Protein AF-0000000077903501 (afdb_homodimer)

Organism: NCBI:txid853

Secondary structure (DSSP, 8-state):
-BHHHHHHHHT-TTTT-HHHHHHHH-HHHHHHHHHHHHHHTEEEEEEE-TTSPEEEEETTSS---HHHHHHHH----SSSTHHHHHHHHHHHHHHHHTT----HHHHHHHHTTPPP-SHHHHHHHHHHHHHHHHH-TTS---HHHHHHHHHHHTGGGS-GGGSPPTT-SS-SS--EE-SSSS-EEPPPGGGHHHHHHHHHHHHH------HHHHHHHHHHHHHHH--SSS-HHHHHHHHHHHHHHHTT-TTGGGS-HHHHHHHTHHHHHHHHHHHHHHHHHHSSEE-HHHHHHHHHHTGGG------S-HHHHHHHHHHHHTT-S-HHHHHHHHHHHHHTTTS-B-HHHHHHHH-SS-HHHHHHHHHHHHHTTSEEEEEETTEEEEEE----------------/-BHHHHHHHHT-TTTT-HHHHHHHH-HHHHHHHHHHHHHHTEEEEEEE-TTSPEEEEETTSS---HHHHHHHH----S-TTHHHHHHHHHHHHHHHHTT----HHHHHHHHTTPPP-SHHHHHHHHHHHHHHHHH-TTS---HHHHHHHHHHHTGGGS-GGGSPPTT-SS-SS--EE-SSSS-EEPPPGGGHHHHHHHHHHHHH------HHHHHHHHHHHHHHH--SSS-HHHHHHHHHHHHHHHTT-TTGGGS-HHHHHHHTHHHHHHHHHHHHHHHHHHSSEE-HHHHHHHHHHTGGG------S-HHHHHHHHHHHHTT-S-HHHHHHHHHHHHHTTTS-B-HHHHHHHH-SS-HHHHHHHHHHHHHTTSEEEEEETTEEEEEE----------------

Nearest PDB structures (foldseek):
  3eqx-assembly1_B  TM=6.407E-01  e=5.136E-09  Shewanella oneidensis
  3zcn-assembly2_B  TM=6.353E-01  e=1.062E-08  Shewanella oneidensis
  3eqx-assembly1_A  TM=6.352E-01  e=1.548E-07  Shewanella oneidensis
  3zec-assembly1_A  TM=6.241E-01  e=2.922E-07  Shewanella oneidensis
  3cuc-assembly1_A  TM=7.164E-01  e=1.451E-05  Bacteroides thetaiotaomicron VPI-5482

InterPro domains:
  IPR003812 Fido domain [PF02661] (188-244)
  IPR003812 Fido domain [PS51459] (141-293)
  IPR036597 Fido-like domain superfamily [G3DSA:1.10.3290.10] (69-306)
  IPR036597 Fido-like domain superfamily [SSF140931] (125-303)
  IPR040198 Fido domain-containing protein [PTHR13504] (85-303)

Structure (mmCIF, N/CA/C/O backbone):
data_AF-0000000077903501-model_v1
#
loop_
_entity.id
_entity.type
_entity.pdbx_description
1 polymer 'Adenosine monophosphate-protein transferase SoFic'
#
loop_
_atom_site.group_PDB
_atom_site.id
_atom_site.type_symbol
_atom_site.label_atom_id
_atom_site.label_alt_id
_atom_site.label_comp_id
_atom_site.label_asym_id
_atom_site.label_entity_id
_atom_site.label_seq_id
_atom_site.pdbx_PDB_ins_code
_atom_site.Cartn_x
_atom_site.Cartn_y
_atom_site.Cartn_z
_atom_site.occupancy
_atom_site.B_iso_or_equiv
_atom_site.auth_seq_id
_atom_site.auth_comp_id
_atom_site.auth_asym_id
_atom_site.auth_atom_id
_atom_site.pdbx_PDB_model_num
ATOM 1 N N . MET A 1 1 ? -34.188 -1.629 6.953 1 89.5 1 MET A N 1
ATOM 2 C CA . MET A 1 1 ? -33.75 -1.632 5.559 1 89.5 1 MET A CA 1
ATOM 3 C C . MET A 1 1 ? -33.375 -3.039 5.105 1 89.5 1 MET A C 1
ATOM 5 O O . MET A 1 1 ? -33 -3.869 5.922 1 89.5 1 MET A O 1
ATOM 9 N N . ASP A 1 2 ? -33.625 -3.293 3.898 1 92.06 2 ASP A N 1
ATOM 10 C CA . ASP A 1 2 ? -33.25 -4.621 3.41 1 92.06 2 ASP A CA 1
ATOM 11 C C . ASP A 1 2 ? -31.797 -4.66 2.963 1 92.06 2 ASP A C 1
ATOM 13 O O . ASP A 1 2 ? -31.141 -3.625 2.918 1 92.06 2 ASP A O 1
ATOM 17 N N . GLY A 1 3 ? -31.297 -5.879 2.762 1 93.38 3 GLY A N 1
ATOM 18 C CA . GLY A 1 3 ? -29.906 -6.098 2.395 1 93.38 3 GLY A CA 1
ATOM 19 C C . GLY A 1 3 ? -29.531 -5.438 1.082 1 93.38 3 GLY A C 1
ATOM 20 O O . GLY A 1 3 ? -28.406 -4.926 0.938 1 93.38 3 GLY A O 1
ATOM 21 N N . ALA A 1 4 ? -30.422 -5.434 0.168 1 93.25 4 ALA A N 1
ATOM 22 C CA . ALA A 1 4 ? -30.156 -4.82 -1.133 1 93.25 4 ALA A CA 1
ATOM 23 C C . ALA A 1 4 ? -29.953 -3.314 -0.998 1 93.25 4 ALA A C 1
ATOM 25 O O . ALA A 1 4 ? -29.062 -2.742 -1.625 1 93.25 4 ALA A O 1
ATOM 26 N N . GLN A 1 5 ? -30.828 -2.732 -0.274 1 94.62 5 GLN A N 1
ATOM 27 C CA . GLN A 1 5 ? -30.688 -1.302 -0.03 1 94.62 5 GLN A CA 1
ATOM 28 C C . GLN A 1 5 ? -29.375 -0.997 0.692 1 94.62 5 GLN A C 1
ATOM 30 O O . GLN A 1 5 ? -28.688 -0.031 0.357 1 94.62 5 GLN A O 1
ATOM 35 N N . PHE A 1 6 ? -29.047 -1.768 1.701 1 95.44 6 PHE A N 1
ATOM 36 C CA . PHE A 1 6 ? -27.781 -1.59 2.406 1 95.44 6 PHE A CA 1
ATOM 37 C C . PHE A 1 6 ? -26.609 -1.66 1.437 1 95.44 6 PHE A C 1
ATOM 39 O O . PHE A 1 6 ? -25.719 -0.803 1.464 1 95.44 6 PHE A O 1
ATOM 46 N N . ALA A 1 7 ? -26.625 -2.678 0.634 1 93.69 7 ALA A N 1
ATOM 47 C CA . ALA A 1 7 ? -25.547 -2.861 -0.33 1 93.69 7 ALA A CA 1
ATOM 48 C C . ALA A 1 7 ? -25.453 -1.672 -1.28 1 93.69 7 ALA A C 1
ATOM 50 O O . ALA A 1 7 ? -24.344 -1.198 -1.581 1 93.69 7 ALA A O 1
ATOM 51 N N . LYS A 1 8 ? -26.531 -1.228 -1.723 1 93.5 8 LYS A N 1
ATOM 52 C CA . LYS A 1 8 ? -26.594 -0.08 -2.623 1 93.5 8 LYS A CA 1
ATOM 53 C C . LYS A 1 8 ? -26.047 1.175 -1.946 1 93.5 8 LYS A C 1
ATOM 55 O O . LYS A 1 8 ? -25.312 1.949 -2.562 1 93.5 8 LYS A O 1
ATOM 60 N N . MET A 1 9 ? -26.438 1.364 -0.727 1 94.75 9 MET A N 1
ATOM 61 C CA . MET A 1 9 ? -25.984 2.523 0.031 1 94.75 9 MET A CA 1
ATOM 62 C C . MET A 1 9 ? -24.469 2.451 0.273 1 94.75 9 MET A C 1
ATOM 64 O O . MET A 1 9 ? -23.781 3.461 0.167 1 94.75 9 MET A O 1
ATOM 68 N N . LEU A 1 10 ? -23.969 1.284 0.605 1 92.44 10 LEU A N 1
ATOM 69 C CA . LEU A 1 10 ? -22.547 1.095 0.894 1 92.44 10 LEU A CA 1
ATOM 70 C C . LEU A 1 10 ? -21.703 1.315 -0.357 1 92.44 10 LEU A C 1
ATOM 72 O O . LEU A 1 10 ? -20.562 1.755 -0.267 1 92.44 10 LEU A O 1
ATOM 76 N N . SER A 1 11 ? -22.281 1.09 -1.5 1 90.62 11 SER A N 1
ATOM 77 C CA . SER A 1 11 ? -21.547 1.247 -2.752 1 90.62 11 SER A CA 1
ATOM 78 C C . SER A 1 11 ? -21.859 2.586 -3.41 1 90.62 11 SER A C 1
ATOM 80 O O . SER A 1 11 ? -21.438 2.846 -4.535 1 90.62 11 SER A O 1
ATOM 82 N N . ASP A 1 12 ? -22.625 3.461 -2.75 1 93.12 12 ASP A N 1
ATOM 83 C CA . ASP A 1 12 ? -23.031 4.746 -3.303 1 93.12 12 ASP A CA 1
ATOM 84 C C . ASP A 1 12 ? -21.859 5.723 -3.359 1 93.12 12 ASP A C 1
ATOM 86 O O . ASP A 1 12 ? -21.047 5.785 -2.43 1 93.12 12 ASP A O 1
ATOM 90 N N . LYS A 1 13 ? -21.797 6.559 -4.375 1 90.12 13 LYS A N 1
ATOM 91 C CA . LYS A 1 13 ? -20.703 7.52 -4.559 1 90.12 13 LYS A CA 1
ATOM 92 C C . LYS A 1 13 ? -20.719 8.578 -3.459 1 90.12 13 LYS A C 1
ATOM 94 O O . LYS A 1 13 ? -19.688 9.211 -3.195 1 90.12 13 LYS A O 1
ATOM 99 N N . HIS A 1 14 ? -21.891 8.75 -2.807 1 92.06 14 HIS A N 1
ATOM 100 C CA . HIS A 1 14 ? -22.016 9.766 -1.762 1 92.06 14 HIS A CA 1
ATOM 101 C C . HIS A 1 14 ? -21.969 9.133 -0.375 1 92.06 14 HIS A C 1
ATOM 103 O O . HIS A 1 14 ? -22.531 9.672 0.581 1 92.06 14 HIS A O 1
ATOM 109 N N . LEU A 1 15 ? -21.312 7.996 -0.278 1 92.88 15 LEU A N 1
ATOM 110 C CA . LEU A 1 15 ? -21.266 7.188 0.937 1 92.88 15 LEU A CA 1
ATOM 111 C C . LEU A 1 15 ? -20.922 8.055 2.146 1 92.88 15 LEU A C 1
ATOM 113 O O . LEU A 1 15 ? -21.469 7.844 3.236 1 92.88 15 LEU A O 1
ATOM 117 N N . PHE A 1 16 ? -20.109 9.094 1.936 1 92.38 16 PHE A N 1
ATOM 118 C CA . PHE A 1 16 ? -19.641 9.867 3.076 1 92.38 16 PHE A CA 1
ATOM 119 C C . PHE A 1 16 ? -20.344 11.219 3.145 1 92.38 16 PHE A C 1
ATOM 121 O O . PHE A 1 16 ? -19.938 12.094 3.914 1 92.38 16 PHE A O 1
ATOM 128 N N . GLU A 1 17 ? -21.297 11.438 2.371 1 94.56 17 GLU A N 1
ATOM 129 C CA . GLU A 1 17 ? -22.172 12.602 2.408 1 94.56 17 GLU A CA 1
ATOM 130 C C . GLU A 1 17 ? -23.594 12.211 2.828 1 94.56 17 GLU A C 1
ATOM 132 O O . GLU A 1 17 ? -24.5 12.164 1.997 1 94.56 17 GLU A O 1
ATOM 137 N N . LEU A 1 18 ? -23.781 12.078 4.094 1 96.06 18 LEU A N 1
ATOM 138 C CA . LEU A 1 18 ? -25 11.5 4.621 1 96.06 18 LEU A CA 1
ATOM 139 C C . LEU A 1 18 ? -26.203 12.398 4.32 1 96.06 18 LEU A C 1
ATOM 141 O O . LEU A 1 18 ? -27.312 11.914 4.125 1 96.06 18 LEU A O 1
ATOM 145 N N . ASP A 1 19 ? -26 13.742 4.273 1 93.88 19 ASP A N 1
ATOM 146 C CA . ASP A 1 19 ? -27.078 14.656 3.926 1 93.88 19 ASP A CA 1
ATOM 147 C C . ASP A 1 19 ? -27.594 14.383 2.514 1 93.88 19 ASP A C 1
ATOM 149 O O . ASP A 1 19 ? -28.797 14.367 2.281 1 93.88 19 ASP A O 1
ATOM 153 N N . ARG A 1 20 ? -26.719 14.109 1.638 1 93.75 20 ARG A N 1
ATOM 154 C CA . ARG A 1 20 ? -27.109 13.773 0.272 1 93.75 20 ARG A CA 1
ATOM 155 C C . ARG A 1 20 ? -27.766 12.398 0.217 1 93.75 20 ARG A C 1
ATOM 157 O O . ARG A 1 20 ? -28.703 12.188 -0.55 1 93.75 20 ARG A O 1
ATOM 164 N N . MET A 1 21 ? -27.25 11.516 1.002 1 95.88 21 MET A N 1
ATOM 165 C CA . MET A 1 21 ? -27.844 10.18 1.071 1 95.88 21 MET A CA 1
ATOM 166 C C . MET A 1 21 ? -29.266 10.242 1.583 1 95.88 21 MET A C 1
ATOM 168 O O . MET A 1 21 ? -30.125 9.453 1.167 1 95.88 21 MET A O 1
ATOM 172 N N . GLU A 1 22 ? -29.5 11.18 2.496 1 95.19 22 GLU A N 1
ATOM 173 C CA . GLU A 1 22 ? -30.859 11.328 3.031 1 95.19 22 GLU A CA 1
ATOM 174 C C . GLU A 1 22 ? -31.844 11.734 1.938 1 95.19 22 GLU A C 1
ATOM 176 O O . GLU A 1 22 ? -33 11.336 1.965 1 95.19 22 GLU A O 1
ATOM 181 N N . TYR A 1 23 ? -31.438 12.469 0.99 1 93.69 23 TYR A N 1
ATOM 182 C CA . TYR A 1 23 ? -32.281 12.883 -0.126 1 93.69 23 TYR A CA 1
ATOM 183 C C . TYR A 1 23 ? -32.594 11.695 -1.03 1 93.69 23 TYR A C 1
ATOM 185 O O . TYR A 1 23 ? -33.719 11.586 -1.541 1 93.69 23 TYR A O 1
ATOM 193 N N . LYS A 1 24 ? -31.672 10.812 -1.111 1 93.38 24 LYS A N 1
ATOM 194 C CA . LYS A 1 24 ? -31.797 9.703 -2.047 1 93.38 24 LYS A CA 1
ATOM 195 C C . LYS A 1 24 ? -32.531 8.523 -1.403 1 93.38 24 LYS A C 1
ATOM 197 O O . LYS A 1 24 ? -33.281 7.809 -2.07 1 93.38 24 LYS A O 1
ATOM 202 N N . TYR A 1 25 ? -32.438 8.086 -0.079 1 94.62 25 TYR A N 1
ATOM 203 C CA . TYR A 1 25 ? -32.906 6.855 0.528 1 94.62 25 TYR A CA 1
ATOM 204 C C . TYR A 1 25 ? -33.875 7.152 1.67 1 94.62 25 TYR A C 1
ATOM 206 O O . TYR A 1 25 ? -34.469 6.234 2.238 1 94.62 25 TYR A O 1
ATOM 214 N N . SER A 1 26 ? -33.906 8.375 2.328 1 93.81 26 SER A N 1
ATOM 215 C CA . SER A 1 26 ? -34.719 8.852 3.451 1 93.81 26 SER A CA 1
ATOM 216 C C . SER A 1 26 ? -33.875 9.016 4.707 1 93.81 26 SER A C 1
ATOM 218 O O . SER A 1 26 ? -32.812 8.375 4.844 1 93.81 26 SER A O 1
ATOM 220 N N . THR A 1 27 ? -34.312 9.711 5.578 1 94.94 27 THR A N 1
ATOM 221 C CA . THR A 1 27 ? -33.594 10.016 6.824 1 94.94 27 THR A CA 1
ATOM 222 C C . THR A 1 27 ? -33.531 8.773 7.711 1 94.94 27 THR A C 1
ATOM 224 O O . THR A 1 27 ? -32.469 8.5 8.305 1 94.94 27 THR A O 1
ATOM 227 N N . VAL A 1 28 ? -34.594 8.023 7.73 1 94.94 28 VAL A N 1
ATOM 228 C CA . VAL A 1 28 ? -34.656 6.84 8.578 1 94.94 28 VAL A CA 1
ATOM 229 C C . VAL A 1 28 ? -33.656 5.793 8.078 1 94.94 28 VAL A C 1
ATOM 231 O O . VAL A 1 28 ? -32.938 5.195 8.867 1 94.94 28 VAL A O 1
ATOM 234 N N . SER A 1 29 ? -33.594 5.605 6.809 1 95.62 29 SER A N 1
ATOM 235 C CA . SER A 1 29 ? -32.688 4.621 6.211 1 95.62 29 SER A CA 1
ATOM 236 C C . SER A 1 29 ? -31.234 4.992 6.445 1 95.62 29 SER A C 1
ATOM 238 O O . SER A 1 29 ? -30.406 4.125 6.727 1 95.62 29 SER A O 1
ATOM 240 N N . VAL A 1 30 ? -30.922 6.219 6.301 1 96.81 30 VAL A N 1
ATOM 241 C CA . VAL A 1 30 ? -29.531 6.684 6.449 1 96.81 30 VAL A CA 1
ATOM 242 C C . VAL A 1 30 ? -29.094 6.508 7.895 1 96.81 30 VAL A C 1
ATOM 244 O O . VAL A 1 30 ? -27.969 6.074 8.148 1 96.81 30 VAL A O 1
ATOM 247 N N . LYS A 1 31 ? -29.953 6.793 8.828 1 95.69 31 LYS A N 1
ATOM 248 C CA . LYS A 1 31 ? -29.625 6.605 10.234 1 95.69 31 LYS A CA 1
ATOM 249 C C . LYS A 1 31 ? -29.391 5.129 10.555 1 95.69 31 LYS A C 1
ATOM 251 O O . LYS A 1 31 ? -28.453 4.781 11.273 1 95.69 31 LYS A O 1
ATOM 256 N N . GLU A 1 32 ? -30.281 4.352 10.062 1 96.06 32 GLU A N 1
ATOM 257 C CA . GLU A 1 32 ? -30.125 2.912 10.258 1 96.06 32 GLU A CA 1
ATOM 258 C C . GLU A 1 32 ? -28.828 2.412 9.625 1 96.06 32 GLU A C 1
ATOM 260 O O . GLU A 1 32 ? -28.125 1.588 10.203 1 96.06 32 GLU A O 1
ATOM 265 N N . PHE A 1 33 ? -28.547 2.857 8.438 1 96.5 33 PHE A N 1
ATOM 266 C CA . PHE A 1 33 ? -27.328 2.508 7.715 1 96.5 33 PHE A CA 1
ATOM 267 C C . PHE A 1 33 ? -26.094 2.873 8.531 1 96.5 33 PHE A C 1
ATOM 269 O O . PHE A 1 33 ? -25.188 2.051 8.703 1 96.5 33 PHE A O 1
ATOM 276 N N . ALA A 1 34 ? -26.078 4.043 9.031 1 95.44 34 ALA A N 1
ATOM 277 C CA . ALA A 1 34 ? -24.953 4.523 9.82 1 95.44 34 ALA A CA 1
ATOM 278 C C . ALA A 1 34 ? -24.75 3.674 11.07 1 95.44 34 ALA A C 1
ATOM 280 O O . ALA A 1 34 ? -23.625 3.381 11.461 1 95.44 34 ALA A O 1
ATOM 281 N N . GLU A 1 35 ? -25.812 3.316 11.672 1 95.06 35 GLU A N 1
ATOM 282 C CA . GLU A 1 35 ? -25.75 2.479 12.867 1 95.06 35 GLU A CA 1
ATOM 283 C C . GLU A 1 35 ? -25.172 1.1 12.539 1 95.06 35 GLU A C 1
ATOM 285 O O . GLU A 1 35 ? -24.375 0.556 13.305 1 95.06 35 GLU A O 1
ATOM 290 N N . LEU A 1 36 ? -25.594 0.565 11.453 1 94.81 36 LEU A N 1
ATOM 291 C CA . LEU A 1 36 ? -25.094 -0.735 11.039 1 94.81 36 LEU A CA 1
ATOM 292 C C . LEU A 1 36 ? -23.609 -0.661 10.719 1 94.81 36 LEU A C 1
ATOM 294 O O . LEU A 1 36 ? -22.844 -1.586 11.031 1 94.81 36 LEU A O 1
ATOM 298 N N . LEU A 1 37 ? -23.156 0.42 10.047 1 93.81 37 LEU A N 1
ATOM 299 C CA . LEU A 1 37 ? -21.734 0.607 9.789 1 93.81 37 LEU A CA 1
ATOM 300 C C . LEU A 1 37 ? -20.953 0.665 11.094 1 93.81 37 LEU A C 1
ATOM 302 O O . LEU A 1 37 ? -19.922 0.017 11.234 1 93.81 37 LEU A O 1
ATOM 306 N N . ARG A 1 38 ? -21.5 1.42 12.031 1 93.56 38 ARG A N 1
ATOM 307 C CA . ARG A 1 38 ? -20.859 1.583 13.328 1 93.56 38 ARG A CA 1
ATOM 308 C C . ARG A 1 38 ? -20.719 0.243 14.039 1 93.56 38 ARG A C 1
ATOM 310 O O . ARG A 1 38 ? -19.641 -0.082 14.562 1 93.56 38 ARG A O 1
ATOM 317 N N . GLN A 1 39 ? -21.672 -0.553 14.008 1 92.94 39 GLN A N 1
ATOM 318 C CA . GLN A 1 39 ? -21.734 -1.792 14.773 1 92.94 39 GLN A CA 1
ATOM 319 C C . GLN A 1 39 ? -20.859 -2.875 14.133 1 92.94 39 GLN A C 1
ATOM 321 O O . GLN A 1 39 ? -20.25 -3.682 14.836 1 92.94 39 GLN A O 1
ATOM 326 N N . ASN A 1 40 ? -20.828 -2.795 12.812 1 91.81 40 ASN A N 1
ATOM 327 C CA . ASN A 1 40 ? -20.266 -3.971 12.156 1 91.81 40 ASN A CA 1
ATOM 328 C C . ASN A 1 40 ? -18.906 -3.668 11.523 1 91.81 40 ASN A C 1
ATOM 330 O O . ASN A 1 40 ? -18.141 -4.582 11.234 1 91.81 40 ASN A O 1
ATOM 334 N N . PHE A 1 41 ? -18.578 -2.373 11.234 1 91.19 41 PHE A N 1
ATOM 335 C CA . PHE A 1 41 ? -17.406 -2.096 10.414 1 91.19 41 PHE A CA 1
ATOM 336 C C . PHE A 1 41 ? -16.5 -1.061 11.078 1 91.19 41 PHE A C 1
ATOM 338 O O . PHE A 1 41 ? -15.336 -0.915 10.711 1 91.19 41 PHE A O 1
ATOM 345 N N . ALA A 1 42 ? -17.016 -0.281 11.977 1 93.31 42 ALA A N 1
ATOM 346 C CA . ALA A 1 42 ? -16.266 0.846 12.539 1 93.31 42 ALA A CA 1
ATOM 347 C C . ALA A 1 42 ? -15.328 0.386 13.648 1 93.31 42 ALA A C 1
ATOM 349 O O . ALA A 1 42 ? -15.672 -0.502 14.438 1 93.31 42 ALA A O 1
ATOM 350 N N . GLN A 1 43 ? -14.188 0.931 13.688 1 93.62 43 GLN A N 1
ATOM 351 C CA . GLN A 1 43 ? -13.219 0.738 14.758 1 93.62 43 GLN A CA 1
ATOM 352 C C . GLN A 1 43 ? -13.062 2.008 15.594 1 93.62 43 GLN A C 1
ATOM 354 O O . GLN A 1 43 ? -12.938 3.104 15.039 1 93.62 43 GLN A O 1
ATOM 359 N N . PRO A 1 44 ? -13.102 1.838 16.859 1 95.69 44 PRO A N 1
ATOM 360 C CA . PRO A 1 44 ? -12.891 3.02 17.703 1 95.69 44 PRO A CA 1
ATOM 361 C C . PRO A 1 44 ? -11.438 3.479 17.719 1 95.69 44 PRO A C 1
ATOM 363 O O . PRO A 1 44 ? -10.523 2.65 17.672 1 95.69 44 PRO A O 1
ATOM 366 N N . LEU A 1 45 ? -11.18 4.691 17.75 1 96.88 45 LEU A N 1
ATOM 367 C CA . LEU A 1 45 ? -9.875 5.309 17.953 1 96.88 45 LEU A CA 1
ATOM 368 C C . LEU A 1 45 ? -9.711 5.758 19.406 1 96.88 45 LEU A C 1
ATOM 370 O O . LEU A 1 45 ? -10.695 6.055 20.078 1 96.88 45 LEU A O 1
ATOM 374 N N . PRO A 1 46 ? -8.5 5.695 19.906 1 97.06 46 PRO A N 1
ATOM 375 C CA . PRO A 1 46 ? -8.281 6.215 21.25 1 97.06 46 PRO A CA 1
ATOM 376 C C . PRO A 1 46 ? -8.281 7.742 21.312 1 97.06 46 PRO A C 1
ATOM 378 O O . PRO A 1 46 ? -7.43 8.344 21.969 1 97.06 46 PRO A O 1
ATOM 381 N N . LEU A 1 47 ? -9.117 8.414 20.594 1 97.69 47 LEU A N 1
ATOM 382 C CA . LEU A 1 47 ? -9.344 9.852 20.5 1 97.69 47 LEU A CA 1
ATOM 383 C C . LEU A 1 47 ? -10.805 10.188 20.766 1 97.69 47 LEU A C 1
ATOM 385 O O . LEU A 1 47 ? -11.68 9.32 20.641 1 97.69 47 LEU A O 1
ATOM 389 N N . THR A 1 48 ? -11.07 11.383 21.125 1 95.75 48 THR A N 1
ATOM 390 C CA . THR A 1 48 ? -12.438 11.75 21.484 1 95.75 48 THR A CA 1
ATOM 391 C C . THR A 1 48 ? -12.898 12.945 20.656 1 95.75 48 THR A C 1
ATOM 393 O O . THR A 1 48 ? -12.086 13.742 20.188 1 95.75 48 THR A O 1
ATOM 396 N N . ASP A 1 49 ? -14.203 12.969 20.484 1 94.19 49 ASP A N 1
ATOM 397 C CA . ASP A 1 49 ? -14.789 14.141 19.844 1 94.19 49 ASP A CA 1
ATOM 398 C C . ASP A 1 49 ? -15.094 15.227 20.875 1 94.19 49 ASP A C 1
ATOM 400 O O . ASP A 1 49 ? -14.641 15.156 22.016 1 94.19 49 ASP A O 1
ATOM 404 N N . PHE A 1 50 ? -15.789 16.25 20.484 1 90.75 50 PHE A N 1
ATOM 405 C CA . PHE A 1 50 ? -16.016 17.422 21.328 1 90.75 50 PHE A CA 1
ATOM 406 C C . PHE A 1 50 ? -16.969 17.094 22.469 1 90.75 50 PHE A C 1
ATOM 408 O O . PHE A 1 50 ? -17.062 17.844 23.453 1 90.75 50 PHE A O 1
ATOM 415 N N . SER A 1 51 ? -17.688 16 22.359 1 89.81 51 SER A N 1
ATOM 416 C CA . SER A 1 51 ? -18.609 15.578 23.406 1 89.81 51 SER A CA 1
ATOM 417 C C . SER A 1 51 ? -17.969 14.539 24.328 1 89.81 51 SER A C 1
ATOM 419 O O . SER A 1 51 ? -18.609 14.031 25.234 1 89.81 51 SER A O 1
ATOM 421 N N . GLY A 1 52 ? -16.75 14.266 24 1 91.69 52 GLY A N 1
ATOM 422 C CA . GLY A 1 52 ? -16.047 13.297 24.828 1 91.69 52 GLY A CA 1
ATOM 423 C C . GLY A 1 52 ? -16.25 11.867 24.375 1 91.69 52 GLY A C 1
ATOM 424 O O . GLY A 1 52 ? -15.773 10.93 25.016 1 91.69 52 GLY A O 1
ATOM 425 N N . ASN A 1 53 ? -16.953 11.688 23.328 1 94.5 53 ASN A N 1
ATOM 426 C CA . ASN A 1 53 ? -17.141 10.359 22.766 1 94.5 53 ASN A CA 1
ATOM 427 C C . ASN A 1 53 ? -15.984 9.953 21.859 1 94.5 53 ASN A C 1
ATOM 429 O O . ASN A 1 53 ? -15.297 10.812 21.297 1 94.5 53 ASN A O 1
ATOM 433 N N . LYS A 1 54 ? -15.852 8.68 21.703 1 95.88 54 LYS A N 1
ATOM 434 C CA . LYS A 1 54 ? -14.766 8.164 20.875 1 95.88 54 LYS A CA 1
ATOM 435 C C . LYS A 1 54 ? -14.969 8.516 19.406 1 95.88 54 LYS A C 1
ATOM 437 O O . LYS A 1 54 ? -16.109 8.508 18.906 1 95.88 54 LYS A O 1
ATOM 442 N N . LEU A 1 55 ? -13.906 8.766 18.75 1 96.75 55 LEU A N 1
ATOM 443 C CA . LEU A 1 55 ? -13.898 8.812 17.281 1 96.75 55 LEU A CA 1
ATOM 444 C C . LEU A 1 55 ? -13.844 7.41 16.688 1 96.75 55 LEU A C 1
ATOM 446 O O . LEU A 1 55 ? -13.344 6.484 17.328 1 96.75 55 LEU A O 1
ATOM 450 N N . PHE A 1 56 ? -14.398 7.262 15.516 1 96.31 56 PHE A N 1
ATOM 451 C CA . PHE A 1 56 ? -14.375 5.98 14.82 1 96.31 56 PHE A CA 1
ATOM 452 C C . PHE A 1 56 ? -13.828 6.145 13.406 1 96.31 56 PHE A C 1
ATOM 454 O O . PHE A 1 56 ? -13.773 7.258 12.875 1 96.31 56 PHE A O 1
ATOM 461 N N . TYR A 1 57 ? -13.359 5.09 12.852 1 94.56 57 TYR A N 1
ATOM 462 C CA . TYR A 1 57 ? -13.102 5.051 11.414 1 94.56 57 TYR A CA 1
ATOM 463 C C . TYR A 1 57 ? -13.438 3.68 10.844 1 94.56 57 TYR A C 1
ATOM 465 O O . TYR A 1 57 ? -13.391 2.674 11.555 1 94.56 57 TYR A O 1
ATOM 473 N N . LEU A 1 58 ? -13.875 3.693 9.602 1 90.5 58 LEU A N 1
ATOM 474 C CA . LEU A 1 58 ? -14.219 2.463 8.898 1 90.5 58 LEU A CA 1
ATOM 475 C C . LEU A 1 58 ? -13 1.862 8.219 1 90.5 58 LEU A C 1
ATOM 477 O O . LEU A 1 58 ? -12.289 2.555 7.48 1 90.5 58 LEU A O 1
ATOM 481 N N . LEU A 1 59 ? -12.867 0.587 8.367 1 80.19 59 LEU A N 1
ATOM 482 C CA . LEU A 1 59 ? -11.727 -0.123 7.797 1 80.19 59 LEU A CA 1
ATOM 483 C C . LEU A 1 59 ? -11.922 -0.335 6.297 1 80.19 59 LEU A C 1
ATOM 485 O O . LEU A 1 59 ? -13.047 -0.548 5.836 1 80.19 59 LEU A O 1
ATOM 489 N N . ASN A 1 60 ? -10.961 -0.289 5.535 1 74.38 60 ASN A N 1
ATOM 490 C CA . ASN A 1 60 ? -10.867 -0.801 4.172 1 74.38 60 ASN A CA 1
ATOM 491 C C . ASN A 1 60 ? -11.586 0.112 3.18 1 74.38 60 ASN A C 1
ATOM 493 O O . ASN A 1 60 ? -11.789 -0.26 2.021 1 74.38 60 ASN A O 1
ATOM 497 N N . LEU A 1 61 ? -12.039 1.267 3.678 1 76.69 61 LEU A N 1
ATOM 498 C CA . LEU A 1 61 ? -12.758 2.133 2.744 1 76.69 61 LEU A CA 1
ATOM 499 C C . LEU A 1 61 ? -11.812 3.152 2.119 1 76.69 61 LEU A C 1
ATOM 501 O O . LEU A 1 61 ? -12.078 3.672 1.033 1 76.69 61 LEU A O 1
ATOM 505 N N . ALA A 1 62 ? -10.789 3.449 2.863 1 74.94 62 ALA A N 1
ATOM 506 C CA . ALA A 1 62 ? -9.773 4.344 2.316 1 74.94 62 ALA A CA 1
ATOM 507 C C . ALA A 1 62 ? -8.555 3.562 1.834 1 74.94 62 ALA A C 1
ATOM 509 O O . ALA A 1 62 ? -7.832 2.965 2.637 1 74.94 62 ALA A O 1
ATOM 510 N N . GLN A 1 63 ? -8.383 3.566 0.555 1 78.69 63 GLN A N 1
ATOM 511 C CA . GLN A 1 63 ? -7.297 2.76 0.005 1 78.69 63 GLN A CA 1
ATOM 512 C C . GLN A 1 63 ? -6.16 3.643 -0.509 1 78.69 63 GLN A C 1
ATOM 514 O O . GLN A 1 63 ? -6.406 4.699 -1.093 1 78.69 63 GLN A O 1
ATOM 519 N N . ILE A 1 64 ? -5.016 3.24 -0.186 1 80.12 64 ILE A N 1
ATOM 520 C CA . ILE A 1 64 ? -3.828 3.879 -0.746 1 80.12 64 ILE A CA 1
ATOM 521 C C . ILE A 1 64 ? -3.385 3.131 -2 1 80.12 64 ILE A C 1
ATOM 523 O O . ILE A 1 64 ? -3.211 1.911 -1.975 1 80.12 64 ILE A O 1
ATOM 527 N N . SER A 1 65 ? -3.195 3.84 -3.047 1 76.12 65 SER A N 1
ATOM 528 C CA . SER A 1 65 ? -2.799 3.225 -4.309 1 76.12 65 SER A CA 1
ATOM 529 C C . SER A 1 65 ? -1.363 2.713 -4.246 1 76.12 65 SER A C 1
ATOM 531 O O . SER A 1 65 ? -0.552 3.217 -3.467 1 76.12 65 SER A O 1
ATOM 533 N N . THR A 1 66 ? -1.015 1.798 -4.988 1 73.44 66 THR A N 1
ATOM 534 C CA . THR A 1 66 ? 0.342 1.271 -5.086 1 73.44 66 THR A CA 1
ATOM 535 C C . THR A 1 66 ? 1.315 2.361 -5.523 1 73.44 66 THR A C 1
ATOM 537 O O . THR A 1 66 ? 2.439 2.436 -5.027 1 73.44 66 THR A O 1
ATOM 540 N N . ASN A 1 67 ? 0.875 3.166 -6.453 1 73 67 ASN A N 1
ATOM 541 C CA . ASN A 1 67 ? 1.724 4.262 -6.914 1 73 67 ASN A CA 1
ATOM 542 C C . ASN A 1 67 ? 2.043 5.234 -5.781 1 73 67 ASN A C 1
ATOM 544 O O . ASN A 1 67 ? 3.178 5.695 -5.656 1 73 67 ASN A O 1
ATOM 548 N N . GLY A 1 68 ? 1.033 5.547 -5.094 1 76.31 68 GLY A N 1
ATOM 549 C CA . GLY A 1 68 ? 1.266 6.402 -3.939 1 76.31 68 GLY A CA 1
ATOM 550 C C . GLY A 1 68 ? 2.26 5.816 -2.955 1 76.31 68 GLY A C 1
ATOM 551 O O . GLY A 1 68 ? 3.164 6.512 -2.488 1 76.31 68 GLY A O 1
ATOM 552 N N . MET A 1 69 ? 2.105 4.598 -2.734 1 77.38 69 MET A N 1
ATOM 553 C CA . MET A 1 69 ? 2.998 3.904 -1.81 1 77.38 69 MET A CA 1
ATOM 554 C C . MET A 1 69 ? 4.418 3.85 -2.365 1 77.38 69 MET A C 1
ATOM 556 O O . MET A 1 69 ? 5.383 4.074 -1.634 1 77.38 69 MET A O 1
ATOM 560 N N . LYS A 1 70 ? 4.562 3.498 -3.611 1 73.12 70 LYS A N 1
ATOM 561 C CA . LYS A 1 70 ? 5.867 3.457 -4.266 1 73.12 70 LYS A CA 1
ATOM 562 C C . LYS A 1 70 ? 6.602 4.789 -4.113 1 73.12 70 LYS A C 1
ATOM 564 O O . LYS A 1 70 ? 7.789 4.812 -3.783 1 73.12 70 LYS A O 1
ATOM 569 N N . GLN A 1 71 ? 5.891 5.805 -4.27 1 74.25 71 GLN A N 1
ATOM 570 C CA . GLN A 1 71 ? 6.488 7.129 -4.176 1 74.25 71 GLN A CA 1
ATOM 571 C C . GLN A 1 71 ? 6.922 7.438 -2.746 1 74.25 71 GLN A C 1
ATOM 573 O O . GLN A 1 71 ? 8 7.992 -2.525 1 74.25 71 GLN A O 1
ATOM 578 N N . LEU A 1 72 ? 6.148 7.086 -1.886 1 75.94 72 LEU A N 1
ATOM 579 C CA . LEU A 1 72 ? 6.402 7.406 -0.485 1 75.94 72 LEU A CA 1
ATOM 580 C C . LEU A 1 72 ? 7.562 6.586 0.059 1 75.94 72 LEU A C 1
ATOM 582 O O . LEU A 1 72 ? 8.242 7.008 0.996 1 75.94 72 LEU A O 1
ATOM 586 N N . LEU A 1 73 ? 7.781 5.453 -0.565 1 69 73 LEU A N 1
ATOM 587 C CA . LEU A 1 73 ? 8.812 4.555 -0.048 1 69 73 LEU A CA 1
ATOM 588 C C . LEU A 1 73 ? 10.078 4.637 -0.895 1 69 73 LEU A C 1
ATOM 590 O O . LEU A 1 73 ? 11.078 3.994 -0.581 1 69 73 LEU A O 1
ATOM 594 N N . SER A 1 74 ? 10.016 5.387 -1.904 1 63.78 74 SER A N 1
ATOM 595 C CA . SER A 1 74 ? 11.195 5.547 -2.744 1 63.78 74 SER A CA 1
ATOM 596 C C . SER A 1 74 ? 12.305 6.293 -2.004 1 63.78 74 SER A C 1
ATOM 598 O O . SER A 1 74 ? 12.031 7.215 -1.235 1 63.78 74 SER A O 1
ATOM 600 N N . VAL A 1 75 ? 13.508 5.613 -1.984 1 50.84 75 VAL A N 1
ATOM 601 C CA . VAL A 1 75 ? 14.656 6.281 -1.383 1 50.84 75 VAL A CA 1
ATOM 602 C C . VAL A 1 75 ? 15.148 7.395 -2.303 1 50.84 75 VAL A C 1
ATOM 604 O O . VAL A 1 75 ? 15.516 7.145 -3.453 1 50.84 75 VAL A O 1
ATOM 607 N N . PRO A 1 76 ? 15 8.531 -1.686 1 46.91 76 PRO A N 1
ATOM 608 C CA . PRO A 1 76 ? 15.484 9.625 -2.529 1 46.91 76 PRO A CA 1
ATOM 609 C C . PRO A 1 76 ? 16.984 9.547 -2.799 1 46.91 76 PRO A C 1
ATOM 611 O O . PRO A 1 76 ? 17.734 9.07 -1.951 1 46.91 76 PRO A O 1
ATOM 614 N N . VAL A 1 77 ? 17.438 9.219 -3.912 1 40.41 77 VAL A N 1
ATOM 615 C CA . VAL A 1 77 ? 18.844 9.188 -4.262 1 40.41 77 VAL A CA 1
ATOM 616 C C . VAL A 1 77 ? 19.578 10.352 -3.596 1 40.41 77 VAL A C 1
ATOM 618 O O . VAL A 1 77 ? 19.031 11.445 -3.484 1 40.41 77 VAL A O 1
ATOM 621 N N . SER A 1 78 ? 20.438 9.836 -2.387 1 39.34 78 SER A N 1
ATOM 622 C CA . SER A 1 78 ? 21.203 10.711 -1.508 1 39.34 78 SER A CA 1
ATOM 623 C C . SER A 1 78 ? 21.391 12.086 -2.125 1 39.34 78 SER A C 1
ATOM 625 O O . SER A 1 78 ? 21.734 13.047 -1.427 1 39.34 78 SER A O 1
ATOM 627 N N . GLY A 1 79 ? 21.922 11.945 -3.27 1 33.22 79 GLY A N 1
ATOM 628 C CA . GLY A 1 79 ? 22.422 13.289 -3.525 1 33.22 79 GLY A CA 1
ATOM 629 C C . GLY A 1 79 ? 21.453 14.367 -3.09 1 33.22 79 GLY A C 1
ATOM 630 O O . GLY A 1 79 ? 20.391 14.078 -2.525 1 33.22 79 GLY A O 1
ATOM 631 N N . GLN A 1 80 ? 21.094 15.328 -3.836 1 36.06 80 GLN A N 1
ATOM 632 C CA . GLN A 1 80 ? 20.891 16.781 -3.814 1 36.06 80 GLN A CA 1
ATOM 633 C C . GLN A 1 80 ? 19.516 17.125 -3.252 1 36.06 80 GLN A C 1
ATOM 635 O O . GLN A 1 80 ? 18.75 16.25 -2.879 1 36.06 80 GLN A O 1
ATOM 640 N N . ASN A 1 81 ? 18.859 18.219 -3.928 1 38.75 81 ASN A N 1
ATOM 641 C CA . ASN A 1 81 ? 18 19.375 -4.133 1 38.75 81 ASN A CA 1
ATOM 642 C C . ASN A 1 81 ? 16.531 19 -4.168 1 38.75 81 ASN A C 1
ATOM 644 O O . ASN A 1 81 ? 15.656 19.859 -4.094 1 38.75 81 ASN A O 1
ATOM 648 N N . PHE A 1 82 ? 16.203 17.703 -4.293 1 46.75 82 PHE A N 1
ATOM 649 C CA . PHE A 1 82 ? 14.797 17.312 -4.406 1 46.75 82 PHE A CA 1
ATOM 650 C C . PHE A 1 82 ? 14.078 17.484 -3.072 1 46.75 82 PHE A C 1
ATOM 652 O O . PHE A 1 82 ? 12.953 17.984 -3.023 1 46.75 82 PHE A O 1
ATOM 659 N N . GLY A 1 83 ? 14.914 17.406 -2.127 1 65.94 83 GLY A N 1
ATOM 660 C CA . GLY A 1 83 ? 14.344 17.734 -0.835 1 65.94 83 GLY A CA 1
ATOM 661 C C . GLY A 1 83 ? 14.07 19.219 -0.675 1 65.94 83 GLY A C 1
ATOM 662 O O . GLY A 1 83 ? 13.031 19.609 -0.14 1 65.94 83 GLY A O 1
ATOM 663 N N . LEU A 1 84 ? 14.992 20 -1.481 1 73.12 84 LEU A N 1
ATOM 664 C CA . LEU A 1 84 ? 14.844 21.453 -1.35 1 73.12 84 LEU A CA 1
ATOM 665 C C . LEU A 1 84 ? 13.625 21.938 -2.125 1 73.12 84 LEU A C 1
ATOM 667 O O . LEU A 1 84 ? 12.852 22.766 -1.623 1 73.12 84 LEU A O 1
ATOM 671 N N . SER A 1 85 ? 13.453 21.453 -3.352 1 77.44 85 SER A N 1
ATOM 672 C CA . SER A 1 85 ? 12.297 21.828 -4.16 1 77.44 85 SER A CA 1
ATOM 673 C C . SER A 1 85 ? 10.992 21.391 -3.506 1 77.44 85 SER A C 1
ATOM 675 O O . SER A 1 85 ? 10.031 22.156 -3.434 1 77.44 85 SER A O 1
ATOM 677 N N . ALA A 1 86 ? 11.016 20.141 -3.094 1 82.88 86 ALA A N 1
ATOM 678 C CA . ALA A 1 86 ? 9.812 19.625 -2.451 1 82.88 86 ALA A CA 1
ATOM 679 C C . ALA A 1 86 ? 9.461 20.422 -1.198 1 82.88 86 ALA A C 1
ATOM 681 O O . ALA A 1 86 ? 8.297 20.719 -0.952 1 82.88 86 ALA A O 1
ATOM 682 N N . MET A 1 87 ? 10.508 20.844 -0.478 1 86.38 87 MET A N 1
ATOM 683 C CA . MET A 1 87 ? 10.25 21.562 0.77 1 86.38 87 MET A CA 1
ATOM 684 C C . MET A 1 87 ? 9.875 23.016 0.497 1 86.38 87 MET A C 1
ATOM 686 O O . MET A 1 87 ? 9.07 23.594 1.227 1 86.38 87 MET A O 1
ATOM 690 N N . THR A 1 88 ? 10.461 23.531 -0.638 1 90.06 88 THR A N 1
ATOM 691 C CA . THR A 1 88 ? 10 24.844 -1.072 1 90.06 88 THR A CA 1
ATOM 692 C C . THR A 1 88 ? 8.508 24.812 -1.381 1 90.06 88 THR A C 1
ATOM 694 O O . THR A 1 88 ? 7.75 25.656 -0.897 1 90.06 88 THR A O 1
ATOM 697 N N . GLU A 1 89 ? 8.125 23.828 -2.133 1 90.88 89 GLU A N 1
ATOM 698 C CA . GLU A 1 89 ? 6.715 23.703 -2.498 1 90.88 89 GLU A CA 1
ATOM 699 C C . GLU A 1 89 ? 5.848 23.406 -1.273 1 90.88 89 GLU A C 1
ATOM 701 O O . GLU A 1 89 ? 4.727 23.906 -1.17 1 90.88 89 GLU A O 1
ATOM 706 N N . GLU A 1 90 ? 6.316 22.594 -0.387 1 93.56 90 GLU A N 1
ATOM 707 C CA . GLU A 1 90 ? 5.59 22.266 0.837 1 93.56 90 GLU A CA 1
ATOM 708 C C . GLU A 1 90 ? 5.305 23.516 1.661 1 93.56 90 GLU A C 1
ATOM 710 O O . GLU A 1 90 ? 4.172 23.734 2.098 1 93.56 90 GLU A O 1
ATOM 715 N N . ILE A 1 91 ? 6.344 24.344 1.833 1 95.88 91 ILE A N 1
ATOM 716 C CA . ILE A 1 91 ? 6.203 25.562 2.619 1 95.88 91 ILE A CA 1
ATOM 717 C C . ILE A 1 91 ? 5.273 26.547 1.897 1 95.88 91 ILE A C 1
ATOM 719 O O . ILE A 1 91 ? 4.355 27.094 2.504 1 95.88 91 ILE A O 1
ATOM 723 N N . TYR A 1 92 ? 5.52 26.688 0.628 1 95.56 92 TYR A N 1
ATOM 724 C CA . TYR A 1 92 ? 4.691 27.594 -0.159 1 95.56 92 TYR A CA 1
ATOM 725 C C . TYR A 1 92 ? 3.221 27.203 -0.085 1 95.56 92 TYR A C 1
ATOM 727 O O . TYR A 1 92 ? 2.355 28.031 0.179 1 95.56 92 TYR A O 1
ATOM 735 N N . ALA A 1 93 ? 2.953 25.938 -0.321 1 96.25 93 ALA A N 1
ATOM 736 C CA . ALA A 1 93 ? 1.587 25.406 -0.306 1 96.25 93 ALA A CA 1
ATOM 737 C C . ALA A 1 93 ? 0.961 25.562 1.078 1 96.25 93 ALA A C 1
ATOM 739 O O . ALA A 1 93 ? -0.21 25.922 1.201 1 96.25 93 ALA A O 1
ATOM 740 N N . THR A 1 94 ? 1.707 25.219 2.102 1 96.94 94 THR A N 1
ATOM 741 C CA . THR A 1 94 ? 1.225 25.359 3.471 1 96.94 94 THR A CA 1
ATOM 742 C C . THR A 1 94 ? 0.781 26.781 3.752 1 96.94 94 THR A C 1
ATOM 744 O O . THR A 1 94 ? -0.286 27.016 4.328 1 96.94 94 THR A O 1
ATOM 747 N N . PHE A 1 95 ? 1.563 27.75 3.297 1 96.25 95 PHE A N 1
ATOM 748 C CA . PHE A 1 95 ? 1.229 29.156 3.488 1 96.25 95 PHE A CA 1
ATOM 749 C C . PHE A 1 95 ? 0.034 29.547 2.629 1 96.25 95 PHE A C 1
ATOM 751 O O . PHE A 1 95 ? -0.815 30.328 3.059 1 96.25 95 PHE A O 1
ATOM 758 N N . GLN A 1 96 ? -0.026 29 1.472 1 94.94 96 GLN A N 1
ATOM 759 C CA . GLN A 1 96 ? -1.155 29.266 0.587 1 94.94 96 GLN A CA 1
ATOM 760 C C . GLN A 1 96 ? -2.467 28.797 1.209 1 94.94 96 GLN A C 1
ATOM 762 O O . GLN A 1 96 ? -3.482 29.484 1.128 1 94.94 96 GLN A O 1
ATOM 767 N N . ILE A 1 97 ? -2.424 27.641 1.774 1 94.69 97 ILE A N 1
ATOM 768 C CA . ILE A 1 97 ? -3.607 27.078 2.42 1 94.69 97 ILE A CA 1
ATOM 769 C C . ILE A 1 97 ? -4.098 28.031 3.508 1 94.69 97 ILE A C 1
ATOM 771 O O . ILE A 1 97 ? -5.305 28.234 3.664 1 94.69 97 ILE A O 1
ATOM 775 N N . GLU A 1 98 ? -3.178 28.719 4.219 1 92.5 98 GLU A N 1
ATOM 776 C CA . GLU A 1 98 ? -3.512 29.609 5.32 1 92.5 98 GLU A CA 1
ATOM 777 C C . GLU A 1 98 ? -3.664 31.047 4.84 1 92.5 98 GLU A C 1
ATOM 779 O O . GLU A 1 98 ? -3.842 31.953 5.648 1 92.5 98 GLU A O 1
ATOM 784 N N . SER A 1 99 ? -3.525 31.312 3.541 1 90.94 99 SER A N 1
ATOM 785 C CA . SER A 1 99 ? -3.605 32.656 2.939 1 90.94 99 SER A CA 1
ATOM 786 C C . SER A 1 99 ? -2.537 33.562 3.508 1 90.94 99 SER A C 1
ATOM 788 O O . SER A 1 99 ? -2.812 34.75 3.799 1 90.94 99 SER A O 1
ATOM 790 N N . ILE A 1 100 ? -1.42 33 3.771 1 92.56 100 ILE A N 1
ATOM 791 C CA . ILE A 1 100 ? -0.253 33.75 4.176 1 92.56 100 ILE A CA 1
ATOM 792 C C . ILE A 1 100 ? 0.612 34.062 2.957 1 92.56 100 ILE A C 1
ATOM 794 O O . ILE A 1 100 ? 0.979 33.156 2.205 1 92.56 100 ILE A O 1
ATOM 798 N N . ARG A 1 101 ? 0.907 35.281 2.77 1 91.31 101 ARG A N 1
ATOM 799 C CA . ARG A 1 101 ? 1.679 35.719 1.605 1 91.31 101 ARG A CA 1
ATOM 800 C C . ARG A 1 101 ? 3.121 35.219 1.698 1 91.31 101 ARG A C 1
ATOM 802 O O . ARG A 1 101 ? 3.746 35.312 2.756 1 91.31 101 ARG A O 1
ATOM 809 N N . SER A 1 102 ? 3.586 34.688 0.654 1 93.25 102 SER A N 1
ATOM 810 C CA . SER A 1 102 ? 4.973 34.25 0.492 1 93.25 102 SER A CA 1
ATOM 811 C C . SER A 1 102 ? 5.309 34 -0.977 1 93.25 102 SER A C 1
ATOM 813 O O . SER A 1 102 ? 4.414 33.969 -1.823 1 93.25 102 SER A O 1
ATOM 815 N N . THR A 1 103 ? 6.57 33.969 -1.285 1 92.56 103 THR A N 1
ATOM 816 C CA . THR A 1 103 ? 7.016 33.625 -2.629 1 92.56 103 THR A CA 1
ATOM 817 C C . THR A 1 103 ? 8.008 32.469 -2.582 1 92.56 103 THR A C 1
ATOM 819 O O . THR A 1 103 ? 8.711 32.281 -1.587 1 92.56 103 THR A O 1
ATOM 822 N N . ARG A 1 104 ? 8.016 31.719 -3.635 1 90.25 104 ARG A N 1
ATOM 823 C CA . ARG A 1 104 ? 8.969 30.625 -3.736 1 90.25 104 ARG A CA 1
ATOM 824 C C . ARG A 1 104 ? 10.406 31.125 -3.633 1 90.25 104 ARG A C 1
ATOM 826 O O . ARG A 1 104 ? 11.266 30.469 -3.045 1 90.25 104 ARG A O 1
ATOM 833 N N . SER A 1 105 ? 10.633 32.312 -4.207 1 88 105 SER A N 1
ATOM 834 C CA . SER A 1 105 ? 11.969 32.906 -4.164 1 88 105 SER A CA 1
ATOM 835 C C . SER A 1 105 ? 12.391 33.188 -2.727 1 88 105 SER A C 1
ATOM 837 O O . SER A 1 105 ? 13.523 32.906 -2.338 1 88 105 SER A O 1
ATOM 839 N N . SER A 1 106 ? 11.508 33.781 -1.967 1 92.75 106 SER A N 1
ATOM 840 C CA . SER A 1 106 ? 11.805 34.094 -0.568 1 92.75 106 SER A CA 1
ATOM 841 C C . SER A 1 106 ? 12.031 32.812 0.222 1 92.75 106 SER A C 1
ATOM 843 O O . SER A 1 106 ? 12.898 32.75 1.096 1 92.75 106 SER A O 1
ATOM 845 N N . ILE A 1 107 ? 11.242 31.797 -0.046 1 93.81 107 ILE A N 1
ATOM 846 C CA . ILE A 1 107 ? 11.359 30.531 0.65 1 93.81 107 ILE A CA 1
ATOM 847 C C . ILE A 1 107 ? 12.719 29.891 0.352 1 93.81 107 ILE A C 1
ATOM 849 O O . ILE A 1 107 ? 13.422 29.453 1.266 1 93.81 107 ILE A O 1
ATOM 853 N N . ARG A 1 108 ? 13.102 29.906 -0.889 1 86.56 108 ARG A N 1
ATOM 854 C CA . ARG A 1 108 ? 14.406 29.359 -1.266 1 86.56 108 ARG A CA 1
ATOM 855 C C . ARG A 1 108 ? 15.539 30.141 -0.608 1 86.56 108 ARG A C 1
ATOM 857 O O . ARG A 1 108 ? 16.531 29.562 -0.157 1 86.56 108 ARG A O 1
ATOM 864 N N . TYR A 1 109 ? 15.344 31.438 -0.615 1 88.31 109 TYR A N 1
ATOM 865 C CA . TYR A 1 109 ? 16.312 32.312 0.033 1 88.31 109 TYR A CA 1
ATOM 866 C C . TYR A 1 109 ? 16.547 31.891 1.478 1 88.31 109 TYR A C 1
ATOM 868 O O . TYR A 1 109 ? 17.703 31.781 1.917 1 88.31 109 TYR A O 1
ATOM 876 N N . ILE A 1 110 ? 15.523 31.609 2.188 1 91.19 110 ILE A N 1
ATOM 877 C CA . ILE A 1 110 ? 15.609 31.234 3.592 1 91.19 110 ILE A CA 1
ATOM 878 C C . ILE A 1 110 ? 16.141 29.797 3.709 1 91.19 110 ILE A C 1
ATOM 880 O O . ILE A 1 110 ? 16.984 29.516 4.559 1 91.19 110 ILE A O 1
ATOM 884 N N . LEU A 1 111 ? 15.688 28.844 2.879 1 86.75 111 LEU A N 1
ATOM 885 C CA . LEU A 1 111 ? 16.125 27.453 2.932 1 86.75 111 LEU A CA 1
ATOM 886 C C . LEU A 1 111 ? 17.609 27.328 2.615 1 86.75 111 LEU A C 1
ATOM 888 O O . LEU A 1 111 ? 18.281 26.422 3.104 1 86.75 111 LEU A O 1
A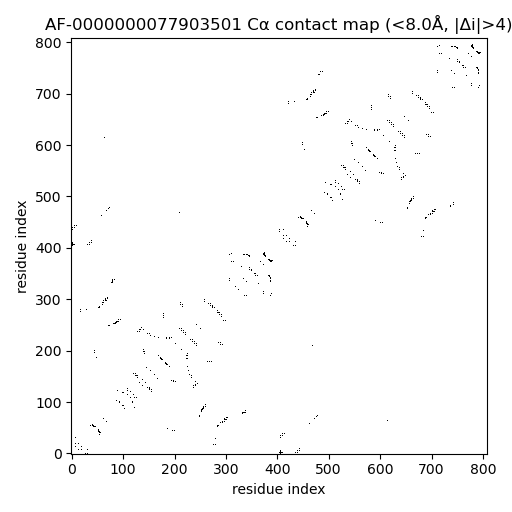TOM 892 N N . ASP A 1 112 ? 18.125 28.266 1.9 1 76.62 112 ASP A N 1
ATOM 893 C CA . ASP A 1 112 ? 19.531 28.281 1.538 1 76.62 112 ASP A CA 1
ATOM 894 C C . ASP A 1 112 ? 20.391 28.75 2.709 1 76.62 112 ASP A C 1
ATOM 896 O O . ASP A 1 112 ? 21.625 28.688 2.643 1 76.62 112 ASP A O 1
ATOM 900 N N . GLY A 1 113 ? 19.766 29.312 3.678 1 81.94 113 GLY A N 1
ATOM 901 C CA . GLY A 1 113 ? 20.516 29.609 4.887 1 81.94 113 GLY A CA 1
ATOM 902 C C . GLY A 1 113 ? 20.625 31.094 5.176 1 81.94 113 GLY A C 1
ATOM 903 O O . GLY A 1 113 ? 21.266 31.5 6.152 1 81.94 113 GLY A O 1
ATOM 904 N N . TYR A 1 114 ? 19.969 31.922 4.359 1 85.69 114 TYR A N 1
ATOM 905 C CA . TYR A 1 114 ? 20.047 33.375 4.57 1 85.69 114 TYR A CA 1
ATOM 906 C C . TYR A 1 114 ? 19.141 33.812 5.711 1 85.69 114 TYR A C 1
ATOM 908 O O . TYR A 1 114 ? 18.125 33.125 5.992 1 85.69 114 TYR A O 1
ATOM 916 N N . ALA A 1 115 ? 19.469 34.906 6.32 1 90.62 115 ALA A N 1
ATOM 917 C CA . ALA A 1 115 ? 18.688 35.438 7.426 1 90.62 115 ALA A CA 1
ATOM 918 C C . ALA A 1 115 ? 17.438 36.156 6.914 1 90.62 115 ALA A C 1
ATOM 920 O O . ALA A 1 115 ? 17.469 36.812 5.875 1 90.62 115 ALA A O 1
ATOM 921 N N . PRO A 1 116 ? 16.328 36.062 7.648 1 95.38 116 PRO A N 1
ATOM 922 C CA . PRO A 1 116 ? 15.102 36.719 7.238 1 95.38 116 PRO A CA 1
ATOM 923 C C . PRO A 1 116 ? 15.242 38.25 7.18 1 95.38 116 PRO A C 1
ATOM 925 O O . PRO A 1 116 ? 15.898 38.844 8.039 1 95.38 116 PRO A O 1
ATOM 928 N N . ARG A 1 117 ? 14.648 38.906 6.242 1 94 117 ARG A N 1
ATOM 929 C CA . ARG A 1 117 ? 14.766 40.344 6.035 1 94 117 ARG A CA 1
ATOM 930 C C . ARG A 1 117 ? 13.547 41.062 6.582 1 94 117 ARG A C 1
ATOM 932 O O . ARG A 1 117 ? 13.578 42.281 6.777 1 94 117 ARG A O 1
ATOM 939 N N . ASP A 1 118 ? 12.422 40.344 6.758 1 94.56 118 ASP A N 1
ATOM 940 C CA . ASP A 1 118 ? 11.172 40.906 7.254 1 94.56 118 ASP A CA 1
ATOM 941 C C . ASP A 1 118 ? 10.344 39.844 7.988 1 94.56 118 ASP A C 1
ATOM 943 O O . ASP A 1 118 ? 10.805 38.719 8.188 1 94.56 118 ASP A O 1
ATOM 947 N N . GLU A 1 119 ? 9.188 40.281 8.422 1 93.38 119 GLU A N 1
ATOM 948 C CA . GLU A 1 119 ? 8.328 39.406 9.211 1 93.38 119 GLU A CA 1
ATOM 949 C C . GLU A 1 119 ? 7.848 38.219 8.383 1 93.38 119 GLU A C 1
ATOM 951 O O . GLU A 1 119 ? 7.676 37.125 8.914 1 93.38 119 GLU A O 1
ATOM 956 N N . GLN A 1 120 ? 7.574 38.438 7.18 1 94.38 120 GLN A N 1
ATOM 957 C CA . GLN A 1 120 ? 7.133 37.375 6.289 1 94.38 120 GLN A CA 1
ATOM 958 C C . GLN A 1 120 ? 8.195 36.281 6.168 1 94.38 120 GLN A C 1
ATOM 960 O O . GLN A 1 120 ? 7.891 35.094 6.285 1 94.38 120 GLN A O 1
ATOM 965 N N . GLU A 1 121 ? 9.406 36.688 5.953 1 95.88 121 GLU A N 1
ATOM 966 C CA . GLU A 1 121 ? 10.5 35.719 5.828 1 95.88 121 GLU A CA 1
ATOM 967 C C . GLU A 1 121 ? 10.82 35.062 7.168 1 95.88 121 GLU A C 1
ATOM 969 O O . GLU A 1 121 ? 11.305 33.938 7.211 1 95.88 121 GLU A O 1
ATOM 974 N N . ALA A 1 122 ? 10.547 35.812 8.211 1 96.69 122 ALA A N 1
ATOM 975 C CA . ALA A 1 122 ? 10.711 35.219 9.531 1 96.69 122 ALA A CA 1
ATOM 976 C C . ALA A 1 122 ? 9.781 34 9.703 1 96.69 122 ALA A C 1
ATOM 978 O O . ALA A 1 122 ? 10.156 33 10.312 1 96.69 122 ALA A O 1
ATOM 979 N N . ARG A 1 123 ? 8.562 34.094 9.25 1 97.06 123 ARG A N 1
ATOM 980 C CA . ARG A 1 123 ? 7.617 33 9.297 1 97.06 123 ARG A CA 1
ATOM 981 C C . ARG A 1 123 ? 8.125 31.812 8.477 1 97.06 123 ARG A C 1
ATOM 983 O O . ARG A 1 123 ? 7.961 30.656 8.875 1 97.06 123 ARG A O 1
ATOM 990 N N . ILE A 1 124 ? 8.703 32.094 7.312 1 96.88 124 ILE A N 1
ATOM 991 C CA . ILE A 1 124 ? 9.305 31.047 6.488 1 96.88 124 ILE A CA 1
ATOM 992 C C . ILE A 1 124 ? 10.43 30.359 7.258 1 96.88 124 ILE A C 1
ATOM 994 O O . ILE A 1 124 ? 10.547 29.141 7.238 1 96.88 124 ILE A O 1
ATOM 998 N N . TYR A 1 125 ? 11.219 31.188 7.922 1 95.62 125 TYR A N 1
ATOM 999 C CA . TYR A 1 125 ? 12.312 30.672 8.734 1 95.62 125 TYR A CA 1
ATOM 1000 C C . TYR A 1 125 ? 11.789 29.719 9.812 1 95.62 125 TYR A C 1
ATOM 1002 O O . TYR A 1 125 ? 12.406 28.703 10.094 1 95.62 125 TYR A O 1
ATOM 1010 N N . GLY A 1 126 ? 10.734 30.094 10.422 1 97.12 126 GLY A N 1
ATOM 1011 C CA . GLY A 1 126 ? 10.102 29.203 11.383 1 97.12 126 GLY A CA 1
ATOM 1012 C C . GLY A 1 126 ? 9.75 27.844 10.805 1 97.12 126 GLY A C 1
ATOM 1013 O O . GLY A 1 126 ? 10.047 26.812 11.414 1 97.12 126 GLY A O 1
ATOM 1014 N N . MET A 1 127 ? 9.125 27.812 9.672 1 97.06 127 MET A N 1
ATOM 1015 C CA . MET A 1 127 ? 8.773 26.562 9.016 1 97.06 127 MET A CA 1
ATOM 1016 C C . MET A 1 127 ? 10.023 25.734 8.719 1 97.06 127 MET A C 1
ATOM 1018 O O . MET A 1 127 ? 10.008 24.516 8.859 1 97.06 127 MET A O 1
ATOM 1022 N N . LYS A 1 128 ? 11.109 26.406 8.242 1 93.25 128 LYS A N 1
ATOM 1023 C CA . LYS A 1 128 ? 12.375 25.734 8.023 1 93.25 128 LYS A CA 1
ATOM 1024 C C . LYS A 1 128 ? 12.859 25.047 9.297 1 93.25 128 LYS A C 1
ATOM 1026 O O . LYS A 1 128 ? 13.258 23.875 9.266 1 93.25 128 LYS A O 1
ATOM 1031 N N . ARG A 1 129 ? 12.805 25.781 10.367 1 93.25 129 ARG A N 1
ATOM 1032 C CA . ARG A 1 129 ? 13.234 25.219 11.648 1 93.25 129 ARG A CA 1
ATOM 1033 C C . ARG A 1 129 ? 12.383 24.016 12.031 1 93.25 129 ARG A C 1
ATOM 1035 O O . ARG A 1 129 ? 12.898 23.016 12.539 1 93.25 129 ARG A O 1
ATOM 1042 N N . GLY A 1 130 ? 11.086 24.141 11.836 1 96.69 130 GLY A N 1
ATOM 1043 C CA . GLY A 1 130 ? 10.203 23.016 12.086 1 96.69 130 GLY A CA 1
ATOM 1044 C C . GLY A 1 130 ? 10.555 21.781 11.273 1 96.69 130 GLY A C 1
ATOM 1045 O O . GLY A 1 130 ? 10.617 20.672 11.812 1 96.69 130 GLY A O 1
ATOM 1046 N N . LEU A 1 131 ? 10.789 22.016 9.992 1 92.5 131 LEU A N 1
ATOM 1047 C CA . LEU A 1 131 ? 11.148 20.922 9.094 1 92.5 131 LEU A CA 1
ATOM 1048 C C . LEU A 1 131 ? 12.461 20.281 9.523 1 92.5 131 LEU A C 1
ATOM 1050 O O . LEU A 1 131 ? 12.594 19.047 9.508 1 92.5 131 LEU A O 1
ATOM 1054 N N . GLU A 1 132 ? 13.438 21.078 9.875 1 87.62 132 GLU A N 1
ATOM 1055 C CA . GLU A 1 132 ? 14.727 20.578 10.352 1 87.62 132 GLU A CA 1
ATOM 1056 C C . GLU A 1 132 ? 14.562 19.766 11.633 1 87.62 132 GLU A C 1
ATOM 1058 O O . GLU A 1 132 ? 15.219 18.734 11.82 1 87.62 132 GLU A O 1
ATOM 1063 N N . PHE A 1 133 ? 13.734 20.266 12.484 1 91.06 133 PHE A N 1
ATOM 1064 C CA . PHE A 1 133 ? 13.492 19.578 13.742 1 91.06 133 PHE A CA 1
ATOM 1065 C C . PHE A 1 133 ? 12.93 18.188 13.492 1 91.06 133 PHE A C 1
ATOM 1067 O O . PHE A 1 133 ? 13.422 17.203 14.055 1 91.06 133 PHE A O 1
ATOM 1074 N N . ILE A 1 134 ? 11.922 18.047 12.609 1 92.88 134 ILE A N 1
ATOM 1075 C CA . ILE A 1 134 ? 11.242 16.766 12.453 1 92.88 134 ILE A CA 1
ATOM 1076 C C . ILE A 1 134 ? 12.078 15.836 11.57 1 92.88 134 ILE A C 1
ATOM 1078 O O . ILE A 1 134 ? 11.828 14.633 11.523 1 92.88 134 ILE A O 1
ATOM 1082 N N . ALA A 1 135 ? 13.039 16.375 10.852 1 83.25 135 ALA A N 1
ATOM 1083 C CA . ALA A 1 135 ? 13.93 15.57 10.031 1 83.25 135 ALA A CA 1
ATOM 1084 C C . ALA A 1 135 ? 14.828 14.688 10.891 1 83.25 135 ALA A C 1
ATOM 1086 O O . ALA A 1 135 ? 15.312 13.648 10.43 1 83.25 135 ALA A O 1
ATOM 1087 N N . ASN A 1 136 ? 15.07 15.234 12.117 1 80.31 136 ASN A N 1
ATOM 1088 C CA . ASN A 1 136 ? 15.867 14.461 13.062 1 80.31 136 ASN A CA 1
ATOM 1089 C C . ASN A 1 136 ? 15.023 13.414 13.781 1 80.31 136 ASN A C 1
ATOM 1091 O O . ASN A 1 136 ? 14.258 13.734 14.695 1 80.31 136 ASN A O 1
ATOM 1095 N N . ARG A 1 137 ? 15.227 12.148 13.508 1 80.25 137 ARG A N 1
ATOM 1096 C CA . ARG A 1 137 ? 14.422 11.047 14.016 1 80.25 137 ARG A CA 1
ATOM 1097 C C . ARG A 1 137 ? 14.609 10.883 15.516 1 80.25 137 ARG A C 1
ATOM 1099 O O . ARG A 1 137 ? 13.82 10.203 16.172 1 80.25 137 ARG A O 1
ATOM 1106 N N . GLN A 1 138 ? 15.625 11.5 16.031 1 79.56 138 GLN A N 1
ATOM 1107 C CA . GLN A 1 138 ? 15.852 11.445 17.469 1 79.56 138 GLN A CA 1
ATOM 1108 C C . GLN A 1 138 ? 14.82 12.289 18.219 1 79.56 138 GLN A C 1
ATOM 1110 O O . GLN A 1 138 ? 14.617 12.094 19.422 1 79.56 138 GLN A O 1
ATOM 1115 N N . ASN A 1 139 ? 14.32 13.227 17.5 1 90.62 139 ASN A N 1
ATOM 1116 C CA . ASN A 1 139 ? 13.258 14.016 18.109 1 90.62 139 ASN A CA 1
ATOM 1117 C C . ASN A 1 139 ? 11.93 13.266 18.109 1 90.62 139 ASN A C 1
ATOM 1119 O O . ASN A 1 139 ? 11.117 13.43 17.203 1 90.62 139 ASN A O 1
ATOM 1123 N N . ALA A 1 140 ? 11.688 12.516 19.203 1 93.81 140 ALA A N 1
ATOM 1124 C CA . ALA A 1 140 ? 10.508 11.656 19.328 1 93.81 140 ALA A CA 1
ATOM 1125 C C . ALA A 1 140 ? 9.242 12.492 19.5 1 93.81 140 ALA A C 1
ATOM 1127 O O . ALA A 1 140 ? 9.297 13.633 19.969 1 93.81 140 ALA A O 1
ATOM 1128 N N . ILE A 1 141 ? 8.172 11.906 19.188 1 97.75 141 ILE A N 1
ATOM 1129 C CA . ILE A 1 141 ? 6.891 12.594 19.344 1 97.75 141 ILE A CA 1
ATOM 1130 C C . ILE A 1 141 ? 6.445 12.523 20.812 1 97.75 141 ILE A C 1
ATOM 1132 O O . ILE A 1 141 ? 6.012 11.469 21.281 1 97.75 141 ILE A O 1
ATOM 1136 N N . THR A 1 142 ? 6.621 13.555 21.469 1 97.81 142 THR A N 1
ATOM 1137 C CA . THR A 1 142 ? 6.133 13.789 22.828 1 97.81 142 THR A CA 1
ATOM 1138 C C . THR A 1 142 ? 5.355 15.102 22.906 1 97.81 142 THR A C 1
ATOM 1140 O O . THR A 1 142 ? 5.391 15.906 21.969 1 97.81 142 THR A O 1
ATOM 1143 N N . GLU A 1 143 ? 4.617 15.273 23.984 1 97.25 143 GLU A N 1
ATOM 1144 C CA . GLU A 1 143 ? 3.896 16.531 24.125 1 97.25 143 GLU A CA 1
ATOM 1145 C C . GLU A 1 143 ? 4.859 17.719 24.172 1 97.25 143 GLU A C 1
ATOM 1147 O O . GLU A 1 143 ? 4.578 18.781 23.609 1 97.25 143 GLU A O 1
ATOM 1152 N N . GLU A 1 144 ? 5.98 17.5 24.844 1 97.12 144 GLU A N 1
ATOM 1153 C CA . GLU A 1 144 ? 6.992 18.547 24.938 1 97.12 144 GLU A CA 1
ATOM 1154 C C . GLU A 1 144 ? 7.574 18.891 23.578 1 97.12 144 GLU A C 1
ATOM 1156 O O . GLU A 1 144 ? 7.699 20.078 23.234 1 97.12 144 GLU A O 1
ATOM 1161 N N . ASN A 1 145 ? 7.945 17.875 22.844 1 98.19 145 ASN A N 1
ATOM 1162 C CA . ASN A 1 145 ? 8.523 18.094 21.531 1 98.19 145 ASN A CA 1
ATOM 1163 C C . ASN A 1 145 ? 7.5 18.703 20.562 1 98.19 145 ASN A C 1
ATOM 1165 O O . ASN A 1 145 ? 7.855 19.5 19.703 1 98.19 145 ASN A O 1
ATOM 1169 N N . LEU A 1 146 ? 6.227 18.281 20.719 1 98.44 146 LEU A N 1
ATOM 1170 C CA . LEU A 1 146 ? 5.172 18.859 19.891 1 98.44 146 LEU A CA 1
ATOM 1171 C C . LEU A 1 146 ? 5 20.344 20.188 1 98.44 146 LEU A C 1
ATOM 1173 O O . LEU A 1 146 ? 4.84 21.141 19.266 1 98.44 146 LEU A O 1
ATOM 1177 N N . HIS A 1 147 ? 5.004 20.688 21.453 1 97.38 147 HIS A N 1
ATOM 1178 C CA . HIS A 1 147 ? 4.961 22.094 21.844 1 97.38 147 HIS A CA 1
ATOM 1179 C C . HIS A 1 147 ? 6.156 22.859 21.297 1 97.38 147 HIS A C 1
ATOM 1181 O O . HIS A 1 147 ? 6.004 23.969 20.781 1 97.38 147 HIS A O 1
ATOM 1187 N N . TYR A 1 148 ? 7.285 22.25 21.438 1 97.5 148 TYR A N 1
ATOM 1188 C CA . TYR A 1 148 ? 8.5 22.875 20.922 1 97.5 148 TYR A CA 1
ATOM 1189 C C . TYR A 1 148 ? 8.41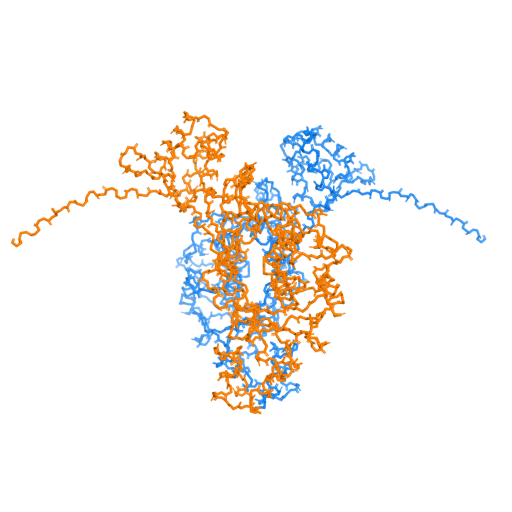4 23.078 19.422 1 97.5 148 TYR A C 1
ATOM 1191 O O . TYR A 1 148 ? 8.758 24.156 18.922 1 97.5 148 TYR A O 1
ATOM 1199 N N . LEU A 1 149 ? 7.977 22.062 18.703 1 98.25 149 LEU A N 1
ATOM 1200 C CA . LEU A 1 149 ? 7.809 22.156 17.266 1 98.25 149 LEU A CA 1
ATOM 1201 C C . LEU A 1 149 ? 6.895 23.328 16.891 1 98.25 149 LEU A C 1
ATOM 1203 O O . LEU A 1 149 ? 7.207 24.109 16 1 98.25 149 LEU A O 1
ATOM 1207 N N . TYR A 1 150 ? 5.758 23.438 17.594 1 98.44 150 TYR A N 1
ATOM 1208 C CA . TYR A 1 150 ? 4.828 24.531 17.344 1 98.44 150 TYR A CA 1
ATOM 1209 C C . TYR A 1 150 ? 5.504 25.875 17.594 1 98.44 150 TYR A C 1
ATOM 1211 O O . TYR A 1 150 ? 5.387 26.797 16.766 1 98.44 150 TYR A O 1
ATOM 1219 N N . GLN A 1 151 ? 6.195 25.969 18.688 1 97.69 151 GLN A N 1
ATOM 1220 C CA . GLN A 1 151 ? 6.809 27.234 19.062 1 97.69 151 GLN A CA 1
ATOM 1221 C C . GLN A 1 151 ? 7.84 27.688 18.031 1 97.69 151 GLN A C 1
ATOM 1223 O O . GLN A 1 151 ? 7.789 28.812 17.547 1 97.69 151 GLN A O 1
ATOM 1228 N N . ILE A 1 152 ? 8.703 26.781 17.625 1 97.19 152 ILE A N 1
ATOM 1229 C CA . ILE A 1 152 ? 9.828 27.188 16.781 1 97.19 152 ILE A CA 1
ATOM 1230 C C . ILE A 1 152 ? 9.352 27.391 15.344 1 97.19 152 ILE A C 1
ATOM 1232 O O . ILE A 1 152 ? 9.961 28.141 14.578 1 97.19 152 ILE A O 1
ATOM 1236 N N . SER A 1 153 ? 8.266 26.719 14.945 1 97.94 153 SER A N 1
ATOM 1237 C CA . SER A 1 153 ? 7.809 26.797 13.562 1 97.94 153 SER A CA 1
ATOM 1238 C C . SER A 1 153 ? 6.789 27.922 13.383 1 97.94 153 SER A C 1
ATOM 1240 O O . SER A 1 153 ? 6.668 28.484 12.297 1 97.94 153 SER A O 1
ATOM 1242 N N . THR A 1 154 ? 5.965 28.219 14.453 1 97.38 154 THR A N 1
ATOM 1243 C CA . THR A 1 154 ? 4.816 29.109 14.281 1 97.38 154 THR A CA 1
ATOM 1244 C C . THR A 1 154 ? 4.688 30.078 15.453 1 97.38 154 THR A C 1
ATOM 1246 O O . THR A 1 154 ? 4.652 31.281 15.266 1 97.38 154 THR A O 1
ATOM 1249 N N . GLY A 1 155 ? 4.703 29.578 16.703 1 96.38 155 GLY A N 1
ATOM 1250 C CA . GLY A 1 155 ? 4.387 30.344 17.891 1 96.38 155 GLY A CA 1
ATOM 1251 C C . GLY A 1 155 ? 5.27 31.562 18.062 1 96.38 155 GLY A C 1
ATOM 1252 O O . GLY A 1 155 ? 4.785 32.656 18.406 1 96.38 155 GLY A O 1
ATOM 1253 N N . ASP A 1 156 ? 6.551 31.422 17.828 1 95.62 156 ASP A N 1
ATOM 1254 C CA . ASP A 1 156 ? 7.543 32.469 18.062 1 95.62 156 ASP A CA 1
ATOM 1255 C C . ASP A 1 156 ? 7.363 33.625 17.078 1 95.62 156 ASP A C 1
ATOM 1257 O O . ASP A 1 156 ? 7.93 34.719 17.266 1 95.62 156 ASP A O 1
ATOM 1261 N N . TYR A 1 157 ? 6.609 33.406 16.078 1 95.56 157 TYR A N 1
ATOM 1262 C CA . TYR A 1 157 ? 6.523 34.406 15.008 1 95.56 157 TYR A CA 1
ATOM 1263 C C . TYR A 1 157 ? 5.129 35 14.938 1 95.56 157 TYR A C 1
ATOM 1265 O O . TYR A 1 157 ? 4.777 35.656 13.945 1 95.56 157 TYR A O 1
ATOM 1273 N N . LEU A 1 158 ? 4.305 34.781 15.938 1 94.88 158 LEU A N 1
ATOM 1274 C CA . LEU A 1 158 ? 2.959 35.312 16.016 1 94.88 158 LEU A CA 1
ATOM 1275 C C . LEU A 1 158 ? 2.963 36.656 16.766 1 94.88 158 LEU A C 1
ATOM 1277 O O . LEU A 1 158 ? 3.877 36.938 17.547 1 94.88 158 LEU A O 1
ATOM 1281 N N . PRO A 1 159 ? 1.967 37.438 16.484 1 92.31 159 PRO A N 1
ATOM 1282 C CA . PRO A 1 159 ? 1.79 38.625 17.344 1 92.31 159 PRO A CA 1
ATOM 1283 C C . PRO A 1 159 ? 1.544 38.25 18.812 1 92.31 159 PRO A C 1
ATOM 1285 O O . PRO A 1 159 ? 1.048 37.156 19.094 1 92.31 159 PRO A O 1
ATOM 1288 N N . ASP A 1 160 ? 1.855 39.125 19.609 1 90.56 160 ASP A N 1
ATOM 1289 C CA . ASP A 1 160 ? 1.818 38.875 21.047 1 90.56 160 ASP A CA 1
ATOM 1290 C C . ASP A 1 160 ? 0.442 38.375 21.484 1 90.56 160 ASP A C 1
ATOM 1292 O O . ASP A 1 160 ? 0.337 37.5 22.359 1 90.56 160 ASP A O 1
ATOM 1296 N N . GLU A 1 161 ? -0.616 38.875 20.891 1 88.81 161 GLU A N 1
ATOM 1297 C CA . GLU A 1 161 ? -1.982 38.531 21.281 1 88.81 161 GLU A CA 1
ATOM 1298 C C . GLU A 1 161 ? -2.322 37.094 20.938 1 88.81 161 GLU A C 1
ATOM 1300 O O . GLU A 1 161 ? -3.26 36.531 21.5 1 88.81 161 GLU A O 1
ATOM 1305 N N . ASP A 1 162 ? -1.571 36.5 20.062 1 91.12 162 ASP A N 1
ATOM 1306 C CA . ASP A 1 162 ? -1.847 35.156 19.609 1 91.12 162 ASP A CA 1
ATOM 1307 C C . ASP A 1 162 ? -0.814 34.156 20.156 1 91.12 162 ASP A C 1
ATOM 1309 O O . ASP A 1 162 ? -0.732 33.031 19.703 1 91.12 162 ASP A O 1
ATOM 1313 N N . ARG A 1 163 ? -0.038 34.594 21.109 1 92.75 163 ARG A N 1
ATOM 1314 C CA . ARG A 1 163 ? 0.987 33.75 21.688 1 92.75 163 ARG A CA 1
ATOM 1315 C C . ARG A 1 163 ? 0.498 33.094 22.984 1 92.75 163 ARG A C 1
ATOM 1317 O O . ARG A 1 163 ? -0.351 33.656 23.688 1 92.75 163 ARG A O 1
ATOM 1324 N N . LEU A 1 164 ? 1.04 32 23.266 1 94 164 LEU A N 1
ATOM 1325 C CA . LEU A 1 164 ? 0.749 31.312 24.516 1 94 164 LEU A CA 1
ATOM 1326 C C . LEU A 1 164 ? 1.384 32.031 25.703 1 94 164 LEU A C 1
ATOM 1328 O O . LEU A 1 164 ? 2.484 32.594 25.578 1 94 164 LEU A O 1
ATOM 1332 N N . LEU A 1 165 ? 0.706 32.062 26.766 1 90.94 165 LEU A N 1
ATOM 1333 C CA . LEU A 1 165 ? 1.303 32.531 28 1 90.94 165 LEU A CA 1
ATOM 1334 C C . LEU A 1 165 ? 2.4 31.594 28.484 1 90.94 165 LEU A C 1
ATOM 1336 O O . LEU A 1 165 ? 2.4 30.406 28.141 1 90.94 165 LEU A O 1
ATOM 1340 N N . PRO A 1 166 ? 3.299 32.094 29.25 1 88.25 166 PRO A N 1
ATOM 1341 C CA . PRO A 1 166 ? 4.359 31.25 29.781 1 88.25 166 PRO A CA 1
ATOM 1342 C C . PRO A 1 166 ? 3.811 30.016 30.516 1 88.25 166 PRO A C 1
ATOM 1344 O O . PRO A 1 166 ? 2.797 30.109 31.203 1 88.25 166 PRO A O 1
ATOM 1347 N N . ASN A 1 167 ? 4.359 28.859 30.391 1 88 167 ASN A N 1
ATOM 1348 C CA . ASN A 1 167 ? 4.066 27.594 31.047 1 88 167 ASN A CA 1
ATOM 1349 C C . ASN A 1 167 ? 2.781 26.969 30.516 1 88 167 ASN A C 1
ATOM 1351 O O . ASN A 1 167 ? 2.164 26.141 31.188 1 88 167 ASN A O 1
ATOM 1355 N N . HIS A 1 168 ? 2.236 27.547 29.438 1 92 168 HIS A N 1
ATOM 1356 C CA . HIS A 1 168 ? 1.094 26.922 28.797 1 92 168 HIS A CA 1
ATOM 1357 C C . HIS A 1 168 ? 1.527 26.125 27.562 1 92 168 HIS A C 1
ATOM 1359 O O . HIS A 1 168 ? 2.238 26.656 26.703 1 92 168 HIS A O 1
ATOM 1365 N N . PHE A 1 169 ? 1.07 24.906 27.531 1 93.31 169 PHE A N 1
ATOM 1366 C CA . PHE A 1 169 ? 1.339 24.094 26.344 1 93.31 169 PHE A CA 1
ATOM 1367 C C . PHE A 1 169 ? 0.313 24.359 25.25 1 93.31 169 PHE A C 1
ATOM 1369 O O . PHE A 1 169 ? 0.617 24.234 24.062 1 93.31 169 PHE A O 1
ATOM 1376 N N . TYR A 1 170 ? -0.867 24.75 25.719 1 96.62 170 TYR A N 1
ATOM 1377 C CA . TYR A 1 170 ? -1.98 24.922 24.797 1 96.62 170 TYR A CA 1
ATOM 1378 C C . TYR A 1 170 ? -2.713 26.234 25.078 1 96.62 170 TYR A C 1
ATOM 1380 O O . TYR A 1 170 ? -2.473 26.875 26.094 1 96.62 170 TYR A O 1
ATOM 1388 N N . ARG A 1 171 ? -3.57 26.562 24.141 1 94.94 171 ARG A N 1
ATOM 1389 C CA . ARG A 1 171 ? -4.293 27.828 24.266 1 94.94 171 ARG A CA 1
ATOM 1390 C C . ARG A 1 171 ? -5.129 27.844 25.547 1 94.94 171 ARG A C 1
ATOM 1392 O O . ARG A 1 171 ? -5.57 26.797 26.031 1 94.94 171 ARG A O 1
ATOM 1399 N N . HIS A 1 172 ? -5.352 29 26.078 1 92.94 172 HIS A N 1
ATOM 1400 C CA . HIS A 1 172 ? -6.055 29.234 27.328 1 92.94 172 HIS A CA 1
ATOM 1401 C C . HIS A 1 172 ? -7.289 30.109 27.109 1 92.94 172 HIS A C 1
ATOM 1403 O O . HIS A 1 172 ? -7.711 30.828 28.016 1 92.94 172 HIS A O 1
ATOM 1409 N N . GLY A 1 173 ? -7.727 30.172 25.859 1 91.19 173 GLY A N 1
ATOM 1410 C CA . GLY A 1 173 ? -8.938 30.859 25.438 1 91.19 173 GLY A CA 1
ATOM 1411 C C . GLY A 1 173 ? -9.633 30.172 24.281 1 91.19 173 GLY A C 1
ATOM 1412 O O . GLY A 1 173 ? -9.109 29.219 23.703 1 91.19 173 GLY A O 1
ATOM 1413 N N . GLU A 1 174 ? -10.789 30.688 23.938 1 90.56 174 GLU A N 1
ATOM 1414 C CA . GLU A 1 174 ? -11.594 30.078 22.875 1 90.56 174 GLU A CA 1
ATOM 1415 C C . GLU A 1 174 ? -11.094 30.484 21.5 1 90.56 174 GLU A C 1
ATOM 1417 O O . GLU A 1 174 ? -10.5 31.547 21.328 1 90.56 174 GLU A O 1
ATOM 1422 N N . VAL A 1 175 ? -11.242 29.547 20.562 1 89.75 175 VAL A N 1
ATOM 1423 C CA . VAL A 1 175 ? -10.938 29.844 19.172 1 89.75 175 VAL A CA 1
ATOM 1424 C C . VAL A 1 175 ? -12.062 29.344 18.281 1 89.75 175 VAL A C 1
ATOM 1426 O O . VAL A 1 175 ? -12.82 28.438 18.656 1 89.75 175 VAL A O 1
ATOM 1429 N N . PHE A 1 176 ? -12.172 29.969 17.109 1 85.5 176 PHE A N 1
ATOM 1430 C CA . PHE A 1 176 ? -13.141 29.562 16.094 1 85.5 176 PHE A CA 1
ATOM 1431 C C . PHE A 1 176 ? -12.438 29.234 14.773 1 85.5 176 PHE A C 1
ATOM 1433 O O . PHE A 1 176 ? -11.57 29.984 14.328 1 85.5 176 PHE A O 1
ATOM 1440 N N . ILE A 1 177 ? -12.656 28.062 14.352 1 80.44 177 ILE A N 1
ATOM 1441 C CA . ILE A 1 177 ? -12.062 27.594 13.109 1 80.44 177 ILE A CA 1
ATOM 1442 C C . ILE A 1 177 ? -12.852 28.141 11.922 1 80.44 177 ILE A C 1
ATOM 1444 O O . ILE A 1 177 ? -14.055 27.891 11.812 1 80.44 177 ILE A O 1
ATOM 1448 N N . VAL A 1 178 ? -12.031 28.984 11.109 1 69.69 178 VAL A N 1
ATOM 1449 C CA . VAL A 1 178 ? -12.656 29.625 9.961 1 69.69 178 VAL A CA 1
ATOM 1450 C C . VAL A 1 178 ? -12.219 28.922 8.68 1 69.69 178 VAL A C 1
ATOM 1452 O O . VAL A 1 178 ? -11.133 28.344 8.609 1 69.69 178 VAL A O 1
ATOM 1455 N N . GLY A 1 179 ? -13.07 28.625 7.723 1 62.03 179 GLY A N 1
ATOM 1456 C CA . GLY A 1 179 ? -12.742 28 6.453 1 62.03 179 GLY A CA 1
ATOM 1457 C C . GLY A 1 179 ? -13.938 27.344 5.789 1 62.03 179 GLY A C 1
ATOM 1458 O O . GLY A 1 179 ? -14.039 27.312 4.562 1 62.03 179 GLY A O 1
ATOM 1459 N N . GLY A 1 180 ? -14.656 26.812 6.645 1 64.06 180 GLY A N 1
ATOM 1460 C CA . GLY A 1 180 ? -15.875 26.234 6.098 1 64.06 180 GLY A CA 1
ATOM 1461 C C . GLY A 1 180 ? -17.016 27.219 5.996 1 64.06 180 GLY A C 1
ATOM 1462 O O . GLY A 1 180 ? -16.797 28.438 5.984 1 64.06 180 GLY A O 1
ATOM 1463 N N . GLU A 1 181 ? -18.125 26.797 5.734 1 69.19 181 GLU A N 1
ATOM 1464 C CA . GLU A 1 181 ? -19.328 27.609 5.582 1 69.19 181 GLU A CA 1
ATOM 1465 C C . GLU A 1 181 ? -19.641 28.375 6.867 1 69.19 181 GLU A C 1
ATOM 1467 O O . GLU A 1 181 ? -20.031 29.547 6.824 1 69.19 181 GLU A O 1
ATOM 1472 N N . GLU A 1 182 ? -19.375 27.672 8.039 1 73.81 182 GLU A N 1
ATOM 1473 C CA . GLU A 1 182 ? -19.609 28.297 9.336 1 73.81 182 GLU A CA 1
ATOM 1474 C C . GLU A 1 182 ? -18.422 28.078 10.273 1 73.81 182 GLU A C 1
ATOM 1476 O O . GLU A 1 182 ? -17.828 27 10.289 1 73.81 182 GLU A O 1
ATOM 1481 N N . PRO A 1 183 ? -18.156 29.156 10.961 1 78.56 183 PRO A N 1
ATOM 1482 C CA . PRO A 1 183 ? -17.094 28.984 11.953 1 78.56 183 PRO A CA 1
ATOM 1483 C C . PRO A 1 183 ? -17.422 27.938 13.016 1 78.56 183 PRO A C 1
ATOM 1485 O O . PRO A 1 183 ? -18.578 27.828 13.438 1 78.56 183 PRO A O 1
ATOM 1488 N N . ARG A 1 184 ? -16.531 27.125 13.32 1 80.81 184 ARG A N 1
ATOM 1489 C CA . ARG A 1 184 ? -16.703 26.109 14.344 1 80.81 184 ARG A CA 1
ATOM 1490 C C . ARG A 1 184 ? -15.734 26.312 15.5 1 80.81 184 ARG A C 1
ATOM 1492 O O . ARG A 1 184 ? -14.578 26.703 15.281 1 80.81 184 ARG A O 1
ATOM 1499 N N . PRO A 1 185 ? -16.281 26.078 16.625 1 84.5 185 PRO A N 1
ATOM 1500 C CA . PRO A 1 185 ? -15.367 26.219 17.75 1 84.5 185 PRO A CA 1
ATOM 1501 C C . PRO A 1 185 ? -14.344 25.094 17.812 1 84.5 185 PRO A C 1
ATOM 1503 O O . PRO A 1 185 ? -14.625 23.969 17.391 1 84.5 185 PRO A O 1
ATOM 1506 N N . GLY A 1 186 ? -13.172 25.406 18.359 1 87.81 186 GLY A N 1
ATOM 1507 C CA . GLY A 1 186 ? -12.234 24.344 18.719 1 87.81 186 GLY A CA 1
ATOM 1508 C C . GLY A 1 186 ? -12.633 23.625 19.984 1 87.81 186 GLY A C 1
ATOM 1509 O O . GLY A 1 186 ? -13.625 23.969 20.641 1 87.81 186 GLY A O 1
ATOM 1510 N N . LEU A 1 187 ? -11.93 22.578 20.281 1 92.56 187 LEU A N 1
ATOM 1511 C CA . LEU A 1 187 ? -12.156 21.844 21.516 1 92.56 187 LEU A CA 1
ATOM 1512 C C . LEU A 1 187 ? -12.07 22.781 22.719 1 92.56 187 LEU A C 1
ATOM 1514 O O . LEU A 1 187 ? -11.188 23.641 22.797 1 92.56 187 LEU A O 1
ATOM 1518 N N . PRO A 1 188 ? -12.969 22.641 23.688 1 92.25 188 PRO A N 1
ATOM 1519 C CA . PRO A 1 188 ? -12.852 23.453 24.906 1 92.25 188 PRO A CA 1
ATOM 1520 C C . PRO A 1 188 ? -11.484 23.328 25.562 1 92.25 188 PRO A C 1
ATOM 1522 O O . PRO A 1 188 ? -10.914 22.234 25.609 1 92.25 188 PRO A O 1
ATOM 1525 N N . THR A 1 189 ? -11 24.469 26.062 1 93.69 189 THR A N 1
ATOM 1526 C CA . THR A 1 189 ? -9.641 24.578 26.578 1 93.69 189 THR A CA 1
ATOM 1527 C C . THR A 1 189 ? -9.406 23.562 27.688 1 93.69 189 THR A C 1
ATOM 1529 O O . THR A 1 189 ? -8.312 23 27.812 1 93.69 189 THR A O 1
ATOM 1532 N N . GLU A 1 190 ? -10.422 23.281 28.5 1 93.38 190 GLU A N 1
ATOM 1533 C CA . GLU A 1 190 ? -10.281 22.391 29.641 1 93.38 190 GLU A CA 1
ATOM 1534 C C . GLU A 1 190 ? -10.039 20.953 29.219 1 93.38 190 GLU A C 1
ATOM 1536 O O . GLU A 1 190 ? -9.492 20.141 29.969 1 93.38 190 GLU A O 1
ATOM 1541 N N . ARG A 1 191 ? -10.383 20.656 28.016 1 95.06 191 ARG A N 1
ATOM 1542 C CA . ARG A 1 191 ? -10.273 19.281 27.531 1 95.06 191 ARG A CA 1
ATOM 1543 C C . ARG A 1 191 ? -9.008 19.078 26.703 1 95.06 191 ARG A C 1
ATOM 1545 O O . ARG A 1 191 ? -8.633 17.953 26.391 1 95.06 191 ARG A O 1
ATOM 1552 N N . LEU A 1 192 ? -8.344 20.109 26.359 1 96.12 192 LEU A N 1
ATOM 1553 C CA . LEU A 1 192 ? -7.207 20.062 25.453 1 96.12 192 LEU A CA 1
ATOM 1554 C C . LEU A 1 192 ? -6.082 19.203 26.016 1 96.12 192 LEU A C 1
ATOM 1556 O O . LEU A 1 192 ? -5.551 18.344 25.328 1 96.12 192 LEU A O 1
ATOM 1560 N N . PRO A 1 193 ? -5.738 19.406 27.344 1 96.06 193 PRO A N 1
ATOM 1561 C CA . PRO A 1 193 ? -4.625 18.594 27.844 1 96.06 19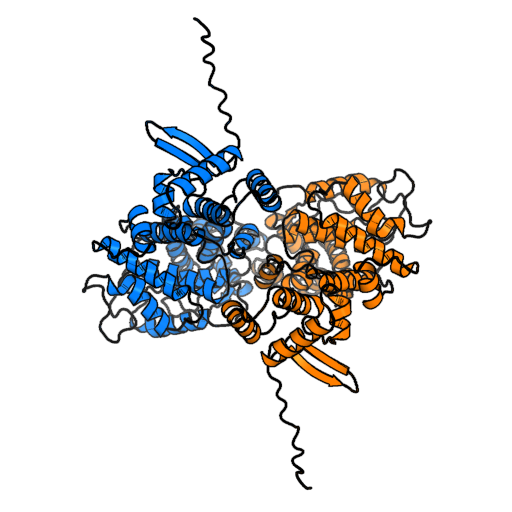3 PRO A CA 1
ATOM 1562 C C . PRO A 1 193 ? -4.891 17.094 27.719 1 96.06 193 PRO A C 1
ATOM 1564 O O . PRO A 1 193 ? -4.012 16.344 27.281 1 96.06 193 PRO A O 1
ATOM 1567 N N . GLY A 1 194 ? -6.074 16.672 28.062 1 96.94 194 GLY A N 1
ATOM 1568 C CA . GLY A 1 194 ? -6.43 15.273 27.953 1 96.94 194 GLY A CA 1
ATOM 1569 C C . GLY A 1 194 ? -6.461 14.781 26.516 1 96.94 194 GLY A C 1
ATOM 1570 O O . GLY A 1 194 ? -5.934 13.719 26.203 1 96.94 194 GLY A O 1
ATOM 1571 N N . ALA A 1 195 ? -7.043 15.531 25.594 1 97.44 195 ALA A N 1
ATOM 1572 C CA . ALA A 1 195 ? -7.168 15.172 24.188 1 97.44 195 ALA A CA 1
ATOM 1573 C C . ALA A 1 195 ? -5.801 15.078 23.516 1 97.44 195 ALA A C 1
ATOM 1575 O O . ALA A 1 195 ? -5.539 14.148 22.75 1 97.44 195 ALA A O 1
ATOM 1576 N N . MET A 1 196 ? -4.926 16.031 23.875 1 98 196 MET A N 1
ATOM 1577 C CA . MET A 1 196 ? -3.604 16.062 23.25 1 98 196 MET A CA 1
ATOM 1578 C C . MET A 1 196 ? -2.723 14.945 23.797 1 98 196 MET A C 1
ATOM 1580 O O . MET A 1 196 ? -1.902 14.391 23.062 1 98 196 MET A O 1
ATOM 1584 N N . LYS A 1 197 ? -2.877 14.625 25.062 1 97.75 197 LYS A N 1
ATOM 1585 C CA . LYS A 1 197 ? -2.182 13.461 25.609 1 97.75 197 LYS A CA 1
ATOM 1586 C C . LYS A 1 197 ? -2.568 12.188 24.875 1 97.75 197 LYS A C 1
ATOM 1588 O O . LYS A 1 197 ? -1.703 11.383 24.516 1 97.75 197 LYS A O 1
ATOM 1593 N N . CYS A 1 198 ? -3.85 12.039 24.625 1 98.06 198 CYS A N 1
ATOM 1594 C CA . CYS A 1 198 ? -4.34 10.883 23.891 1 98.06 198 CYS A CA 1
ATOM 1595 C C . CYS A 1 198 ? -3.826 10.891 22.453 1 98.06 198 CYS A C 1
ATOM 1597 O O . CYS A 1 198 ? -3.484 9.836 21.906 1 98.06 198 CYS A O 1
ATOM 1599 N N . LEU A 1 199 ? -3.768 12.039 21.875 1 98.5 199 LEU A N 1
ATOM 1600 C CA . LEU A 1 199 ? -3.299 12.164 20.5 1 98.5 199 LEU A CA 1
ATOM 1601 C C . LEU A 1 199 ? -1.842 11.734 20.375 1 98.5 199 LEU A C 1
ATOM 1603 O O . LEU A 1 199 ? -1.489 10.961 19.484 1 98.5 199 LEU A O 1
ATOM 1607 N N . VAL A 1 200 ? -1 12.219 21.297 1 98.5 200 VAL A N 1
ATOM 1608 C CA . VAL A 1 200 ? 0.412 11.852 21.297 1 98.5 200 VAL A CA 1
ATOM 1609 C C . VAL A 1 200 ? 0.557 10.359 21.594 1 98.5 200 VAL A C 1
ATOM 1611 O O . VAL A 1 200 ? 1.385 9.68 20.984 1 98.5 200 VAL A O 1
ATOM 1614 N N . GLY A 1 201 ? -0.26 9.852 22.531 1 98.25 201 GLY A N 1
ATOM 1615 C CA . GLY A 1 201 ? -0.278 8.422 22.797 1 98.25 201 GLY A CA 1
ATOM 1616 C C . GLY A 1 201 ? -0.639 7.605 21.562 1 98.25 201 GLY A C 1
ATOM 1617 O O . GLY A 1 201 ? -0.023 6.57 21.297 1 98.25 201 GLY A O 1
ATOM 1618 N N . PHE A 1 202 ? -1.625 8.07 20.906 1 98.12 202 PHE A N 1
ATOM 1619 C CA . PHE A 1 202 ? -2.062 7.418 19.672 1 98.12 202 PHE A CA 1
ATOM 1620 C C . PHE A 1 202 ? -0.935 7.383 18.641 1 98.12 202 PHE A C 1
ATOM 1622 O O . PHE A 1 202 ? -0.702 6.352 18.016 1 98.12 202 PHE A O 1
ATOM 1629 N N . ALA A 1 203 ? -0.217 8.469 18.453 1 97.94 203 ALA A N 1
ATOM 1630 C CA . ALA A 1 203 ? 0.896 8.547 17.5 1 97.94 203 ALA A CA 1
ATOM 1631 C C . ALA A 1 203 ? 1.96 7.504 17.828 1 97.94 203 ALA A C 1
ATOM 1633 O O . ALA A 1 203 ? 2.607 6.973 16.922 1 97.94 203 ALA A O 1
ATOM 1634 N N . ASN A 1 204 ? 2.096 7.203 19.094 1 96.44 204 ASN A N 1
ATOM 1635 C CA . ASN A 1 204 ? 3.201 6.352 19.516 1 96.44 204 ASN A CA 1
ATOM 1636 C C . ASN A 1 204 ? 2.752 4.902 19.703 1 96.44 204 ASN A C 1
ATOM 1638 O O . ASN A 1 204 ? 3.582 4.008 19.859 1 96.44 204 ASN A O 1
ATOM 1642 N N . ALA A 1 205 ? 1.483 4.617 19.656 1 95.19 205 ALA A N 1
ATOM 1643 C CA . ALA A 1 205 ? 0.956 3.279 19.906 1 95.19 205 ALA A CA 1
ATOM 1644 C C . ALA A 1 205 ? 1.239 2.346 18.734 1 95.19 205 ALA A C 1
ATOM 1646 O O . ALA A 1 205 ? 1.15 2.75 17.578 1 95.19 205 ALA A O 1
ATOM 1647 N N . ASN A 1 206 ? 1.632 1.145 19.078 1 88.81 206 ASN A N 1
ATOM 1648 C CA . ASN A 1 206 ? 1.688 0.074 18.078 1 88.81 206 ASN A CA 1
ATOM 1649 C C . ASN A 1 206 ? 0.357 -0.665 17.984 1 88.81 206 ASN A C 1
ATOM 1651 O O . ASN A 1 206 ? 0.172 -1.71 18.609 1 88.81 206 ASN A O 1
ATOM 1655 N N . ASP A 1 207 ? -0.566 -0.201 17.188 1 88.62 207 ASP A N 1
ATOM 1656 C CA . ASP A 1 207 ? -1.948 -0.672 17.172 1 88.62 207 ASP A CA 1
ATOM 1657 C C . ASP A 1 207 ? -2.279 -1.389 15.875 1 88.62 207 ASP A C 1
ATOM 1659 O O . ASP A 1 207 ? -3.43 -1.771 15.641 1 88.62 207 ASP A O 1
ATOM 1663 N N . GLY A 1 208 ? -1.393 -1.477 15.023 1 83.31 208 GLY A N 1
ATOM 1664 C CA . GLY A 1 208 ? -1.591 -2.225 13.789 1 83.31 208 GLY A CA 1
ATOM 1665 C C . GLY A 1 208 ? -2.293 -1.421 12.711 1 83.31 208 GLY A C 1
ATOM 1666 O O . GLY A 1 208 ? -2.533 -1.924 11.609 1 83.31 208 GLY A O 1
ATOM 1667 N N . ILE A 1 209 ? -2.619 -0.182 12.961 1 88.88 209 ILE A N 1
ATOM 1668 C CA . ILE A 1 209 ? -3.23 0.688 11.969 1 88.88 209 ILE A CA 1
ATOM 1669 C C . ILE A 1 209 ? -2.203 1.044 10.891 1 88.88 209 ILE A C 1
ATOM 1671 O O . ILE A 1 209 ? -1.035 1.297 11.203 1 88.88 209 ILE A O 1
ATOM 1675 N N . ASN A 1 210 ? -2.674 1.01 9.656 1 87.75 210 ASN A N 1
ATOM 1676 C CA . ASN A 1 210 ? -1.823 1.468 8.562 1 87.75 210 ASN A CA 1
ATOM 1677 C C . ASN A 1 210 ? -1.193 2.822 8.875 1 87.75 210 ASN A C 1
ATOM 1679 O O . ASN A 1 210 ? -1.895 3.768 9.242 1 87.75 210 ASN A O 1
ATOM 1683 N N . GLU A 1 211 ? 0.076 2.932 8.766 1 90.56 211 GLU A N 1
ATOM 1684 C CA . GLU A 1 211 ? 0.807 4.121 9.188 1 90.56 211 GLU A CA 1
ATOM 1685 C C . GLU A 1 211 ? 0.35 5.355 8.414 1 90.56 211 GLU A C 1
ATOM 1687 O O . GLU A 1 211 ? 0.336 6.465 8.953 1 90.56 211 GLU A O 1
ATOM 1692 N N . LEU A 1 212 ? 0.028 5.168 7.117 1 92 212 LEU A N 1
ATOM 1693 C CA . LEU A 1 212 ? -0.429 6.305 6.328 1 92 212 LEU A CA 1
ATOM 1694 C C . LEU A 1 212 ? -1.815 6.758 6.777 1 92 212 LEU A C 1
ATOM 1696 O O . LEU A 1 212 ? -2.104 7.953 6.809 1 92 212 LEU A O 1
ATOM 1700 N N . HIS A 1 213 ? -2.674 5.789 7.078 1 93.69 213 HIS A N 1
ATOM 1701 C CA . HIS A 1 213 ? -3.965 6.133 7.664 1 93.69 213 HIS A CA 1
ATOM 1702 C C . HIS A 1 213 ? -3.789 6.871 8.992 1 93.69 213 HIS A C 1
ATOM 1704 O O . HIS A 1 213 ? -4.453 7.883 9.234 1 93.69 213 HIS A O 1
ATOM 1710 N N . LYS A 1 214 ? -2.92 6.312 9.781 1 95.25 214 LYS A N 1
ATOM 1711 C CA . LYS A 1 214 ? -2.684 6.922 11.086 1 95.25 214 LYS A CA 1
ATOM 1712 C C . LYS A 1 214 ? -2.162 8.352 10.945 1 95.25 214 LYS A C 1
ATOM 1714 O O . LYS A 1 214 ? -2.596 9.25 11.664 1 95.25 214 LYS A O 1
ATOM 1719 N N . ALA A 1 215 ? -1.222 8.539 10.023 1 97 215 ALA A N 1
ATOM 1720 C CA . ALA A 1 215 ? -0.69 9.875 9.773 1 97 215 ALA A CA 1
ATOM 1721 C C . ALA A 1 215 ? -1.806 10.852 9.398 1 97 215 ALA A C 1
ATOM 1723 O O . ALA A 1 215 ? -1.854 11.969 9.906 1 97 215 ALA A O 1
ATOM 1724 N N . ALA A 1 216 ? -2.668 10.391 8.523 1 97.12 216 ALA A N 1
ATOM 1725 C CA . ALA A 1 216 ? -3.787 11.227 8.094 1 97.12 216 ALA A CA 1
ATOM 1726 C C . ALA A 1 216 ? -4.738 11.516 9.25 1 97.12 216 ALA A C 1
ATOM 1728 O O . ALA A 1 216 ? -5.246 12.633 9.383 1 97.12 216 ALA A O 1
ATOM 1729 N N . ILE A 1 217 ? -5 10.523 10.078 1 97.81 217 ILE A N 1
ATOM 1730 C CA . ILE A 1 217 ? -5.887 10.688 11.219 1 97.81 217 ILE A CA 1
ATOM 1731 C C . ILE A 1 217 ? -5.262 11.664 12.219 1 97.81 217 ILE A C 1
ATOM 1733 O O . ILE A 1 217 ? -5.965 12.477 12.82 1 97.81 217 ILE A O 1
ATOM 1737 N N . LEU A 1 218 ? -3.969 11.578 12.398 1 98.56 218 LEU A N 1
ATOM 1738 C CA . LEU A 1 218 ? -3.268 12.508 13.273 1 98.56 218 LEU A CA 1
ATOM 1739 C C . LEU A 1 218 ? -3.406 13.938 12.766 1 98.56 218 LEU A C 1
ATOM 1741 O O . LEU A 1 218 ? -3.654 14.859 13.547 1 98.56 218 LEU A O 1
ATOM 1745 N N . HIS A 1 219 ? -3.211 14.078 11.445 1 98.56 219 HIS A N 1
ATOM 1746 C CA . HIS A 1 219 ? -3.439 15.375 10.82 1 98.56 219 HIS A CA 1
ATOM 1747 C C . HIS A 1 219 ? -4.848 15.891 11.102 1 98.56 219 HIS A C 1
ATOM 1749 O O . HIS A 1 219 ? -5.02 17.016 11.555 1 98.56 219 HIS A O 1
ATOM 1755 N N . PHE A 1 220 ? -5.797 15.039 10.914 1 98 220 PHE A N 1
ATOM 1756 C CA . PHE A 1 220 ? -7.203 15.375 11.133 1 98 220 PHE A CA 1
ATOM 1757 C C . PHE A 1 220 ? -7.445 15.789 12.578 1 98 220 PHE A C 1
ATOM 1759 O O . PHE A 1 220 ? -7.984 16.875 12.836 1 98 220 PHE A O 1
ATOM 1766 N N . ALA A 1 221 ? -7.082 14.977 13.477 1 98.06 221 ALA A N 1
ATOM 1767 C CA . ALA A 1 221 ? -7.406 15.164 14.891 1 98.06 221 ALA A CA 1
ATOM 1768 C C . ALA A 1 221 ? -6.766 16.438 15.438 1 98.06 221 ALA A C 1
ATOM 1770 O O . ALA A 1 221 ? -7.387 17.172 16.203 1 98.06 221 ALA A O 1
ATOM 1771 N N . PHE A 1 222 ? -5.52 16.672 15.039 1 98.19 222 PHE A N 1
ATOM 1772 C CA . PHE A 1 222 ? -4.84 17.875 15.508 1 98.19 222 PHE A CA 1
ATOM 1773 C C . PHE A 1 222 ? -5.578 19.125 15.055 1 98.19 222 PHE A C 1
ATOM 1775 O O . PHE A 1 222 ? -5.859 20.016 15.867 1 98.19 222 PHE A O 1
ATOM 1782 N N . ALA A 1 223 ? -5.844 19.156 13.773 1 96.38 223 ALA A N 1
ATOM 1783 C CA . ALA A 1 223 ? -6.562 20.312 13.242 1 96.38 223 ALA A CA 1
ATOM 1784 C C . ALA A 1 223 ? -7.973 20.391 13.82 1 96.38 223 ALA A C 1
ATOM 1786 O O . ALA A 1 223 ? -8.5 21.484 14.008 1 96.38 223 ALA A O 1
ATOM 1787 N N . TYR A 1 224 ? -8.555 19.234 14.086 1 95.12 224 TYR A N 1
ATOM 1788 C CA . TYR A 1 224 ? -9.883 19.125 14.68 1 95.12 224 TYR A CA 1
ATOM 1789 C C . TYR A 1 224 ? -9.891 19.688 16.094 1 95.12 224 TYR A C 1
ATOM 1791 O O . TYR A 1 224 ? -10.766 20.469 16.453 1 95.12 224 TYR A O 1
ATOM 1799 N N . TYR A 1 225 ? -8.945 19.422 16.891 1 96.5 225 TYR A N 1
ATOM 1800 C CA . TYR A 1 225 ? -8.859 19.875 18.281 1 96.5 225 TYR A CA 1
ATOM 1801 C C . TYR A 1 225 ? -8.469 21.344 18.359 1 96.5 225 TYR A C 1
ATOM 1803 O O . TYR A 1 225 ? -8.914 22.062 19.25 1 96.5 225 TYR A O 1
ATOM 1811 N N . HIS A 1 226 ? -7.578 21.75 17.469 1 96.88 226 HIS A N 1
ATOM 1812 C CA . HIS A 1 226 ? -7.141 23.141 17.359 1 96.88 226 HIS A CA 1
ATOM 1813 C C . HIS A 1 226 ? -6.566 23.625 18.688 1 96.88 226 HIS A C 1
ATOM 1815 O O . HIS A 1 226 ? -7.082 24.594 19.266 1 96.88 226 HIS A O 1
ATOM 1821 N N . PRO A 1 227 ? -5.5 23.141 19.109 1 97.38 227 PRO A N 1
ATOM 1822 C CA . PRO A 1 227 ? -4.984 23.375 20.453 1 97.38 227 PRO A CA 1
ATOM 1823 C C . PRO A 1 227 ? -4.309 24.734 20.609 1 97.38 227 PRO A C 1
ATOM 1825 O O . PRO A 1 227 ? -3.969 25.141 21.719 1 97.38 227 PRO A O 1
ATOM 1828 N N . TYR A 1 228 ? -4.098 25.5 19.562 1 97.25 228 TYR A N 1
ATOM 1829 C CA . TYR A 1 228 ? -3.398 26.781 19.641 1 97.25 228 TYR A CA 1
ATOM 1830 C C . TYR A 1 228 ? -4.273 27.906 19.125 1 97.25 228 TYR A C 1
ATOM 1832 O O . TYR A 1 228 ? -5.34 27.672 18.547 1 97.25 228 TYR A O 1
ATOM 1840 N N . PHE A 1 229 ? -3.848 29.172 19.375 1 94.88 229 PHE A N 1
ATOM 1841 C CA . PHE A 1 229 ? -4.605 30.344 18.953 1 94.88 229 PHE A CA 1
ATOM 1842 C C . PHE A 1 229 ? -4.488 30.531 17.438 1 94.88 229 PHE A C 1
ATOM 1844 O O . PHE A 1 229 ? -5.418 31.031 16.797 1 94.88 229 PHE A O 1
ATOM 1851 N N . ASP A 1 230 ? -3.391 30.203 16.938 1 94.25 230 ASP A N 1
ATOM 1852 C CA . ASP A 1 230 ? -3.102 30.281 15.5 1 94.25 230 ASP A CA 1
ATOM 1853 C C . ASP A 1 230 ? -2.041 29.266 15.102 1 94.25 230 ASP A C 1
ATOM 1855 O O . ASP A 1 230 ? -1.302 28.766 15.945 1 94.25 230 ASP A O 1
ATOM 1859 N N . GLY A 1 231 ? -2.111 28.891 13.828 1 96.06 231 GLY A N 1
ATOM 1860 C CA . GLY A 1 231 ? -1.067 28.031 13.297 1 96.06 231 GLY A CA 1
ATOM 1861 C C . GLY A 1 231 ? -1.399 26.547 13.398 1 96.06 231 GLY A C 1
ATOM 1862 O O . GLY A 1 231 ? -0.541 25.688 13.164 1 96.06 231 GLY A O 1
ATOM 1863 N N . ASN A 1 232 ? -2.646 26.25 13.766 1 96.44 232 ASN A N 1
ATOM 1864 C CA . ASN A 1 232 ? -3.037 24.859 13.945 1 96.44 232 ASN A CA 1
ATOM 1865 C C . ASN A 1 232 ? -2.928 24.062 12.641 1 96.44 232 ASN A C 1
ATOM 1867 O O . ASN A 1 232 ? -2.455 22.922 12.633 1 96.44 232 ASN A O 1
ATOM 1871 N N . GLY A 1 233 ? -3.336 24.625 11.508 1 96.12 233 GLY A N 1
ATOM 1872 C CA . GLY A 1 233 ? -3.213 23.969 10.219 1 96.12 233 GLY A CA 1
ATOM 1873 C C . GLY A 1 233 ? -1.775 23.641 9.844 1 96.12 233 GLY A C 1
ATOM 1874 O O . GLY A 1 233 ? -1.459 22.516 9.477 1 96.12 233 GLY A O 1
ATOM 1875 N N . ARG A 1 234 ? -0.889 24.672 9.984 1 96.75 234 ARG A N 1
ATOM 1876 C CA . ARG A 1 234 ? 0.53 24.484 9.695 1 96.75 234 ARG A CA 1
ATOM 1877 C C . ARG A 1 234 ? 1.138 23.406 10.578 1 96.75 234 ARG A C 1
ATOM 1879 O O . ARG A 1 234 ? 1.882 22.547 10.094 1 96.75 234 ARG A O 1
ATOM 1886 N N . THR A 1 235 ? 0.77 23.438 11.805 1 98.12 235 THR A N 1
ATOM 1887 C CA . THR A 1 235 ? 1.316 22.469 12.742 1 98.12 235 THR A CA 1
ATOM 1888 C C . THR A 1 235 ? 0.782 21.078 12.453 1 98.12 235 THR A C 1
ATOM 1890 O O . THR A 1 235 ? 1.499 20.078 12.609 1 98.12 235 THR A O 1
ATOM 1893 N N . ALA A 1 236 ? -0.484 20.953 12.102 1 98.31 236 ALA A N 1
ATOM 1894 C CA . ALA A 1 236 ? -1.065 19.656 11.734 1 98.31 236 ALA A CA 1
ATOM 1895 C C . ALA A 1 236 ? -0.314 19.031 10.562 1 98.31 236 ALA A C 1
ATOM 1897 O O . ALA A 1 236 ? -0.056 17.828 10.555 1 98.31 236 ALA A O 1
ATOM 1898 N N . ARG A 1 237 ? 0.003 19.828 9.562 1 98 237 ARG A N 1
ATOM 1899 C CA . ARG A 1 237 ? 0.729 19.344 8.398 1 98 237 ARG A CA 1
ATOM 1900 C C . ARG A 1 237 ? 2.152 18.938 8.766 1 98 237 ARG A C 1
ATOM 1902 O O . ARG A 1 237 ? 2.664 17.938 8.273 1 98 237 ARG A O 1
ATOM 1909 N N . LEU A 1 238 ? 2.812 19.688 9.648 1 97.56 238 LEU A N 1
ATOM 1910 C CA . LEU A 1 238 ? 4.125 19.297 10.156 1 97.56 238 LEU A CA 1
ATOM 1911 C C . LEU A 1 238 ? 4.039 18.016 10.961 1 97.56 238 LEU A C 1
ATOM 1913 O O . LEU A 1 238 ? 4.93 17.156 10.883 1 97.56 238 LEU A O 1
ATOM 1917 N N . PHE A 1 239 ? 2.982 17.922 11.781 1 98.38 239 PHE A N 1
ATOM 1918 C CA . PHE A 1 239 ? 2.773 16.75 12.617 1 98.38 239 PHE A CA 1
ATOM 1919 C C . PHE A 1 239 ? 2.619 15.5 11.758 1 98.38 239 PHE A C 1
ATOM 1921 O O . PHE A 1 239 ? 3.186 14.445 12.07 1 98.38 239 PHE A O 1
ATOM 1928 N N . HIS A 1 240 ? 1.877 15.586 10.711 1 98.25 240 HIS A N 1
ATOM 1929 C CA . HIS A 1 240 ? 1.729 14.523 9.719 1 98.25 240 HIS A CA 1
ATOM 1930 C C . HIS A 1 240 ? 3.084 14.086 9.172 1 98.25 240 HIS A C 1
ATOM 1932 O O . HIS A 1 240 ? 3.395 12.891 9.164 1 98.25 240 HIS A O 1
ATOM 1938 N N . LEU A 1 241 ? 3.898 15.039 8.766 1 95.25 241 LEU A N 1
ATOM 1939 C CA . LEU A 1 241 ? 5.23 14.766 8.234 1 95.25 241 LEU A CA 1
ATOM 1940 C C . LEU A 1 241 ? 6.113 14.125 9.305 1 95.25 241 LEU A C 1
ATOM 1942 O O . LEU A 1 241 ? 6.844 13.172 9.023 1 95.25 241 LEU A O 1
ATOM 1946 N N . TRP A 1 242 ? 6.039 14.727 10.469 1 96.31 242 TRP A N 1
ATOM 1947 C CA . TRP A 1 242 ? 6.832 14.25 11.594 1 96.31 242 TRP A CA 1
ATOM 1948 C C . TRP A 1 242 ? 6.582 12.766 11.844 1 96.31 242 TRP A C 1
ATOM 1950 O O . TRP A 1 242 ? 7.527 11.984 11.984 1 96.31 242 TRP A O 1
ATOM 1960 N N . TYR A 1 243 ? 5.355 12.383 11.859 1 97.56 243 TYR A N 1
ATOM 1961 C CA . TYR A 1 243 ? 4.996 10.984 12.086 1 97.56 243 TYR A CA 1
ATOM 1962 C C . TYR A 1 243 ? 5.57 10.086 10.992 1 97.56 243 TYR A C 1
ATOM 1964 O O . TYR A 1 243 ? 6.117 9.023 11.289 1 97.56 243 TYR A O 1
ATOM 1972 N N . LEU A 1 244 ? 5.414 10.5 9.766 1 92.44 244 LEU A N 1
ATOM 1973 C CA . LEU A 1 244 ? 5.934 9.703 8.656 1 92.44 244 LEU A CA 1
ATOM 1974 C C . LEU A 1 244 ? 7.445 9.539 8.773 1 92.44 244 LEU A C 1
ATOM 1976 O O . LEU A 1 244 ? 7.977 8.453 8.516 1 92.44 244 LEU A O 1
ATOM 1980 N N . VAL A 1 245 ? 8.141 10.609 9.125 1 85.44 245 VAL A N 1
ATOM 1981 C CA . VAL A 1 245 ? 9.586 10.547 9.328 1 85.44 245 VAL A CA 1
ATOM 1982 C C . VAL A 1 245 ? 9.914 9.547 10.43 1 85.44 245 VAL A C 1
ATOM 1984 O O . VAL A 1 245 ? 10.805 8.711 10.273 1 85.44 245 VAL A O 1
ATOM 1987 N N . GLN A 1 246 ? 9.156 9.672 11.539 1 88.56 246 GLN A N 1
ATOM 1988 C CA . GLN A 1 246 ? 9.375 8.766 12.664 1 88.56 246 GLN A CA 1
ATOM 1989 C C . GLN A 1 246 ? 9.148 7.312 12.25 1 88.56 246 GLN A C 1
ATOM 1991 O O . GLN A 1 246 ? 9.805 6.406 12.766 1 88.56 246 GLN A O 1
ATOM 1996 N N . GLN A 1 247 ? 8.242 7.07 11.32 1 86.25 247 GLN A N 1
ATOM 1997 C CA . GLN A 1 247 ? 7.922 5.719 10.875 1 86.25 247 GLN A CA 1
ATOM 1998 C C . GLN A 1 247 ? 8.898 5.242 9.805 1 86.25 247 GLN A C 1
ATOM 2000 O O . GLN A 1 247 ? 8.773 4.125 9.297 1 86.25 247 GLN A O 1
ATOM 2005 N N . GLY A 1 248 ? 9.758 6.125 9.312 1 76.06 248 GLY A N 1
ATOM 2006 C CA . GLY A 1 248 ? 10.828 5.715 8.422 1 76.06 248 GLY A CA 1
ATOM 2007 C C . GLY A 1 248 ? 10.469 5.848 6.953 1 76.06 248 GLY A C 1
ATOM 2008 O O . GLY A 1 248 ? 10.992 5.113 6.113 1 76.06 248 GLY A O 1
ATOM 2009 N N . TYR A 1 249 ? 9.562 6.672 6.578 1 79.31 249 TYR A N 1
ATOM 2010 C CA . TYR A 1 249 ? 9.273 6.945 5.176 1 79.31 249 TYR A CA 1
ATOM 2011 C C . TYR A 1 249 ? 10.328 7.863 4.57 1 79.31 249 TYR A C 1
ATOM 2013 O O . TYR A 1 249 ? 10.344 9.062 4.848 1 79.31 249 TYR A O 1
ATOM 2021 N N . PRO A 1 250 ? 11.125 7.352 3.695 1 68.19 250 PRO A N 1
ATOM 2022 C CA . PRO A 1 250 ? 12.281 8.117 3.23 1 68.19 250 PRO A CA 1
ATOM 2023 C C . PRO A 1 250 ? 11.891 9.32 2.377 1 68.19 250 PRO A C 1
ATOM 2025 O O . PRO A 1 250 ? 12.617 10.32 2.338 1 68.19 250 PRO A O 1
ATOM 2028 N N . ALA A 1 251 ? 10.742 9.266 1.763 1 74.69 251 ALA A N 1
ATOM 2029 C CA . ALA A 1 251 ? 10.352 10.312 0.831 1 74.69 251 ALA A CA 1
ATOM 2030 C C . ALA A 1 251 ? 9.555 11.406 1.542 1 74.69 251 ALA A C 1
ATOM 2032 O O . ALA A 1 251 ? 9.203 12.422 0.936 1 74.69 251 ALA A O 1
ATOM 2033 N N . ALA A 1 252 ? 9.305 11.234 2.789 1 83.12 252 ALA A N 1
ATOM 2034 C CA . ALA A 1 252 ? 8.398 12.133 3.504 1 83.12 252 ALA A CA 1
ATOM 2035 C C . ALA A 1 252 ? 8.828 13.586 3.342 1 83.12 252 ALA A C 1
ATOM 2037 O O . ALA A 1 252 ? 8.008 14.453 3.033 1 83.12 252 ALA A O 1
ATOM 2038 N N . LEU A 1 253 ? 10.156 13.82 3.455 1 81.06 253 LEU A N 1
ATOM 2039 C CA . LEU A 1 253 ? 10.656 15.188 3.389 1 81.06 253 LEU A CA 1
ATOM 2040 C C . LEU A 1 253 ? 11.047 15.555 1.961 1 81.06 253 LEU A C 1
ATOM 2042 O O . LEU A 1 253 ? 11.625 16.625 1.724 1 81.06 253 LEU A O 1
ATOM 2046 N N . PHE A 1 254 ? 10.711 14.719 1.031 1 78.88 254 PHE A N 1
ATOM 2047 C CA . PHE A 1 254 ? 10.984 14.945 -0.382 1 78.88 254 PHE A CA 1
ATOM 2048 C C . PHE A 1 254 ? 9.695 15 -1.186 1 78.88 254 PHE A C 1
ATOM 2050 O O . PHE A 1 254 ? 9.719 14.938 -2.416 1 78.88 254 PHE A O 1
ATOM 2057 N N . THR A 1 255 ? 8.648 15.023 -0.5 1 83.62 255 THR A N 1
ATOM 2058 C CA . THR A 1 255 ? 7.328 15.047 -1.118 1 83.62 255 THR A CA 1
ATOM 2059 C C . THR A 1 255 ? 6.527 16.25 -0.646 1 83.62 255 THR A C 1
ATOM 2061 O O . THR A 1 255 ? 6.398 16.484 0.558 1 83.62 255 THR A O 1
ATOM 2064 N N . PRO A 1 256 ? 6.066 17.062 -1.559 1 89.25 256 PRO A N 1
ATOM 2065 C CA . PRO A 1 256 ? 5.258 18.219 -1.162 1 89.25 256 PRO A CA 1
ATOM 2066 C C . PRO A 1 256 ? 3.787 17.859 -0.951 1 89.25 256 PRO A C 1
ATOM 2068 O O . PRO A 1 256 ? 2.934 18.234 -1.757 1 89.25 256 PRO A O 1
ATOM 2071 N N . PHE A 1 257 ? 3.412 17.266 0.093 1 93.69 257 PHE A N 1
ATOM 2072 C CA . PHE A 1 257 ? 2.059 16.812 0.386 1 93.69 257 PHE A CA 1
ATOM 2073 C C . PHE A 1 257 ? 1.077 17.969 0.341 1 93.69 257 PHE A C 1
ATOM 2075 O O . PHE A 1 257 ? -0.011 17.859 -0.227 1 93.69 257 PHE A O 1
ATOM 2082 N N . SER A 1 258 ? 1.465 19.062 0.917 1 95.81 258 SER A N 1
ATOM 2083 C CA . SER A 1 258 ? 0.561 20.203 1.086 1 95.81 258 SER A CA 1
ATOM 2084 C C . SER A 1 258 ? 0.2 20.828 -0.258 1 95.81 258 SER A C 1
ATOM 2086 O O . SER A 1 258 ? -0.806 21.531 -0.371 1 95.81 258 SER A O 1
ATOM 2088 N N . ARG A 1 259 ? 1.055 20.625 -1.279 1 93.5 259 ARG A N 1
ATOM 2089 C CA . ARG A 1 259 ? 0.726 21.109 -2.615 1 93.5 259 ARG A CA 1
ATOM 2090 C C . ARG A 1 259 ? -0.623 20.562 -3.078 1 93.5 259 ARG A C 1
ATOM 2092 O O . ARG A 1 259 ? -1.422 21.297 -3.666 1 93.5 259 ARG A O 1
ATOM 2099 N N . TYR A 1 260 ? -0.863 19.359 -2.783 1 93.94 260 TYR A N 1
ATOM 2100 C CA . TYR A 1 260 ? -2.09 18.703 -3.232 1 93.94 260 TYR A CA 1
ATOM 2101 C C . TYR A 1 260 ? -3.287 19.172 -2.414 1 93.94 260 TYR A C 1
ATOM 2103 O O . TYR A 1 260 ? -4.41 19.219 -2.92 1 93.94 260 TYR A O 1
ATOM 2111 N N . ILE A 1 261 ? -3.098 19.516 -1.174 1 96.31 261 ILE A N 1
ATOM 2112 C CA . ILE A 1 261 ? -4.148 20.125 -0.365 1 96.31 261 ILE A CA 1
ATOM 2113 C C . ILE A 1 261 ? -4.461 21.516 -0.888 1 96.31 261 ILE A C 1
ATOM 2115 O O . ILE A 1 261 ? -5.629 21.891 -1.053 1 96.31 261 ILE A O 1
ATOM 2119 N N . ALA A 1 262 ? -3.408 22.25 -1.19 1 95.62 262 ALA A N 1
ATOM 2120 C CA . ALA A 1 262 ? -3.559 23.625 -1.649 1 95.62 262 ALA A CA 1
ATOM 2121 C C . ALA A 1 262 ? -4.297 23.688 -2.982 1 95.62 262 ALA A C 1
ATOM 2123 O O . ALA A 1 262 ? -5.055 24.625 -3.238 1 95.62 262 ALA A O 1
ATOM 2124 N N . GLU A 1 263 ? -4.07 22.734 -3.869 1 93.81 263 GLU A N 1
ATOM 2125 C CA . GLU A 1 263 ? -4.707 22.688 -5.18 1 93.81 263 GLU A CA 1
ATOM 2126 C C . GLU A 1 263 ? -6.227 22.609 -5.055 1 93.81 263 GLU A C 1
ATOM 2128 O O . GLU A 1 263 ? -6.945 23.094 -5.93 1 93.81 263 GLU A O 1
ATOM 2133 N N . ASN A 1 264 ? -6.648 22.031 -3.957 1 90.25 264 ASN A N 1
ATOM 2134 C CA . ASN A 1 264 ? -8.078 21.984 -3.674 1 90.25 264 ASN A CA 1
ATOM 2135 C C . ASN A 1 264 ? -8.367 22.266 -2.201 1 90.25 264 ASN A C 1
ATOM 2137 O O . ASN A 1 264 ? -8.969 21.438 -1.513 1 90.25 264 ASN A O 1
ATOM 2141 N N . LYS A 1 265 ? -8.078 23.422 -1.895 1 92.5 265 LYS A N 1
ATOM 2142 C CA . LYS A 1 265 ? -8.18 23.875 -0.512 1 92.5 265 LYS A CA 1
ATOM 2143 C C . LYS A 1 265 ? -9.617 23.797 -0.008 1 92.5 265 LYS A C 1
ATOM 2145 O O . LYS A 1 265 ? -9.852 23.438 1.151 1 92.5 265 LYS A O 1
ATOM 2150 N N . ASP A 1 266 ? -10.57 24.062 -0.876 1 92.12 266 ASP A N 1
ATOM 2151 C CA . ASP A 1 266 ? -11.984 24.047 -0.499 1 92.12 266 ASP A CA 1
ATOM 2152 C C . ASP A 1 266 ? -12.406 22.641 -0.051 1 92.12 266 ASP A C 1
ATOM 2154 O O . ASP A 1 266 ? -13.109 22.5 0.951 1 92.12 266 ASP A O 1
ATOM 2158 N N . ALA A 1 267 ? -12.016 21.656 -0.79 1 94.5 267 ALA A N 1
ATOM 2159 C CA . ALA A 1 267 ? -12.359 20.281 -0.448 1 94.5 267 ALA A CA 1
ATOM 2160 C C . ALA A 1 267 ? -11.773 19.891 0.906 1 94.5 267 ALA A C 1
ATOM 2162 O O . ALA A 1 267 ? -12.391 19.125 1.657 1 94.5 267 ALA A O 1
ATOM 2163 N N . TYR A 1 268 ? -10.625 20.406 1.183 1 95.38 268 TYR A N 1
ATOM 2164 C CA . TYR A 1 268 ? -9.945 20.156 2.447 1 95.38 268 TYR A CA 1
ATOM 2165 C C . TYR A 1 268 ? -10.781 20.656 3.623 1 95.38 268 TYR A C 1
ATOM 2167 O O . TYR A 1 268 ? -11.016 19.922 4.582 1 95.38 268 TYR A O 1
ATOM 2175 N N . TYR A 1 269 ? -11.227 21.781 3.551 1 92.44 269 TYR A N 1
ATOM 2176 C CA . TYR A 1 269 ? -12.016 22.359 4.633 1 92.44 269 TYR A CA 1
ATOM 2177 C C . TYR A 1 269 ? -13.414 21.75 4.68 1 92.44 269 TYR A C 1
ATOM 2179 O O . TYR A 1 269 ? -13.953 21.5 5.758 1 92.44 269 TYR A O 1
ATOM 2187 N N . LYS A 1 270 ? -13.953 21.469 3.539 1 92.81 270 LYS A N 1
ATOM 2188 C CA . LYS A 1 270 ? -15.297 20.906 3.443 1 92.81 270 LYS A CA 1
ATOM 2189 C C . LYS A 1 270 ? -15.359 19.516 4.094 1 92.81 270 LYS A C 1
ATOM 2191 O O . LYS A 1 270 ? -16.391 19.141 4.641 1 92.81 270 LYS A O 1
ATOM 2196 N N . VAL A 1 271 ? -14.297 18.797 4.012 1 95.38 271 VAL A N 1
ATOM 2197 C CA . VAL A 1 271 ? -14.344 17.453 4.555 1 95.38 271 VAL A CA 1
ATOM 2198 C C . VAL A 1 271 ? -14.414 17.5 6.078 1 95.38 271 VAL A C 1
ATOM 2200 O O . VAL A 1 271 ? -15.047 16.656 6.711 1 95.38 271 VAL A O 1
ATOM 2203 N N . TYR A 1 272 ? -13.781 18.5 6.723 1 93.94 272 TYR A N 1
ATOM 2204 C CA . TYR A 1 272 ? -13.961 18.672 8.156 1 93.94 272 TYR A CA 1
ATOM 2205 C C . TYR A 1 272 ? -15.422 18.938 8.5 1 93.94 272 TYR A C 1
ATOM 2207 O O . TYR A 1 272 ? -15.953 18.375 9.453 1 93.94 272 TYR A O 1
ATOM 2215 N N . GLU A 1 273 ? -16.016 19.766 7.73 1 92.5 273 GLU A N 1
ATOM 2216 C CA . GLU A 1 273 ? -17.438 20.062 7.922 1 92.5 273 GLU A CA 1
ATOM 2217 C C . GLU A 1 273 ? -18.297 18.812 7.723 1 92.5 273 GLU A C 1
ATOM 2219 O O . GLU A 1 273 ? -19.266 18.594 8.453 1 92.5 273 GLU A O 1
ATOM 2224 N N . ARG A 1 274 ? -17.938 18.109 6.75 1 94.5 274 ARG A N 1
ATOM 2225 C CA . ARG A 1 274 ? -18.656 16.875 6.449 1 94.5 274 ARG A CA 1
ATOM 2226 C C . ARG A 1 274 ? -18.625 15.914 7.633 1 94.5 274 ARG A C 1
ATOM 2228 O O . ARG A 1 274 ? -19.625 15.281 7.957 1 94.5 274 ARG A O 1
ATOM 2235 N N . VAL A 1 275 ? -17.484 15.766 8.242 1 95.12 275 VAL A N 1
ATOM 2236 C CA . VAL A 1 275 ? -17.344 14.898 9.406 1 95.12 275 VAL A CA 1
ATOM 2237 C C . VAL A 1 275 ? -18.297 15.352 10.508 1 95.12 275 VAL A C 1
ATOM 2239 O O . VAL A 1 275 ? -19 14.531 11.117 1 95.12 275 VAL A O 1
ATOM 2242 N N . GLU A 1 276 ? -18.391 16.609 10.711 1 91.94 276 GLU A N 1
ATOM 2243 C CA . GLU A 1 276 ? -19.25 17.156 11.742 1 91.94 276 GLU A CA 1
ATOM 2244 C C . GLU A 1 276 ? -20.719 16.969 11.391 1 91.94 276 GLU A C 1
ATOM 2246 O O . GLU A 1 276 ? -21.531 16.594 12.242 1 91.94 276 GLU A O 1
ATOM 2251 N N . ARG A 1 277 ? -21.062 17.297 10.203 1 92.5 277 ARG A N 1
ATOM 2252 C CA . ARG A 1 277 ? -22.438 17.141 9.75 1 92.5 277 ARG A CA 1
ATOM 2253 C C . ARG A 1 277 ? -22.875 15.68 9.828 1 92.5 277 ARG A C 1
ATOM 2255 O O . ARG A 1 277 ? -24 15.383 10.242 1 92.5 277 ARG A O 1
ATOM 2262 N N . ASN A 1 278 ? -22 14.797 9.367 1 96.31 278 ASN A N 1
ATOM 2263 C CA . ASN A 1 278 ? -22.297 13.367 9.445 1 96.31 278 ASN A CA 1
ATOM 2264 C C . ASN A 1 278 ? -22.531 12.922 10.891 1 96.31 278 ASN A C 1
ATOM 2266 O O . ASN A 1 278 ? -23.375 12.062 11.148 1 96.31 278 ASN A O 1
ATOM 2270 N N . ALA A 1 279 ? -21.766 13.508 11.773 1 95.12 279 ALA A N 1
ATOM 2271 C CA . ALA A 1 279 ? -21.906 13.148 13.18 1 95.12 279 ALA A CA 1
ATOM 2272 C C . ALA A 1 279 ? -23.281 13.531 13.711 1 95.12 279 ALA A C 1
ATOM 2274 O O . ALA A 1 279 ? -23.875 12.805 14.523 1 95.12 279 ALA A O 1
ATOM 2275 N N . LEU A 1 280 ? -23.828 14.633 13.289 1 92.81 280 LEU A N 1
ATOM 2276 C CA . LEU A 1 280 ? -25.156 15.078 13.703 1 92.81 280 LEU A CA 1
ATOM 2277 C C . LEU A 1 280 ? -26.234 14.102 13.227 1 92.81 280 LEU A C 1
ATOM 2279 O O . LEU A 1 280 ? -27.219 13.867 13.93 1 92.81 280 LEU A O 1
ATOM 2283 N N . ILE A 1 281 ? -25.969 13.539 12.109 1 94.88 281 ILE A N 1
ATOM 2284 C CA . ILE A 1 281 ? -26.938 12.633 11.508 1 94.88 281 ILE A CA 1
ATOM 2285 C C . ILE A 1 281 ? -26.781 11.234 12.102 1 94.88 281 ILE A C 1
ATOM 2287 O O . ILE A 1 281 ? -27.766 10.609 12.5 1 94.88 281 ILE A O 1
ATOM 2291 N N . SER A 1 282 ? -25.594 10.734 12.211 1 95.06 282 SER A N 1
ATOM 2292 C CA . SER A 1 282 ? -25.328 9.352 12.578 1 95.06 282 SER A CA 1
ATOM 2293 C C . SER A 1 282 ? -25.297 9.18 14.094 1 95.06 282 SER A C 1
ATOM 2295 O O . SER A 1 282 ? -25.469 8.07 14.602 1 95.06 282 SER A O 1
ATOM 2297 N N . GLY A 1 283 ? -24.906 10.227 14.836 1 93.5 283 GLY A N 1
ATOM 2298 C CA . GLY A 1 283 ? -24.828 10.156 16.281 1 93.5 283 GLY A CA 1
ATOM 2299 C C . GLY A 1 283 ? -23.438 9.805 16.781 1 93.5 283 GLY A C 1
ATOM 2300 O O . GLY A 1 283 ? -23.234 9.633 17.984 1 93.5 283 GLY A O 1
ATOM 2301 N N . TYR A 1 284 ? -22.5 9.625 15.852 1 94.62 284 TYR A N 1
ATOM 2302 C CA . TYR A 1 284 ? -21.109 9.398 16.234 1 94.62 284 TYR A CA 1
ATOM 2303 C C . TYR A 1 284 ? -20.172 10.086 15.258 1 94.62 284 TYR A C 1
ATOM 2305 O O . TYR A 1 284 ? -20.547 10.406 14.133 1 94.62 284 TYR A O 1
ATOM 2313 N N . THR A 1 285 ? -18.969 10.359 15.664 1 96.06 285 THR A N 1
ATOM 2314 C CA . THR A 1 285 ? -18 11.055 14.82 1 96.06 285 THR A CA 1
ATOM 2315 C C . THR A 1 285 ? -17.094 10.055 14.086 1 96.06 285 THR A C 1
ATOM 2317 O O . THR A 1 285 ? -16.328 9.328 14.719 1 96.06 285 THR A O 1
ATOM 2320 N N . ASP A 1 286 ? -17.219 10.023 12.836 1 96.75 286 ASP A N 1
ATOM 2321 C CA . ASP A 1 286 ? -16.469 9.156 11.93 1 96.75 286 ASP A CA 1
ATOM 2322 C C . ASP A 1 286 ? -15.398 9.938 11.172 1 96.75 286 ASP A C 1
ATOM 2324 O O . ASP A 1 286 ? -15.711 10.875 10.43 1 96.75 286 ASP A O 1
ATOM 2328 N N . ALA A 1 287 ? -14.164 9.5 11.312 1 96.69 287 ALA A N 1
ATOM 2329 C CA . ALA A 1 287 ? -13.055 10.211 10.68 1 96.69 287 ALA A CA 1
ATOM 2330 C C . ALA A 1 287 ? -12.844 9.734 9.25 1 96.69 287 ALA A C 1
ATOM 2332 O O . ALA A 1 287 ? -12.016 10.281 8.523 1 96.69 287 ALA A O 1
ATOM 2333 N N . THR A 1 288 ? -13.594 8.742 8.773 1 96.44 288 THR A N 1
ATOM 2334 C CA . THR A 1 288 ? -13.352 8.07 7.5 1 96.44 288 THR A CA 1
ATOM 2335 C C . THR A 1 288 ? -13.477 9.047 6.336 1 96.44 288 THR A C 1
ATOM 2337 O O . THR A 1 288 ? -12.719 8.961 5.367 1 96.44 288 THR A O 1
ATOM 2340 N N . PRO A 1 289 ? -14.445 9.992 6.375 1 96.62 289 PRO A N 1
ATOM 2341 C CA . PRO A 1 289 ? -14.492 10.93 5.254 1 96.62 289 PRO A CA 1
ATOM 2342 C C . PRO A 1 289 ? -13.18 11.68 5.051 1 96.62 289 PRO A C 1
ATOM 2344 O O . PRO A 1 289 ? -12.742 11.875 3.914 1 96.62 289 PRO A O 1
ATOM 2347 N N . PHE A 1 290 ? -12.547 12.117 6.105 1 97 290 PHE A N 1
ATOM 2348 C CA . PHE A 1 290 ? -11.266 12.797 5.98 1 97 290 PHE A CA 1
ATOM 2349 C C . PHE A 1 290 ? -10.188 11.844 5.473 1 97 290 PHE A C 1
ATOM 2351 O O . PHE A 1 290 ? -9.391 12.203 4.605 1 97 290 PHE A O 1
ATOM 2358 N N . LEU A 1 291 ? -10.195 10.664 6.074 1 95.69 291 LEU A N 1
ATOM 2359 C CA . LEU A 1 291 ? -9.242 9.656 5.629 1 95.69 291 LEU A CA 1
ATOM 2360 C C . LEU A 1 291 ? -9.383 9.398 4.133 1 95.69 291 LEU A C 1
ATOM 2362 O O . LEU A 1 291 ? -8.383 9.32 3.414 1 95.69 291 LEU A O 1
ATOM 2366 N N . PHE A 1 292 ? -10.594 9.227 3.74 1 94.38 292 PHE A N 1
ATOM 2367 C CA . PHE A 1 292 ? -10.891 8.977 2.336 1 94.38 292 PHE A CA 1
ATOM 2368 C C . PHE A 1 292 ? -10.414 10.133 1.467 1 94.38 292 PHE A C 1
ATOM 2370 O O . PHE A 1 292 ? -9.781 9.914 0.429 1 94.38 292 PHE A O 1
ATOM 2377 N N . TYR A 1 293 ? -10.688 11.344 1.817 1 95.62 293 TYR A N 1
ATOM 2378 C CA . TYR A 1 293 ? -10.211 12.531 1.122 1 95.62 293 TYR A CA 1
ATOM 2379 C C . TYR A 1 293 ? -8.688 12.531 1.029 1 95.62 293 TYR A C 1
ATOM 2381 O O . TYR A 1 293 ? -8.125 12.711 -0.055 1 95.62 293 TYR A O 1
ATOM 2389 N N . PHE A 1 294 ? -8.023 12.359 2.148 1 96.56 294 PHE A N 1
ATOM 2390 C CA . PHE A 1 294 ? -6.57 12.484 2.215 1 96.56 294 PHE A CA 1
ATOM 2391 C C . PHE A 1 294 ? -5.895 11.422 1.359 1 96.56 294 PHE A C 1
ATOM 2393 O O . PHE A 1 294 ? -4.922 11.711 0.654 1 96.56 294 PHE A O 1
ATOM 2400 N N . CYS A 1 295 ? -6.418 10.234 1.4 1 92.31 295 CYS A N 1
ATOM 2401 C CA . CYS A 1 295 ? -5.871 9.164 0.576 1 92.31 295 CYS A CA 1
ATOM 2402 C C . CYS A 1 295 ? -6.027 9.484 -0.906 1 92.31 295 CYS A C 1
ATOM 2404 O O . CYS A 1 295 ? -5.07 9.375 -1.674 1 92.31 295 CYS A O 1
ATOM 2406 N N . ASN A 1 296 ? -7.164 9.953 -1.307 1 91.38 296 ASN A N 1
ATOM 2407 C CA . ASN A 1 296 ? -7.457 10.141 -2.723 1 91.38 296 ASN A CA 1
ATOM 2408 C C . ASN A 1 296 ? -6.867 11.445 -3.248 1 91.38 296 ASN A C 1
ATOM 2410 O O . ASN A 1 296 ? -6.379 11.5 -4.379 1 91.38 296 ASN A O 1
ATOM 2414 N N . ALA A 1 297 ? -6.91 12.469 -2.43 1 94.5 297 ALA A N 1
ATOM 2415 C CA . ALA A 1 297 ? -6.543 13.805 -2.904 1 94.5 297 ALA A CA 1
ATOM 2416 C C . ALA A 1 297 ? -5.066 14.086 -2.641 1 94.5 297 ALA A C 1
ATOM 2418 O O . ALA A 1 297 ? -4.496 15.023 -3.213 1 94.5 297 ALA A O 1
ATOM 2419 N N . VAL A 1 298 ? -4.422 13.32 -1.801 1 95.06 298 VAL A N 1
ATOM 2420 C CA . VAL A 1 298 ? -3.035 13.609 -1.448 1 95.06 298 VAL A CA 1
ATOM 2421 C C . VAL A 1 298 ? -2.156 12.398 -1.762 1 95.06 298 VAL A C 1
ATOM 2423 O O . VAL A 1 298 ? -1.432 12.398 -2.76 1 95.06 298 VAL A O 1
ATOM 2426 N N . TYR A 1 299 ? -2.336 11.297 -1.063 1 91.81 299 TYR A N 1
ATOM 2427 C CA . TYR A 1 299 ? -1.438 10.156 -1.21 1 91.81 299 TYR A CA 1
ATOM 2428 C C . TYR A 1 299 ? -1.485 9.602 -2.629 1 91.81 299 TYR A C 1
ATOM 2430 O O . TYR A 1 299 ? -0.445 9.344 -3.236 1 91.81 299 TYR A O 1
ATOM 2438 N N . ASN A 1 300 ? -2.672 9.406 -3.109 1 88.31 300 ASN A N 1
ATOM 2439 C CA . ASN A 1 300 ? -2.828 8.727 -4.391 1 88.31 300 ASN A CA 1
ATOM 2440 C C . ASN A 1 300 ? -2.518 9.656 -5.562 1 88.31 300 ASN A C 1
ATOM 2442 O O . ASN A 1 300 ? -2.484 9.219 -6.715 1 88.31 300 ASN A O 1
ATOM 2446 N N . ARG A 1 301 ? -2.285 10.891 -5.242 1 88.25 301 ARG A N 1
ATOM 2447 C CA . ARG A 1 301 ? -1.92 11.844 -6.285 1 88.25 301 ARG A CA 1
ATOM 2448 C C . ARG A 1 301 ? -0.406 11.984 -6.391 1 88.25 301 ARG A C 1
ATOM 2450 O O . ARG A 1 301 ? 0.1 12.633 -7.312 1 88.25 301 ARG A O 1
ATOM 2457 N N . LEU A 1 302 ? 0.186 11.383 -5.406 1 81.25 302 LEU A N 1
ATOM 2458 C CA . LEU A 1 302 ? 1.6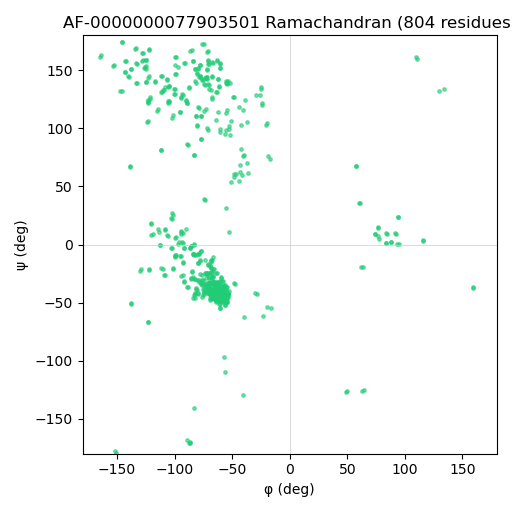42 11.477 -5.43 1 81.25 302 LEU A CA 1
ATOM 2459 C C . LEU A 1 302 ? 2.205 10.852 -6.703 1 81.25 302 LEU A C 1
ATOM 2461 O O . LEU A 1 302 ? 1.8 9.758 -7.094 1 81.25 302 LEU A O 1
ATOM 2465 N N . GLN A 1 303 ? 2.533 11.602 -7.676 1 61.97 303 GLN A N 1
ATOM 2466 C CA . GLN A 1 303 ? 3.145 11.117 -8.906 1 61.97 303 GLN A CA 1
ATOM 2467 C C . GLN A 1 303 ? 4.668 11.117 -8.805 1 61.97 303 GLN A C 1
ATOM 2469 O O . GLN A 1 303 ? 5.246 11.961 -8.109 1 61.97 303 GLN A O 1
ATOM 2474 N N . VAL A 1 304 ? 5.273 9.945 -9.039 1 48 304 VAL A N 1
ATOM 2475 C CA . VAL A 1 304 ? 6.715 10.031 -9.227 1 48 304 VAL A CA 1
ATOM 2476 C C . VAL A 1 304 ? 7.055 11.258 -10.07 1 48 304 VAL A C 1
ATOM 2478 O O . VAL A 1 304 ? 6.555 11.406 -11.188 1 48 304 VAL A O 1
ATOM 2481 N N . ASP A 1 305 ? 7 12.367 -9.492 1 41.34 305 ASP A N 1
ATOM 2482 C CA . ASP A 1 305 ? 7.535 13.336 -10.445 1 41.34 305 ASP A CA 1
ATOM 2483 C C . ASP A 1 305 ? 8.391 12.641 -11.5 1 41.34 305 ASP A C 1
ATOM 2485 O O . ASP A 1 305 ? 9.156 11.734 -11.195 1 41.34 305 ASP A O 1
ATOM 2489 N N . ALA A 1 306 ? 7.785 12.477 -12.727 1 36.28 306 ALA A N 1
ATOM 2490 C CA . ALA A 1 306 ? 8.469 11.93 -13.898 1 36.28 306 ALA A CA 1
ATOM 2491 C C . ALA A 1 306 ? 9.984 12.008 -13.734 1 36.28 306 ALA A C 1
ATOM 2493 O O . ALA A 1 306 ? 10.547 13.094 -13.57 1 36.28 306 ALA A O 1
ATOM 2494 N N . VAL A 1 307 ? 10.445 11.141 -12.961 1 39.09 307 VAL A N 1
ATOM 2495 C CA . VAL A 1 307 ? 11.859 10.977 -13.281 1 39.09 307 VAL A CA 1
ATOM 2496 C C . VAL A 1 307 ? 12.117 11.398 -14.727 1 39.09 307 VAL A C 1
ATOM 2498 O O . VAL A 1 307 ? 11.273 11.18 -15.602 1 39.09 307 VAL A O 1
ATOM 2501 N N . PRO A 1 308 ? 12.93 12.336 -14.945 1 38.59 308 PRO A N 1
ATOM 2502 C CA . PRO A 1 308 ? 13.195 12.609 -16.359 1 38.59 308 PRO A CA 1
ATOM 2503 C C . PRO A 1 308 ? 12.977 11.383 -17.25 1 38.59 308 PRO A C 1
ATOM 2505 O O . PRO A 1 308 ? 13.156 10.25 -16.781 1 38.59 308 PRO A O 1
ATOM 2508 N N . PRO A 1 309 ? 12.227 11.445 -18.328 1 36.84 309 PRO A N 1
ATOM 2509 C CA . PRO A 1 309 ? 11.93 10.359 -19.266 1 36.84 309 PRO A CA 1
ATOM 2510 C C . PRO A 1 309 ? 13 9.281 -19.266 1 36.84 309 PRO A C 1
ATOM 2512 O O . PRO A 1 309 ? 14.188 9.578 -19.078 1 36.84 309 PRO A O 1
ATOM 2515 N N . LYS A 1 310 ? 12.531 7.969 -19.219 1 39.75 310 LYS A N 1
ATOM 2516 C CA . LYS A 1 310 ? 13.32 6.742 -19.344 1 39.75 310 LYS A CA 1
ATOM 2517 C C . LYS A 1 310 ? 14.539 6.961 -20.234 1 39.75 310 LYS A C 1
ATOM 2519 O O . LYS A 1 310 ? 15.625 6.453 -19.938 1 39.75 310 LYS A O 1
ATOM 2524 N N . THR A 1 311 ? 14.289 7.668 -21.266 1 43.69 311 THR A N 1
ATOM 2525 C CA . THR A 1 311 ? 15.312 7.93 -22.266 1 43.69 311 THR A CA 1
ATOM 2526 C C . THR A 1 311 ? 16.453 8.758 -21.672 1 43.69 311 THR A C 1
ATOM 2528 O O . THR A 1 311 ? 17.625 8.508 -21.969 1 43.69 311 THR A O 1
ATOM 2531 N N . ASP A 1 312 ? 16.062 9.617 -20.828 1 49.41 312 ASP A N 1
ATOM 2532 C CA . ASP A 1 312 ? 17.078 10.508 -20.281 1 49.41 312 ASP A CA 1
ATOM 2533 C C . ASP A 1 312 ? 17.859 9.82 -19.172 1 49.41 312 ASP A C 1
ATOM 2535 O O . ASP A 1 312 ? 19.078 9.992 -19.062 1 49.41 312 ASP A O 1
ATOM 2539 N N . LEU A 1 313 ? 17.141 8.961 -18.531 1 49.25 313 LEU A N 1
ATOM 2540 C CA . LEU A 1 313 ? 17.828 8.188 -17.5 1 49.25 313 LEU A CA 1
ATOM 2541 C C . LEU A 1 313 ? 18.734 7.129 -18.125 1 49.25 313 LEU A C 1
ATOM 2543 O O . LEU A 1 313 ? 19.828 6.879 -17.641 1 49.25 313 LEU A O 1
ATOM 2547 N N . GLU A 1 314 ? 18.172 6.551 -19.141 1 53.56 314 GLU A N 1
ATOM 2548 C CA . GLU A 1 314 ? 19.016 5.602 -19.875 1 53.56 314 GLU A CA 1
ATOM 2549 C C . GLU A 1 314 ? 20.266 6.281 -20.438 1 53.56 314 GLU A C 1
ATOM 2551 O O . GLU A 1 314 ? 21.359 5.723 -20.375 1 53.56 314 GLU A O 1
ATOM 2556 N N . VAL A 1 315 ? 20.047 7.387 -21.031 1 58.62 315 VAL A N 1
ATOM 2557 C CA . VAL A 1 315 ? 21.156 8.141 -21.594 1 58.62 315 VAL A CA 1
ATOM 2558 C C . VAL A 1 315 ? 22.125 8.523 -20.469 1 58.62 315 VAL A C 1
ATOM 2560 O O . VAL A 1 315 ? 23.344 8.391 -20.625 1 58.62 315 VAL A O 1
ATOM 2563 N N . TYR A 1 316 ? 21.516 8.891 -19.391 1 62.72 316 TYR A N 1
ATOM 2564 C CA . TYR A 1 316 ? 22.344 9.289 -18.25 1 62.72 316 TYR A CA 1
ATOM 2565 C C . TYR A 1 316 ? 23.062 8.086 -17.656 1 62.72 316 TYR A C 1
ATOM 2567 O O . TYR A 1 316 ? 24.266 8.141 -17.406 1 62.72 316 TYR A O 1
ATOM 2575 N N . GLN A 1 317 ? 22.375 7.023 -17.547 1 60.12 317 GLN A N 1
ATOM 2576 C CA . GLN A 1 317 ? 22.984 5.824 -16.969 1 60.12 317 GLN A CA 1
ATOM 2577 C C . GLN A 1 317 ? 24.062 5.254 -17.891 1 60.12 317 GLN A C 1
ATOM 2579 O O . GLN A 1 317 ? 25.109 4.824 -17.422 1 60.12 317 GLN A O 1
ATOM 2584 N N . THR A 1 318 ? 23.75 5.262 -19.125 1 62.97 318 THR A N 1
ATOM 2585 C CA . THR A 1 318 ? 24.75 4.84 -20.109 1 62.97 318 THR A CA 1
ATOM 2586 C C . THR A 1 318 ? 25.969 5.746 -20.078 1 62.97 318 THR A C 1
ATOM 2588 O O . THR A 1 318 ? 27.109 5.266 -20.109 1 62.97 318 THR A O 1
ATOM 2591 N N . ALA A 1 319 ? 25.781 7.059 -19.984 1 66.25 319 ALA A N 1
ATOM 2592 C CA . ALA A 1 319 ? 26.875 8.023 -19.938 1 66.25 319 ALA A CA 1
ATOM 2593 C C . ALA A 1 319 ? 27.672 7.871 -18.641 1 66.25 319 ALA A C 1
ATOM 2595 O O . ALA A 1 319 ? 28.906 8 -18.641 1 66.25 319 ALA A O 1
ATOM 2596 N N . LEU A 1 320 ? 26.938 7.523 -17.641 1 62.56 320 LEU A N 1
ATOM 2597 C CA . LEU A 1 320 ? 27.594 7.277 -16.344 1 62.56 320 LEU A CA 1
ATOM 2598 C C . LEU A 1 320 ? 28.422 6.008 -16.391 1 62.56 320 LEU A C 1
ATOM 2600 O O . LEU A 1 320 ? 29.578 5.996 -15.945 1 62.56 320 LEU A O 1
ATOM 2604 N N . ALA A 1 321 ? 27.875 5.066 -17 1 59.72 321 ALA A N 1
ATOM 2605 C CA . ALA A 1 321 ? 28.578 3.787 -17.156 1 59.72 321 ALA A CA 1
ATOM 2606 C C . ALA A 1 321 ? 29.797 3.926 -18.047 1 59.72 321 ALA A C 1
ATOM 2608 O O . ALA A 1 321 ? 30.812 3.26 -17.828 1 59.72 321 ALA A O 1
ATOM 2609 N N . GLU A 1 322 ? 29.672 4.809 -18.969 1 63.12 322 GLU A N 1
ATOM 2610 C CA . GLU A 1 322 ? 30.766 5.012 -19.922 1 63.12 322 GLU A CA 1
ATOM 2611 C C . GLU A 1 322 ? 31.797 5.984 -19.375 1 63.12 322 GLU A C 1
ATOM 2613 O O . GLU A 1 322 ? 32.781 6.301 -20.062 1 63.12 322 GLU A O 1
ATOM 2618 N N . GLY A 1 323 ? 31.516 6.492 -18.156 1 64 323 GLY A N 1
ATOM 2619 C CA . GLY A 1 323 ? 32.469 7.391 -17.516 1 64 323 GLY A CA 1
ATOM 2620 C C . GLY A 1 323 ? 32.438 8.789 -18.109 1 64 323 GLY A C 1
ATOM 2621 O O . GLY A 1 323 ? 33.406 9.547 -17.953 1 64 323 GLY A O 1
ATOM 2622 N N . LYS A 1 324 ? 31.516 9.109 -18.797 1 71.62 324 LYS A N 1
ATOM 2623 C CA . LYS A 1 324 ? 31.438 10.406 -19.469 1 71.62 324 LYS A CA 1
ATOM 2624 C C . LYS A 1 324 ? 30.906 11.477 -18.516 1 71.62 324 LYS A C 1
ATOM 2626 O O . LYS A 1 324 ? 30.875 12.664 -18.859 1 71.62 324 LYS A O 1
ATOM 2631 N N . ILE A 1 325 ? 30.469 11.094 -17.438 1 75.06 325 ILE A N 1
ATOM 2632 C CA . ILE A 1 325 ? 29.906 12.023 -16.469 1 75.06 325 ILE A CA 1
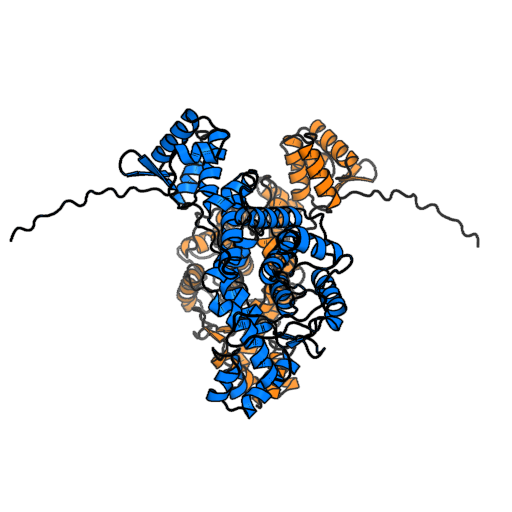ATOM 2633 C C . ILE A 1 325 ? 30.781 12.047 -15.211 1 75.06 325 ILE A C 1
ATOM 2635 O O . ILE A 1 325 ? 30.984 11.016 -14.57 1 75.06 325 ILE A O 1
ATOM 2639 N N . THR A 1 326 ? 31.328 13.188 -15.039 1 74.25 326 THR A N 1
ATOM 2640 C CA . THR A 1 326 ? 32.156 13.344 -13.844 1 74.25 326 THR A CA 1
ATOM 2641 C C . THR A 1 326 ? 31.297 13.367 -12.586 1 74.25 326 THR A C 1
ATOM 2643 O O . THR A 1 326 ? 30.078 13.523 -12.672 1 74.25 326 THR A O 1
ATOM 2646 N N . GLU A 1 327 ? 31.984 13.219 -11.5 1 68.94 327 GLU A N 1
ATOM 2647 C CA . GLU A 1 327 ? 31.281 13.273 -10.227 1 68.94 327 GLU A CA 1
ATOM 2648 C C . GLU A 1 327 ? 30.562 14.609 -10.039 1 68.94 327 GLU A C 1
ATOM 2650 O O . GLU A 1 327 ? 29.438 14.656 -9.555 1 68.94 327 GLU A O 1
ATOM 2655 N N . LYS A 1 328 ? 31.297 15.625 -10.367 1 74.31 328 LYS A N 1
ATOM 2656 C CA . LYS A 1 328 ? 30.719 16.969 -10.25 1 74.31 328 LYS A CA 1
ATOM 2657 C C . LYS A 1 328 ? 29.5 17.125 -11.164 1 74.31 328 LYS A C 1
ATOM 2659 O O . LYS A 1 328 ? 28.5 17.719 -10.781 1 74.31 328 LYS A O 1
ATOM 2664 N N . GLU A 1 329 ? 29.594 16.594 -12.398 1 78 329 GLU A N 1
ATOM 2665 C CA . GLU A 1 329 ? 28.484 16.641 -13.344 1 78 329 GLU A CA 1
ATOM 2666 C C . GLU A 1 329 ? 27.297 15.812 -12.852 1 78 329 GLU A C 1
ATOM 2668 O O . GLU A 1 329 ? 26.141 16.203 -13.023 1 78 329 GLU A O 1
ATOM 2673 N N . ARG A 1 330 ? 27.656 14.781 -12.328 1 72.75 330 ARG A N 1
ATOM 2674 C CA . ARG A 1 330 ? 26.609 13.953 -11.727 1 72.75 330 ARG A CA 1
ATOM 2675 C C . ARG A 1 330 ? 25.859 14.719 -10.641 1 72.75 330 ARG A C 1
ATOM 2677 O O . ARG A 1 330 ? 24.625 14.719 -10.617 1 72.75 330 ARG A O 1
ATOM 2684 N N . LEU A 1 331 ? 26.594 15.375 -9.852 1 68.19 331 LEU A N 1
ATOM 2685 C CA . LEU A 1 331 ? 26 16.172 -8.781 1 68.19 331 LEU A CA 1
ATOM 2686 C C . LEU A 1 331 ? 25.141 17.297 -9.344 1 68.19 331 LEU A C 1
ATOM 2688 O O . LEU A 1 331 ? 24.047 17.578 -8.844 1 68.19 331 LEU A O 1
ATOM 2692 N N . LEU A 1 332 ? 25.734 17.969 -10.344 1 76.81 332 LEU A N 1
ATOM 2693 C CA . LEU A 1 332 ? 25 19.047 -10.992 1 76.81 332 LEU A CA 1
ATOM 2694 C C . LEU A 1 332 ? 23.703 18.547 -11.609 1 76.81 332 LEU A C 1
ATOM 2696 O O . LEU A 1 332 ? 22.656 19.188 -11.492 1 76.81 332 LEU A O 1
ATOM 2700 N N . TRP A 1 333 ? 23.812 17.438 -12.25 1 74.56 333 TRP A N 1
ATOM 2701 C CA . TRP A 1 333 ? 22.641 16.844 -12.891 1 74.56 333 TRP A CA 1
ATOM 2702 C C . TRP A 1 333 ? 21.578 16.484 -11.852 1 74.56 333 TRP A C 1
ATOM 2704 O O . TRP A 1 333 ? 20.406 16.812 -12.023 1 74.56 333 TRP A O 1
ATOM 2714 N N . GLU A 1 334 ? 22.094 15.953 -10.914 1 63.03 334 GLU A N 1
ATOM 2715 C CA . GLU A 1 334 ? 21.188 15.602 -9.828 1 63.03 334 GLU A CA 1
ATOM 2716 C C . GLU A 1 334 ? 20.531 16.844 -9.234 1 63.03 334 GLU A C 1
ATOM 2718 O O . GLU A 1 334 ? 19.344 16.828 -8.914 1 63.03 334 GLU A O 1
ATOM 2723 N N . TYR A 1 335 ? 21.375 17.875 -9.148 1 64.06 335 TYR A N 1
ATOM 2724 C CA . TYR A 1 335 ? 20.859 19.156 -8.672 1 64.06 335 TYR A CA 1
ATOM 2725 C C . TYR A 1 335 ? 19.797 19.703 -9.609 1 64.06 335 TYR A C 1
ATOM 2727 O O . TYR A 1 335 ? 18.734 20.156 -9.172 1 64.06 335 TYR A O 1
ATOM 2735 N N . VAL A 1 336 ? 20.047 19.719 -10.859 1 72.56 336 VAL A N 1
ATOM 2736 C CA . VAL A 1 336 ? 19.125 20.234 -11.859 1 72.56 336 VAL A CA 1
ATOM 2737 C C . VAL A 1 336 ? 17.797 19.484 -11.781 1 72.56 336 VAL A C 1
ATOM 2739 O O . VAL A 1 336 ? 16.734 20.094 -11.805 1 72.56 336 VAL A O 1
ATOM 2742 N N . LEU A 1 337 ? 17.922 18.203 -11.703 1 63.69 337 LEU A N 1
ATOM 2743 C CA . LEU A 1 337 ? 16.719 17.391 -11.656 1 63.69 337 LEU A CA 1
ATOM 2744 C C . LEU A 1 337 ? 15.891 17.703 -10.422 1 63.69 337 LEU A C 1
ATOM 2746 O O . LEU A 1 337 ? 14.664 17.766 -10.484 1 63.69 337 LEU A O 1
ATOM 2750 N N . SER A 1 338 ? 16.688 17.953 -9.477 1 56.94 338 SER A N 1
ATOM 2751 C CA . SER A 1 338 ? 16.031 18.156 -8.18 1 56.94 338 SER A CA 1
ATOM 2752 C C . SER A 1 338 ? 15.523 19.594 -8.039 1 56.94 338 SER A C 1
ATOM 2754 O O . SER A 1 338 ? 14.422 19.812 -7.539 1 56.94 338 SER A O 1
ATOM 2756 N N . ALA A 1 339 ? 16.422 20.516 -8.477 1 58.69 339 ALA A N 1
ATOM 2757 C CA . ALA A 1 339 ? 16.156 21.938 -8.242 1 58.69 339 ALA A CA 1
ATOM 2758 C C . ALA A 1 339 ? 15.188 22.5 -9.273 1 58.69 339 ALA A C 1
ATOM 2760 O O . ALA A 1 339 ? 14.336 23.328 -8.945 1 58.69 339 ALA A O 1
ATOM 2761 N N . TYR A 1 340 ? 15.406 22.047 -10.422 1 62.91 340 TYR A N 1
ATOM 2762 C CA . TYR A 1 340 ? 14.641 22.688 -11.484 1 62.91 340 TYR A CA 1
ATOM 2763 C C . TYR A 1 340 ? 13.578 21.75 -12.039 1 62.91 340 TYR A C 1
ATOM 2765 O O . TYR A 1 340 ? 12.523 22.188 -12.492 1 62.91 340 TYR A O 1
ATOM 2773 N N . GLY A 1 341 ? 13.891 20.375 -11.883 1 52.69 341 GLY A N 1
ATOM 2774 C CA . GLY A 1 341 ? 12.953 19.453 -12.492 1 52.69 341 GLY A CA 1
ATOM 2775 C C . GLY A 1 341 ? 12.617 19.797 -13.93 1 52.69 341 GLY A C 1
ATOM 2776 O O . GLY A 1 341 ? 13.508 19.906 -14.773 1 52.69 341 GLY A O 1
ATOM 2777 N N . ALA A 1 342 ? 11.203 19.906 -14.195 1 53.41 342 ALA A N 1
ATOM 2778 C CA . ALA A 1 342 ? 10.758 20.25 -15.539 1 53.41 342 ALA A CA 1
ATOM 2779 C C . ALA A 1 342 ? 10.789 21.766 -15.758 1 53.41 342 ALA A C 1
ATOM 2781 O O . ALA A 1 342 ? 10.508 22.25 -16.859 1 53.41 342 ALA A O 1
ATOM 2782 N N . GLU A 1 343 ? 11.188 22.469 -14.781 1 60.97 343 GLU A N 1
ATOM 2783 C CA . GLU A 1 343 ? 11.219 23.922 -14.914 1 60.97 343 GLU A CA 1
ATOM 2784 C C . GLU A 1 343 ? 12.484 24.391 -15.625 1 60.97 343 GLU A C 1
ATOM 2786 O O . GLU A 1 343 ? 13.523 23.75 -15.531 1 60.97 343 GLU A O 1
ATOM 2791 N N . GLU A 1 344 ? 12.289 25.516 -16.281 1 73.25 344 GLU A N 1
ATOM 2792 C CA . GLU A 1 344 ? 13.414 26.094 -17 1 73.25 344 GLU A CA 1
ATOM 2793 C C . GLU A 1 344 ? 14.383 26.781 -16.031 1 73.25 344 GLU A C 1
ATOM 2795 O O . GLU A 1 344 ? 13.977 27.281 -14.984 1 73.25 344 GLU A O 1
ATOM 2800 N N . PHE A 1 345 ? 15.609 26.656 -16.281 1 80.31 345 PHE A N 1
ATOM 2801 C CA . PHE A 1 345 ? 16.641 27.344 -15.516 1 80.31 345 PHE A CA 1
ATOM 2802 C C . PHE A 1 345 ? 17.719 27.906 -16.438 1 80.31 345 PHE A C 1
ATOM 2804 O O . PHE A 1 345 ? 17.859 27.469 -17.578 1 80.31 345 PHE A O 1
ATOM 2811 N N . THR A 1 346 ? 18.344 29.016 -16 1 83.12 346 THR A N 1
ATOM 2812 C CA . THR A 1 346 ? 19.484 29.578 -16.734 1 83.12 346 THR A CA 1
ATOM 2813 C C . THR A 1 346 ? 20.797 29.141 -16.094 1 83.12 346 THR A C 1
ATOM 2815 O O . THR A 1 346 ? 20.828 28.672 -14.961 1 83.12 346 THR A O 1
ATOM 2818 N N . THR A 1 347 ? 21.859 29.266 -16.891 1 86.5 347 THR A N 1
ATOM 2819 C CA . THR A 1 347 ? 23.188 28.938 -16.391 1 86.5 347 THR A CA 1
ATOM 2820 C C . THR A 1 347 ? 23.547 29.766 -15.164 1 86.5 347 THR A C 1
ATOM 2822 O O . THR A 1 347 ? 24.109 29.25 -14.195 1 86.5 347 THR A O 1
ATOM 2825 N N . LYS A 1 348 ? 23.141 30.984 -15.203 1 82.69 348 LYS A N 1
ATOM 2826 C CA . LYS A 1 348 ? 23.406 31.859 -14.078 1 82.69 348 LYS A CA 1
ATOM 2827 C C . LYS A 1 348 ? 22.625 31.438 -12.844 1 82.69 348 LYS A C 1
ATOM 2829 O O . LYS A 1 348 ? 23.141 31.469 -11.727 1 82.69 348 LYS A O 1
ATOM 2834 N N . GLN A 1 349 ? 21.406 31.125 -13.125 1 80.12 349 GLN A N 1
ATOM 2835 C CA . GLN A 1 349 ? 20.562 30.672 -12.023 1 80.12 349 GLN A CA 1
ATOM 2836 C C . GLN A 1 349 ? 21.141 29.406 -11.391 1 80.12 349 GLN A C 1
ATOM 2838 O O . GLN A 1 349 ? 21.172 29.281 -10.164 1 80.12 349 GLN A O 1
ATOM 2843 N N . LEU A 1 350 ? 21.562 28.516 -12.25 1 82.62 350 LEU A N 1
ATOM 2844 C CA . LEU A 1 350 ? 22.125 27.266 -11.75 1 82.62 350 LEU A CA 1
ATOM 2845 C C . LEU A 1 350 ? 23.406 27.531 -10.969 1 82.62 350 LEU A C 1
ATOM 2847 O O . LEU A 1 350 ? 23.656 26.891 -9.945 1 82.62 350 LEU A O 1
ATOM 2851 N N . GLU A 1 351 ? 24.234 28.422 -11.43 1 80.81 351 GLU A N 1
ATOM 2852 C CA . GLU A 1 351 ? 25.438 28.812 -10.719 1 80.81 351 GLU A CA 1
ATOM 2853 C C . GLU A 1 351 ? 25.125 29.328 -9.32 1 80.81 351 GLU A C 1
ATOM 2855 O O . GLU A 1 351 ? 25.75 28.906 -8.344 1 80.81 351 GLU A O 1
ATOM 2860 N N . LYS A 1 352 ? 24.141 30.094 -9.328 1 76.19 352 LYS A N 1
ATOM 2861 C CA . LYS A 1 352 ? 23.75 30.703 -8.062 1 76.19 352 LYS A CA 1
ATOM 2862 C C . LYS A 1 352 ? 23.141 29.672 -7.113 1 76.19 352 LYS A C 1
ATOM 2864 O O . LYS A 1 352 ? 23.406 29.703 -5.906 1 76.19 352 LYS A O 1
ATOM 2869 N N . ASP A 1 353 ? 22.422 28.812 -7.828 1 71.12 353 ASP A N 1
ATOM 2870 C CA . ASP A 1 353 ? 21.672 27.875 -7.016 1 71.12 353 ASP A CA 1
ATOM 2871 C C . ASP A 1 353 ? 22.562 26.734 -6.52 1 71.12 353 ASP A C 1
ATOM 2873 O O . ASP A 1 353 ? 22.438 26.312 -5.367 1 71.12 353 ASP A O 1
ATOM 2877 N N . PHE A 1 354 ? 23.438 26.188 -7.355 1 71.44 354 PHE A N 1
ATOM 2878 C CA . PHE A 1 354 ? 24.297 25.062 -7.035 1 71.44 354 PHE A CA 1
ATOM 2879 C C . PHE A 1 354 ? 25.453 25.5 -6.152 1 71.44 354 PHE A C 1
ATOM 2881 O O . PHE A 1 354 ? 25.906 24.734 -5.285 1 71.44 354 PHE A O 1
ATOM 2888 N N . ARG A 1 355 ? 26.016 26.625 -6.246 1 64.75 355 ARG A N 1
ATOM 2889 C CA . ARG A 1 355 ? 26.984 27.391 -5.48 1 64.75 355 ARG A CA 1
ATOM 2890 C C . ARG A 1 355 ? 28.344 26.672 -5.449 1 64.75 355 ARG A C 1
ATOM 2892 O O . ARG A 1 355 ? 29.344 27.25 -5.051 1 64.75 355 ARG A O 1
ATOM 2899 N N . ASN A 1 356 ? 28.344 25.406 -5.73 1 67.38 356 ASN A N 1
ATOM 2900 C CA . ASN A 1 356 ? 29.609 24.672 -5.602 1 67.38 356 ASN A CA 1
ATOM 2901 C C . ASN A 1 356 ? 30.25 24.422 -6.965 1 67.38 356 ASN A C 1
ATOM 2903 O O . ASN A 1 356 ? 30.922 23.406 -7.152 1 67.38 356 ASN A O 1
ATOM 2907 N N . ALA A 1 357 ? 29.938 25.172 -7.891 1 78.06 357 ALA A N 1
ATOM 2908 C CA . ALA A 1 357 ? 30.562 25.062 -9.211 1 78.06 357 ALA A CA 1
ATOM 2909 C C . ALA A 1 357 ? 30.703 26.438 -9.867 1 78.06 357 ALA A C 1
ATOM 2911 O O . ALA A 1 357 ? 29.812 27.281 -9.758 1 78.06 357 ALA A O 1
ATOM 2912 N N . ALA A 1 358 ? 31.922 26.641 -10.359 1 79.25 358 ALA A N 1
ATOM 2913 C CA . ALA A 1 358 ? 32.156 27.891 -11.094 1 79.25 358 ALA A CA 1
ATOM 2914 C C . ALA A 1 358 ? 31.297 27.969 -12.352 1 79.25 358 ALA A C 1
ATOM 2916 O O . ALA A 1 358 ? 30.812 26.938 -12.844 1 79.25 358 ALA A O 1
ATOM 2917 N N . TYR A 1 359 ? 31.125 29.219 -12.797 1 85.69 359 TYR A N 1
ATOM 2918 C CA . TYR A 1 359 ? 30.281 29.469 -13.953 1 85.69 359 TYR A CA 1
ATOM 2919 C C . TYR A 1 359 ? 30.734 28.641 -15.148 1 85.69 359 TYR A C 1
ATOM 2921 O O . TYR A 1 359 ? 29.906 28.078 -15.875 1 85.69 359 TYR A O 1
ATOM 2929 N N . ALA A 1 360 ? 32 28.516 -15.297 1 83.56 360 ALA A N 1
ATOM 2930 C CA . ALA A 1 360 ? 32.562 27.766 -16.438 1 83.56 360 ALA A CA 1
ATOM 2931 C C . ALA A 1 360 ? 32.188 26.297 -16.359 1 83.56 360 ALA A C 1
ATOM 2933 O O . ALA A 1 360 ? 31.844 25.672 -17.375 1 83.56 360 ALA A O 1
ATOM 2934 N N . THR A 1 361 ? 32.156 25.797 -15.195 1 83.75 361 THR A N 1
ATOM 2935 C CA . THR A 1 361 ? 31.797 24.406 -14.969 1 83.75 361 THR A CA 1
ATOM 2936 C C . THR A 1 361 ? 30.328 24.156 -15.258 1 83.75 361 THR A C 1
ATOM 2938 O O . THR A 1 361 ? 29.969 23.156 -15.875 1 83.75 361 THR A O 1
ATOM 2941 N N . ILE A 1 362 ? 29.562 25.062 -14.828 1 88.06 362 ILE A N 1
ATOM 2942 C CA . ILE A 1 362 ? 28.109 24.969 -15.008 1 88.06 362 ILE A CA 1
ATOM 2943 C C . ILE A 1 362 ? 27.781 25.062 -16.5 1 88.06 362 ILE A C 1
ATOM 2945 O O . ILE A 1 362 ? 26.953 24.297 -17 1 88.06 362 ILE A O 1
ATOM 2949 N N . ARG A 1 363 ? 28.469 26.031 -17.125 1 85.75 363 ARG A N 1
ATOM 2950 C CA . ARG A 1 363 ? 28.25 26.203 -18.562 1 85.75 363 ARG A CA 1
ATOM 2951 C C . ARG A 1 363 ? 28.609 24.953 -19.328 1 85.75 363 ARG A C 1
ATOM 2953 O O . ARG A 1 363 ? 27.875 24.516 -20.219 1 85.75 363 ARG A O 1
ATOM 2960 N N . THR A 1 364 ? 29.688 24.344 -18.984 1 87.06 364 THR A N 1
ATOM 2961 C CA . THR A 1 364 ? 30.141 23.125 -19.625 1 87.06 364 THR A CA 1
ATOM 2962 C C . THR A 1 364 ? 29.141 21.984 -19.375 1 87.06 364 THR A C 1
ATOM 2964 O O . THR A 1 364 ? 28.859 21.203 -20.281 1 87.06 364 THR A O 1
ATOM 2967 N N . PHE A 1 365 ? 28.656 21.953 -18.188 1 90.19 365 PHE A N 1
ATOM 2968 C CA . PHE A 1 365 ? 27.672 20.938 -17.797 1 90.19 365 PHE A CA 1
ATOM 2969 C C . PHE A 1 365 ? 26.406 21.062 -18.625 1 90.19 365 PHE A C 1
ATOM 2971 O O . PHE A 1 365 ? 25.953 20.094 -19.234 1 90.19 365 PHE A O 1
ATOM 2978 N N . VAL A 1 366 ? 25.922 22.312 -18.703 1 88.12 366 VAL A N 1
ATOM 2979 C CA . VAL A 1 366 ? 24.625 22.484 -19.359 1 88.12 366 VAL A CA 1
ATOM 2980 C C . VAL A 1 366 ? 24.781 22.219 -20.859 1 88.12 366 VAL A C 1
ATOM 2982 O O . VAL A 1 366 ? 23.891 21.641 -21.484 1 88.12 366 VAL A O 1
ATOM 2985 N N . MET A 1 367 ? 25.938 22.562 -21.391 1 85.69 367 MET A N 1
ATOM 2986 C CA . MET A 1 367 ? 26.172 22.312 -22.797 1 85.69 367 MET A CA 1
ATOM 2987 C C . MET A 1 367 ? 26.312 20.828 -23.078 1 85.69 367 MET A C 1
ATOM 2989 O O . MET A 1 367 ? 25.734 20.312 -24.031 1 85.69 367 MET A O 1
ATOM 2993 N N . LYS A 1 368 ? 27.031 20.172 -22.219 1 86.5 368 LYS A N 1
ATOM 2994 C CA . LYS A 1 368 ? 27.25 18.75 -22.375 1 86.5 368 LYS A CA 1
ATOM 2995 C C . LYS A 1 368 ? 25.938 17.969 -22.25 1 86.5 368 LYS A C 1
ATOM 2997 O O . LYS A 1 368 ? 25.656 17.078 -23.062 1 86.5 368 LYS A O 1
ATOM 3002 N N . PHE A 1 369 ? 25.234 18.297 -21.312 1 85.94 369 PHE A N 1
ATOM 3003 C CA . PHE A 1 369 ? 23.984 17.578 -21.047 1 85.94 369 PHE A CA 1
ATOM 3004 C C . PHE A 1 369 ? 22.922 17.922 -22.078 1 85.94 369 PHE A C 1
ATOM 3006 O O . PHE A 1 369 ? 22.031 17.125 -22.359 1 85.94 369 PHE A O 1
ATOM 3013 N N . HIS A 1 370 ? 23.109 19.109 -22.641 1 84.69 370 HIS A N 1
ATOM 3014 C CA . HIS A 1 370 ? 22.281 19.484 -23.781 1 84.69 370 HIS A CA 1
ATOM 3015 C C . HIS A 1 370 ? 22.641 18.641 -25 1 84.69 370 HIS A C 1
ATOM 3017 O O . HIS A 1 370 ? 21.75 18.156 -25.703 1 84.69 370 HIS A O 1
ATOM 3023 N N . GLU A 1 371 ? 23.875 18.453 -25.172 1 82.31 371 GLU A N 1
ATOM 3024 C CA . GLU A 1 371 ? 24.344 17.641 -26.297 1 82.31 371 GLU A CA 1
ATOM 3025 C C . GLU A 1 371 ? 23.906 16.188 -26.141 1 82.31 371 GLU A C 1
ATOM 3027 O O . GLU A 1 371 ? 23.625 15.516 -27.125 1 82.31 371 GLU A O 1
ATOM 3032 N N . MET A 1 372 ? 23.844 15.836 -24.859 1 80.31 372 MET A N 1
ATOM 3033 C CA . MET A 1 372 ? 23.484 14.453 -24.578 1 80.31 372 MET A CA 1
ATOM 3034 C C . MET A 1 372 ? 21.969 14.273 -24.656 1 80.31 372 MET A C 1
ATOM 3036 O O . MET A 1 372 ? 21.453 13.164 -24.5 1 80.31 372 MET A O 1
ATOM 3040 N N . GLY A 1 373 ? 21.219 15.422 -24.781 1 76 373 GLY A N 1
ATOM 3041 C CA . GLY A 1 373 ? 19.766 15.375 -24.875 1 76 373 GLY A CA 1
ATOM 3042 C C . GLY A 1 373 ? 19.078 15.312 -23.516 1 76 373 GLY A C 1
ATOM 3043 O O . GLY A 1 373 ? 17.875 15.07 -23.438 1 76 373 GLY A O 1
ATOM 3044 N N . LEU A 1 374 ? 19.844 15.492 -22.516 1 78.06 374 LEU A N 1
ATOM 3045 C CA . LEU A 1 374 ? 19.281 15.422 -21.172 1 78.06 374 LEU A CA 1
ATOM 3046 C C . LEU A 1 374 ? 18.688 16.766 -20.766 1 78.06 374 LEU A C 1
ATOM 3048 O O . LEU A 1 374 ? 17.812 16.812 -19.891 1 78.06 374 LEU A O 1
ATOM 3052 N N . LEU A 1 375 ? 19.203 17.781 -21.453 1 81.25 375 LEU A N 1
ATOM 3053 C CA . LEU A 1 375 ? 18.688 19.141 -21.281 1 81.25 375 LEU A CA 1
ATOM 3054 C C . LEU A 1 375 ? 18.266 19.719 -22.641 1 81.25 375 LEU A C 1
ATOM 3056 O O . LEU A 1 375 ? 18.906 19.438 -23.656 1 81.25 375 LEU A O 1
ATOM 3060 N N . THR A 1 376 ? 17.219 20.391 -22.656 1 81 376 THR A N 1
ATOM 3061 C CA . THR A 1 376 ? 16.828 21.172 -23.828 1 81 376 THR A CA 1
ATOM 3062 C C . THR A 1 376 ? 17.031 22.672 -23.562 1 81 376 THR A C 1
ATOM 3064 O O . THR A 1 376 ? 16.797 23.156 -22.453 1 81 376 THR A O 1
ATOM 3067 N N . ALA A 1 377 ? 17.484 23.359 -24.625 1 81.62 377 ALA A N 1
ATOM 3068 C CA . ALA A 1 377 ? 17.766 24.781 -24.5 1 81.62 377 ALA A CA 1
ATOM 3069 C C . ALA A 1 377 ? 16.781 25.609 -25.312 1 81.62 377 ALA A C 1
ATOM 3071 O O . ALA A 1 377 ? 16.375 25.219 -26.406 1 81.62 377 ALA A O 1
ATOM 3072 N N . ARG A 1 378 ? 16.219 26.609 -24.703 1 79.38 378 ARG A N 1
ATOM 3073 C CA . ARG A 1 378 ? 15.398 27.609 -25.375 1 79.38 378 ARG A CA 1
ATOM 3074 C C . ARG A 1 378 ? 15.969 29 -25.172 1 79.38 378 ARG A C 1
ATOM 3076 O O . ARG A 1 378 ? 16.203 29.438 -24.047 1 79.38 378 ARG A O 1
ATOM 3083 N N . LYS A 1 379 ? 16.156 29.672 -26.344 1 77.19 379 LYS A N 1
ATOM 3084 C CA . LYS A 1 379 ? 16.688 31.031 -26.281 1 77.19 379 LYS A CA 1
ATOM 3085 C C . LYS A 1 379 ? 15.555 32.062 -26.156 1 77.19 379 LYS A C 1
ATOM 3087 O O . LYS A 1 379 ? 14.555 31.984 -26.891 1 77.19 379 LYS A O 1
ATOM 3092 N N . ALA A 1 380 ? 15.547 32.812 -25.203 1 74.44 380 ALA A N 1
ATOM 3093 C CA . ALA A 1 380 ? 14.633 33.938 -25.047 1 74.44 380 ALA A CA 1
ATOM 3094 C C . ALA A 1 380 ? 15.398 35.219 -24.828 1 74.44 380 ALA A C 1
ATOM 3096 O O . ALA A 1 380 ? 15.898 35.469 -23.719 1 74.44 380 ALA A O 1
ATOM 3097 N N . GLY A 1 381 ? 15.453 36.062 -25.875 1 71.38 381 GLY A N 1
ATOM 3098 C CA . GLY A 1 381 ? 16.25 37.281 -25.812 1 71.38 381 GLY A CA 1
ATOM 3099 C C . GLY A 1 381 ? 17.734 37 -25.672 1 71.38 381 GLY A C 1
ATOM 3100 O O . GLY A 1 381 ? 18.312 36.281 -26.469 1 71.38 381 GLY A O 1
ATOM 3101 N N . ASN A 1 382 ? 18.281 37.625 -24.609 1 77.5 382 ASN A N 1
ATOM 3102 C CA . ASN A 1 382 ? 19.703 37.469 -24.344 1 77.5 382 ASN A CA 1
ATOM 3103 C C . ASN A 1 382 ? 19.984 36.344 -23.359 1 77.5 382 ASN A C 1
ATOM 3105 O O . ASN A 1 382 ? 21.109 36.219 -22.875 1 77.5 382 ASN A O 1
ATOM 3109 N N . ARG A 1 383 ? 18.953 35.562 -23.047 1 79.81 383 ARG A N 1
ATOM 3110 C CA . ARG A 1 383 ? 19.141 34.469 -22.078 1 79.81 383 ARG A CA 1
ATOM 3111 C C . ARG A 1 383 ? 18.781 33.125 -22.688 1 79.81 383 ARG A C 1
ATOM 3113 O O . ARG A 1 383 ? 17.953 33.031 -23.594 1 79.81 383 ARG A O 1
ATOM 3120 N N . VAL A 1 384 ? 19.531 32.094 -22.266 1 85.94 384 VAL A N 1
ATOM 3121 C CA . VAL A 1 384 ? 19.234 30.703 -22.656 1 85.94 384 VAL A CA 1
ATOM 3122 C C . VAL A 1 384 ? 18.625 29.953 -21.469 1 85.94 384 VAL A C 1
ATOM 3124 O O . VAL A 1 384 ? 19.203 29.938 -20.375 1 85.94 384 VAL A O 1
ATOM 3127 N N . PHE A 1 385 ? 17.453 29.422 -21.688 1 85.12 385 PHE A N 1
ATOM 3128 C CA . PHE A 1 385 ? 16.781 28.625 -20.672 1 85.12 385 PHE A CA 1
ATOM 3129 C C . PHE A 1 385 ? 16.938 27.141 -20.953 1 85.12 385 PHE A C 1
ATOM 3131 O O . PHE A 1 385 ? 16.875 26.719 -22.109 1 85.12 385 PHE A O 1
ATOM 3138 N N . TYR A 1 386 ? 17.281 26.422 -19.906 1 85.62 386 TYR A N 1
ATOM 3139 C CA . TYR A 1 386 ? 17.406 24.984 -20.016 1 85.62 386 TYR A CA 1
ATOM 3140 C C . TYR A 1 386 ? 16.297 24.266 -19.25 1 85.62 386 TYR A C 1
ATOM 3142 O O . TYR A 1 386 ? 15.797 24.781 -18.25 1 85.62 386 TYR A O 1
ATOM 3150 N N . CYS A 1 387 ? 15.828 23.172 -19.719 1 79.62 387 CYS A N 1
ATOM 3151 C CA . CYS A 1 387 ? 14.875 22.328 -19 1 79.62 387 CYS A CA 1
ATOM 3152 C C . CYS A 1 387 ? 15.203 20.844 -19.203 1 79.62 387 CYS A C 1
ATOM 3154 O O . CYS A 1 387 ? 15.75 20.469 -20.234 1 79.62 387 CYS A O 1
ATOM 3156 N N . VAL A 1 388 ? 14.961 20.109 -18.156 1 69.94 388 VAL A N 1
ATOM 3157 C CA . VAL A 1 388 ? 15.195 18.672 -18.25 1 69.94 388 VAL A CA 1
ATOM 3158 C C . VAL A 1 388 ? 14.266 18.062 -19.297 1 69.94 388 VAL A C 1
ATOM 3160 O O . VAL A 1 388 ? 13.07 18.359 -19.328 1 69.94 388 VAL A O 1
ATOM 3163 N N . GLY A 1 389 ? 14.672 17.203 -20.297 1 63.25 389 GLY A N 1
ATOM 3164 C CA . GLY A 1 389 ? 13.844 16.5 -21.266 1 63.25 389 GLY A CA 1
ATOM 3165 C C . GLY A 1 389 ? 14.383 16.594 -22.688 1 63.25 389 GLY A C 1
ATOM 3166 O O . GLY A 1 389 ? 15.148 17.516 -23 1 63.25 389 GLY A O 1
ATOM 3167 N N . GLY A 1 390 ? 14.5 15.406 -23.609 1 48.88 390 GLY A N 1
ATOM 3168 C CA . GLY A 1 390 ? 15.133 15.18 -24.906 1 48.88 390 GLY A CA 1
ATOM 3169 C C . GLY A 1 390 ? 14.648 16.141 -25.984 1 48.88 390 GLY A C 1
ATOM 3170 O O . GLY A 1 390 ? 15.117 17.281 -26.047 1 48.88 390 GLY A O 1
ATOM 3171 N N . THR A 1 391 ? 13.781 15.5 -27.062 1 40.25 391 THR A N 1
ATOM 3172 C CA . THR A 1 391 ? 13.867 15.797 -28.5 1 40.25 391 THR A CA 1
ATOM 3173 C C . THR A 1 391 ? 13.312 17.188 -28.797 1 40.25 391 THR A C 1
ATOM 3175 O O . THR A 1 391 ? 12.188 17.5 -28.391 1 40.25 391 THR A O 1
ATOM 3178 N N . SER A 1 392 ? 14.141 18.078 -28.953 1 35.88 392 SER A N 1
ATOM 3179 C CA . SER A 1 392 ? 13.852 19.312 -29.672 1 35.88 392 SER A CA 1
ATOM 3180 C C . SER A 1 392 ? 13.07 19.047 -30.953 1 35.88 392 SER A C 1
ATOM 3182 O O . SER A 1 392 ? 13.594 18.453 -31.891 1 35.88 392 SER A O 1
ATOM 3184 N N . ASP A 1 393 ? 11.828 18.5 -31.062 1 34.25 393 ASP A N 1
ATOM 3185 C CA . ASP A 1 393 ? 11.273 18.672 -32.406 1 34.25 393 ASP A CA 1
ATOM 3186 C C . ASP A 1 393 ? 11.352 20.125 -32.844 1 34.25 393 ASP A C 1
ATOM 3188 O O . ASP A 1 393 ? 10.516 20.938 -32.469 1 34.25 393 ASP A O 1
ATOM 3192 N N . GLY A 1 394 ? 12.414 20.828 -32.844 1 30.72 394 GLY A N 1
ATOM 3193 C CA . GLY A 1 394 ? 12.422 22.078 -33.594 1 30.72 394 GLY A CA 1
ATOM 3194 C C . GLY A 1 394 ? 12.047 21.891 -35.031 1 30.72 394 GLY A C 1
ATOM 3195 O O . GLY A 1 394 ? 12.883 22.062 -35.938 1 30.72 394 GLY A O 1
ATOM 3196 N N . ARG A 1 395 ? 11.164 20.938 -35.656 1 28.41 395 ARG A N 1
ATOM 3197 C CA . ARG A 1 395 ? 10.844 21.359 -37 1 28.41 395 ARG A CA 1
ATOM 3198 C C . ARG A 1 395 ? 10.25 22.766 -37.031 1 28.41 395 ARG A C 1
ATOM 3200 O O . ARG A 1 395 ? 9.375 23.094 -36.219 1 28.41 395 ARG A O 1
ATOM 3207 N N . PRO A 1 396 ? 10.977 23.656 -37.594 1 27.55 396 PRO A N 1
ATOM 3208 C CA . PRO A 1 396 ? 10.445 24.969 -37.969 1 27.55 396 PRO A CA 1
ATOM 3209 C C . PRO A 1 396 ? 9.047 24.891 -38.562 1 27.55 396 PRO A C 1
ATOM 3211 O O . PRO A 1 396 ? 8.703 23.891 -39.219 1 27.55 396 PRO A O 1
ATOM 3214 N N . ASN A 1 397 ? 7.996 25.406 -38.031 1 27.11 397 ASN A N 1
ATOM 3215 C CA . ASN A 1 397 ? 6.75 25.766 -38.688 1 27.11 397 ASN A CA 1
ATOM 3216 C C . ASN A 1 397 ? 7.004 26.328 -40.094 1 27.11 397 ASN A C 1
ATOM 3218 O O . ASN A 1 397 ? 7.551 27.422 -40.219 1 27.11 397 ASN A O 1
ATOM 3222 N N . GLU A 1 398 ? 7.453 25.484 -41.094 1 24.86 398 GLU A N 1
ATOM 3223 C CA . GLU A 1 398 ? 7.266 26 -42.438 1 24.86 398 GLU A CA 1
ATOM 3224 C C . GLU A 1 398 ? 5.816 26.422 -42.688 1 24.86 398 GLU A C 1
ATOM 3226 O O . GLU A 1 398 ? 4.891 25.656 -42.406 1 24.86 398 GLU A O 1
ATOM 3231 N N . SER A 1 399 ? 5.484 27.781 -42.656 1 23.77 399 SER A N 1
ATOM 3232 C CA . SER A 1 399 ? 4.359 28.562 -43.188 1 23.77 399 SER A CA 1
ATOM 3233 C C . SER A 1 399 ? 4.016 28.141 -44.594 1 23.77 399 SER A C 1
ATOM 3235 O O . SER A 1 399 ? 4.816 28.344 -45.531 1 23.77 399 SER A O 1
ATOM 3237 N N . LYS A 1 400 ? 3.5 27 -44.969 1 23.92 400 LYS A N 1
ATOM 3238 C CA . LYS A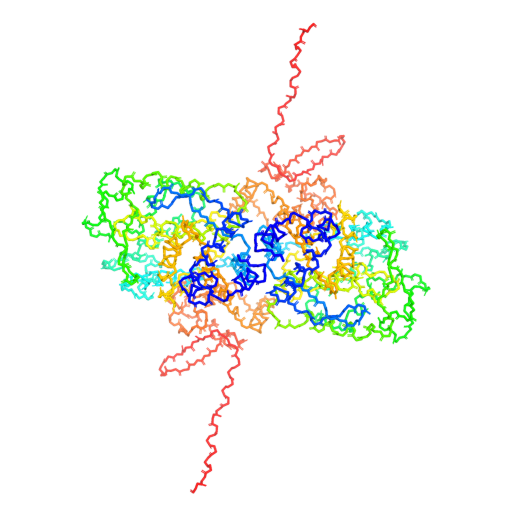 1 400 ? 2.814 26.906 -46.281 1 23.92 400 LYS A CA 1
ATOM 3239 C C . LYS A 1 400 ? 1.761 28 -46.406 1 23.92 400 LYS A C 1
ATOM 3241 O O . LYS A 1 400 ? 0.828 28.078 -45.625 1 23.92 400 LYS A O 1
ATOM 3246 N N . ARG A 1 401 ? 2.158 29.219 -47.062 1 19.77 401 ARG A N 1
ATOM 3247 C CA . ARG A 1 401 ? 1.392 30.25 -47.75 1 19.77 401 ARG A CA 1
ATOM 3248 C C . ARG A 1 401 ? 0.422 29.625 -48.75 1 19.77 401 ARG A C 1
ATOM 3250 O O . ARG A 1 401 ? 0.835 29.156 -49.812 1 19.77 401 ARG A O 1
ATOM 3257 N N . ARG A 1 402 ? -0.467 28.766 -48.344 1 19.73 402 ARG A N 1
ATOM 3258 C CA . ARG A 1 402 ? -1.552 28.719 -49.312 1 19.73 402 ARG A CA 1
ATOM 3259 C C . ARG A 1 402 ? -2.156 30.109 -49.531 1 19.73 402 ARG A C 1
ATOM 3261 O O . ARG A 1 402 ? -2.527 30.781 -48.562 1 19.73 402 ARG A O 1
ATOM 3268 N N . THR A 1 403 ? -1.628 30.766 -50.594 1 22.02 403 THR A N 1
ATOM 3269 C CA . THR A 1 403 ? -2.125 31.906 -51.375 1 22.02 403 THR A CA 1
ATOM 3270 C C . THR A 1 403 ? -3.619 31.75 -51.656 1 22.02 403 THR A C 1
ATOM 3272 O O . THR A 1 403 ? -4.066 30.703 -52.156 1 22.02 403 THR A O 1
ATOM 3275 N N . LEU A 1 404 ? -4.453 32.5 -50.906 1 19.02 404 LEU A N 1
ATOM 3276 C CA . LEU A 1 404 ? -5.531 33.094 -51.688 1 19.02 404 LEU A CA 1
ATOM 3277 C C . LEU A 1 404 ? -4.988 34.156 -52.625 1 19.02 404 LEU A C 1
ATOM 3279 O O . LEU A 1 404 ? -4.082 34.906 -52.281 1 19.02 404 LEU A O 1
ATOM 3283 N N . MET B 1 1 ? -33.125 -10.82 2.6 1 89.56 1 MET B N 1
ATOM 3284 C CA . MET B 1 1 ? -32.375 -10.609 3.838 1 89.56 1 MET B CA 1
ATOM 3285 C C . MET B 1 1 ? -32.406 -9.133 4.238 1 89.56 1 MET B C 1
ATOM 3287 O O . MET B 1 1 ? -32.562 -8.258 3.387 1 89.56 1 MET B O 1
ATOM 3291 N N . ASP B 1 2 ? -32.375 -8.898 5.477 1 92.12 2 ASP B N 1
ATOM 3292 C CA . ASP B 1 2 ? -32.375 -7.512 5.914 1 92.12 2 ASP B CA 1
ATOM 3293 C C . ASP B 1 2 ? -30.953 -6.953 5.953 1 92.12 2 ASP B C 1
ATOM 3295 O O . ASP B 1 2 ? -29.984 -7.691 5.762 1 92.12 2 ASP B O 1
ATOM 3299 N N . GLY B 1 3 ? -30.859 -5.629 6.074 1 93.5 3 GLY B N 1
ATOM 3300 C CA . GLY B 1 3 ? -29.594 -4.934 6.062 1 93.5 3 GLY B CA 1
ATOM 3301 C C . GLY B 1 3 ? -28.672 -5.355 7.195 1 93.5 3 GLY B C 1
ATOM 3302 O O . GLY B 1 3 ? -27.453 -5.449 7.012 1 93.5 3 GLY B O 1
ATOM 3303 N N . ALA B 1 4 ? -29.234 -5.621 8.305 1 93.31 4 ALA B N 1
ATOM 3304 C CA . ALA B 1 4 ? -28.438 -6.047 9.453 1 93.31 4 ALA B CA 1
ATOM 3305 C C . ALA B 1 4 ? -27.781 -7.398 9.203 1 93.31 4 ALA B C 1
ATOM 3307 O O . ALA B 1 4 ? -26.609 -7.598 9.531 1 93.31 4 ALA B O 1
ATOM 3308 N N . GLN B 1 5 ? -28.547 -8.281 8.711 1 94.62 5 GLN B N 1
ATOM 3309 C CA . GLN B 1 5 ? -28 -9.586 8.367 1 94.62 5 GLN B CA 1
ATOM 3310 C C . GLN B 1 5 ? -26.906 -9.461 7.309 1 94.62 5 GLN B C 1
ATOM 3312 O O . GLN B 1 5 ? -25.859 -10.109 7.398 1 94.62 5 GLN B O 1
ATOM 3317 N N . PHE B 1 6 ? -27.156 -8.664 6.281 1 95.31 6 PHE B N 1
ATOM 3318 C CA . PHE B 1 6 ? -26.141 -8.438 5.258 1 95.31 6 PHE B CA 1
ATOM 3319 C C . PHE B 1 6 ? -24.859 -7.918 5.879 1 95.31 6 PHE B C 1
ATOM 3321 O O . PHE B 1 6 ? -23.766 -8.422 5.574 1 95.31 6 PHE B O 1
ATOM 3328 N N . ALA B 1 7 ? -25 -6.934 6.699 1 93.69 7 ALA B N 1
ATOM 3329 C CA . ALA B 1 7 ? -23.844 -6.344 7.348 1 93.69 7 ALA B CA 1
ATOM 3330 C C . ALA B 1 7 ? -23.094 -7.379 8.18 1 93.69 7 ALA B C 1
ATOM 3332 O O . ALA B 1 7 ? -21.859 -7.434 8.148 1 93.69 7 ALA B O 1
ATOM 3333 N N . LYS B 1 8 ? -23.797 -8.148 8.883 1 93.5 8 LYS B N 1
ATOM 3334 C CA . LYS B 1 8 ? -23.203 -9.195 9.703 1 93.5 8 LYS B CA 1
ATOM 3335 C C . LYS B 1 8 ? -22.469 -10.219 8.852 1 93.5 8 LYS B C 1
ATOM 3337 O O . LYS B 1 8 ? -21.375 -10.664 9.211 1 93.5 8 LYS B O 1
ATOM 3342 N N . MET B 1 9 ? -23.094 -10.609 7.773 1 94.75 9 MET B N 1
ATOM 3343 C CA . MET B 1 9 ? -22.469 -11.57 6.863 1 94.75 9 MET B CA 1
ATOM 3344 C C . MET B 1 9 ? -21.203 -11 6.23 1 94.75 9 MET B C 1
ATOM 3346 O O . MET B 1 9 ? -20.203 -11.695 6.098 1 94.75 9 MET B O 1
ATOM 3350 N N . LEU B 1 10 ? -21.234 -9.742 5.836 1 92.31 10 LEU B N 1
ATOM 3351 C CA . LEU B 1 10 ? -20.109 -9.086 5.188 1 92.31 10 LEU B CA 1
ATOM 3352 C C . LEU B 1 10 ? -18.938 -8.945 6.156 1 92.31 10 LEU B C 1
ATOM 3354 O O . LEU B 1 10 ? -17.781 -8.969 5.742 1 92.31 10 LEU B O 1
ATOM 3358 N N . SER B 1 11 ? -19.234 -8.867 7.414 1 90.56 11 SER B N 1
ATOM 3359 C CA . SER B 1 11 ? -18.172 -8.703 8.414 1 90.56 11 SER B CA 1
ATOM 3360 C C . SER B 1 11 ? -17.812 -10.039 9.07 1 90.56 11 SER B C 1
ATOM 3362 O O . SER B 1 11 ? -17.031 -10.078 10.023 1 90.56 11 SER B O 1
ATOM 3364 N N . ASP B 1 12 ? -18.375 -11.148 8.594 1 93.06 12 ASP B N 1
ATOM 3365 C CA . ASP B 1 12 ? -18.156 -12.469 9.18 1 93.06 12 ASP B CA 1
ATOM 3366 C C . ASP B 1 12 ? -16.75 -12.984 8.867 1 93.06 12 ASP B C 1
ATOM 3368 O O . ASP B 1 12 ? -16.25 -12.805 7.754 1 93.06 12 ASP B O 1
ATOM 3372 N N . LYS B 1 13 ? -16.141 -13.695 9.789 1 89.94 13 LYS B N 1
ATOM 3373 C CA . LYS B 1 13 ? -14.781 -14.211 9.625 1 89.94 13 LYS B CA 1
ATOM 3374 C C . LYS B 1 13 ? -14.719 -15.258 8.516 1 89.94 13 LYS B C 1
ATOM 3376 O O . LYS B 1 13 ? -13.648 -15.516 7.957 1 89.94 13 LYS B O 1
ATOM 3381 N N . HIS B 1 14 ? -15.883 -15.859 8.195 1 91.94 14 HIS B N 1
ATOM 3382 C CA . HIS B 1 14 ? -15.938 -16.906 7.172 1 91.94 14 HIS B CA 1
ATOM 3383 C C . HIS B 1 14 ? -16.469 -16.359 5.852 1 91.94 14 HIS B C 1
ATOM 3385 O O . HIS B 1 14 ? -17.047 -17.094 5.059 1 91.94 14 HIS B O 1
ATOM 3391 N N . LEU B 1 15 ? -16.297 -15.086 5.645 1 92.69 15 LEU B N 1
ATOM 3392 C CA . LEU B 1 15 ? -16.844 -14.367 4.5 1 92.69 15 LEU B CA 1
ATOM 3393 C C . LEU B 1 15 ? -16.578 -15.117 3.201 1 92.69 15 LEU B C 1
ATOM 3395 O O . LEU B 1 15 ? -17.422 -15.156 2.307 1 92.69 15 LEU B O 1
ATOM 3399 N N . PHE B 1 16 ? -15.43 -15.805 3.135 1 92.12 16 PHE B N 1
ATOM 3400 C CA . PHE B 1 16 ? -15.039 -16.422 1.873 1 92.12 16 PHE B CA 1
ATOM 3401 C C . PHE B 1 16 ? -15.234 -17.938 1.931 1 92.12 16 PHE B C 1
ATOM 3403 O O . PHE B 1 16 ? -14.773 -18.656 1.041 1 92.12 16 PHE B O 1
ATOM 3410 N N . GLU B 1 17 ? -15.812 -18.438 2.924 1 94.38 17 GLU B N 1
ATOM 3411 C CA . GLU B 1 17 ? -16.203 -19.828 3.066 1 94.38 17 GLU B CA 1
ATOM 3412 C C . GLU B 1 17 ? -17.734 -19.969 3.061 1 94.38 17 GLU B C 1
ATOM 3414 O O . GLU B 1 17 ? -18.344 -20.188 4.105 1 94.38 17 GLU B O 1
ATOM 3419 N N . LEU B 1 18 ? -18.281 -19.969 1.899 1 96 18 LEU B N 1
ATOM 3420 C CA . LEU B 1 18 ? -19.719 -19.875 1.75 1 96 18 LEU B CA 1
ATOM 3421 C C . LEU B 1 18 ? -20.406 -21.125 2.318 1 96 18 LEU B C 1
ATOM 3423 O O . LEU B 1 18 ? -21.516 -21.031 2.834 1 96 18 LEU B O 1
ATOM 3427 N N . ASP B 1 19 ? -19.766 -22.297 2.236 1 93.88 19 ASP B N 1
ATOM 3428 C CA . ASP B 1 19 ? -20.328 -23.516 2.816 1 93.88 19 ASP B CA 1
ATOM 3429 C C . ASP B 1 19 ? -20.5 -23.375 4.328 1 93.88 19 ASP B C 1
ATOM 3431 O O . ASP B 1 19 ? -21.531 -23.75 4.879 1 93.88 19 ASP B O 1
ATOM 3435 N N . ARG B 1 20 ? -19.578 -22.781 4.953 1 93.69 20 ARG B N 1
ATOM 3436 C CA . ARG B 1 20 ? -19.672 -22.531 6.387 1 93.69 20 ARG B CA 1
ATOM 3437 C C . ARG B 1 20 ? -20.734 -21.469 6.688 1 93.69 20 ARG B C 1
ATOM 3439 O O . ARG B 1 20 ? -21.438 -21.562 7.684 1 93.69 20 ARG B O 1
ATOM 3446 N N . MET B 1 21 ? -20.781 -20.5 5.832 1 95.81 21 MET B N 1
ATOM 3447 C CA . MET B 1 21 ? -21.781 -19.453 5.992 1 95.81 21 MET B CA 1
ATOM 3448 C C . MET B 1 21 ? -23.188 -20.031 5.883 1 95.81 21 MET B C 1
ATOM 3450 O O . MET B 1 21 ? -24.109 -19.562 6.551 1 95.81 21 MET B O 1
ATOM 3454 N N . GLU B 1 22 ? -23.328 -21.031 5.023 1 95.06 22 GLU B N 1
ATOM 3455 C CA . GLU B 1 22 ? -24.641 -21.672 4.867 1 95.06 22 GLU B CA 1
ATOM 3456 C C . GLU B 1 22 ? -25.078 -22.344 6.164 1 95.06 22 GLU B C 1
ATOM 3458 O O . GLU B 1 22 ? -26.281 -22.375 6.469 1 95.06 22 GLU B O 1
ATOM 3463 N N . TYR B 1 23 ? -24.203 -22.844 6.926 1 93.62 23 TYR B N 1
ATOM 3464 C CA . TYR B 1 23 ? -24.516 -23.469 8.203 1 93.62 23 TYR B CA 1
ATOM 3465 C C . TYR B 1 23 ? -24.984 -22.422 9.219 1 93.62 23 TYR B C 1
ATOM 3467 O O . TYR B 1 23 ? -25.891 -22.672 10.016 1 93.62 23 TYR B O 1
ATOM 3475 N N . LYS B 1 24 ? -24.438 -21.266 9.094 1 93.31 24 LYS B N 1
ATOM 3476 C CA . LYS B 1 24 ? -24.688 -20.219 10.086 1 93.31 24 LYS B CA 1
ATOM 3477 C C . LYS B 1 24 ? -25.922 -19.391 9.719 1 93.31 24 LYS B C 1
ATOM 3479 O O . LYS B 1 24 ? -26.656 -18.953 10.602 1 93.31 24 LYS B O 1
ATOM 3484 N N . TYR B 1 25 ? -26.344 -19.016 8.445 1 94.56 25 TYR B N 1
ATOM 3485 C CA . TYR B 1 25 ? -27.375 -18.062 8.055 1 94.56 25 TYR B CA 1
ATOM 3486 C C . TYR B 1 25 ? -28.438 -18.719 7.199 1 94.56 25 TYR B C 1
ATOM 3488 O O . TYR B 1 25 ? -29.453 -18.109 6.871 1 94.56 25 TYR B O 1
ATOM 3496 N N . SER B 1 26 ? -28.219 -19.906 6.488 1 93.81 26 SER B N 1
ATOM 3497 C CA . SER B 1 26 ? -29.078 -20.672 5.598 1 93.81 26 SER B CA 1
ATOM 3498 C C . SER B 1 26 ? -28.594 -20.594 4.156 1 93.81 26 SER B C 1
ATOM 3500 O O . SER B 1 26 ? -27.891 -19.656 3.779 1 93.81 26 SER B O 1
ATOM 3502 N N . THR B 1 27 ? -28.969 -21.453 3.406 1 94.81 27 THR B N 1
ATOM 3503 C CA . THR B 1 27 ? -28.578 -21.562 2.008 1 94.81 27 THR B CA 1
ATOM 3504 C C . THR B 1 27 ? -29.156 -20.406 1.192 1 94.81 27 THR B C 1
ATOM 3506 O O . THR B 1 27 ? -28.469 -19.828 0.355 1 94.81 27 THR B O 1
ATOM 3509 N N . VAL B 1 28 ? -30.391 -20.062 1.509 1 94.94 28 VAL B N 1
ATOM 3510 C CA . VAL B 1 28 ? -31.078 -19.016 0.768 1 94.94 28 VAL B CA 1
ATOM 3511 C C . VAL B 1 28 ? -30.406 -17.672 1.034 1 94.94 28 VAL B C 1
ATOM 3513 O O . VAL B 1 28 ? -30.172 -16.891 0.107 1 94.94 28 VAL B O 1
ATOM 3516 N N . SER B 1 29 ? -30.062 -17.406 2.246 1 95.62 29 SER B N 1
ATOM 3517 C CA . SER B 1 29 ? -29.438 -16.156 2.629 1 95.62 29 SER B CA 1
ATOM 3518 C C . SER B 1 29 ? -28.062 -16.016 1.993 1 95.62 29 SER B C 1
ATOM 3520 O O . SER B 1 29 ? -27.688 -14.922 1.544 1 95.62 29 SER B O 1
ATOM 3522 N N . VAL B 1 30 ? -27.328 -17.047 1.978 1 96.81 30 VAL B N 1
ATOM 3523 C CA . VAL B 1 30 ? -25.969 -17.016 1.441 1 96.81 30 VAL B CA 1
ATOM 3524 C C . VAL B 1 30 ? -26.016 -16.766 -0.064 1 96.81 30 VAL B C 1
ATOM 3526 O O . VAL B 1 30 ? -25.219 -15.984 -0.592 1 96.81 30 VAL B O 1
ATOM 3529 N N . LYS B 1 31 ? -26.938 -17.359 -0.738 1 95.56 31 LYS B N 1
ATOM 3530 C CA . LYS B 1 31 ? -27.094 -17.141 -2.174 1 95.56 31 LYS B CA 1
ATOM 3531 C C . LYS B 1 31 ? -27.469 -15.695 -2.467 1 95.56 31 LYS B C 1
ATOM 3533 O O . LYS B 1 31 ? -26.938 -15.078 -3.391 1 95.56 31 LYS B O 1
ATOM 3538 N N . GLU B 1 32 ? -28.406 -15.242 -1.708 1 96 32 GLU B N 1
ATOM 3539 C CA . GLU B 1 32 ? -28.797 -13.844 -1.863 1 96 32 GLU B CA 1
ATOM 3540 C C . GLU B 1 32 ? -27.641 -12.906 -1.579 1 96 32 GLU B C 1
ATOM 3542 O O . GLU B 1 32 ? -27.438 -11.914 -2.293 1 96 32 GLU B O 1
ATOM 3547 N N . PHE B 1 33 ? -26.906 -13.172 -0.537 1 96.5 33 PHE B N 1
ATOM 3548 C CA . PHE B 1 33 ? -25.75 -12.391 -0.154 1 96.5 33 PHE B CA 1
ATOM 3549 C C . PHE B 1 33 ? -24.719 -12.352 -1.287 1 96.5 33 PHE B C 1
ATOM 3551 O O . PHE B 1 33 ? -24.25 -11.273 -1.658 1 96.5 33 PHE B O 1
ATOM 3558 N N . ALA B 1 34 ? -24.453 -13.461 -1.829 1 95.31 34 ALA B N 1
ATOM 3559 C CA . ALA B 1 34 ? -23.484 -13.562 -2.918 1 95.31 34 ALA B CA 1
ATOM 3560 C C . ALA B 1 34 ? -23.938 -12.766 -4.133 1 95.31 34 ALA B C 1
ATOM 3562 O O . ALA B 1 34 ? -23.125 -12.117 -4.801 1 95.31 34 ALA B O 1
ATOM 3563 N N . GLU B 1 35 ? -25.172 -12.828 -4.402 1 94.94 35 GLU B N 1
ATOM 3564 C CA . GLU B 1 35 ? -25.719 -12.078 -5.531 1 94.94 35 GLU B CA 1
ATOM 3565 C C . GLU B 1 35 ? -25.609 -10.57 -5.305 1 94.94 35 GLU B C 1
ATOM 3567 O O . GLU B 1 35 ? -25.281 -9.828 -6.23 1 94.94 35 GLU B O 1
ATOM 3572 N N . LEU B 1 36 ? -25.875 -10.156 -4.121 1 94.69 36 LEU B N 1
ATOM 3573 C CA . LEU B 1 36 ? -25.75 -8.742 -3.789 1 94.69 36 LEU B CA 1
ATOM 3574 C C . LEU B 1 36 ? -24.297 -8.281 -3.887 1 94.69 36 LEU B C 1
ATOM 3576 O O . LEU B 1 36 ? -24.031 -7.172 -4.34 1 94.69 36 LEU B O 1
ATOM 3580 N N . LEU B 1 37 ? -23.344 -9.117 -3.418 1 93.62 37 LEU B N 1
ATOM 3581 C CA . LEU B 1 37 ? -21.938 -8.789 -3.562 1 93.62 37 LEU B CA 1
ATOM 3582 C C . LEU B 1 37 ? -21.562 -8.633 -5.031 1 93.62 37 LEU B C 1
ATOM 3584 O O . LEU B 1 37 ? -20.891 -7.672 -5.41 1 93.62 37 LEU B O 1
ATOM 3588 N N . ARG B 1 38 ? -22.047 -9.57 -5.82 1 93.25 38 ARG B N 1
ATOM 3589 C CA . ARG B 1 38 ? -21.75 -9.562 -7.25 1 93.25 38 ARG B CA 1
ATOM 3590 C C . ARG B 1 38 ? -22.281 -8.297 -7.91 1 93.25 38 ARG B C 1
ATOM 3592 O O . ARG B 1 38 ? -21.578 -7.652 -8.688 1 93.25 38 ARG B O 1
ATOM 3599 N N . GLN B 1 39 ? -23.406 -7.887 -7.582 1 92.75 39 GLN B N 1
ATOM 3600 C CA . GLN B 1 39 ? -24.094 -6.781 -8.242 1 92.75 39 GLN B CA 1
ATOM 3601 C C . GLN B 1 39 ? -23.516 -5.438 -7.812 1 92.75 39 GLN B C 1
ATOM 3603 O O . GLN B 1 39 ? -23.438 -4.504 -8.617 1 92.75 39 GLN B O 1
ATOM 3608 N N . ASN B 1 40 ? -23.078 -5.426 -6.555 1 91.62 40 ASN B N 1
ATOM 3609 C CA . ASN B 1 40 ? -22.812 -4.098 -6.02 1 91.62 40 ASN B CA 1
ATOM 3610 C C . ASN B 1 40 ? -21.312 -3.887 -5.785 1 91.62 40 ASN B C 1
ATOM 3612 O O . ASN B 1 40 ? -20.859 -2.748 -5.676 1 91.62 40 ASN B O 1
ATOM 3616 N N . PHE B 1 41 ? -20.5 -4.969 -5.668 1 91.06 41 PHE B N 1
ATOM 3617 C CA . PHE B 1 41 ? -19.125 -4.789 -5.203 1 91.06 41 PHE B CA 1
ATOM 3618 C C . PHE B 1 41 ? -18.141 -5.48 -6.137 1 91.06 41 PHE B C 1
ATOM 3620 O O . PHE B 1 41 ? -16.953 -5.184 -6.117 1 91.06 41 PHE B O 1
ATOM 3627 N N . ALA B 1 42 ? -18.578 -6.445 -6.883 1 92.94 42 ALA B N 1
ATOM 3628 C CA . ALA B 1 42 ? -17.672 -7.27 -7.676 1 92.94 42 ALA B CA 1
ATOM 3629 C C . ALA B 1 42 ? -17.297 -6.57 -8.977 1 92.94 42 ALA B C 1
ATOM 3631 O O . ALA B 1 42 ? -18.125 -5.906 -9.602 1 92.94 42 ALA B O 1
ATOM 3632 N N . GLN B 1 43 ? -16.062 -6.676 -9.336 1 93.25 43 GLN B N 1
ATOM 3633 C CA . GLN B 1 43 ? -15.562 -6.215 -10.625 1 93.25 43 GLN B CA 1
ATOM 3634 C C . GLN B 1 43 ? -15.203 -7.391 -11.531 1 93.25 43 GLN B C 1
ATOM 3636 O O . GLN B 1 43 ? -14.57 -8.352 -11.086 1 93.25 43 GLN B O 1
ATOM 3641 N N . PRO B 1 44 ? -15.664 -7.297 -12.734 1 95.5 44 PRO B N 1
ATOM 3642 C CA . PRO B 1 44 ? -15.297 -8.375 -13.656 1 95.5 44 PRO B CA 1
ATOM 3643 C C . PRO B 1 44 ? -13.836 -8.297 -14.094 1 95.5 44 PRO B C 1
ATOM 3645 O O . PRO B 1 44 ? -13.281 -7.203 -14.25 1 95.5 44 PRO B O 1
ATOM 3648 N N . LEU B 1 45 ? -13.195 -9.359 -14.25 1 96.81 45 LEU B N 1
ATOM 3649 C CA . LEU B 1 45 ? -11.859 -9.492 -14.836 1 96.81 45 LEU B CA 1
ATOM 3650 C C . LEU B 1 45 ? -11.953 -9.922 -16.297 1 96.81 45 LEU B C 1
ATOM 3652 O O . LEU B 1 45 ? -12.914 -10.578 -16.688 1 96.81 45 LEU B O 1
ATOM 3656 N 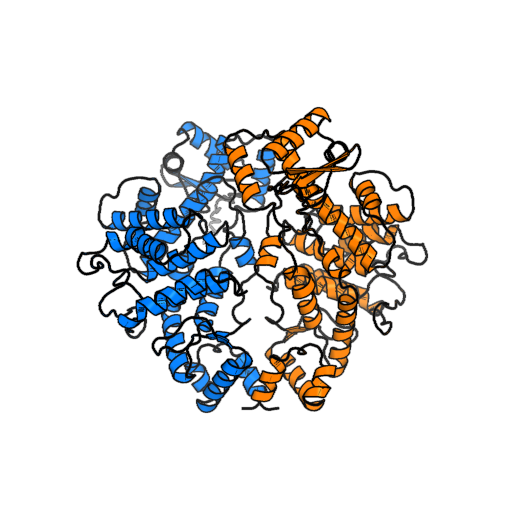N . PRO B 1 46 ? -11.031 -9.469 -17.109 1 96.94 46 PRO B N 1
ATOM 3657 C CA . PRO B 1 46 ? -11.016 -9.938 -18.484 1 96.94 46 PRO B CA 1
ATOM 3658 C C . PRO B 1 46 ? -10.508 -11.367 -18.625 1 96.94 46 PRO B C 1
ATOM 3660 O O . PRO B 1 46 ? -9.719 -11.664 -19.516 1 96.94 46 PRO B O 1
ATOM 3663 N N . LEU B 1 47 ? -10.828 -12.258 -17.734 1 97.62 47 LEU B N 1
ATOM 3664 C CA . LEU B 1 47 ? -10.516 -13.68 -17.672 1 97.62 47 LEU B CA 1
ATOM 3665 C C . LEU B 1 47 ? -11.781 -14.508 -17.547 1 97.62 47 LEU B C 1
ATOM 3667 O O . LEU B 1 47 ? -12.828 -13.992 -17.141 1 97.62 47 LEU B O 1
ATOM 3671 N N . THR B 1 48 ? -11.688 -15.734 -17.891 1 95.69 48 THR B N 1
ATOM 3672 C CA . THR B 1 48 ? -12.883 -16.562 -17.875 1 95.69 48 THR B CA 1
ATOM 3673 C C . THR B 1 48 ? -12.664 -17.812 -17.016 1 95.69 48 THR B C 1
ATOM 3675 O O . THR B 1 48 ? -11.531 -18.25 -16.828 1 95.69 48 THR B O 1
ATOM 3678 N N . ASP B 1 49 ? -13.789 -18.281 -16.516 1 94.25 49 ASP B N 1
ATOM 3679 C CA . ASP B 1 49 ? -13.734 -19.547 -15.797 1 94.25 49 ASP B CA 1
ATOM 3680 C C . ASP B 1 49 ? -13.906 -20.719 -16.75 1 94.25 49 ASP B C 1
ATOM 3682 O O . ASP B 1 49 ? -13.836 -20.547 -17.969 1 94.25 49 ASP B O 1
ATOM 3686 N N . PHE B 1 50 ? -14.07 -21.906 -16.25 1 90.88 50 PHE B N 1
ATOM 3687 C CA . PHE B 1 50 ? -14.094 -23.125 -17.047 1 90.88 50 PHE B CA 1
ATOM 3688 C C . PHE B 1 50 ? -15.375 -23.203 -17.875 1 90.88 50 PHE B C 1
ATOM 3690 O O . PHE B 1 50 ? -15.461 -23.969 -18.828 1 90.88 50 PHE B O 1
ATOM 3697 N N . SER B 1 51 ? -16.375 -22.422 -17.5 1 89.75 51 SER B N 1
ATOM 3698 C CA . SER B 1 51 ? -17.625 -22.391 -18.25 1 89.75 51 SER B CA 1
ATOM 3699 C C . SER B 1 51 ? -17.656 -21.234 -19.25 1 89.75 51 SER B C 1
ATOM 3701 O O . SER B 1 51 ? -18.656 -21.031 -19.922 1 89.75 51 SER B O 1
ATOM 3703 N N . GLY B 1 52 ? -16.578 -20.547 -19.266 1 91.62 52 GLY B N 1
ATOM 3704 C CA . GLY B 1 52 ? -16.5 -19.438 -20.203 1 91.62 52 GLY B CA 1
ATOM 3705 C C . GLY B 1 52 ? -17.047 -18.141 -19.625 1 91.62 52 GLY B C 1
ATOM 3706 O O . GLY B 1 52 ? -17.109 -17.125 -20.328 1 91.62 52 GLY B O 1
ATOM 3707 N N . ASN B 1 53 ? -17.453 -18.172 -18.422 1 94.44 53 ASN B N 1
ATOM 3708 C CA . ASN B 1 53 ? -17.938 -16.953 -17.766 1 94.44 53 ASN B CA 1
ATOM 3709 C C . ASN B 1 53 ? -16.797 -16.141 -17.188 1 94.44 53 ASN B C 1
ATOM 3711 O O . ASN B 1 53 ? -15.727 -16.672 -16.875 1 94.44 53 ASN B O 1
ATOM 3715 N N . LYS B 1 54 ? -17.078 -14.883 -17 1 95.75 54 LYS B N 1
ATOM 3716 C CA . LYS B 1 54 ? -16.062 -13.984 -16.469 1 95.75 54 LYS B CA 1
ATOM 3717 C C . LYS B 1 54 ? -15.719 -14.32 -15.023 1 95.75 54 LYS B C 1
ATOM 3719 O O . LYS B 1 54 ? -16.609 -14.68 -14.242 1 95.75 54 LYS B O 1
ATOM 3724 N N . LEU B 1 55 ? -14.5 -14.156 -14.695 1 96.62 55 LEU B N 1
ATOM 3725 C CA . LEU B 1 55 ? -14.086 -14.133 -13.305 1 96.62 55 LEU B CA 1
ATOM 3726 C C . LEU B 1 55 ? -14.359 -12.773 -12.672 1 96.62 55 LEU B C 1
ATOM 3728 O O . LEU B 1 55 ? -14.406 -11.758 -13.375 1 96.62 55 LEU B O 1
ATOM 3732 N N . PHE B 1 56 ? -14.57 -12.766 -11.375 1 96.19 56 PHE B N 1
ATOM 3733 C CA . PHE B 1 56 ? -14.812 -11.531 -10.641 1 96.19 56 PHE B CA 1
ATOM 3734 C C . PHE B 1 56 ? -13.883 -11.422 -9.438 1 96.19 56 PHE B C 1
ATOM 3736 O O . PHE B 1 56 ? -13.297 -12.422 -9.008 1 96.19 56 PHE B O 1
ATOM 3743 N N . TYR B 1 57 ? -13.68 -10.25 -8.984 1 94.31 57 TYR B N 1
ATOM 3744 C CA . TYR B 1 57 ? -13.07 -10.055 -7.672 1 94.31 57 TYR B CA 1
ATOM 3745 C C . TYR B 1 57 ? -13.695 -8.859 -6.957 1 94.31 57 TYR B C 1
ATOM 3747 O O . TYR B 1 57 ? -14.211 -7.941 -7.598 1 94.31 57 TYR B O 1
ATOM 3755 N N . LEU B 1 58 ? -13.734 -8.953 -5.648 1 90.12 58 LEU B N 1
ATOM 3756 C CA . LEU B 1 58 ? -14.273 -7.887 -4.816 1 90.12 58 LEU B CA 1
ATOM 3757 C C . LEU B 1 58 ? -13.195 -6.867 -4.465 1 90.12 58 LEU B C 1
ATOM 3759 O O . LEU B 1 58 ? -12.117 -7.238 -3.99 1 90.12 58 LEU B O 1
ATOM 3763 N N . LEU B 1 59 ? -13.562 -5.645 -4.594 1 78.81 59 LEU B N 1
ATOM 3764 C CA . LEU B 1 59 ? -12.633 -4.555 -4.328 1 78.81 59 LEU B CA 1
ATOM 3765 C C . LEU B 1 59 ? -12.453 -4.344 -2.826 1 78.81 59 LEU B C 1
ATOM 3767 O O . LEU B 1 59 ? -13.406 -4.496 -2.059 1 78.81 59 LEU B O 1
ATOM 3771 N N . ASN B 1 60 ? -11.367 -4.027 -2.35 1 73.69 60 ASN B N 1
ATOM 3772 C CA . ASN B 1 60 ? -11.086 -3.451 -1.039 1 73.69 60 ASN B CA 1
ATOM 3773 C C . ASN B 1 60 ? -11.133 -4.508 0.06 1 73.69 60 ASN B C 1
ATOM 3775 O O . ASN B 1 60 ? -11.109 -4.176 1.247 1 73.69 60 ASN B O 1
ATOM 3779 N N . LEU B 1 61 ? -11.312 -5.777 -0.344 1 76.12 61 LEU B N 1
ATOM 3780 C CA . LEU B 1 61 ? -11.398 -6.789 0.704 1 76.12 61 LEU B CA 1
ATOM 3781 C C . LEU B 1 61 ? -10.031 -7.395 0.995 1 76.12 61 LEU B C 1
ATOM 3783 O O . LEU B 1 61 ? -9.805 -7.949 2.074 1 76.12 61 LEU B O 1
ATOM 3787 N N . ALA B 1 62 ? -9.219 -7.336 -0.004 1 73.44 62 ALA B N 1
ATOM 3788 C CA . ALA B 1 62 ? -7.852 -7.812 0.197 1 73.44 62 ALA B CA 1
ATOM 3789 C C . ALA B 1 62 ? -6.887 -6.645 0.384 1 73.44 62 ALA B C 1
ATOM 3791 O O . ALA B 1 62 ? -6.605 -5.906 -0.562 1 73.44 62 ALA B O 1
ATOM 3792 N N . GLN B 1 63 ? -6.434 -6.496 1.572 1 78.19 63 GLN B N 1
ATOM 3793 C CA . GLN B 1 63 ? -5.586 -5.344 1.862 1 78.19 63 GLN B CA 1
ATOM 3794 C C . GLN B 1 63 ? -4.125 -5.762 2.01 1 78.19 63 GLN B C 1
ATOM 3796 O O . GLN B 1 63 ? -3.83 -6.816 2.574 1 78.19 63 GLN B O 1
ATOM 3801 N N . ILE B 1 64 ? -3.314 -5.008 1.418 1 79.06 64 ILE B N 1
ATOM 3802 C CA . ILE B 1 64 ? -1.877 -5.18 1.606 1 79.06 64 ILE B CA 1
ATOM 3803 C C . ILE B 1 64 ? -1.392 -4.27 2.732 1 79.06 64 ILE B C 1
ATOM 3805 O O . ILE B 1 64 ? -1.662 -3.066 2.727 1 79.06 64 ILE B O 1
ATOM 3809 N N . SER B 1 65 ? -0.689 -4.82 3.645 1 75.69 65 SER B N 1
ATOM 3810 C CA . SER B 1 65 ? -0.2 -4.055 4.785 1 75.69 65 SER B CA 1
ATOM 3811 C C . SER B 1 65 ? 0.895 -3.078 4.367 1 75.69 65 SER B C 1
ATOM 3813 O O . SER B 1 65 ? 1.586 -3.303 3.371 1 75.69 65 SER B O 1
ATOM 3815 N N . THR B 1 66 ? 1.09 -2.07 5.043 1 73.19 66 THR B N 1
ATOM 3816 C CA . THR B 1 66 ? 2.152 -1.101 4.801 1 73.19 66 THR B CA 1
ATOM 3817 C C . THR B 1 66 ? 3.523 -1.766 4.902 1 73.19 66 THR B C 1
ATOM 3819 O O . THR B 1 66 ? 4.422 -1.468 4.109 1 73.19 66 THR B O 1
ATOM 3822 N N . ASN B 1 67 ? 3.648 -2.631 5.867 1 72.38 67 ASN B N 1
ATOM 3823 C CA . ASN B 1 67 ? 4.914 -3.34 6.02 1 72.38 67 ASN B CA 1
ATOM 3824 C C . ASN B 1 67 ? 5.23 -4.191 4.793 1 72.38 67 ASN B C 1
ATOM 3826 O O . ASN B 1 67 ? 6.375 -4.234 4.34 1 72.38 67 ASN B O 1
ATOM 3830 N N . GLY B 1 68 ? 4.246 -4.875 4.387 1 76 68 GLY B N 1
ATOM 3831 C CA . GLY B 1 68 ? 4.434 -5.645 3.166 1 76 68 GLY B CA 1
ATOM 3832 C C . GLY B 1 68 ? 4.855 -4.793 1.983 1 76 68 GLY B C 1
ATOM 3833 O O . GLY B 1 68 ? 5.781 -5.148 1.253 1 76 68 GLY B O 1
ATOM 3834 N N . MET B 1 69 ? 4.238 -3.711 1.875 1 77 69 MET B N 1
ATOM 3835 C CA . MET B 1 69 ? 4.551 -2.795 0.781 1 77 69 MET B CA 1
ATOM 3836 C C . MET B 1 69 ? 5.957 -2.227 0.932 1 77 69 MET B C 1
ATOM 3838 O O . MET B 1 69 ? 6.703 -2.133 -0.046 1 77 69 MET B O 1
ATOM 3842 N N . LYS B 1 70 ? 6.301 -1.79 2.115 1 72.69 70 LYS B N 1
ATOM 3843 C CA . LYS B 1 70 ? 7.637 -1.271 2.393 1 72.69 70 LYS B CA 1
ATOM 3844 C C . LYS B 1 70 ? 8.711 -2.271 1.979 1 72.69 70 LYS B C 1
ATOM 3846 O O . LYS B 1 70 ? 9.703 -1.902 1.341 1 72.69 70 LYS B O 1
ATOM 3851 N N . GLN B 1 71 ? 8.461 -3.469 2.283 1 73.81 71 GLN B N 1
ATOM 3852 C CA . GLN B 1 71 ? 9.438 -4.512 1.962 1 73.81 71 GLN B CA 1
ATOM 3853 C C . GLN B 1 71 ? 9.539 -4.715 0.453 1 73.81 71 GLN B C 1
ATOM 3855 O O . GLN B 1 71 ? 10.641 -4.879 -0.079 1 73.81 71 GLN B O 1
ATOM 3860 N N . LEU B 1 72 ? 8.492 -4.688 -0.154 1 75.69 72 LEU B N 1
ATOM 3861 C CA . LEU B 1 72 ? 8.445 -4.965 -1.586 1 75.69 72 LEU B CA 1
ATOM 3862 C C . LEU B 1 72 ? 9.062 -3.816 -2.379 1 75.69 72 LEU B C 1
ATOM 3864 O O . LEU B 1 72 ? 9.57 -4.02 -3.484 1 75.69 72 LEU B O 1
ATOM 3868 N N . LEU B 1 73 ? 9.023 -2.66 -1.782 1 68.94 73 LEU B N 1
ATOM 3869 C CA . LEU B 1 73 ? 9.5 -1.488 -2.51 1 68.94 73 LEU B CA 1
ATOM 3870 C C . LEU B 1 73 ? 10.891 -1.083 -2.041 1 68.94 73 LEU B C 1
ATOM 3872 O O . LEU B 1 73 ? 11.484 -0.142 -2.576 1 68.94 73 LEU B O 1
ATOM 3876 N N . SER B 1 74 ? 11.367 -1.768 -1.086 1 63.56 74 SER B N 1
ATOM 3877 C CA . SER B 1 74 ? 12.719 -1.474 -0.606 1 63.56 74 SER B CA 1
ATOM 3878 C C . SER B 1 74 ? 13.766 -1.829 -1.653 1 63.56 74 SER B C 1
ATOM 3880 O O . SER B 1 74 ? 13.625 -2.824 -2.367 1 63.56 74 SER B O 1
ATOM 3882 N N . VAL B 1 75 ? 14.633 -0.794 -1.959 1 50.5 75 VAL B N 1
ATOM 3883 C CA . VAL B 1 75 ? 15.734 -1.06 -2.875 1 50.5 75 VAL B CA 1
ATOM 3884 C C . VAL B 1 75 ? 16.812 -1.884 -2.166 1 50.5 75 VAL B C 1
ATOM 3886 O O . VAL B 1 75 ? 17.344 -1.459 -1.145 1 50.5 75 VAL B O 1
ATOM 3889 N N . PRO B 1 76 ? 16.906 -3.08 -2.738 1 46.97 76 PRO B N 1
ATOM 3890 C CA . PRO B 1 76 ? 17.938 -3.896 -2.086 1 46.97 76 PRO B CA 1
ATOM 3891 C C . PRO B 1 76 ? 19.328 -3.293 -2.207 1 46.97 76 PRO B C 1
ATOM 3893 O O . PRO B 1 76 ? 19.625 -2.611 -3.191 1 46.97 76 PRO B O 1
ATOM 3896 N N . VAL B 1 77 ? 20 -2.867 -1.218 1 41.25 77 VAL B N 1
ATOM 3897 C CA . VAL B 1 77 ? 21.359 -2.328 -1.229 1 41.25 77 VAL B CA 1
ATOM 3898 C C . VAL B 1 77 ? 22.219 -3.129 -2.197 1 41.25 77 VAL B C 1
ATOM 3900 O O . VAL B 1 77 ? 21.984 -4.316 -2.422 1 41.25 77 VAL B O 1
ATOM 3903 N N . SER B 1 78 ? 22.969 -2.473 -3.338 1 38.78 78 SER B N 1
ATOM 3904 C CA . SER B 1 78 ? 23.781 -2.938 -4.465 1 38.78 78 SER B CA 1
ATOM 3905 C C . SER B 1 78 ? 24.297 -4.352 -4.227 1 38.78 78 SER B C 1
ATOM 3907 O O . SER B 1 78 ? 24.953 -4.934 -5.098 1 38.78 78 SER B O 1
ATOM 3909 N N . GLY B 1 79 ? 24.922 -4.672 -3.201 1 35.56 79 GLY B N 1
ATOM 3910 C CA . GLY B 1 79 ? 25.859 -5.75 -3.467 1 35.56 79 GLY B CA 1
ATOM 3911 C C . GLY B 1 79 ? 25.219 -6.945 -4.148 1 35.56 79 GLY B C 1
ATOM 3912 O O . GLY B 1 79 ? 24 -7.102 -4.113 1 35.56 79 GLY B O 1
ATOM 3913 N N . GLN B 1 80 ? 25.984 -7.48 -5.117 1 37.25 80 GLN B N 1
ATOM 3914 C CA . GLN B 1 80 ? 25.844 -8.664 -5.961 1 37.25 80 GLN B CA 1
ATOM 3915 C C . GLN B 1 80 ? 24.922 -9.695 -5.305 1 37.25 80 GLN B C 1
ATOM 3917 O O . GLN B 1 80 ? 24.281 -10.484 -5.996 1 37.25 80 GLN B O 1
ATOM 3922 N N . ASN B 1 81 ? 25.484 -10.047 -4.156 1 36.84 81 ASN B N 1
ATOM 3923 C CA . ASN B 1 81 ? 25.031 -11.305 -3.562 1 36.84 81 ASN B CA 1
ATOM 3924 C C . ASN B 1 81 ? 23.578 -11.219 -3.119 1 36.84 81 ASN B C 1
ATOM 3926 O O . ASN B 1 81 ? 23.172 -11.906 -2.176 1 36.84 81 ASN B O 1
ATOM 3930 N N . PHE B 1 82 ? 23 -10.023 -3.115 1 46.81 82 PHE B N 1
ATOM 3931 C CA . PHE B 1 82 ? 21.75 -9.664 -2.455 1 46.81 82 PHE B CA 1
ATOM 3932 C C . PHE B 1 82 ? 20.719 -10.773 -2.602 1 46.81 82 PHE B C 1
ATOM 3934 O O . PHE B 1 82 ? 20.094 -11.18 -1.62 1 46.81 82 PHE B O 1
ATOM 3941 N N . GLY B 1 83 ? 20.234 -11.156 -3.902 1 58.28 83 GLY B N 1
ATOM 3942 C CA . GLY B 1 83 ? 19.031 -11.977 -3.812 1 58.28 83 GLY B CA 1
ATOM 3943 C C . GLY B 1 83 ? 19.328 -13.461 -3.742 1 58.28 83 GLY B C 1
ATOM 3944 O O . GLY B 1 83 ? 18.438 -14.289 -3.988 1 58.28 83 GLY B O 1
ATOM 3945 N N . LEU B 1 84 ? 20.672 -13.836 -3.48 1 70.25 84 LEU B N 1
ATOM 3946 C CA . LEU B 1 84 ? 21.031 -15.25 -3.562 1 70.25 84 LEU B CA 1
ATOM 3947 C C . LEU B 1 84 ? 20.297 -16.062 -2.498 1 70.25 84 LEU B C 1
ATOM 3949 O O . LEU B 1 84 ? 19.75 -17.125 -2.791 1 70.25 84 LEU B O 1
ATOM 3953 N N . SER B 1 85 ? 20.359 -15.578 -1.303 1 76.94 85 SER B N 1
ATOM 3954 C CA . SER B 1 85 ? 19.656 -16.281 -0.234 1 76.94 85 SER B CA 1
ATOM 3955 C C . SER B 1 85 ? 18.156 -16.344 -0.512 1 76.94 85 SER B C 1
ATOM 3957 O O . SER B 1 85 ? 17.547 -17.391 -0.381 1 76.94 85 SER B O 1
ATOM 3959 N N . ALA B 1 86 ? 17.672 -15.172 -0.891 1 82.75 86 ALA B N 1
ATOM 3960 C CA . ALA B 1 86 ? 16.234 -15.125 -1.173 1 82.75 86 ALA B CA 1
ATOM 3961 C C . ALA B 1 86 ? 15.875 -16.047 -2.326 1 82.75 86 ALA B C 1
ATOM 3963 O O . ALA B 1 86 ? 14.859 -16.75 -2.273 1 82.75 86 ALA B O 1
ATOM 3964 N N . MET B 1 87 ? 16.766 -16.125 -3.312 1 86.5 87 MET B N 1
ATOM 3965 C CA . MET B 1 87 ? 16.453 -16.938 -4.48 1 86.5 87 MET B CA 1
ATOM 3966 C C . MET B 1 87 ? 16.688 -18.422 -4.184 1 86.5 87 MET B C 1
ATOM 3968 O O . MET B 1 87 ? 15.977 -19.281 -4.699 1 86.5 87 MET B O 1
ATOM 3972 N N . THR B 1 88 ? 17.719 -18.641 -3.293 1 89.94 88 THR B N 1
ATOM 3973 C CA . THR B 1 88 ? 17.859 -20.016 -2.814 1 89.94 88 THR B CA 1
ATOM 3974 C C . THR B 1 88 ? 16.594 -20.484 -2.119 1 89.94 88 THR B C 1
ATOM 3976 O O . THR B 1 88 ? 16.062 -21.562 -2.426 1 89.94 88 THR B O 1
ATOM 3979 N N . GLU B 1 89 ? 16.094 -19.641 -1.254 1 90.19 89 GLU B N 1
ATOM 3980 C CA . GLU B 1 89 ? 14.883 -20 -0.522 1 90.19 89 GLU B CA 1
ATOM 3981 C C . GLU B 1 89 ? 13.68 -20.094 -1.457 1 90.19 89 GLU B C 1
ATOM 3983 O O . GLU B 1 89 ? 12.812 -20.953 -1.282 1 90.19 89 GLU B O 1
ATOM 3988 N N . GLU B 1 90 ? 13.578 -19.188 -2.395 1 93.38 90 GLU B N 1
ATOM 3989 C CA . GLU B 1 90 ? 12.492 -19.203 -3.365 1 93.38 90 GLU B CA 1
ATOM 3990 C C . GLU B 1 90 ? 12.453 -20.516 -4.145 1 93.38 90 GLU B C 1
ATOM 3992 O O . GLU B 1 90 ? 11.391 -21.125 -4.27 1 93.38 90 GLU B O 1
ATOM 3997 N N . ILE B 1 91 ? 13.625 -20.938 -4.617 1 95.88 91 ILE B N 1
ATOM 3998 C CA . ILE B 1 91 ? 13.711 -22.156 -5.398 1 95.88 91 ILE B CA 1
ATOM 3999 C C . ILE B 1 91 ? 13.406 -23.359 -4.504 1 95.88 91 ILE B C 1
ATOM 4001 O O . ILE B 1 91 ? 12.617 -24.234 -4.871 1 95.88 91 ILE B O 1
ATOM 4005 N N . TYR B 1 92 ? 14.023 -23.359 -3.365 1 95.56 92 TYR B N 1
ATOM 4006 C CA . TYR B 1 92 ? 13.805 -24.453 -2.432 1 95.56 92 TYR B CA 1
ATOM 4007 C C . TYR B 1 92 ? 12.328 -24.594 -2.092 1 95.56 92 TYR B C 1
ATOM 4009 O O . TYR B 1 92 ? 11.766 -25.688 -2.158 1 95.56 92 TYR B O 1
ATOM 4017 N N . ALA B 1 93 ? 11.711 -23.5 -1.737 1 96.25 93 ALA B N 1
ATOM 4018 C CA . ALA B 1 93 ? 10.297 -23.484 -1.36 1 96.25 93 ALA B CA 1
ATOM 4019 C C . ALA B 1 93 ? 9.414 -23.906 -2.531 1 96.25 93 ALA B C 1
ATOM 4021 O O . ALA B 1 93 ? 8.453 -24.656 -2.355 1 96.25 93 ALA B O 1
ATOM 4022 N N . THR B 1 94 ? 9.688 -23.375 -3.693 1 97 94 THR B N 1
ATOM 4023 C CA . THR B 1 94 ? 8.93 -23.734 -4.891 1 97 94 THR B CA 1
ATOM 4024 C C . THR B 1 94 ? 8.953 -25.234 -5.109 1 97 94 THR B C 1
ATOM 4026 O O . THR B 1 94 ? 7.918 -25.844 -5.383 1 97 94 THR B O 1
ATOM 4029 N N . PHE B 1 95 ? 10.117 -25.844 -4.934 1 96.25 95 PHE B N 1
ATOM 4030 C CA . PHE B 1 95 ? 10.25 -27.281 -5.102 1 96.25 95 PHE B CA 1
ATOM 4031 C C . PHE B 1 95 ? 9.547 -28.031 -3.977 1 96.25 95 PHE B C 1
ATOM 4033 O O . PHE B 1 95 ? 8.945 -29.078 -4.203 1 96.25 95 PHE B O 1
ATOM 4040 N N . GLN B 1 96 ? 9.609 -27.484 -2.822 1 94.94 96 GLN B N 1
ATOM 4041 C CA . GLN B 1 96 ? 8.922 -28.078 -1.685 1 94.94 96 GLN B CA 1
ATOM 4042 C C . GLN B 1 96 ? 7.414 -28.125 -1.909 1 94.94 96 GLN B C 1
ATOM 4044 O O . GLN B 1 96 ? 6.766 -29.125 -1.598 1 94.94 96 GLN B O 1
ATOM 4049 N N . ILE B 1 97 ? 6.902 -27.047 -2.412 1 94.62 97 ILE B N 1
ATOM 4050 C CA . ILE B 1 97 ? 5.473 -26.969 -2.688 1 94.62 97 ILE B CA 1
ATOM 4051 C C . ILE B 1 97 ? 5.066 -28.078 -3.652 1 94.62 97 ILE B C 1
ATOM 4053 O O . ILE B 1 97 ? 4.012 -28.703 -3.492 1 94.62 97 ILE B O 1
ATOM 4057 N N . GLU B 1 98 ? 5.945 -28.422 -4.613 1 92.31 98 GLU B N 1
ATOM 4058 C CA . GLU B 1 98 ? 5.656 -29.422 -5.633 1 92.31 98 GLU B CA 1
ATOM 4059 C C . GLU B 1 98 ? 6.141 -30.812 -5.199 1 92.31 98 GLU B C 1
ATOM 4061 O O . GLU B 1 98 ? 6.082 -31.766 -5.977 1 92.31 98 GLU B O 1
ATOM 4066 N N . SER B 1 99 ? 6.719 -30.953 -4.004 1 90.94 99 SER B N 1
ATOM 4067 C CA . SER B 1 99 ? 7.266 -32.188 -3.471 1 90.94 99 SER B CA 1
ATOM 4068 C C . SER B 1 99 ? 8.398 -32.719 -4.348 1 90.94 99 SER B C 1
ATOM 4070 O O . SER B 1 99 ? 8.469 -33.938 -4.621 1 90.94 99 SER B O 1
ATOM 4072 N N . ILE B 1 100 ? 9.125 -31.812 -4.867 1 92.5 100 ILE B N 1
ATOM 4073 C CA . ILE B 1 100 ? 10.336 -32.156 -5.605 1 92.5 100 ILE B CA 1
ATOM 4074 C C . ILE B 1 100 ? 11.539 -32.094 -4.676 1 92.5 100 ILE B C 1
ATOM 4076 O O . ILE B 1 100 ? 11.758 -31.062 -4.004 1 92.5 100 ILE B O 1
ATOM 4080 N N . ARG B 1 101 ? 12.273 -33.094 -4.625 1 91.25 101 ARG B N 1
ATOM 4081 C CA . ARG B 1 101 ? 13.422 -33.156 -3.73 1 91.25 101 ARG B CA 1
ATOM 4082 C C . ARG B 1 101 ? 14.531 -32.219 -4.18 1 91.25 101 ARG B C 1
ATOM 4084 O O . ARG B 1 101 ? 14.844 -32.125 -5.371 1 91.25 101 ARG B O 1
ATOM 4091 N N . SER B 1 102 ? 15.047 -31.5 -3.275 1 93.25 102 SER B N 1
ATOM 4092 C CA . SER B 1 102 ? 16.188 -30.609 -3.469 1 93.25 102 SER B CA 1
ATOM 4093 C C . SER B 1 102 ? 16.797 -30.203 -2.135 1 93.25 102 SER B C 1
ATOM 4095 O O . SER B 1 102 ? 16.203 -30.422 -1.078 1 93.25 102 SER B O 1
ATOM 4097 N N . THR B 1 103 ? 17.984 -29.703 -2.168 1 92.81 103 THR B N 1
ATOM 4098 C CA . THR B 1 103 ? 18.625 -29.156 -0.978 1 92.81 103 THR B CA 1
ATOM 4099 C C . THR B 1 103 ? 19.109 -27.734 -1.231 1 92.81 103 THR B C 1
ATOM 4101 O O . THR B 1 103 ? 19.422 -27.359 -2.369 1 92.81 103 THR B O 1
ATOM 4104 N N . ARG B 1 104 ? 19.156 -27 -0.182 1 90.25 104 ARG B N 1
ATOM 4105 C CA . ARG B 1 104 ? 19.656 -25.641 -0.285 1 90.25 104 ARG B CA 1
ATOM 4106 C C . ARG B 1 104 ? 21.094 -25.625 -0.796 1 90.25 104 ARG B C 1
ATOM 4108 O O . ARG B 1 104 ? 21.484 -24.734 -1.559 1 90.25 104 ARG B O 1
ATOM 4115 N N . SER B 1 105 ? 21.859 -26.594 -0.354 1 88.44 105 SER B N 1
ATOM 4116 C CA . SER B 1 105 ? 23.25 -26.703 -0.784 1 88.44 105 SER B CA 1
ATOM 4117 C C . SER B 1 105 ? 23.359 -26.891 -2.293 1 88.44 105 SER B C 1
ATOM 4119 O O . SER B 1 105 ? 24.172 -26.25 -2.957 1 88.44 105 SER B O 1
ATOM 4121 N N . SER B 1 106 ? 22.562 -27.797 -2.822 1 93 106 SER B N 1
ATOM 4122 C CA . SER B 1 106 ? 22.562 -28.031 -4.262 1 93 106 SER B CA 1
ATOM 4123 C C . SER B 1 106 ? 22.109 -26.781 -5.02 1 93 106 SER B C 1
ATOM 4125 O O . SER B 1 106 ? 22.625 -26.484 -6.09 1 93 106 SER B O 1
ATOM 4127 N N . ILE B 1 107 ? 21.125 -26.109 -4.492 1 94.06 107 ILE B N 1
ATOM 4128 C CA . ILE B 1 107 ? 20.594 -24.922 -5.129 1 94.06 107 ILE B CA 1
ATOM 4129 C C . ILE B 1 107 ? 21.688 -23.844 -5.176 1 94.06 107 ILE B C 1
ATOM 4131 O O . ILE B 1 107 ? 21.922 -23.234 -6.219 1 94.06 107 ILE B O 1
ATOM 4135 N N . ARG B 1 108 ? 22.359 -23.656 -4.09 1 86.5 108 ARG B N 1
ATOM 4136 C CA . ARG B 1 108 ? 23.453 -22.672 -4.051 1 86.5 108 ARG B CA 1
ATOM 4137 C C . ARG B 1 108 ? 24.562 -23.047 -5.023 1 86.5 108 ARG B C 1
ATOM 4139 O O . ARG B 1 108 ? 25.125 -22.172 -5.695 1 86.5 108 ARG B O 1
ATOM 4146 N N . TYR B 1 109 ? 24.844 -24.328 -5.031 1 88.75 109 TYR B N 1
ATOM 4147 C CA . TYR B 1 109 ? 25.844 -24.844 -5.957 1 88.75 109 TYR B CA 1
ATOM 4148 C C . TYR B 1 109 ? 25.516 -24.438 -7.391 1 88.75 109 TYR B C 1
ATOM 4150 O O . TYR B 1 109 ? 26.391 -23.953 -8.117 1 88.75 109 TYR B O 1
ATOM 4158 N N . ILE B 1 110 ? 24.312 -24.547 -7.785 1 91.75 110 ILE B N 1
ATOM 4159 C CA . ILE B 1 110 ? 23.875 -24.234 -9.141 1 91.75 110 ILE B CA 1
ATOM 4160 C C . ILE B 1 110 ? 23.828 -22.719 -9.32 1 91.75 110 ILE B C 1
ATOM 4162 O O . ILE B 1 110 ? 24.266 -22.188 -10.352 1 91.75 110 ILE B O 1
ATOM 4166 N N . LEU B 1 111 ? 23.312 -21.953 -8.352 1 86.69 111 LEU B N 1
ATOM 4167 C CA . LEU B 1 111 ? 23.203 -20.5 -8.445 1 86.69 111 LEU B CA 1
ATOM 4168 C C . LEU B 1 111 ? 24.578 -19.844 -8.539 1 86.69 111 LEU B C 1
ATOM 4170 O O . LEU B 1 111 ? 24.734 -18.781 -9.141 1 86.69 111 LEU B O 1
ATOM 4174 N N . ASP B 1 112 ? 25.547 -20.531 -8.039 1 76.94 112 ASP B N 1
ATOM 4175 C CA . ASP B 1 112 ? 26.922 -20.031 -8.07 1 76.94 112 ASP B CA 1
ATOM 4176 C C . ASP B 1 112 ? 27.547 -20.219 -9.453 1 76.94 112 ASP B C 1
ATOM 4178 O O . ASP B 1 112 ? 28.656 -19.75 -9.711 1 76.94 112 ASP B O 1
ATOM 4182 N N . GLY B 1 113 ? 26.906 -21 -10.25 1 82.38 113 GLY B N 1
ATOM 4183 C CA . GLY B 1 113 ? 27.359 -21.062 -11.633 1 82.38 113 GLY B CA 1
ATOM 4184 C C . GLY B 1 113 ? 27.891 -22.438 -12.008 1 82.38 113 GLY B C 1
ATOM 4185 O O . GLY B 1 113 ? 28.344 -22.641 -13.141 1 82.38 113 GLY B O 1
ATOM 4186 N N . TYR B 1 114 ? 27.812 -23.391 -11.078 1 86.06 114 TYR B N 1
ATOM 4187 C CA . TYR B 1 114 ? 28.328 -24.734 -11.367 1 86.06 114 TYR B CA 1
ATOM 4188 C C . TYR B 1 114 ? 27.344 -25.5 -12.242 1 86.06 114 TYR B C 1
ATOM 4190 O O . TYR B 1 114 ? 26.141 -25.25 -12.211 1 86.06 114 TYR B O 1
ATOM 4198 N N . ALA B 1 115 ? 27.891 -26.453 -12.984 1 91 115 ALA B N 1
ATOM 4199 C CA . ALA B 1 115 ? 27.062 -27.281 -13.859 1 91 115 ALA B CA 1
ATOM 4200 C C . ALA B 1 115 ? 26.328 -28.359 -13.07 1 91 115 ALA B C 1
ATOM 4202 O O . ALA B 1 115 ? 26.875 -28.922 -12.117 1 91 115 ALA B O 1
ATOM 4203 N N . PRO B 1 116 ? 25.094 -28.688 -13.477 1 95.5 116 PRO B N 1
ATOM 4204 C CA . PRO B 1 116 ? 24.328 -29.719 -12.781 1 95.5 116 PRO B CA 1
ATOM 4205 C C . PRO B 1 116 ? 25 -31.094 -12.836 1 95.5 116 PRO B C 1
ATOM 4207 O O . PRO B 1 116 ? 25.562 -31.469 -13.867 1 95.5 116 PRO B O 1
ATOM 4210 N N . ARG B 1 117 ? 24.938 -31.859 -11.812 1 94.25 117 ARG B N 1
ATOM 4211 C CA . ARG B 1 117 ? 25.609 -33.156 -11.711 1 94.25 117 ARG B CA 1
ATOM 4212 C C . ARG B 1 117 ? 24.609 -34.281 -11.945 1 94.25 117 ARG B C 1
ATOM 4214 O O . ARG B 1 117 ? 25.016 -35.438 -12.211 1 94.25 117 ARG B O 1
ATOM 4221 N N . ASP B 1 118 ? 23.312 -34.031 -11.781 1 94.5 118 ASP B N 1
ATOM 4222 C CA . ASP B 1 118 ? 22.25 -35 -11.945 1 94.5 118 ASP B CA 1
ATOM 4223 C C . ASP B 1 118 ? 20.938 -34.344 -12.383 1 94.5 118 ASP B C 1
ATOM 4225 O O . ASP B 1 118 ? 20.906 -33.156 -12.641 1 94.5 118 ASP B O 1
ATOM 4229 N N . GLU B 1 119 ? 19.938 -35.188 -12.531 1 93.31 119 GLU B N 1
ATOM 4230 C CA . GLU B 1 119 ? 18.656 -34.688 -13.016 1 93.31 119 GLU B CA 1
ATOM 4231 C C . GLU B 1 119 ? 18.031 -33.719 -12.031 1 93.31 119 GLU B C 1
ATOM 4233 O O . GLU B 1 119 ? 17.359 -32.75 -12.445 1 93.31 119 GLU B O 1
ATOM 4238 N N . GLN B 1 120 ? 18.188 -33.969 -10.82 1 94.31 120 GLN B N 1
ATOM 4239 C CA . GLN B 1 120 ? 17.656 -33.062 -9.789 1 94.31 120 GLN B CA 1
ATOM 4240 C C . GLN B 1 120 ? 18.266 -31.672 -9.906 1 94.31 120 GLN B C 1
ATOM 4242 O O . GLN B 1 120 ? 17.547 -30.672 -9.883 1 94.31 120 GLN B O 1
ATOM 4247 N N . GLU B 1 121 ? 19.547 -31.609 -10.031 1 95.94 121 GLU B N 1
ATOM 4248 C CA . GLU B 1 121 ? 20.234 -30.328 -10.156 1 95.94 121 GLU B CA 1
ATOM 4249 C C . GLU B 1 121 ? 19.938 -29.672 -11.5 1 95.94 121 GLU B C 1
ATOM 4251 O O . GLU B 1 121 ? 19.969 -28.438 -11.617 1 95.94 121 GLU B O 1
ATOM 4256 N N . ALA B 1 122 ? 19.672 -30.516 -12.477 1 96.69 122 ALA B N 1
ATOM 4257 C CA . ALA B 1 122 ? 19.25 -29.953 -13.758 1 96.69 122 ALA B CA 1
ATOM 4258 C C . ALA B 1 122 ? 17.953 -29.156 -13.609 1 96.69 122 ALA B C 1
ATOM 4260 O O . ALA B 1 122 ? 17.781 -28.109 -14.25 1 96.69 122 ALA B O 1
ATOM 4261 N N . ARG B 1 123 ? 17 -29.656 -12.867 1 97.06 123 ARG B N 1
ATOM 4262 C CA . ARG B 1 123 ? 15.758 -28.938 -12.609 1 97.06 123 ARG B CA 1
ATOM 4263 C C . ARG B 1 123 ? 16.016 -27.625 -11.891 1 97.06 123 ARG B C 1
ATOM 4265 O O . ARG B 1 123 ? 15.367 -26.609 -12.172 1 97.06 123 ARG B O 1
ATOM 4272 N N . ILE B 1 124 ? 16.953 -27.625 -10.93 1 97.06 124 ILE B N 1
ATOM 4273 C CA . ILE B 1 124 ? 17.344 -26.391 -10.242 1 97.06 124 ILE B CA 1
ATOM 4274 C C . ILE B 1 124 ? 17.922 -25.406 -11.25 1 97.06 124 ILE B C 1
ATOM 4276 O O . ILE B 1 124 ? 17.594 -24.219 -11.203 1 97.06 124 ILE B O 1
ATOM 4280 N N . TYR B 1 125 ? 18.719 -25.922 -12.148 1 95.94 125 TYR B N 1
ATOM 4281 C CA . TYR B 1 125 ? 19.312 -25.094 -13.195 1 95.94 125 TYR B CA 1
ATOM 4282 C C . TYR B 1 125 ? 18.234 -24.453 -14.047 1 95.94 125 TYR B C 1
ATOM 4284 O O . TYR B 1 125 ? 18.359 -23.281 -14.43 1 95.94 125 TYR B O 1
ATOM 4292 N N . GLY B 1 126 ? 17.25 -25.203 -14.367 1 97.38 126 GLY B N 1
ATOM 4293 C CA . GLY B 1 126 ? 16.109 -24.641 -15.078 1 97.38 126 GLY B CA 1
ATOM 4294 C C . GLY B 1 126 ? 15.477 -23.453 -14.359 1 97.38 126 GLY B C 1
ATOM 4295 O O . GLY B 1 126 ? 15.219 -22.422 -14.977 1 97.38 126 GLY B O 1
ATOM 4296 N N . MET B 1 127 ? 15.211 -23.594 -13.102 1 97.31 127 MET B N 1
ATOM 4297 C CA . MET B 1 127 ? 14.641 -22.516 -12.312 1 97.31 127 MET B CA 1
ATOM 4298 C C . MET B 1 127 ? 15.555 -21.297 -12.328 1 97.31 127 MET B C 1
ATOM 4300 O O . MET B 1 127 ? 15.078 -20.156 -12.398 1 97.31 127 MET B O 1
ATOM 4304 N N . LYS B 1 128 ? 16.891 -21.516 -12.18 1 93.44 128 LYS B N 1
ATOM 4305 C CA . LYS B 1 128 ? 17.844 -20.422 -12.273 1 93.44 128 LYS B CA 1
ATOM 4306 C C . LYS B 1 128 ? 17.703 -19.672 -13.594 1 93.44 128 LYS B C 1
ATOM 4308 O O . LYS B 1 128 ? 17.672 -18.438 -13.609 1 93.44 128 LYS B O 1
ATOM 4313 N N . ARG B 1 129 ? 17.625 -20.438 -14.641 1 93.75 129 ARG B N 1
ATOM 4314 C CA . ARG B 1 129 ? 17.469 -19.828 -15.961 1 93.75 129 ARG B CA 1
ATOM 4315 C C . ARG B 1 129 ? 16.188 -19.016 -16.047 1 93.75 129 ARG B C 1
ATOM 4317 O O . ARG B 1 129 ? 16.172 -17.922 -16.625 1 93.75 129 ARG B O 1
ATOM 4324 N N . GLY B 1 130 ? 15.125 -19.578 -15.523 1 96.81 130 GLY B N 1
ATOM 4325 C CA . GLY B 1 130 ? 13.867 -18.828 -15.477 1 96.81 130 GLY B CA 1
ATOM 4326 C C . GLY B 1 130 ? 13.977 -17.516 -14.727 1 96.81 130 GLY B C 1
ATOM 4327 O O . GLY B 1 130 ? 13.508 -16.484 -15.203 1 96.81 130 GLY B O 1
ATOM 4328 N N . LEU B 1 131 ? 14.602 -17.594 -13.562 1 92.25 131 LEU B N 1
ATOM 4329 C CA . LEU B 1 131 ? 14.781 -16.406 -12.734 1 92.25 131 LEU B CA 1
ATOM 4330 C C . LEU B 1 131 ? 15.633 -15.367 -13.461 1 92.25 131 LEU B C 1
ATOM 4332 O O . LEU B 1 131 ? 15.328 -14.172 -13.43 1 92.25 131 LEU B O 1
ATOM 4336 N N . GLU B 1 132 ? 16.703 -15.789 -14.109 1 87.62 132 GLU B N 1
ATOM 4337 C CA . GLU B 1 132 ? 17.562 -14.891 -14.883 1 87.62 132 GLU B CA 1
ATOM 4338 C C . GLU B 1 132 ? 16.781 -14.25 -16.031 1 87.62 132 GLU B C 1
ATOM 4340 O O . GLU B 1 132 ? 16.969 -13.07 -16.328 1 87.62 132 GLU B O 1
ATOM 4345 N N . PHE B 1 133 ? 16 -15.055 -16.656 1 91.81 133 PHE B N 1
ATOM 4346 C CA . PHE B 1 133 ? 15.203 -14.555 -17.766 1 91.81 133 PHE B CA 1
ATOM 4347 C C . PHE B 1 133 ? 14.281 -13.438 -17.312 1 91.81 133 PHE B C 1
ATOM 4349 O O . PHE B 1 133 ? 14.234 -12.375 -17.938 1 91.81 133 PHE B O 1
ATOM 4356 N N . ILE B 1 134 ? 13.555 -13.602 -16.188 1 92.94 134 ILE B N 1
ATOM 4357 C CA . ILE B 1 134 ? 12.539 -12.641 -15.789 1 92.94 134 ILE B CA 1
ATOM 4358 C C . ILE B 1 134 ? 13.203 -11.438 -15.117 1 92.94 134 ILE B C 1
ATOM 4360 O O . ILE B 1 134 ? 12.578 -10.391 -14.945 1 92.94 134 ILE B O 1
ATOM 4364 N N . ALA B 1 135 ? 14.461 -11.57 -14.719 1 82.94 135 ALA B N 1
ATOM 4365 C CA . ALA B 1 135 ? 15.203 -10.461 -14.117 1 82.94 135 ALA B CA 1
ATOM 4366 C C . ALA B 1 135 ? 15.469 -9.359 -15.141 1 82.94 135 ALA B C 1
ATOM 4368 O O . ALA B 1 135 ? 15.672 -8.203 -14.781 1 82.94 135 ALA B O 1
ATOM 4369 N N . ASN B 1 136 ? 15.539 -9.852 -16.406 1 81.19 136 ASN B N 1
ATOM 4370 C CA . ASN B 1 136 ? 15.734 -8.898 -17.5 1 81.19 136 ASN B CA 1
ATOM 4371 C C . ASN B 1 136 ? 14.422 -8.242 -17.906 1 81.19 136 ASN B C 1
ATOM 4373 O O . ASN B 1 136 ? 13.609 -8.859 -18.594 1 81.19 136 ASN B O 1
ATOM 4377 N N . ARG B 1 137 ? 14.242 -6.98 -17.641 1 80.5 137 ARG B N 1
ATOM 4378 C CA . ARG B 1 137 ? 12.992 -6.254 -17.859 1 80.5 137 ARG B CA 1
ATOM 4379 C C . ARG B 1 137 ? 12.703 -6.102 -19.344 1 80.5 137 ARG B C 1
ATOM 4381 O O . ARG B 1 137 ? 11.578 -5.766 -19.734 1 80.5 137 ARG B O 1
ATOM 4388 N N . GLN B 1 138 ? 13.688 -6.355 -20.141 1 79.81 138 GLN B N 1
ATOM 4389 C CA . GLN B 1 138 ? 13.484 -6.293 -21.578 1 79.81 138 GLN B CA 1
ATOM 4390 C C . GLN B 1 138 ? 12.656 -7.473 -22.078 1 79.81 138 GLN B C 1
ATOM 4392 O O . GLN B 1 138 ? 12.078 -7.422 -23.172 1 79.81 138 GLN B O 1
ATOM 4397 N N . ASN B 1 139 ? 12.727 -8.492 -21.297 1 91 139 ASN B N 1
ATOM 4398 C CA . ASN B 1 139 ? 11.883 -9.633 -21.641 1 91 139 ASN B CA 1
ATOM 4399 C C . ASN B 1 139 ? 10.43 -9.398 -21.25 1 91 139 ASN B C 1
ATOM 4401 O O . ASN B 1 139 ? 9.992 -9.789 -20.172 1 91 139 ASN B O 1
ATOM 4405 N N . ALA B 1 140 ? 9.656 -8.836 -22.219 1 94.12 140 ALA B N 1
ATOM 4406 C CA . ALA B 1 140 ? 8.266 -8.445 -21.969 1 94.12 140 ALA B CA 1
ATOM 4407 C C . ALA B 1 140 ? 7.371 -9.672 -21.828 1 94.12 140 ALA B C 1
ATOM 4409 O O . ALA B 1 140 ? 7.684 -10.742 -22.344 1 94.12 140 ALA B O 1
ATOM 4410 N N . ILE B 1 141 ? 6.285 -9.477 -21.219 1 97.81 141 ILE B N 1
ATOM 4411 C CA . ILE B 1 141 ? 5.328 -10.57 -21.062 1 97.81 141 ILE B CA 1
ATOM 4412 C C . ILE B 1 141 ? 4.512 -10.727 -22.344 1 97.81 141 ILE B C 1
ATOM 4414 O O . ILE B 1 141 ? 3.631 -9.914 -22.625 1 97.81 141 ILE B O 1
ATOM 4418 N N . THR B 1 142 ? 4.855 -11.672 -23.062 1 97.81 142 THR B N 1
ATOM 4419 C CA . THR B 1 142 ? 4.137 -12.117 -24.25 1 97.81 142 THR B CA 1
ATOM 4420 C C . THR B 1 142 ? 3.869 -13.625 -24.188 1 97.81 142 THR B C 1
ATOM 4422 O O . THR B 1 142 ? 4.434 -14.32 -23.344 1 97.81 142 THR B O 1
ATOM 4425 N N . GLU B 1 143 ? 2.973 -14.109 -25.031 1 97.25 143 GLU B N 1
ATOM 4426 C CA . GLU B 1 143 ? 2.725 -15.547 -25.047 1 97.25 143 GLU B CA 1
ATOM 4427 C C . GLU B 1 143 ? 3.986 -16.328 -25.406 1 97.25 143 GLU B C 1
ATOM 4429 O O . GLU B 1 143 ? 4.258 -17.391 -24.844 1 97.25 143 GLU B O 1
ATOM 4434 N N . GLU B 1 144 ? 4.738 -15.75 -26.344 1 97.06 144 GLU B N 1
ATOM 4435 C CA . GLU B 1 144 ? 5.984 -16.391 -26.766 1 97.06 144 GLU B CA 1
ATOM 4436 C C . GLU B 1 144 ? 6.992 -16.438 -25.625 1 97.06 144 GLU B C 1
ATOM 4438 O O . GLU B 1 144 ? 7.605 -17.484 -25.391 1 97.06 144 GLU B O 1
ATOM 4443 N N . ASN B 1 145 ? 7.168 -15.32 -24.969 1 98.19 145 ASN B N 1
ATOM 4444 C CA . ASN B 1 145 ? 8.117 -15.266 -23.875 1 98.19 145 ASN B CA 1
ATOM 4445 C C . ASN B 1 145 ? 7.668 -16.141 -22.703 1 98.19 145 ASN B C 1
ATOM 4447 O O . ASN B 1 145 ? 8.5 -16.719 -22 1 98.19 145 ASN B O 1
ATOM 4451 N N . LEU B 1 146 ? 6.34 -16.188 -22.484 1 98.44 146 LEU B N 1
ATOM 4452 C CA . LEU B 1 146 ? 5.82 -17.047 -21.438 1 98.44 146 LEU B CA 1
ATOM 4453 C C . LEU B 1 146 ? 6.102 -18.516 -21.75 1 98.44 146 LEU B C 1
ATOM 4455 O O . LEU B 1 146 ? 6.48 -19.281 -20.859 1 98.44 146 LEU B O 1
ATOM 4459 N N . HIS B 1 147 ? 5.883 -18.891 -22.969 1 97.38 147 HIS B N 1
ATOM 4460 C CA . HIS B 1 147 ? 6.227 -20.234 -23.422 1 97.38 147 HIS B CA 1
ATOM 4461 C C . HIS B 1 147 ? 7.715 -20.516 -23.25 1 97.38 147 HIS B C 1
ATOM 4463 O O . HIS B 1 147 ? 8.102 -21.578 -22.766 1 97.38 147 HIS B O 1
ATOM 4469 N N . TYR B 1 148 ? 8.477 -19.562 -23.656 1 97.5 148 TYR B N 1
ATOM 4470 C CA . TYR B 1 148 ? 9.922 -19.703 -23.516 1 97.5 148 TYR B CA 1
ATOM 4471 C C . TYR B 1 148 ? 10.32 -19.859 -22.062 1 97.5 148 TYR B C 1
ATOM 4473 O O . TYR B 1 148 ? 11.133 -20.719 -21.719 1 97.5 148 TYR B O 1
ATOM 4481 N N . LEU B 1 149 ? 9.766 -19.031 -21.219 1 98.38 149 LEU B N 1
ATOM 4482 C CA . LEU B 1 149 ? 10.031 -19.109 -19.781 1 98.38 149 LEU B CA 1
ATOM 4483 C C . LEU B 1 149 ? 9.711 -20.5 -19.234 1 98.38 149 LEU B C 1
ATOM 4485 O O . LEU B 1 149 ? 10.508 -21.078 -18.5 1 98.38 149 LEU B O 1
ATOM 4489 N N . TYR B 1 150 ? 8.539 -21.031 -19.609 1 98.44 150 TYR B N 1
ATOM 4490 C CA . TYR B 1 150 ? 8.156 -22.375 -19.172 1 98.44 150 TYR B CA 1
ATOM 4491 C C . TYR B 1 150 ? 9.164 -23.406 -19.656 1 98.44 150 TYR B C 1
ATOM 4493 O O . TYR B 1 150 ? 9.602 -24.266 -18.875 1 98.44 150 TYR B O 1
ATOM 4501 N N . GLN B 1 151 ? 9.523 -23.297 -20.906 1 97.69 151 GLN B N 1
ATOM 4502 C CA . GLN B 1 151 ? 10.414 -24.281 -21.5 1 97.69 151 GLN B CA 1
ATOM 4503 C C . GLN B 1 151 ? 11.773 -24.297 -20.797 1 97.69 151 GLN B C 1
ATOM 4505 O O . GLN B 1 151 ? 12.25 -25.359 -20.359 1 97.69 151 GLN B O 1
ATOM 4510 N N . ILE B 1 152 ? 12.359 -23.141 -20.594 1 97.25 152 ILE B N 1
ATOM 4511 C CA . ILE B 1 152 ? 13.727 -23.078 -20.094 1 97.25 152 ILE B CA 1
ATOM 4512 C C . ILE B 1 152 ? 13.75 -23.375 -18.594 1 97.25 152 ILE B C 1
ATOM 4514 O O . ILE B 1 152 ? 14.766 -23.828 -18.062 1 97.25 152 ILE B O 1
ATOM 4518 N N . SER B 1 153 ? 12.656 -23.109 -17.891 1 98.12 153 SER B N 1
ATOM 4519 C CA . SER B 1 153 ? 12.648 -23.266 -16.438 1 98.12 153 SER B CA 1
ATOM 4520 C C . SER B 1 153 ? 12.164 -24.672 -16.062 1 98.12 153 SER B C 1
ATOM 4522 O O . SER B 1 153 ? 12.547 -25.188 -15.008 1 98.12 153 SER B O 1
ATOM 4524 N N . THR B 1 154 ? 11.227 -25.297 -16.875 1 97.38 154 THR B N 1
ATOM 4525 C CA . THR B 1 154 ? 10.555 -26.516 -16.438 1 97.38 154 THR B CA 1
ATOM 4526 C C . THR B 1 154 ? 10.461 -27.516 -17.594 1 97.38 154 THR B C 1
ATOM 4528 O O . THR B 1 154 ? 10.898 -28.656 -17.453 1 97.38 154 THR B O 1
ATOM 4531 N N . GLY B 1 155 ? 9.969 -27.094 -18.766 1 96.44 155 GLY B N 1
ATOM 4532 C CA . GLY B 1 155 ? 9.633 -27.984 -19.859 1 96.44 155 GLY B CA 1
ATOM 4533 C C . GLY B 1 155 ? 10.805 -28.828 -20.328 1 96.44 155 GLY B C 1
ATOM 4534 O O . GLY B 1 155 ? 10.648 -30.031 -20.578 1 96.44 155 GLY B O 1
ATOM 4535 N N . ASP B 1 156 ? 11.961 -28.234 -20.453 1 95.69 156 ASP B N 1
ATOM 4536 C CA . ASP B 1 156 ? 13.148 -28.891 -20.984 1 95.69 156 ASP B CA 1
ATOM 4537 C C . ASP B 1 156 ? 13.656 -29.984 -20.047 1 95.69 156 ASP B C 1
ATOM 4539 O O . ASP B 1 156 ? 14.484 -30.797 -20.438 1 95.69 156 ASP B O 1
ATOM 4543 N N . TYR B 1 157 ? 13.18 -30 -18.875 1 95.5 157 TYR B N 1
ATOM 4544 C CA . TYR B 1 157 ? 13.727 -30.891 -17.875 1 95.5 157 TYR B CA 1
ATOM 4545 C C . TYR B 1 157 ? 12.703 -31.953 -17.469 1 95.5 157 TYR B C 1
ATOM 4547 O O . TYR B 1 157 ? 12.875 -32.625 -16.453 1 95.5 157 TYR B O 1
ATOM 4555 N N . LEU B 1 158 ? 11.609 -32.062 -18.188 1 94.81 158 LEU B N 1
ATOM 4556 C CA . LEU B 1 158 ? 10.57 -33.062 -17.938 1 94.81 158 LEU B CA 1
ATOM 4557 C C . LEU B 1 158 ? 10.844 -34.312 -18.734 1 94.81 158 LEU B C 1
ATOM 4559 O O . LEU B 1 158 ? 11.547 -34.312 -19.75 1 94.81 158 LEU B O 1
ATOM 4563 N N . PRO B 1 159 ? 10.297 -35.406 -18.234 1 92.25 159 PRO B N 1
ATOM 4564 C CA . PRO B 1 159 ? 10.32 -36.594 -19.078 1 92.25 159 PRO B CA 1
ATOM 4565 C C . PRO B 1 159 ? 9.578 -36.406 -20.391 1 92.25 159 PRO B C 1
ATOM 4567 O O . PRO B 1 159 ? 8.68 -35.594 -20.484 1 92.25 159 PRO B O 1
ATOM 4570 N N . ASP B 1 160 ? 9.938 -37.156 -21.297 1 90.5 160 ASP B N 1
ATOM 4571 C CA . ASP B 1 160 ? 9.43 -37 -22.672 1 90.5 160 ASP B CA 1
ATOM 4572 C C . ASP B 1 160 ? 7.906 -37.031 -22.688 1 90.5 160 ASP B C 1
ATOM 4574 O O . ASP B 1 160 ? 7.273 -36.312 -23.453 1 90.5 160 ASP B O 1
ATOM 4578 N N . GLU B 1 161 ? 7.297 -37.844 -21.859 1 88.62 161 GLU B N 1
ATOM 4579 C CA . GLU B 1 161 ? 5.852 -38.031 -21.859 1 88.62 161 GLU B CA 1
ATOM 4580 C C . GLU B 1 161 ? 5.137 -36.781 -21.359 1 88.62 161 GLU B C 1
ATOM 4582 O O . GLU B 1 161 ? 3.943 -36.594 -21.609 1 88.62 161 GLU B O 1
ATOM 4587 N N . ASP B 1 162 ? 5.84 -35.938 -20.688 1 90.94 162 ASP B N 1
ATOM 4588 C CA . ASP B 1 162 ? 5.242 -34.719 -20.109 1 90.94 162 ASP B CA 1
ATOM 4589 C C . ASP B 1 162 ? 5.684 -33.469 -20.844 1 90.94 162 ASP B C 1
ATOM 4591 O O . ASP B 1 162 ? 5.484 -32.344 -20.375 1 90.94 162 ASP B O 1
ATOM 4595 N N . ARG B 1 163 ? 6.27 -33.656 -22 1 92.69 163 ARG B N 1
ATOM 4596 C CA . ARG B 1 163 ? 6.738 -32.5 -22.781 1 92.69 163 ARG B CA 1
ATOM 4597 C C . ARG B 1 163 ? 5.73 -32.156 -23.875 1 92.69 163 ARG B C 1
ATOM 4599 O O . ARG B 1 163 ? 4.977 -33 -24.344 1 92.69 163 ARG B O 1
ATOM 4606 N N . LEU B 1 164 ? 5.766 -30.953 -24.234 1 93.81 164 LEU B N 1
ATOM 4607 C CA . LEU B 1 164 ? 4.926 -30.469 -25.312 1 93.81 164 LEU B CA 1
ATOM 4608 C C . LEU B 1 164 ? 5.43 -30.969 -26.656 1 93.81 164 LEU B C 1
ATOM 4610 O O . LEU B 1 164 ? 6.637 -31.109 -26.875 1 93.81 164 LEU B O 1
ATOM 4614 N N . LEU B 1 165 ? 4.543 -31.266 -27.516 1 90.69 165 LEU B N 1
ATOM 4615 C CA . LEU B 1 165 ? 4.91 -31.562 -28.891 1 90.69 165 LEU B CA 1
ATOM 4616 C C . LEU B 1 165 ? 5.441 -30.312 -29.594 1 90.69 165 LEU B C 1
ATOM 4618 O O . LEU B 1 165 ? 5.121 -29.188 -29.203 1 90.69 165 LEU B O 1
ATOM 4622 N N . PRO B 1 166 ? 6.207 -30.531 -30.609 1 88.06 166 PRO B N 1
ATOM 4623 C CA . PRO B 1 166 ? 6.719 -29.375 -31.359 1 88.06 166 PRO B CA 1
ATOM 4624 C C . PRO B 1 166 ? 5.609 -28.453 -31.844 1 88.06 166 PRO B C 1
ATOM 4626 O O . PRO B 1 166 ? 4.539 -28.922 -32.25 1 88.06 166 PRO B O 1
ATOM 4629 N N . ASN B 1 167 ? 5.738 -27.172 -31.812 1 87.62 167 ASN B N 1
ATOM 4630 C CA . ASN B 1 167 ? 4.859 -26.125 -32.312 1 87.62 167 ASN B CA 1
ATOM 4631 C C . ASN B 1 167 ? 3.627 -25.953 -31.422 1 87.62 167 ASN B C 1
ATOM 4633 O O . ASN B 1 167 ? 2.602 -25.438 -31.875 1 87.62 167 ASN B O 1
ATOM 4637 N N . HIS B 1 168 ? 3.635 -26.625 -30.266 1 91.69 168 HIS B N 1
ATOM 4638 C CA . HIS B 1 168 ? 2.559 -26.406 -29.312 1 91.69 168 HIS B CA 1
ATOM 4639 C C . HIS B 1 168 ? 3.008 -25.469 -28.188 1 91.69 168 HIS B C 1
ATOM 4641 O O . HIS B 1 168 ? 4.051 -25.688 -27.578 1 91.69 168 HIS B O 1
ATOM 4647 N N . PHE B 1 169 ? 2.191 -24.469 -27.969 1 93.12 169 PHE B N 1
ATOM 4648 C CA . PHE B 1 169 ? 2.467 -23.562 -26.875 1 93.12 169 PHE B CA 1
ATOM 4649 C C . PHE B 1 169 ? 1.935 -24.141 -25.562 1 93.12 169 PHE B C 1
ATOM 4651 O O . PHE B 1 169 ? 2.484 -23.875 -24.484 1 93.12 169 PHE B O 1
ATOM 4658 N N . TYR B 1 170 ? 0.882 -24.922 -25.719 1 96.56 170 TYR B N 1
ATOM 4659 C CA . TYR B 1 170 ? 0.19 -25.438 -24.547 1 96.56 170 TYR B CA 1
ATOM 4660 C C . TYR B 1 170 ? -0.091 -26.938 -24.688 1 96.56 170 TYR B C 1
ATOM 4662 O O . TYR B 1 170 ? 0.074 -27.5 -25.766 1 96.56 170 TYR B O 1
ATOM 4670 N N . ARG B 1 171 ? -0.512 -27.5 -23.578 1 94.88 171 ARG B N 1
ATOM 4671 C CA . ARG B 1 171 ? -0.764 -28.938 -23.562 1 94.88 171 ARG B CA 1
ATOM 4672 C C . ARG B 1 171 ? -1.85 -29.297 -24.578 1 94.88 171 ARG B C 1
ATOM 4674 O O . ARG B 1 171 ? -2.734 -28.5 -24.859 1 94.88 171 ARG B O 1
ATOM 4681 N N . HIS B 1 172 ? -1.795 -30.484 -25.078 1 92.75 172 HIS B N 1
ATOM 4682 C CA . HIS B 1 172 ? -2.684 -31.016 -26.109 1 92.75 172 HIS B CA 1
ATOM 4683 C C . HIS B 1 172 ? -3.441 -32.25 -25.609 1 92.75 172 HIS B C 1
ATOM 4685 O O . HIS B 1 172 ? -3.824 -33.094 -26.406 1 92.75 172 HIS B O 1
ATOM 4691 N N . GLY B 1 173 ? -3.469 -32.406 -24.281 1 91.31 173 GLY B N 1
ATOM 4692 C CA . GLY B 1 173 ? -4.211 -33.438 -23.594 1 91.31 173 GLY B CA 1
ATOM 4693 C C . GLY B 1 173 ? -4.758 -32.969 -22.25 1 91.31 173 GLY B C 1
ATOM 4694 O O . GLY B 1 173 ? -4.457 -31.875 -21.781 1 91.31 173 GLY B O 1
ATOM 4695 N N . GLU B 1 174 ? -5.535 -33.844 -21.641 1 90.69 174 GLU B N 1
ATOM 4696 C CA . GLU B 1 174 ? -6.184 -33.5 -20.375 1 90.69 174 GLU B CA 1
ATOM 4697 C C . GLU B 1 174 ? -5.215 -33.656 -19.203 1 90.69 174 GLU B C 1
ATOM 4699 O O . GLU B 1 174 ? -4.27 -34.438 -19.266 1 90.69 174 GLU B O 1
ATOM 4704 N N . VAL B 1 175 ? -5.426 -32.781 -18.219 1 89.88 175 VAL B N 1
ATOM 4705 C CA . VAL B 1 175 ? -4.668 -32.906 -16.984 1 89.88 175 VAL B CA 1
ATOM 4706 C C . VAL B 1 175 ? -5.613 -32.781 -15.789 1 89.88 175 VAL B C 1
ATOM 4708 O O . VAL B 1 175 ? -6.707 -32.219 -15.906 1 89.88 175 VAL B O 1
ATOM 4711 N N . PHE B 1 176 ? -5.172 -33.344 -14.672 1 85.81 176 PHE B N 1
ATOM 4712 C CA . PHE B 1 176 ? -5.91 -33.281 -13.414 1 85.81 176 PHE B CA 1
ATOM 4713 C C . PHE B 1 176 ? -5.039 -32.656 -12.32 1 85.81 176 PHE B C 1
ATOM 4715 O O . PHE B 1 176 ? -3.883 -33.062 -12.148 1 85.81 176 PHE B O 1
ATOM 4722 N N . ILE B 1 177 ? -5.531 -31.609 -11.781 1 80.56 177 ILE B N 1
ATOM 4723 C CA . ILE B 1 177 ? -4.824 -30.906 -10.719 1 80.56 177 ILE B CA 1
ATOM 4724 C C . ILE B 1 177 ? -5.035 -31.641 -9.391 1 80.56 177 ILE B C 1
ATOM 4726 O O . ILE B 1 177 ? -6.172 -31.812 -8.945 1 80.56 177 ILE B O 1
ATOM 4730 N N . VAL B 1 178 ? -3.787 -32.094 -8.883 1 69.62 178 VAL B N 1
ATOM 4731 C CA . VAL B 1 178 ? -3.812 -32.875 -7.637 1 69.62 178 VAL B CA 1
ATOM 4732 C C . VAL B 1 178 ? -3.33 -31.984 -6.484 1 69.62 178 VAL B C 1
ATOM 4734 O O . VAL B 1 178 ? -2.52 -31.078 -6.684 1 69.62 178 VAL B O 1
ATOM 4737 N N . GLY B 1 179 ? -3.939 -31.969 -5.34 1 61.94 179 GLY B N 1
ATOM 4738 C CA . GLY B 1 179 ? -3.521 -31.203 -4.172 1 61.94 179 GLY B CA 1
ATOM 4739 C C . GLY B 1 179 ? -4.645 -30.969 -3.174 1 61.94 179 GLY B C 1
ATOM 4740 O O . GLY B 1 179 ? -4.402 -30.922 -1.966 1 61.94 179 GLY B O 1
ATOM 4741 N N . GLY B 1 180 ? -5.699 -30.797 -3.76 1 63.94 180 GLY B N 1
ATOM 4742 C CA . GLY B 1 180 ? -6.844 -30.656 -2.875 1 63.94 180 GLY B CA 1
ATOM 4743 C C . GLY B 1 180 ? -7.508 -31.969 -2.531 1 63.94 180 GLY B C 1
ATOM 4744 O O . GLY B 1 180 ? -6.891 -33.031 -2.641 1 63.94 180 GLY B O 1
ATOM 4745 N N . GLU B 1 181 ? -8.586 -31.953 -1.977 1 69.44 181 GLU B N 1
ATOM 4746 C CA . GLU B 1 181 ? -9.352 -33.125 -1.555 1 69.44 181 GLU B CA 1
ATOM 4747 C C . GLU B 1 181 ? -9.711 -34 -2.746 1 69.44 181 GLU B C 1
ATOM 4749 O O . GLU B 1 181 ? -9.625 -35.219 -2.666 1 69.44 181 GLU B O 1
ATOM 4754 N N . GLU B 1 182 ? -10.031 -33.312 -3.9 1 74 182 GLU B N 1
ATOM 4755 C CA . GLU B 1 182 ? -10.375 -34.031 -5.125 1 74 182 GLU B CA 1
ATOM 4756 C C . GLU B 1 182 ? -9.633 -33.469 -6.328 1 74 182 GLU B C 1
ATOM 4758 O O . GLU B 1 182 ? -9.469 -32.25 -6.441 1 74 182 GLU B O 1
ATOM 4763 N N . PRO B 1 183 ? -9.195 -34.406 -7.125 1 78.81 183 PRO B N 1
ATOM 4764 C CA . PRO B 1 183 ? -8.555 -33.906 -8.352 1 78.81 183 PRO B CA 1
ATOM 4765 C C . PRO B 1 183 ? -9.516 -33.094 -9.227 1 78.81 183 PRO B C 1
ATOM 4767 O O . PRO B 1 183 ? -10.695 -33.438 -9.328 1 78.81 183 PRO B O 1
ATOM 4770 N N . ARG B 1 184 ? -9.078 -32.031 -9.711 1 81 184 ARG B N 1
ATOM 4771 C CA . ARG B 1 184 ? -9.859 -31.188 -10.594 1 81 184 ARG B CA 1
ATOM 4772 C C . ARG B 1 184 ? -9.219 -31.094 -11.977 1 81 184 ARG B C 1
ATOM 4774 O O . ARG B 1 184 ? -7.996 -31.047 -12.094 1 81 184 ARG B O 1
ATOM 4781 N N . PRO B 1 185 ? -10.102 -31.125 -12.898 1 84.94 185 PRO B N 1
ATOM 4782 C CA . PRO B 1 185 ? -9.523 -30.984 -14.234 1 84.94 185 PRO B CA 1
ATOM 4783 C C . PRO B 1 185 ? -9.016 -29.578 -14.523 1 84.94 185 PRO B C 1
ATOM 4785 O O . PRO B 1 185 ? -9.547 -28.594 -13.977 1 84.94 185 PRO B O 1
ATOM 4788 N N . GLY B 1 186 ? -8 -29.484 -15.359 1 88.06 186 GLY B N 1
ATOM 4789 C CA . GLY B 1 186 ? -7.617 -28.188 -15.914 1 88.06 186 GLY B CA 1
ATOM 4790 C C . GLY B 1 186 ? -8.57 -27.688 -16.984 1 88.06 186 GLY B C 1
ATOM 4791 O O . GLY B 1 186 ? -9.508 -28.391 -17.359 1 88.06 186 GLY B O 1
ATOM 4792 N N . LEU B 1 187 ? -8.375 -26.5 -17.406 1 92.75 187 LEU B N 1
ATOM 4793 C CA . LEU B 1 187 ? -9.164 -25.953 -18.5 1 92.75 187 LEU B CA 1
ATOM 4794 C C . LEU B 1 187 ? -9.086 -26.844 -19.734 1 92.75 187 LEU B C 1
ATOM 4796 O O . LEU B 1 187 ? -8.008 -27.344 -20.078 1 92.75 187 LEU B O 1
ATOM 4800 N N . PRO B 1 188 ? -10.188 -27.047 -20.422 1 92.44 188 PRO B N 1
ATOM 4801 C CA . PRO B 1 188 ? -10.125 -27.828 -21.656 1 92.44 188 PRO B CA 1
ATOM 4802 C C . PRO B 1 188 ? -9.117 -27.281 -22.656 1 92.44 188 PRO B C 1
ATOM 4804 O O . PRO B 1 188 ? -9 -26.047 -22.797 1 92.44 188 PRO B O 1
ATOM 4807 N N . THR B 1 189 ? -8.422 -28.203 -23.312 1 93.69 189 THR B N 1
ATOM 4808 C CA . THR B 1 189 ? -7.301 -27.859 -24.188 1 93.69 189 THR B CA 1
ATOM 4809 C C . THR B 1 189 ? -7.742 -26.875 -25.266 1 93.69 189 THR B C 1
ATOM 4811 O O . THR B 1 189 ? -6.984 -25.984 -25.641 1 93.69 189 THR B O 1
ATOM 4814 N N . GLU B 1 190 ? -8.969 -27 -25.75 1 93.38 190 GLU B N 1
ATOM 4815 C CA . GLU B 1 190 ? -9.461 -26.188 -26.844 1 93.38 190 GLU B CA 1
ATOM 4816 C C . GLU B 1 190 ? -9.625 -24.734 -26.422 1 93.38 190 GLU B C 1
ATOM 4818 O O . GLU B 1 190 ? -9.617 -23.828 -27.266 1 93.38 190 GLU B O 1
ATOM 4823 N N . ARG B 1 191 ? -9.719 -24.516 -25.156 1 95.06 191 ARG B N 1
ATOM 4824 C CA . ARG B 1 191 ? -9.977 -23.172 -24.656 1 95.06 191 ARG B CA 1
ATOM 4825 C C . ARG B 1 191 ? -8.688 -22.5 -24.188 1 95.06 191 ARG B C 1
ATOM 4827 O O . ARG B 1 191 ? -8.664 -21.297 -23.922 1 95.06 191 ARG B O 1
ATOM 4834 N N . LEU B 1 192 ? -7.648 -23.203 -24.109 1 96.12 192 LEU B N 1
ATOM 4835 C CA . LEU B 1 192 ? -6.395 -22.734 -23.531 1 96.12 192 LEU B CA 1
ATOM 4836 C C . LEU B 1 192 ? -5.836 -21.562 -24.328 1 96.12 192 LEU B C 1
ATOM 4838 O O . LEU B 1 192 ? -5.473 -20.531 -23.766 1 96.12 192 LEU B O 1
ATOM 4842 N N . PRO B 1 193 ? -5.801 -21.688 -25.703 1 96 193 PRO B N 1
ATOM 4843 C CA . PRO B 1 193 ? -5.215 -20.578 -26.438 1 96 193 PRO B CA 1
ATOM 4844 C C . PRO B 1 193 ? -5.938 -19.25 -26.172 1 96 193 PRO B C 1
ATOM 4846 O O . PRO B 1 193 ? -5.293 -18.234 -25.938 1 96 193 PRO B O 1
ATOM 4849 N N . GLY B 1 194 ? -7.238 -19.281 -26.172 1 96.88 194 GLY B N 1
ATOM 4850 C CA . GLY B 1 194 ? -8.016 -18.094 -25.891 1 96.88 194 GLY B CA 1
ATOM 4851 C C . GLY B 1 194 ? -7.828 -17.578 -24.484 1 96.88 194 GLY B C 1
ATOM 4852 O O . GLY B 1 194 ? -7.637 -16.375 -24.266 1 96.88 194 GLY B O 1
ATOM 4853 N N . ALA B 1 195 ? -7.844 -18.438 -23.484 1 97.44 195 ALA B N 1
ATOM 4854 C CA . ALA B 1 195 ? -7.703 -18.078 -22.078 1 97.44 195 ALA B CA 1
ATOM 4855 C C . ALA B 1 195 ? -6.324 -17.484 -21.797 1 97.44 195 ALA B C 1
ATOM 4857 O O . ALA B 1 195 ? -6.207 -16.484 -21.078 1 97.44 195 ALA B O 1
ATOM 4858 N N . MET B 1 196 ? -5.305 -18.094 -22.406 1 97.94 196 MET B N 1
ATOM 4859 C CA . MET B 1 196 ? -3.939 -17.625 -22.172 1 97.94 196 MET B CA 1
ATOM 4860 C C . MET B 1 196 ? -3.684 -16.297 -22.875 1 97.94 196 MET B C 1
ATOM 4862 O O . MET B 1 196 ? -2.943 -15.461 -22.359 1 97.94 196 MET B O 1
ATOM 4866 N N . LYS B 1 197 ? -4.273 -16.109 -24.031 1 97.75 197 LYS B N 1
ATOM 4867 C CA . LYS B 1 197 ? -4.195 -14.812 -24.688 1 97.75 197 LYS B CA 1
ATOM 4868 C C . LYS B 1 197 ? -4.785 -13.719 -23.797 1 97.75 197 LYS B C 1
ATOM 4870 O O . LYS B 1 197 ? -4.191 -12.641 -23.656 1 97.75 197 LYS B O 1
ATOM 4875 N N . CYS B 1 198 ? -5.914 -14.016 -23.219 1 98.06 198 CYS B N 1
ATOM 4876 C CA . CYS B 1 198 ? -6.559 -13.062 -22.328 1 98.06 198 CYS B CA 1
ATOM 4877 C C . CYS B 1 198 ? -5.707 -12.828 -21.078 1 98.06 198 CYS B C 1
ATOM 4879 O O . CYS B 1 198 ? -5.613 -11.695 -20.594 1 98.06 198 CYS B O 1
ATOM 4881 N N . LEU B 1 199 ? -5.113 -13.859 -20.594 1 98.44 199 LEU B N 1
ATOM 4882 C CA . LEU B 1 199 ? -4.277 -13.75 -19.406 1 98.44 199 LEU B CA 1
ATOM 4883 C C . LEU B 1 199 ? -3.084 -12.836 -19.656 1 98.44 199 LEU B C 1
ATOM 4885 O O . LEU B 1 199 ? -2.791 -11.953 -18.844 1 98.44 199 LEU B O 1
ATOM 4889 N N . VAL B 1 200 ? -2.408 -13.039 -20.781 1 98.56 200 VAL B N 1
ATOM 4890 C CA . VAL B 1 200 ? -1.266 -12.203 -21.141 1 98.56 200 VAL B CA 1
ATOM 4891 C C . VAL B 1 200 ? -1.729 -10.773 -21.406 1 98.56 200 VAL B C 1
ATOM 4893 O O . VAL B 1 200 ? -1.056 -9.82 -21 1 98.56 200 VAL B O 1
ATOM 4896 N N . GLY B 1 201 ? -2.881 -10.633 -22.062 1 98.25 201 GLY B N 1
ATOM 4897 C CA . GLY B 1 201 ? -3.459 -9.312 -22.234 1 98.25 201 GLY B CA 1
ATOM 4898 C C . GLY B 1 201 ? -3.736 -8.609 -20.922 1 98.25 201 GLY B C 1
ATOM 4899 O O . GLY B 1 201 ? -3.467 -7.414 -20.781 1 98.25 201 GLY B O 1
ATOM 4900 N N . PHE B 1 202 ? -4.289 -9.359 -20.031 1 98.06 202 PHE B N 1
ATOM 4901 C CA . PHE B 1 202 ? -4.578 -8.836 -18.703 1 98.06 202 PHE B CA 1
ATOM 4902 C C . PHE B 1 202 ? -3.301 -8.367 -18.016 1 98.06 202 PHE B C 1
ATOM 4904 O O . PHE B 1 202 ? -3.273 -7.289 -17.422 1 98.06 202 PHE B O 1
ATOM 4911 N N . ALA B 1 203 ? -2.229 -9.125 -18.078 1 98 203 ALA B N 1
ATOM 4912 C CA . ALA B 1 203 ? -0.947 -8.773 -17.469 1 98 203 ALA B CA 1
ATOM 4913 C C . ALA B 1 203 ? -0.436 -7.441 -18.016 1 98 203 ALA B C 1
ATOM 4915 O O . ALA B 1 203 ? 0.211 -6.68 -17.281 1 98 203 ALA B O 1
ATOM 4916 N N . ASN B 1 204 ? -0.766 -7.168 -19.25 1 96.56 204 ASN B N 1
ATOM 4917 C CA . ASN B 1 204 ? -0.181 -6.004 -19.906 1 96.56 204 ASN B CA 1
ATOM 4918 C C . ASN B 1 204 ? -1.135 -4.812 -19.891 1 96.56 204 ASN B C 1
ATOM 4920 O O . ASN B 1 204 ? -0.745 -3.693 -20.234 1 96.56 204 ASN B O 1
ATOM 4924 N N . ALA B 1 205 ? -2.363 -4.984 -19.484 1 95.12 205 ALA B N 1
ATOM 4925 C CA . ALA B 1 205 ? -3.371 -3.926 -19.531 1 95.12 205 ALA B CA 1
ATOM 4926 C C . ALA B 1 205 ? -3.123 -2.896 -18.422 1 95.12 205 ALA B C 1
ATOM 4928 O O . ALA B 1 205 ? -2.75 -3.254 -17.297 1 95.12 205 ALA B O 1
ATOM 4929 N N . ASN B 1 206 ? -3.275 -1.661 -18.797 1 88.94 206 ASN B N 1
ATOM 4930 C CA . ASN B 1 206 ? -3.328 -0.591 -17.812 1 88.94 206 ASN B CA 1
ATOM 4931 C C . ASN B 1 206 ? -4.754 -0.355 -17.312 1 88.94 206 ASN B C 1
ATOM 4933 O O . ASN B 1 206 ? -5.453 0.527 -17.812 1 88.94 206 ASN B O 1
ATOM 4937 N N . ASP B 1 207 ? -5.199 -1.074 -16.328 1 88.56 207 ASP B N 1
ATOM 4938 C CA . ASP B 1 207 ? 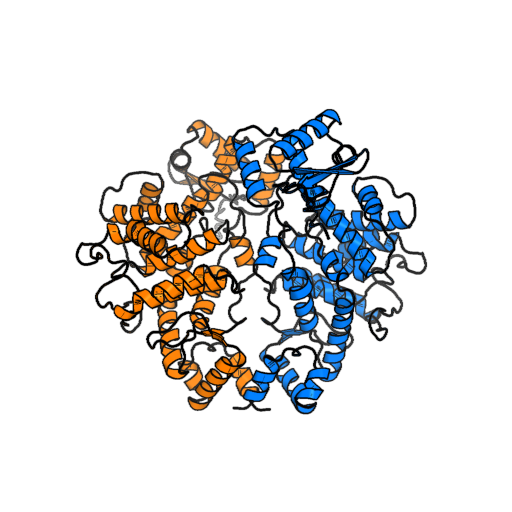-6.602 -1.112 -15.922 1 88.56 207 ASP B CA 1
ATOM 4939 C C . ASP B 1 207 ? -6.797 -0.49 -14.547 1 88.56 207 ASP B C 1
ATOM 4941 O O . ASP B 1 207 ? -7.902 -0.514 -14 1 88.56 207 ASP B O 1
ATOM 4945 N N . GLY B 1 208 ? -5.805 -0.057 -13.969 1 83.06 208 GLY B N 1
ATOM 4946 C CA . GLY B 1 208 ? -5.91 0.634 -12.695 1 83.06 208 GLY B CA 1
ATOM 4947 C C . GLY B 1 208 ? -5.973 -0.309 -11.508 1 83.06 208 GLY B C 1
ATOM 4948 O O . GLY B 1 208 ? -6.066 0.134 -10.359 1 83.06 208 GLY B O 1
ATOM 4949 N N . ILE B 1 209 ? -5.898 -1.6 -11.727 1 88.56 209 ILE B N 1
ATOM 4950 C CA . ILE B 1 209 ? -5.879 -2.576 -10.648 1 88.56 209 ILE B CA 1
ATOM 4951 C C . ILE B 1 209 ? -4.543 -2.502 -9.906 1 88.56 209 ILE B C 1
ATOM 4953 O O . ILE B 1 209 ? -3.49 -2.344 -10.531 1 88.56 209 ILE B O 1
ATOM 4957 N N . ASN B 1 210 ? -4.645 -2.576 -8.594 1 87.69 210 ASN B N 1
ATOM 4958 C CA . ASN B 1 210 ? -3.426 -2.658 -7.797 1 87.69 210 ASN B CA 1
ATOM 4959 C C . ASN B 1 210 ? -2.475 -3.727 -8.328 1 87.69 210 ASN B C 1
ATOM 4961 O O . ASN B 1 210 ? -2.877 -4.871 -8.539 1 87.69 210 ASN B O 1
ATOM 4965 N N . GLU B 1 211 ? -1.271 -3.383 -8.578 1 90.5 211 GLU B N 1
ATOM 4966 C CA . GLU B 1 211 ? -0.315 -4.266 -9.242 1 90.5 211 GLU B CA 1
ATOM 4967 C C . GLU B 1 211 ? -0.092 -5.543 -8.43 1 90.5 211 GLU B C 1
ATOM 4969 O O . GLU B 1 211 ? 0.134 -6.613 -9 1 90.5 211 GLU B O 1
ATOM 4974 N N . LEU B 1 212 ? -0.107 -5.406 -7.09 1 91.81 212 LEU B N 1
ATOM 4975 C CA . LEU B 1 212 ? 0.089 -6.594 -6.266 1 91.81 212 LEU B CA 1
ATOM 4976 C C . LEU B 1 212 ? -1.121 -7.516 -6.344 1 91.81 212 LEU B C 1
ATOM 4978 O O . LEU B 1 212 ? -0.972 -8.742 -6.363 1 91.81 212 LEU B O 1
ATOM 4982 N N . HIS B 1 213 ? -2.307 -6.934 -6.348 1 93.5 213 HIS B N 1
ATOM 4983 C CA . HIS B 1 213 ? -3.504 -7.734 -6.582 1 93.5 213 HIS B CA 1
ATOM 4984 C C . HIS B 1 213 ? -3.445 -8.43 -7.938 1 93.5 213 HIS B C 1
ATOM 4986 O O . HIS B 1 213 ? -3.758 -9.617 -8.047 1 93.5 213 HIS B O 1
ATOM 4992 N N . LYS B 1 214 ? -3.07 -7.633 -8.906 1 95.06 214 LYS B N 1
ATOM 4993 C CA . LYS B 1 214 ? -3.002 -8.188 -10.258 1 95.06 214 LYS B CA 1
ATOM 4994 C C . LYS B 1 214 ? -2.002 -9.336 -10.328 1 95.06 214 LYS B C 1
ATOM 4996 O O . LYS B 1 214 ? -2.275 -10.359 -10.945 1 95.06 214 LYS B O 1
ATOM 5001 N N . ALA B 1 215 ? -0.84 -9.141 -9.711 1 96.88 215 ALA B N 1
ATOM 5002 C CA . ALA B 1 215 ? 0.166 -10.195 -9.68 1 96.88 215 ALA B CA 1
ATOM 5003 C C . ALA B 1 215 ? -0.399 -11.477 -9.07 1 96.88 215 ALA B C 1
ATOM 5005 O O . ALA B 1 215 ? -0.191 -12.57 -9.602 1 96.88 215 ALA B O 1
ATOM 5006 N N . ALA B 1 216 ? -1.096 -11.312 -7.973 1 96.94 216 ALA B N 1
ATOM 5007 C CA . ALA B 1 216 ? -1.694 -12.461 -7.301 1 96.94 216 ALA B CA 1
ATOM 5008 C C . ALA B 1 216 ? -2.762 -13.109 -8.18 1 96.94 216 ALA B C 1
ATOM 5010 O O . ALA B 1 216 ? -2.867 -14.336 -8.227 1 96.94 216 ALA B O 1
ATOM 5011 N N . ILE B 1 217 ? -3.557 -12.312 -8.844 1 97.69 217 ILE B N 1
ATOM 5012 C CA . ILE B 1 217 ? -4.605 -12.828 -9.719 1 97.69 217 ILE B CA 1
ATOM 5013 C C . ILE B 1 217 ? -3.977 -13.578 -10.891 1 97.69 217 ILE B C 1
ATOM 5015 O O . ILE B 1 217 ? -4.484 -14.609 -11.32 1 97.69 217 ILE B O 1
ATOM 5019 N N . LEU B 1 218 ? -2.891 -13.039 -11.414 1 98.56 218 LEU B N 1
ATOM 5020 C CA . LEU B 1 218 ? -2.176 -13.711 -12.492 1 98.56 218 LEU B CA 1
ATOM 5021 C C . LEU B 1 218 ? -1.669 -15.078 -12.031 1 98.56 218 LEU B C 1
ATOM 5023 O O . LEU B 1 218 ? -1.786 -16.062 -12.766 1 98.56 218 LEU B O 1
ATOM 5027 N N . HIS B 1 219 ? -1.098 -15.094 -10.828 1 98.5 219 HIS B N 1
ATOM 5028 C CA . HIS B 1 219 ? -0.685 -16.359 -10.227 1 98.5 219 HIS B CA 1
ATOM 5029 C C . HIS B 1 219 ? -1.851 -17.344 -10.148 1 98.5 219 HIS B C 1
ATOM 5031 O O . HIS B 1 219 ? -1.736 -18.484 -10.594 1 98.5 219 HIS B O 1
ATOM 5037 N N . PHE B 1 220 ? -2.953 -16.859 -9.672 1 97.94 220 PHE B N 1
ATOM 5038 C CA . PHE B 1 220 ? -4.156 -17.672 -9.516 1 97.94 220 PHE B CA 1
ATOM 5039 C C . PHE B 1 220 ? -4.621 -18.219 -10.867 1 97.94 220 PHE B C 1
ATOM 5041 O O . PHE B 1 220 ? -4.801 -19.422 -11.023 1 97.94 220 PHE B O 1
ATOM 5048 N N . ALA B 1 221 ? -4.816 -17.359 -11.781 1 98.06 221 ALA B N 1
ATOM 5049 C CA . ALA B 1 221 ? -5.426 -17.719 -13.062 1 98.06 221 ALA B CA 1
ATOM 5050 C C . ALA B 1 221 ? -4.555 -18.719 -13.82 1 98.06 221 ALA B C 1
ATOM 5052 O O . ALA B 1 221 ? -5.066 -19.656 -14.43 1 98.06 221 ALA B O 1
ATOM 5053 N N . PHE B 1 222 ? -3.242 -18.484 -13.789 1 98.19 222 PHE B N 1
ATOM 5054 C CA . PHE B 1 222 ? -2.34 -19.406 -14.484 1 98.19 222 PHE B CA 1
ATOM 5055 C C . PHE B 1 222 ? -2.451 -20.812 -13.914 1 98.19 222 PHE B C 1
ATOM 5057 O O . PHE B 1 222 ? -2.617 -21.781 -14.664 1 98.19 222 PHE B O 1
ATOM 5064 N N . ALA B 1 223 ? -2.336 -20.859 -12.617 1 96.38 223 ALA B N 1
ATOM 5065 C CA . ALA B 1 223 ? -2.434 -22.172 -11.961 1 96.38 223 ALA B CA 1
ATOM 5066 C C . ALA B 1 223 ? -3.826 -22.766 -12.141 1 96.38 223 ALA B C 1
ATOM 5068 O O . ALA B 1 223 ? -3.975 -23.984 -12.242 1 96.38 223 ALA B O 1
ATOM 5069 N N . TYR B 1 224 ? -4.828 -21.891 -12.188 1 95.12 224 TYR B N 1
ATOM 5070 C CA . TYR B 1 224 ? -6.219 -22.281 -12.398 1 95.12 224 TYR B CA 1
ATOM 5071 C C . TYR B 1 224 ? -6.41 -22.875 -13.781 1 95.12 224 TYR B C 1
ATOM 5073 O O . TYR B 1 224 ? -7.016 -23.938 -13.938 1 95.12 224 TYR B O 1
ATOM 5081 N N . TYR B 1 225 ? -5.875 -22.328 -14.805 1 96.5 225 TYR B N 1
ATOM 5082 C CA . TYR B 1 225 ? -6.012 -22.781 -16.188 1 96.5 225 TYR B CA 1
ATOM 5083 C C . TYR B 1 225 ? -5.172 -24.031 -16.422 1 96.5 225 TYR B C 1
ATOM 5085 O O . TYR B 1 225 ? -5.562 -24.906 -17.203 1 96.5 225 TYR B O 1
ATOM 5093 N N . HIS B 1 226 ? -3.992 -24.062 -15.836 1 96.94 226 HIS B N 1
ATOM 5094 C CA . HIS B 1 226 ? -3.09 -25.203 -15.922 1 96.94 226 HIS B CA 1
ATOM 5095 C C . HIS B 1 226 ? -2.758 -25.531 -17.375 1 96.94 226 HIS B C 1
ATOM 5097 O O . HIS B 1 226 ? -3.043 -26.625 -17.844 1 96.94 226 HIS B O 1
ATOM 5103 N N . PRO B 1 227 ? -2.076 -24.719 -18.047 1 97.38 227 PRO B N 1
ATOM 5104 C CA . PRO B 1 227 ? -1.895 -24.828 -19.484 1 97.38 227 PRO B CA 1
ATOM 5105 C C . PRO B 1 227 ? -0.859 -25.875 -19.891 1 97.38 227 PRO B C 1
ATOM 5107 O O . PRO B 1 227 ? -0.715 -26.188 -21.078 1 97.38 227 PRO B O 1
ATOM 5110 N N . TYR B 1 228 ? -0.122 -26.469 -18.969 1 97.25 228 TYR B N 1
ATOM 5111 C CA . TYR B 1 228 ? 0.926 -27.438 -19.297 1 97.25 228 TYR B CA 1
ATOM 5112 C C . TYR B 1 228 ? 0.674 -28.766 -18.609 1 97.25 228 TYR B C 1
ATOM 5114 O O . TYR B 1 228 ? -0.212 -28.891 -17.766 1 97.25 228 TYR B O 1
ATOM 5122 N N . PHE B 1 229 ? 1.418 -29.812 -19.047 1 94.88 229 PHE B N 1
ATOM 5123 C CA . PHE B 1 229 ? 1.255 -31.141 -18.484 1 94.88 229 PHE B CA 1
ATOM 5124 C C . PHE B 1 229 ? 1.833 -31.219 -17.078 1 94.88 229 PHE B C 1
ATOM 5126 O O . PHE B 1 229 ? 1.341 -31.969 -16.234 1 94.88 229 PHE B O 1
ATOM 5133 N N . ASP B 1 230 ? 2.842 -30.5 -16.875 1 94.25 230 ASP B N 1
ATOM 5134 C CA . ASP B 1 230 ? 3.514 -30.406 -15.578 1 94.25 230 ASP B CA 1
ATOM 5135 C C . ASP B 1 230 ? 4.219 -29.062 -15.422 1 94.25 230 ASP B C 1
ATOM 5137 O O . ASP B 1 230 ? 4.473 -28.375 -16.406 1 94.25 230 ASP B O 1
ATOM 5141 N N . GLY B 1 231 ? 4.375 -28.688 -14.156 1 96.12 231 GLY B N 1
ATOM 5142 C CA . GLY B 1 231 ? 5.156 -27.5 -13.883 1 96.12 231 GLY B CA 1
ATOM 5143 C C . GLY B 1 231 ? 4.32 -26.234 -13.82 1 96.12 231 GLY B C 1
ATOM 5144 O O . GLY B 1 231 ? 4.859 -25.125 -13.789 1 96.12 231 GLY B O 1
ATOM 5145 N N . ASN B 1 232 ? 3 -26.406 -13.82 1 96.44 232 ASN B N 1
ATOM 5146 C CA . ASN B 1 232 ? 2.115 -25.234 -13.82 1 96.44 232 ASN B CA 1
ATOM 5147 C C . ASN B 1 232 ? 2.293 -24.406 -12.555 1 96.44 232 ASN B C 1
ATOM 5149 O O . ASN B 1 232 ? 2.322 -23.172 -12.617 1 96.44 232 ASN B O 1
ATOM 5153 N N . GLY B 1 233 ? 2.432 -25.016 -11.391 1 96.19 233 GLY B N 1
ATOM 5154 C CA . GLY B 1 233 ? 2.656 -24.297 -10.148 1 96.19 233 GLY B CA 1
ATOM 5155 C C . GLY B 1 233 ? 3.939 -23.484 -10.156 1 96.19 233 GLY B C 1
ATOM 5156 O O . GLY B 1 233 ? 3.93 -22.297 -9.828 1 96.19 233 GLY B O 1
ATOM 5157 N N . ARG B 1 234 ? 5.047 -24.125 -10.57 1 96.81 234 ARG B N 1
ATOM 5158 C CA . ARG B 1 234 ? 6.336 -23.453 -10.664 1 96.81 234 ARG B CA 1
ATOM 5159 C C . ARG B 1 234 ? 6.27 -22.266 -11.625 1 96.81 234 ARG B C 1
ATOM 5161 O O . ARG B 1 234 ? 6.77 -21.188 -11.32 1 96.81 234 ARG B O 1
ATOM 5168 N N . THR B 1 235 ? 5.625 -22.5 -12.703 1 98.12 235 THR B N 1
ATOM 5169 C CA . THR B 1 235 ? 5.527 -21.438 -13.711 1 98.12 235 THR B CA 1
ATOM 5170 C C . THR B 1 235 ? 4.637 -20.297 -13.219 1 98.12 235 THR B C 1
ATOM 5172 O O . THR B 1 235 ? 4.898 -19.125 -13.508 1 98.12 235 THR B O 1
ATOM 5175 N N . ALA B 1 236 ? 3.555 -20.609 -12.523 1 98.31 236 ALA B N 1
ATOM 5176 C CA . ALA B 1 236 ? 2.684 -19.594 -11.953 1 98.31 236 ALA B CA 1
ATOM 5177 C C . ALA B 1 236 ? 3.455 -18.688 -10.992 1 98.31 236 ALA B C 1
ATOM 5179 O O . ALA B 1 236 ? 3.27 -17.469 -11 1 98.31 236 ALA B O 1
ATOM 5180 N N . ARG B 1 237 ? 4.281 -19.281 -10.164 1 98.06 237 ARG B N 1
ATOM 5181 C CA . ARG B 1 237 ? 5.082 -18.516 -9.203 1 98.06 237 ARG B CA 1
ATOM 5182 C C . ARG B 1 237 ? 6.121 -17.656 -9.922 1 98.06 237 ARG B C 1
ATOM 5184 O O . ARG B 1 237 ? 6.367 -16.516 -9.531 1 98.06 237 ARG B O 1
ATOM 5191 N N . LEU B 1 238 ? 6.73 -18.172 -10.992 1 97.75 238 LEU B N 1
ATOM 5192 C CA . LEU B 1 238 ? 7.641 -17.375 -11.812 1 97.75 238 LEU B CA 1
ATOM 5193 C C . LEU B 1 238 ? 6.902 -16.234 -12.5 1 97.75 238 LEU B C 1
ATOM 5195 O O . LEU B 1 238 ? 7.434 -15.125 -12.617 1 97.75 238 LEU B O 1
ATOM 5199 N N . PHE B 1 239 ? 5.703 -16.562 -12.992 1 98.38 239 PHE B N 1
ATOM 5200 C CA . PHE B 1 239 ? 4.883 -15.562 -13.672 1 98.38 239 PHE B CA 1
ATOM 5201 C C . PHE B 1 239 ? 4.543 -14.406 -12.742 1 98.38 239 PHE B C 1
ATOM 5203 O O . PHE B 1 239 ? 4.602 -13.242 -13.148 1 98.38 239 PHE B O 1
ATOM 5210 N N . HIS B 1 240 ? 4.188 -14.703 -11.547 1 98.25 240 HIS B N 1
ATOM 5211 C CA . HIS B 1 240 ? 3.957 -13.719 -10.5 1 98.25 240 HIS B CA 1
ATOM 5212 C C . HIS B 1 240 ? 5.168 -12.812 -10.32 1 98.25 240 HIS B C 1
ATOM 5214 O O . HIS B 1 240 ? 5.039 -11.586 -10.336 1 98.25 240 HIS B O 1
ATOM 5220 N N . LEU B 1 241 ? 6.336 -13.406 -10.195 1 95.31 241 LEU B N 1
ATOM 5221 C CA . LEU B 1 241 ? 7.582 -12.656 -10.031 1 95.31 241 LEU B CA 1
ATOM 5222 C C . LEU B 1 241 ? 7.871 -11.805 -11.258 1 95.31 241 LEU B C 1
ATOM 5224 O O . LEU B 1 241 ? 8.266 -10.641 -11.133 1 95.31 241 LEU B O 1
ATOM 5228 N N . TRP B 1 242 ? 7.695 -12.445 -12.391 1 96.56 242 TRP B N 1
ATOM 5229 C CA . TRP B 1 242 ? 7.945 -11.773 -13.656 1 96.56 242 TRP B CA 1
ATOM 5230 C C . TRP B 1 242 ? 7.137 -10.484 -13.758 1 96.56 242 TRP B C 1
ATOM 5232 O O . TRP B 1 242 ? 7.676 -9.43 -14.109 1 96.56 242 TRP B O 1
ATOM 5242 N N . TYR B 1 243 ? 5.898 -10.547 -13.43 1 97.56 243 TYR B N 1
ATOM 5243 C CA . TYR B 1 243 ? 5.027 -9.375 -13.477 1 97.56 243 TYR B CA 1
ATOM 5244 C C . TYR B 1 243 ? 5.527 -8.289 -12.539 1 97.56 243 TYR B C 1
ATOM 5246 O O . TYR B 1 243 ? 5.57 -7.109 -12.914 1 97.56 243 TYR B O 1
ATOM 5254 N N . LEU B 1 244 ? 5.863 -8.664 -11.328 1 92.5 244 LEU B N 1
ATOM 5255 C CA . LEU B 1 244 ? 6.352 -7.68 -10.367 1 92.5 244 LEU B CA 1
ATOM 5256 C C . LEU B 1 244 ? 7.621 -7.008 -10.867 1 92.5 244 LEU B C 1
ATOM 5258 O O . LEU B 1 244 ? 7.793 -5.797 -10.711 1 92.5 244 LEU B O 1
ATOM 5262 N N . VAL B 1 245 ? 8.523 -7.785 -11.453 1 85.62 245 VAL B N 1
ATOM 5263 C CA . VAL B 1 245 ? 9.742 -7.238 -12.031 1 85.62 245 VAL B CA 1
ATOM 5264 C C . VAL B 1 245 ? 9.398 -6.238 -13.133 1 85.62 245 VAL B C 1
ATOM 5266 O O . VAL B 1 245 ? 9.945 -5.133 -13.172 1 85.62 245 VAL B O 1
ATOM 5269 N N . GLN B 1 246 ? 8.461 -6.672 -13.992 1 88.75 246 GLN B N 1
ATOM 5270 C CA . GLN B 1 246 ? 8.047 -5.805 -15.086 1 88.75 246 GLN B CA 1
ATOM 5271 C C . GLN B 1 246 ? 7.445 -4.504 -14.562 1 88.75 246 GLN B C 1
ATOM 5273 O O . GLN B 1 246 ? 7.59 -3.451 -15.188 1 88.75 246 GLN B O 1
ATOM 5278 N N . GLN B 1 247 ? 6.805 -4.547 -13.414 1 86.31 247 GLN B N 1
ATOM 5279 C CA . GLN B 1 247 ? 6.164 -3.373 -12.828 1 86.31 247 GLN B CA 1
ATOM 5280 C C . GLN B 1 247 ? 7.164 -2.541 -12.039 1 86.31 247 GLN B C 1
ATOM 5282 O O . GLN B 1 247 ? 6.809 -1.51 -11.461 1 86.31 247 GLN B O 1
ATOM 5287 N N . GLY B 1 248 ? 8.383 -3.039 -11.844 1 76.38 248 GLY B N 1
ATOM 5288 C CA . GLY B 1 248 ? 9.438 -2.24 -11.258 1 76.38 248 GLY B CA 1
ATOM 5289 C C . GLY B 1 248 ? 9.562 -2.426 -9.75 1 76.38 248 GLY B C 1
ATOM 5290 O O . GLY B 1 248 ? 10.016 -1.522 -9.047 1 76.38 248 GLY B O 1
ATOM 5291 N N . TYR B 1 249 ? 9.125 -3.506 -9.211 1 79.38 249 TYR B N 1
ATOM 5292 C CA . TYR B 1 249 ? 9.336 -3.803 -7.797 1 79.38 249 TYR B CA 1
ATOM 5293 C C . TYR B 1 249 ? 10.758 -4.277 -7.547 1 79.38 249 TYR B C 1
ATOM 5295 O O . TYR B 1 249 ? 11.117 -5.406 -7.883 1 79.38 249 TYR B O 1
ATOM 5303 N N . PRO B 1 250 ? 11.539 -3.48 -6.883 1 67.62 250 PRO B N 1
ATOM 5304 C CA . PRO B 1 250 ? 12.977 -3.781 -6.785 1 67.62 250 PRO B CA 1
ATOM 5305 C C . PRO B 1 250 ? 13.258 -5.004 -5.918 1 67.62 250 PRO B C 1
ATOM 5307 O O . PRO B 1 250 ? 14.266 -5.691 -6.125 1 67.62 250 PRO B O 1
ATOM 5310 N N . ALA B 1 251 ? 12.367 -5.309 -5.02 1 74 251 ALA B N 1
ATOM 5311 C CA . ALA B 1 251 ? 12.625 -6.387 -4.07 1 74 251 ALA B CA 1
ATOM 5312 C C . ALA B 1 251 ? 12.086 -7.715 -4.594 1 74 251 ALA B C 1
ATOM 5314 O O . ALA B 1 251 ? 12.273 -8.758 -3.965 1 74 251 ALA B O 1
ATOM 5315 N N . ALA B 1 252 ? 11.469 -7.699 -5.707 1 82.56 252 ALA B N 1
ATOM 5316 C CA . ALA B 1 252 ? 10.766 -8.883 -6.199 1 82.56 252 ALA B CA 1
ATOM 5317 C C . ALA B 1 252 ? 11.695 -10.094 -6.23 1 82.56 252 ALA B C 1
ATOM 5319 O O . ALA B 1 252 ? 11.328 -11.18 -5.777 1 82.56 252 ALA B O 1
ATOM 5320 N N . LEU B 1 253 ? 12.953 -9.844 -6.688 1 80.44 253 LEU B N 1
ATOM 5321 C CA . LEU B 1 253 ? 13.891 -10.953 -6.82 1 80.44 253 LEU B CA 1
ATOM 5322 C C . LEU B 1 253 ? 14.758 -11.086 -5.574 1 80.44 253 LEU B C 1
ATOM 5324 O O . LEU B 1 253 ? 15.711 -11.859 -5.559 1 80.44 253 LEU B O 1
ATOM 5328 N N . PHE B 1 254 ? 14.398 -10.398 -4.559 1 78.44 254 PHE B N 1
ATOM 5329 C CA . PHE B 1 254 ? 15.109 -10.438 -3.289 1 78.44 254 PHE B CA 1
ATOM 5330 C C . PHE B 1 254 ? 14.188 -10.898 -2.164 1 78.44 254 PHE B C 1
ATOM 5332 O O . PHE B 1 254 ? 14.531 -10.773 -0.985 1 78.44 254 PHE B O 1
ATOM 5339 N N . THR B 1 255 ? 13.078 -11.305 -2.537 1 83.44 255 THR B N 1
ATOM 5340 C CA . THR B 1 255 ? 12.07 -11.758 -1.583 1 83.44 255 THR B CA 1
ATOM 5341 C C . THR B 1 255 ? 11.641 -13.188 -1.889 1 83.44 255 THR B C 1
ATOM 5343 O O . THR B 1 255 ? 11.281 -13.5 -3.025 1 83.44 255 THR B O 1
ATOM 5346 N N . PRO B 1 256 ? 11.75 -14.055 -0.928 1 88.69 256 PRO B N 1
ATOM 5347 C CA . PRO B 1 256 ? 11.312 -15.438 -1.154 1 88.69 256 PRO B CA 1
ATOM 5348 C C . PRO B 1 256 ? 9.812 -15.625 -0.951 1 88.69 256 PRO B C 1
ATOM 5350 O O . PRO B 1 256 ? 9.391 -16.234 0.037 1 88.69 256 PRO B O 1
ATOM 5353 N N . PHE B 1 257 ? 8.992 -15.242 -1.831 1 93.56 257 PHE B N 1
ATOM 5354 C CA . PHE B 1 257 ? 7.543 -15.305 -1.732 1 93.56 257 PHE B CA 1
ATOM 5355 C C . PHE B 1 257 ? 7.078 -16.734 -1.489 1 93.56 257 PHE B C 1
ATOM 5357 O O . PHE B 1 257 ? 6.215 -16.984 -0.645 1 93.56 257 PHE B O 1
ATOM 5364 N N . SER B 1 258 ? 7.648 -17.641 -2.191 1 95.81 258 SER B N 1
ATOM 5365 C CA . SER B 1 258 ? 7.188 -19.031 -2.17 1 95.81 258 SER B CA 1
ATOM 5366 C C . SER B 1 258 ? 7.441 -19.672 -0.811 1 95.81 258 SER B C 1
ATOM 5368 O O . SER B 1 258 ? 6.812 -20.672 -0.466 1 95.81 258 SER B O 1
ATOM 5370 N N . ARG B 1 259 ? 8.414 -19.141 -0.053 1 93.12 259 ARG B N 1
ATOM 5371 C CA . ARG B 1 259 ? 8.648 -19.641 1.297 1 93.12 259 ARG B CA 1
ATOM 5372 C C . ARG B 1 259 ? 7.375 -19.578 2.131 1 93.12 259 ARG B C 1
ATOM 5374 O O . ARG B 1 259 ? 7.066 -20.516 2.873 1 93.12 259 ARG B O 1
ATOM 5381 N N . TYR B 1 260 ? 6.656 -18.547 1.967 1 93.75 260 TYR B N 1
ATOM 5382 C CA . TYR B 1 260 ? 5.453 -18.344 2.762 1 93.75 260 TYR B CA 1
ATOM 5383 C C . TYR B 1 260 ? 4.316 -19.234 2.273 1 93.75 260 TYR B C 1
ATOM 5385 O O . TYR B 1 260 ? 3.461 -19.641 3.061 1 93.75 260 TYR B O 1
ATOM 5393 N N . ILE B 1 261 ? 4.281 -19.531 1.022 1 96.31 261 ILE B N 1
ATOM 5394 C CA . ILE B 1 261 ? 3.328 -20.5 0.499 1 96.31 261 ILE B CA 1
ATOM 5395 C C . ILE B 1 261 ? 3.674 -21.906 1.018 1 96.31 261 ILE B C 1
ATOM 5397 O O . ILE B 1 261 ? 2.797 -22.641 1.475 1 96.31 261 ILE B O 1
ATOM 5401 N N . ALA B 1 262 ? 4.961 -22.203 0.984 1 95.62 262 ALA B N 1
ATOM 5402 C CA . ALA B 1 262 ? 5.426 -23.531 1.396 1 95.62 262 ALA B CA 1
ATOM 5403 C C . ALA B 1 262 ? 5.141 -23.781 2.875 1 95.62 262 ALA B C 1
ATOM 5405 O O . ALA B 1 262 ? 4.859 -24.906 3.279 1 95.62 262 ALA B O 1
ATOM 5406 N N . GLU B 1 263 ? 5.25 -22.766 3.701 1 93.75 263 GLU B N 1
ATOM 5407 C CA . GLU B 1 263 ? 5.016 -22.875 5.137 1 93.75 263 GLU B CA 1
ATOM 5408 C C . GLU B 1 263 ? 3.594 -23.344 5.43 1 93.75 263 GLU B C 1
ATOM 5410 O O . GLU B 1 263 ? 3.348 -24 6.445 1 93.75 263 GLU B O 1
ATOM 5415 N N . ASN B 1 264 ? 2.709 -23 4.516 1 90.25 264 ASN B N 1
ATOM 5416 C CA . ASN B 1 264 ? 1.335 -23.484 4.625 1 90.25 264 ASN B CA 1
ATOM 5417 C C . ASN B 1 264 ? 0.78 -23.906 3.271 1 90.25 264 ASN B C 1
ATOM 5419 O O . ASN B 1 264 ? -0.224 -23.375 2.807 1 90.25 264 ASN B O 1
ATOM 5423 N N . LYS B 1 265 ? 1.356 -24.891 2.85 1 92.5 265 LYS B N 1
ATOM 5424 C CA . LYS B 1 265 ? 1.052 -25.422 1.524 1 92.5 265 LYS B CA 1
ATOM 5425 C C . LYS B 1 265 ? -0.406 -25.875 1.431 1 92.5 265 LYS B C 1
ATOM 5427 O O . LYS B 1 265 ? -1.051 -25.688 0.396 1 92.5 265 LYS B O 1
ATOM 5432 N N . ASP B 1 266 ? -0.92 -26.422 2.512 1 92.12 266 ASP B N 1
ATOM 5433 C CA . ASP B 1 266 ? -2.297 -26.906 2.527 1 92.12 266 ASP B CA 1
ATOM 5434 C C . ASP B 1 266 ? -3.283 -25.766 2.279 1 92.12 266 ASP B C 1
ATOM 5436 O O . ASP B 1 266 ? -4.234 -25.906 1.51 1 92.12 266 ASP B O 1
ATOM 5440 N N . ALA B 1 267 ? -3.08 -24.656 2.932 1 94.5 267 ALA B N 1
ATOM 5441 C CA . ALA B 1 267 ? -3.961 -23.5 2.766 1 94.5 267 ALA B CA 1
ATOM 5442 C C . ALA B 1 267 ? -3.936 -23 1.326 1 94.5 267 ALA B C 1
ATOM 5444 O O . ALA B 1 267 ? -4.953 -22.531 0.808 1 94.5 267 ALA B O 1
ATOM 5445 N N . TYR B 1 268 ? -2.803 -23.109 0.722 1 95.31 268 TYR B N 1
ATOM 5446 C CA . TYR B 1 268 ? -2.623 -22.688 -0.665 1 95.31 268 TYR B CA 1
ATOM 5447 C C . TYR B 1 268 ? -3.514 -23.5 -1.598 1 95.31 268 TYR B C 1
ATOM 5449 O O . TYR B 1 268 ? -4.246 -22.938 -2.414 1 95.31 268 TYR B O 1
ATOM 5457 N N . TYR B 1 269 ? -3.5 -24.703 -1.457 1 92.38 269 TYR B N 1
ATOM 5458 C CA . TYR B 1 269 ? -4.305 -25.578 -2.312 1 92.38 269 TYR B CA 1
ATOM 5459 C C . TYR B 1 269 ? -5.785 -25.469 -1.951 1 92.38 269 TYR B C 1
ATOM 5461 O O . TYR B 1 269 ? -6.645 -25.484 -2.832 1 92.38 269 TYR B O 1
ATOM 5469 N N . LYS B 1 270 ? -6.059 -25.359 -0.695 1 92.81 270 LYS B N 1
ATOM 5470 C CA . LYS B 1 270 ? -7.438 -25.297 -0.212 1 92.81 270 LYS B CA 1
ATOM 5471 C C . LYS B 1 270 ? -8.148 -24.047 -0.747 1 92.81 270 LYS B C 1
ATOM 5473 O O . LYS B 1 270 ? -9.359 -24.078 -0.979 1 92.81 270 LYS B O 1
ATOM 5478 N N . VAL B 1 271 ? -7.41 -23 -0.921 1 95.38 271 VAL B N 1
ATOM 5479 C CA . VAL B 1 271 ? -8.062 -21.781 -1.36 1 95.38 271 VAL B CA 1
ATOM 5480 C C . VAL B 1 271 ? -8.523 -21.922 -2.811 1 95.38 271 VAL B C 1
ATOM 5482 O O . VAL B 1 271 ? -9.555 -21.375 -3.203 1 95.38 271 VAL B O 1
ATOM 5485 N N . TYR B 1 272 ? -7.789 -22.656 -3.643 1 93.88 272 TYR B N 1
ATOM 5486 C CA . TYR B 1 272 ? -8.273 -22.953 -4.988 1 93.88 272 TYR B CA 1
ATOM 5487 C C . TYR B 1 272 ? -9.586 -23.719 -4.941 1 93.88 272 TYR B C 1
ATOM 5489 O O . TYR B 1 272 ? -10.523 -23.406 -5.676 1 93.88 272 TYR B O 1
ATOM 5497 N N . GLU B 1 273 ? -9.617 -24.672 -4.082 1 92.5 273 GLU B N 1
ATOM 5498 C CA . GLU B 1 273 ? -10.844 -25.453 -3.896 1 92.5 273 GLU B CA 1
ATOM 5499 C C . GLU B 1 273 ? -11.992 -24.562 -3.414 1 92.5 273 GLU B C 1
ATOM 5501 O O . GLU B 1 273 ? -13.133 -24.734 -3.842 1 92.5 273 GLU B O 1
ATOM 5506 N N . ARG B 1 274 ? -11.656 -23.734 -2.545 1 94.5 274 ARG B N 1
ATOM 5507 C CA . ARG B 1 274 ? -12.648 -22.812 -1.997 1 94.5 274 ARG B CA 1
ATOM 5508 C C . ARG B 1 274 ? -13.266 -21.953 -3.098 1 94.5 274 ARG B C 1
ATOM 5510 O O . ARG B 1 274 ? -14.477 -21.734 -3.109 1 94.5 274 ARG B O 1
ATOM 5517 N N . VAL B 1 275 ? -12.461 -21.453 -3.979 1 95.06 275 VAL B N 1
ATOM 5518 C CA . VAL B 1 275 ? -12.945 -20.641 -5.09 1 95.06 275 VAL B CA 1
ATOM 5519 C C . VAL B 1 275 ? -13.945 -21.453 -5.918 1 95.06 275 VAL B C 1
ATOM 5521 O O . VAL B 1 275 ? -15.016 -20.953 -6.273 1 95.06 275 VAL B O 1
ATOM 5524 N N . GLU B 1 276 ? -13.633 -22.672 -6.148 1 91.94 276 GLU B N 1
ATOM 5525 C CA . GLU B 1 276 ? -14.5 -23.531 -6.941 1 91.94 276 GLU B CA 1
ATOM 5526 C C . GLU B 1 276 ? -15.797 -23.859 -6.195 1 91.94 276 GLU B C 1
ATOM 5528 O O . GLU B 1 276 ? -16.875 -23.812 -6.781 1 91.94 276 GLU B O 1
ATOM 5533 N N . ARG B 1 277 ? -15.664 -24.203 -4.988 1 92.44 277 ARG B N 1
ATOM 5534 C CA . ARG B 1 277 ? -16.844 -24.516 -4.176 1 92.44 277 ARG B CA 1
ATOM 5535 C C . ARG B 1 277 ? -17.766 -23.312 -4.055 1 92.44 277 ARG B C 1
ATOM 5537 O O . ARG B 1 277 ? -18.984 -23.438 -4.145 1 92.44 277 ARG B O 1
ATOM 5544 N N . ASN B 1 278 ? -17.141 -22.156 -3.803 1 96.25 278 ASN B N 1
ATOM 5545 C CA . ASN B 1 278 ? -17.922 -20.938 -3.729 1 96.25 278 ASN B CA 1
ATOM 5546 C C . ASN B 1 278 ? -18.688 -20.672 -5.031 1 96.25 278 ASN B C 1
ATOM 5548 O O . ASN B 1 278 ? -19.797 -20.156 -5.008 1 96.25 278 ASN B O 1
ATOM 5552 N N . ALA B 1 279 ? -18.047 -20.984 -6.121 1 95.06 279 ALA B N 1
ATOM 5553 C CA . ALA B 1 279 ? -18.672 -20.766 -7.422 1 95.06 279 ALA B CA 1
ATOM 5554 C C . ALA B 1 279 ? -19.922 -21.625 -7.578 1 95.06 279 ALA B C 1
ATOM 5556 O O . ALA B 1 279 ? -20.906 -21.188 -8.164 1 95.06 279 ALA B O 1
ATOM 5557 N N . LEU B 1 280 ? -19.906 -22.828 -7.078 1 92.56 280 LEU B N 1
ATOM 5558 C CA . LEU B 1 280 ? -21.062 -23.719 -7.141 1 92.56 280 LEU B CA 1
ATOM 5559 C C . LEU B 1 280 ? -22.234 -23.156 -6.348 1 92.56 280 LEU B C 1
ATOM 5561 O O . LEU B 1 280 ? -23.391 -23.312 -6.742 1 92.56 280 LEU B O 1
ATOM 5565 N N . ILE B 1 281 ? -21.891 -22.5 -5.301 1 94.81 281 ILE B N 1
ATOM 5566 C CA . ILE B 1 281 ? -22.922 -21.953 -4.414 1 94.81 281 ILE B CA 1
ATOM 5567 C C . ILE B 1 281 ? -23.422 -20.625 -4.961 1 94.81 281 ILE B C 1
ATOM 5569 O O . ILE B 1 281 ? -24.625 -20.391 -5.051 1 94.81 281 ILE B O 1
ATOM 5573 N N . SER B 1 282 ? -22.562 -19.734 -5.367 1 95 282 SER B N 1
ATOM 5574 C CA . SER B 1 282 ? -22.891 -18.359 -5.727 1 95 282 SER B CA 1
ATOM 5575 C C . SER B 1 282 ? -23.328 -18.266 -7.188 1 95 282 SER B C 1
ATOM 5577 O O . SER B 1 282 ? -24.016 -17.312 -7.57 1 95 282 SER B O 1
ATOM 5579 N N . GLY B 1 283 ? -22.828 -19.172 -8.055 1 93.38 283 GLY B N 1
ATOM 5580 C CA . GLY B 1 283 ? -23.156 -19.141 -9.469 1 93.38 283 GLY B CA 1
ATOM 5581 C C . GLY B 1 283 ? -22.172 -18.359 -10.305 1 93.38 283 GLY B C 1
ATOM 5582 O O . GLY B 1 283 ? -22.359 -18.188 -11.508 1 93.38 283 GLY B O 1
ATOM 5583 N N . TYR B 1 284 ? -21.141 -17.812 -9.641 1 94.44 284 TYR B N 1
ATOM 5584 C CA . TYR B 1 284 ? -20.078 -17.125 -10.367 1 94.44 284 TYR B CA 1
ATOM 5585 C C . TYR B 1 284 ? -18.719 -17.406 -9.719 1 94.44 284 TYR B C 1
ATOM 5587 O O . TYR B 1 284 ? -18.656 -17.781 -8.547 1 94.44 284 TYR B O 1
ATOM 5595 N N . THR B 1 285 ? -17.656 -17.25 -10.445 1 95.94 285 THR B N 1
ATOM 5596 C CA . THR B 1 285 ? -16.312 -17.531 -9.93 1 95.94 285 THR B CA 1
ATOM 5597 C C . THR B 1 285 ? -15.664 -16.25 -9.414 1 95.94 285 THR B C 1
ATOM 5599 O O . THR B 1 285 ? -15.391 -15.328 -10.188 1 95.94 285 THR B O 1
ATOM 5602 N N . ASP B 1 286 ? -15.445 -16.203 -8.18 1 96.56 286 ASP B N 1
ATOM 5603 C CA . ASP B 1 286 ? -14.836 -15.086 -7.457 1 96.56 286 ASP B CA 1
ATOM 5604 C C . ASP B 1 286 ? -13.398 -15.414 -7.059 1 96.56 286 ASP B C 1
ATOM 5606 O O . ASP B 1 286 ? -13.156 -16.359 -6.305 1 96.56 286 ASP B O 1
ATOM 5610 N N . ALA B 1 287 ? -12.477 -14.586 -7.508 1 96.56 287 ALA B N 1
ATOM 5611 C CA . ALA B 1 287 ? -11.07 -14.836 -7.234 1 96.56 287 ALA B CA 1
ATOM 5612 C C . ALA B 1 287 ? -10.656 -14.25 -5.887 1 96.56 287 ALA B C 1
ATOM 5614 O O . ALA B 1 287 ? -9.523 -14.438 -5.441 1 96.56 287 ALA B O 1
ATOM 5615 N N . THR B 1 288 ? -11.539 -13.562 -5.18 1 96.31 288 THR B N 1
ATOM 5616 C CA . THR B 1 288 ? -11.219 -12.789 -3.99 1 96.31 288 THR B CA 1
ATOM 5617 C C . THR B 1 288 ? -10.672 -13.688 -2.887 1 96.31 288 THR B C 1
ATOM 5619 O O . THR B 1 288 ? -9.758 -13.297 -2.15 1 96.31 288 THR B O 1
ATOM 5622 N N . PRO B 1 289 ? -11.227 -14.898 -2.715 1 96.5 289 PRO B N 1
ATOM 5623 C CA . PRO B 1 289 ? -10.648 -15.742 -1.668 1 96.5 289 PRO B CA 1
ATOM 5624 C C . PRO B 1 289 ? -9.156 -15.984 -1.866 1 96.5 289 PRO B C 1
ATOM 5626 O O . PRO B 1 289 ? -8.391 -15.961 -0.9 1 96.5 289 PRO B O 1
ATOM 5629 N N . PHE B 1 290 ? -8.719 -16.234 -3.064 1 96.88 290 PHE B N 1
ATOM 5630 C CA . PHE B 1 290 ? -7.293 -16.422 -3.324 1 96.88 290 PHE B CA 1
ATOM 5631 C C . PHE B 1 290 ? -6.523 -15.133 -3.076 1 96.88 290 PHE B C 1
ATOM 5633 O O . PHE B 1 290 ? -5.449 -15.148 -2.477 1 96.88 290 PHE B O 1
ATOM 5640 N N . LEU B 1 291 ? -7.094 -14.055 -3.596 1 95.38 291 LEU B N 1
ATOM 5641 C CA . LEU B 1 291 ? -6.465 -12.758 -3.369 1 95.38 291 LEU B CA 1
ATOM 5642 C C . LEU B 1 291 ? -6.281 -12.492 -1.879 1 95.38 291 LEU B C 1
ATOM 5644 O O . LEU B 1 291 ? -5.215 -12.047 -1.451 1 95.38 291 LEU B O 1
ATOM 5648 N N . PHE B 1 292 ? -7.312 -12.734 -1.169 1 94.25 292 PHE B N 1
ATOM 5649 C CA . PHE B 1 292 ? -7.293 -12.547 0.276 1 94.25 292 PHE B CA 1
ATOM 5650 C C . PHE B 1 292 ? -6.223 -13.422 0.922 1 94.25 292 PHE B C 1
ATOM 5652 O O . PHE B 1 292 ? -5.457 -12.953 1.765 1 94.25 292 PHE B O 1
ATOM 5659 N N . TYR B 1 293 ? -6.152 -14.664 0.591 1 95.38 293 TYR B N 1
ATOM 5660 C CA . TYR B 1 293 ? -5.125 -15.578 1.07 1 95.38 293 TYR B CA 1
ATOM 5661 C C . TYR B 1 293 ? -3.73 -15.047 0.75 1 95.38 293 TYR B C 1
ATOM 5663 O O . TYR B 1 293 ? -2.873 -14.969 1.633 1 95.38 293 TYR B O 1
ATOM 5671 N N . PHE B 1 294 ? -3.506 -14.711 -0.49 1 96.44 294 PHE B N 1
ATOM 5672 C CA . PHE B 1 294 ? -2.176 -14.328 -0.951 1 96.44 294 PHE B CA 1
ATOM 5673 C C . PHE B 1 294 ? -1.706 -13.062 -0.255 1 96.44 294 PHE B C 1
ATOM 5675 O O . PHE B 1 294 ? -0.545 -12.961 0.147 1 96.44 294 PHE B O 1
ATOM 5682 N N . CYS B 1 295 ? -2.592 -12.125 -0.093 1 92.12 295 CYS B N 1
ATOM 5683 C CA . CYS B 1 295 ? -2.248 -10.898 0.607 1 92.12 295 CYS B CA 1
ATOM 5684 C C . CYS B 1 295 ? -1.881 -11.18 2.059 1 92.12 295 CYS B C 1
ATOM 5686 O O . CYS B 1 295 ? -0.85 -10.711 2.545 1 92.12 295 CYS B O 1
ATOM 5688 N N . ASN B 1 296 ? -2.633 -12 2.719 1 91.19 296 ASN B N 1
ATOM 5689 C CA . ASN B 1 296 ? -2.447 -12.211 4.148 1 91.19 296 ASN B CA 1
ATOM 5690 C C . ASN B 1 296 ? -1.324 -13.203 4.43 1 91.19 296 ASN B C 1
ATOM 5692 O O . ASN B 1 296 ? -0.561 -13.031 5.383 1 91.19 296 ASN B O 1
ATOM 5696 N N . ALA B 1 297 ? -1.233 -14.211 3.609 1 94.5 297 ALA B N 1
ATOM 5697 C CA . ALA B 1 297 ? -0.312 -15.305 3.896 1 94.5 297 ALA B CA 1
ATOM 5698 C C . ALA B 1 297 ? 1.04 -15.078 3.229 1 94.5 297 ALA B C 1
ATOM 5700 O O . ALA B 1 297 ? 2.029 -15.727 3.574 1 94.5 297 ALA B O 1
ATOM 5701 N N . VAL B 1 298 ? 1.122 -14.172 2.287 1 94.94 298 VAL B N 1
ATOM 5702 C CA . VAL B 1 298 ? 2.373 -13.984 1.56 1 94.94 298 VAL B CA 1
ATOM 5703 C C . VAL B 1 298 ? 2.826 -12.531 1.687 1 94.94 298 VAL B C 1
ATOM 5705 O O . VAL B 1 298 ? 3.744 -12.219 2.451 1 94.94 298 VAL B O 1
ATOM 5708 N N . TYR B 1 299 ? 2.094 -11.586 1.119 1 91.44 299 TYR B N 1
ATOM 5709 C CA . TYR B 1 299 ? 2.543 -10.203 1.077 1 91.44 299 TYR B CA 1
ATOM 5710 C C . TYR B 1 299 ? 2.689 -9.633 2.484 1 91.44 299 TYR B C 1
ATOM 5712 O O . TYR B 1 299 ? 3.699 -9 2.803 1 91.44 299 TYR B O 1
ATOM 5720 N N . ASN B 1 300 ? 1.69 -9.836 3.277 1 88.12 300 ASN B N 1
ATOM 5721 C CA . ASN B 1 300 ? 1.66 -9.195 4.586 1 88.12 300 ASN B CA 1
ATOM 5722 C C . ASN B 1 300 ? 2.582 -9.898 5.578 1 88.12 300 ASN B C 1
ATOM 5724 O O . ASN B 1 300 ? 2.781 -9.422 6.695 1 88.12 300 ASN B O 1
ATOM 5728 N N . ARG B 1 301 ? 3.131 -10.992 5.145 1 87.88 301 ARG B N 1
ATOM 5729 C CA . ARG B 1 301 ? 4.074 -11.711 5.996 1 87.88 301 ARG B CA 1
ATOM 5730 C C . ARG B 1 301 ? 5.512 -11.297 5.684 1 87.88 301 ARG B C 1
ATOM 5732 O O . ARG B 1 301 ? 6.441 -11.68 6.398 1 87.88 301 ARG B O 1
ATOM 5739 N N . LEU B 1 302 ? 5.555 -10.57 4.609 1 80.69 302 LEU B N 1
ATOM 5740 C CA . LEU B 1 302 ? 6.898 -10.141 4.23 1 80.69 302 LEU B CA 1
ATOM 5741 C C . LEU B 1 302 ? 7.527 -9.297 5.336 1 80.69 302 LEU B C 1
ATOM 5743 O O . LEU B 1 302 ? 6.891 -8.383 5.867 1 80.69 302 LEU B O 1
ATOM 5747 N N . GLN B 1 303 ? 8.297 -9.836 6.16 1 61.31 303 GLN B N 1
ATOM 5748 C CA . GLN B 1 303 ? 9.008 -9.109 7.203 1 61.31 303 GLN B CA 1
ATOM 5749 C C . GLN B 1 303 ? 10.375 -8.633 6.711 1 61.31 303 GLN B C 1
ATOM 5751 O O . GLN B 1 303 ? 10.992 -9.273 5.863 1 61.31 303 GLN B O 1
ATOM 5756 N N . VAL B 1 304 ? 10.594 -7.316 6.805 1 47.56 304 VAL B N 1
ATOM 5757 C CA . VAL B 1 304 ? 11.984 -6.918 6.605 1 47.56 304 VAL B CA 1
ATOM 5758 C C . VAL B 1 304 ? 12.914 -7.922 7.289 1 47.56 304 VAL B C 1
ATOM 5760 O O . VAL B 1 304 ? 12.781 -8.18 8.484 1 47.56 304 VAL B O 1
ATOM 5763 N N . ASP B 1 305 ? 13.086 -9 6.695 1 40.84 305 ASP B N 1
ATOM 5764 C CA . ASP B 1 305 ? 14.156 -9.664 7.441 1 40.84 305 ASP B CA 1
ATOM 5765 C C . ASP B 1 305 ? 14.945 -8.648 8.273 1 40.84 305 ASP B C 1
ATOM 5767 O O . ASP B 1 305 ? 15.219 -7.539 7.812 1 40.84 305 ASP B O 1
ATOM 5771 N N . ALA B 1 306 ? 14.68 -8.656 9.633 1 35.97 306 ALA B N 1
ATOM 5772 C CA . ALA B 1 306 ? 15.367 -7.824 10.617 1 35.97 306 ALA B CA 1
ATOM 5773 C C . ALA B 1 306 ? 16.672 -7.281 10.047 1 35.97 306 ALA B C 1
ATOM 5775 O O . ALA B 1 306 ? 17.578 -8.047 9.695 1 35.97 306 ALA B O 1
ATOM 5776 N N . VAL B 1 307 ? 16.531 -6.379 9.211 1 38.66 307 VAL B N 1
ATOM 5777 C CA . VAL B 1 307 ? 17.766 -5.613 9.133 1 38.66 307 VAL B CA 1
ATOM 5778 C C . VAL B 1 307 ? 18.547 -5.75 10.445 1 38.66 307 VAL B C 1
ATOM 5780 O O . VAL B 1 307 ? 17.953 -5.797 11.523 1 38.66 307 VAL B O 1
ATOM 5783 N N . PRO B 1 308 ? 19.703 -6.207 10.383 1 38.5 308 PRO B N 1
ATOM 5784 C CA . PRO B 1 308 ? 20.422 -6.234 11.648 1 38.5 308 PRO B CA 1
ATOM 5785 C C . PRO B 1 308 ? 19.984 -5.129 12.609 1 38.5 308 PRO B C 1
ATOM 5787 O O . PRO B 1 308 ? 19.562 -4.059 12.164 1 38.5 308 PRO B O 1
ATOM 5790 N N . PRO B 1 309 ? 19.641 -5.395 13.836 1 36.94 309 PRO B N 1
ATOM 5791 C CA . PRO B 1 309 ? 19.203 -4.445 14.867 1 36.94 309 PRO B CA 1
ATOM 5792 C C . PRO B 1 309 ? 19.719 -3.029 14.617 1 36.94 309 PRO B C 1
ATOM 5794 O O . PRO B 1 309 ? 20.812 -2.852 14.078 1 36.94 309 PRO B O 1
ATOM 5797 N N . LYS B 1 310 ? 18.781 -1.998 14.781 1 40.03 310 LYS B N 1
ATOM 5798 C CA . LYS B 1 310 ? 19.016 -0.558 14.75 1 40.03 310 LYS B CA 1
ATOM 5799 C C . LYS B 1 310 ? 20.438 -0.222 15.211 1 40.03 310 LYS B C 1
ATOM 5801 O O . LYS B 1 310 ? 21.094 0.649 14.641 1 40.03 310 LYS B O 1
ATOM 5806 N N . THR B 1 311 ? 20.797 -0.896 16.234 1 44.06 311 THR B N 1
ATOM 5807 C CA . THR B 1 311 ? 22.094 -0.677 16.875 1 44.06 311 THR B CA 1
ATOM 5808 C C . THR B 1 311 ? 23.234 -1.03 15.922 1 44.06 311 THR B C 1
ATOM 5810 O O . THR B 1 311 ? 24.25 -0.328 15.867 1 44.06 311 THR B O 1
ATOM 5813 N N . ASP B 1 312 ? 22.953 -2.02 15.164 1 49.59 312 ASP B N 1
ATOM 5814 C CA . ASP B 1 312 ? 24.047 -2.477 14.305 1 49.59 312 ASP B CA 1
ATOM 5815 C C . ASP B 1 312 ? 24.141 -1.611 13.047 1 49.59 312 ASP B C 1
ATOM 5817 O O . ASP B 1 312 ? 25.25 -1.308 12.586 1 49.59 312 ASP B O 1
ATOM 5821 N N . LEU B 1 313 ? 23.016 -1.129 12.68 1 49.5 313 LEU B N 1
ATOM 5822 C CA . LEU B 1 313 ? 23.031 -0.22 11.539 1 49.5 313 LEU B CA 1
ATOM 5823 C C . LEU B 1 313 ? 23.594 1.137 11.938 1 49.5 313 LEU B C 1
ATOM 5825 O O . LEU B 1 313 ? 24.344 1.752 11.164 1 49.5 313 LEU B O 1
ATOM 5829 N N . GLU B 1 314 ? 23.188 1.527 13.086 1 53.53 314 GLU B N 1
ATOM 5830 C CA . GLU B 1 314 ? 23.781 2.766 13.594 1 53.53 314 GLU B CA 1
ATOM 5831 C C . GLU B 1 314 ? 25.297 2.641 13.734 1 53.53 314 GLU B C 1
ATOM 5833 O O . GLU B 1 314 ? 26.031 3.568 13.391 1 53.53 314 GLU B O 1
ATOM 5838 N N . VAL B 1 315 ? 25.688 1.574 14.312 1 58.75 315 VAL B N 1
ATOM 5839 C CA . VAL B 1 315 ? 27.125 1.33 14.477 1 58.75 315 VAL B CA 1
ATOM 5840 C C . VAL B 1 315 ? 27.797 1.277 13.109 1 58.75 315 VAL B C 1
ATOM 5842 O O . VAL B 1 315 ? 28.859 1.873 12.906 1 58.75 315 VAL B O 1
ATOM 5845 N N . TYR B 1 316 ? 27.078 0.659 12.219 1 62.66 316 TYR B N 1
ATOM 5846 C CA . TYR B 1 316 ? 27.641 0.53 10.875 1 62.66 316 TYR B CA 1
ATOM 5847 C C . TYR B 1 316 ? 27.641 1.875 10.164 1 62.66 316 TYR B C 1
ATOM 5849 O O . TYR B 1 316 ? 28.656 2.258 9.57 1 62.66 316 TYR B O 1
ATOM 5857 N N . GLN B 1 317 ? 26.609 2.6 10.305 1 59.59 317 GLN B N 1
ATOM 5858 C CA . GLN B 1 317 ? 26.531 3.9 9.648 1 59.59 317 GLN B CA 1
ATOM 5859 C C . GLN B 1 317 ? 27.531 4.887 10.25 1 59.59 317 GLN B C 1
ATOM 5861 O O . GLN B 1 317 ? 28.156 5.656 9.523 1 59.59 317 GLN B O 1
ATOM 5866 N N . THR B 1 318 ? 27.609 4.84 11.523 1 62.84 318 THR B N 1
ATOM 5867 C CA . THR B 1 318 ? 28.609 5.664 12.203 1 62.84 318 THR B CA 1
ATOM 5868 C C . THR B 1 318 ? 30.016 5.289 11.758 1 62.84 318 THR B C 1
ATOM 5870 O O . THR B 1 318 ? 30.844 6.164 11.492 1 62.84 318 THR B O 1
ATOM 5873 N N . ALA B 1 319 ? 30.328 3.992 11.648 1 66.25 319 ALA B N 1
ATOM 5874 C CA . ALA B 1 319 ? 31.641 3.512 11.234 1 66.25 319 ALA B CA 1
ATOM 5875 C C . ALA B 1 319 ? 31.922 3.871 9.773 1 66.25 319 ALA B C 1
ATOM 5877 O O . ALA B 1 319 ? 33.031 4.215 9.422 1 66.25 319 ALA B O 1
ATOM 5878 N N . LEU B 1 320 ? 30.844 3.863 9.039 1 62.44 320 LEU B N 1
ATOM 5879 C CA . LEU B 1 320 ? 30.969 4.258 7.641 1 62.44 320 LEU B CA 1
ATOM 5880 C C . LEU B 1 320 ? 31.234 5.75 7.516 1 62.44 320 LEU B C 1
ATOM 5882 O O . LEU B 1 320 ? 32.125 6.164 6.754 1 62.44 320 LEU B O 1
ATOM 5886 N N . ALA B 1 321 ? 30.578 6.453 8.312 1 59.69 321 ALA B N 1
ATOM 5887 C CA . ALA B 1 321 ? 30.734 7.902 8.328 1 59.69 321 ALA B CA 1
ATOM 5888 C C . ALA B 1 321 ? 32.125 8.289 8.828 1 59.69 321 ALA B C 1
ATOM 5890 O O . ALA B 1 321 ? 32.719 9.273 8.367 1 59.69 321 ALA B O 1
ATOM 5891 N N . GLU B 1 322 ? 32.625 7.477 9.688 1 63.06 322 GLU B N 1
ATOM 5892 C CA . GLU B 1 322 ? 33.938 7.75 10.281 1 63.06 322 GLU B CA 1
ATOM 5893 C C . GLU B 1 322 ? 35.062 7.219 9.406 1 63.06 322 GLU B C 1
ATOM 5895 O O . GLU B 1 322 ? 36.219 7.344 9.75 1 63.06 322 GLU B O 1
ATOM 5900 N N . GLY B 1 323 ? 34.656 6.578 8.289 1 64.31 323 GLY B N 1
ATOM 5901 C CA . GLY B 1 323 ? 35.656 6.07 7.359 1 64.31 323 GLY B CA 1
ATOM 5902 C C . GLY B 1 323 ? 36.312 4.805 7.844 1 64.31 323 GLY B C 1
ATOM 5903 O O . GLY B 1 323 ? 37.406 4.461 7.375 1 64.31 323 GLY B O 1
ATOM 5904 N N . LYS B 1 324 ? 35.812 4.191 8.766 1 72.38 324 LYS B N 1
ATOM 5905 C CA . LYS B 1 324 ? 36.438 3 9.359 1 72.38 324 LYS B CA 1
ATOM 5906 C C . LYS B 1 324 ? 36.094 1.755 8.539 1 72.38 324 LYS B C 1
ATOM 5908 O O . LYS B 1 324 ? 36.625 0.671 8.812 1 72.38 324 LYS B O 1
ATOM 5913 N N . ILE B 1 325 ? 35.25 1.889 7.648 1 75.19 325 ILE B N 1
ATOM 5914 C CA . ILE B 1 325 ? 34.844 0.757 6.828 1 75.19 325 ILE B CA 1
ATOM 5915 C C . ILE B 1 325 ? 35.281 0.987 5.379 1 75.19 325 ILE B C 1
ATOM 5917 O O . ILE B 1 325 ? 34.875 1.975 4.758 1 75.19 325 ILE B O 1
ATOM 5921 N N . THR B 1 326 ? 36.125 0.121 5 1 73.81 326 THR B N 1
ATOM 5922 C CA . THR B 1 326 ? 36.594 0.215 3.619 1 73.81 326 THR B CA 1
ATOM 5923 C C . THR B 1 326 ? 35.469 -0.206 2.656 1 73.81 326 THR B C 1
ATOM 5925 O O . THR B 1 326 ? 34.469 -0.798 3.07 1 73.81 326 THR B O 1
ATOM 5928 N N . GLU B 1 327 ? 35.719 0.137 1.431 1 68.56 327 GLU B N 1
ATOM 5929 C CA . GLU B 1 327 ? 34.75 -0.253 0.402 1 68.56 327 GLU B CA 1
ATOM 5930 C C . GLU B 1 327 ? 34.594 -1.768 0.354 1 68.56 327 GLU B C 1
ATOM 5932 O O . GLU B 1 327 ? 33.469 -2.266 0.201 1 68.56 327 GLU B O 1
ATOM 5937 N N . LYS B 1 328 ? 35.719 -2.412 0.417 1 74.38 328 LYS B N 1
ATOM 5938 C CA . LYS B 1 328 ? 35.656 -3.871 0.395 1 74.38 328 LYS B CA 1
ATOM 5939 C C . LYS B 1 328 ? 34.906 -4.418 1.605 1 74.38 328 LYS B C 1
ATOM 5941 O O . LYS B 1 328 ? 34.125 -5.367 1.485 1 74.38 328 LYS B O 1
ATOM 5946 N N . GLU B 1 329 ? 35.125 -3.818 2.781 1 78.12 329 GLU B N 1
ATOM 5947 C CA . GLU B 1 329 ? 34.438 -4.227 3.996 1 78.12 329 GLU B CA 1
ATOM 5948 C C . GLU B 1 329 ? 32.938 -3.939 3.9 1 78.12 329 GLU B C 1
ATOM 5950 O O . GLU B 1 329 ? 32.125 -4.727 4.371 1 78.12 329 GLU B O 1
ATOM 5955 N N . ARG B 1 330 ? 32.719 -2.883 3.336 1 72.62 330 ARG B N 1
ATOM 5956 C CA . ARG B 1 330 ? 31.312 -2.543 3.104 1 72.62 330 ARG B CA 1
ATOM 5957 C C . ARG B 1 330 ? 30.641 -3.596 2.234 1 72.62 330 ARG B C 1
ATOM 5959 O O . ARG B 1 330 ? 29.531 -4.059 2.559 1 72.62 330 ARG B O 1
ATOM 5966 N N . LEU B 1 331 ? 31.297 -3.975 1.226 1 68.06 331 LEU B N 1
ATOM 5967 C CA . LEU B 1 331 ? 30.781 -4.996 0.327 1 68.06 331 LEU B CA 1
ATOM 5968 C C . LEU B 1 331 ? 30.609 -6.328 1.054 1 68.06 331 LEU B C 1
ATOM 5970 O O . LEU B 1 331 ? 29.609 -7.02 0.867 1 68.06 331 LEU B O 1
ATOM 5974 N N . LEU B 1 332 ? 31.656 -6.664 1.817 1 76.44 332 LEU B N 1
ATOM 5975 C CA . LEU B 1 332 ? 31.594 -7.902 2.59 1 76.44 332 LEU B CA 1
ATOM 5976 C C . LEU B 1 332 ? 30.438 -7.879 3.57 1 76.44 332 LEU B C 1
ATOM 5978 O O . LEU B 1 332 ? 29.719 -8.875 3.721 1 76.44 332 LEU B O 1
ATOM 5982 N N . TRP B 1 333 ? 30.297 -6.758 4.191 1 74.38 333 TRP B N 1
ATOM 5983 C CA . TRP B 1 333 ? 29.219 -6.621 5.164 1 74.38 333 TRP B CA 1
ATOM 5984 C C . TRP B 1 333 ? 27.859 -6.754 4.492 1 74.38 333 TRP B C 1
ATOM 5986 O O . TRP B 1 333 ? 26.984 -7.488 4.973 1 74.38 333 TRP B O 1
ATOM 5996 N N . GLU B 1 334 ? 27.828 -6.109 3.455 1 62.81 334 GLU B N 1
ATOM 5997 C CA . GLU B 1 334 ? 26.578 -6.199 2.686 1 62.81 334 GLU B CA 1
ATOM 5998 C C . GLU B 1 334 ? 26.312 -7.633 2.244 1 62.81 334 GLU B C 1
ATOM 6000 O O . GLU B 1 334 ? 25.172 -8.086 2.27 1 62.81 334 GLU B O 1
ATOM 6005 N N . TYR B 1 335 ? 27.422 -8.258 1.877 1 64.06 335 TYR B N 1
ATOM 6006 C CA . TYR B 1 335 ? 27.328 -9.664 1.499 1 64.06 335 TYR B CA 1
ATOM 6007 C C . TYR B 1 335 ? 26.859 -10.516 2.678 1 64.06 335 TYR B C 1
ATOM 6009 O O . TYR B 1 335 ? 25.969 -11.359 2.531 1 64.06 335 TYR B O 1
ATOM 6017 N N . VAL B 1 336 ? 27.438 -10.359 3.805 1 72.44 336 VAL B N 1
ATOM 6018 C CA . VAL B 1 336 ? 27.094 -11.125 5 1 72.44 336 VAL B CA 1
ATOM 6019 C C . VAL B 1 336 ? 25.625 -10.93 5.34 1 72.44 336 VAL B C 1
ATOM 6021 O O . VAL B 1 336 ? 24.906 -11.898 5.629 1 72.44 336 VAL B O 1
ATOM 6024 N N . LEU B 1 337 ? 25.219 -9.703 5.262 1 63.53 337 LEU B N 1
ATOM 6025 C CA . LEU B 1 337 ? 23.828 -9.398 5.602 1 63.53 337 LEU B CA 1
ATOM 6026 C C . LEU B 1 337 ? 22.859 -10.07 4.633 1 63.53 337 LEU B C 1
ATOM 6028 O O . LEU B 1 337 ? 21.828 -10.586 5.043 1 63.53 337 LEU B O 1
ATOM 6032 N N . SER B 1 338 ? 23.359 -10.047 3.473 1 57.19 338 SER B N 1
ATOM 6033 C CA . SER B 1 338 ? 22.5 -10.562 2.414 1 57.19 338 SER B CA 1
ATOM 6034 C C . SER B 1 338 ? 22.562 -12.086 2.348 1 57.19 338 SER B C 1
ATOM 6036 O O . SER B 1 338 ? 21.531 -12.742 2.164 1 57.19 338 SER B O 1
ATOM 6038 N N . ALA B 1 339 ? 23.828 -12.594 2.488 1 58.31 339 ALA B N 1
ATOM 6039 C CA . ALA B 1 339 ? 24.078 -14.016 2.26 1 58.31 339 ALA B CA 1
ATOM 6040 C C . ALA B 1 339 ? 23.734 -14.836 3.496 1 58.31 339 ALA B C 1
ATOM 6042 O O . ALA B 1 339 ? 23.219 -15.953 3.381 1 58.31 339 ALA B O 1
ATOM 6043 N N . TYR B 1 340 ? 24.109 -14.297 4.582 1 62.53 340 TYR B N 1
ATOM 6044 C CA . TYR B 1 340 ? 23.969 -15.109 5.785 1 62.53 340 TYR B CA 1
ATOM 6045 C C . TYR B 1 340 ? 22.844 -14.602 6.668 1 62.53 340 TYR B C 1
ATOM 6047 O O . TYR B 1 340 ? 22.203 -15.383 7.375 1 62.53 340 TYR B O 1
ATOM 6055 N N . GLY B 1 341 ? 22.562 -13.242 6.516 1 52.25 341 GLY B N 1
ATOM 6056 C CA . GLY B 1 341 ? 21.562 -12.695 7.406 1 52.25 341 GLY B CA 1
ATOM 6057 C C . GLY B 1 341 ? 21.797 -13.047 8.859 1 52.25 341 GLY B C 1
ATOM 6058 O O . GLY B 1 341 ? 22.859 -12.766 9.406 1 52.25 341 GLY B O 1
ATOM 6059 N N . ALA B 1 342 ? 20.672 -13.672 9.523 1 52.88 342 ALA B N 1
ATOM 6060 C CA . ALA B 1 342 ? 20.781 -14.07 10.922 1 52.88 342 ALA B CA 1
ATOM 6061 C C . ALA B 1 342 ? 21.453 -15.445 11.047 1 52.88 342 ALA B C 1
ATOM 6063 O O . ALA B 1 342 ? 21.688 -15.922 12.156 1 52.88 342 ALA B O 1
ATOM 6064 N N . GLU B 1 343 ? 21.797 -16.016 9.969 1 60.53 343 GLU B N 1
ATOM 6065 C CA . GLU B 1 343 ? 22.422 -17.344 10.023 1 60.53 343 GLU B CA 1
ATOM 6066 C C . GLU B 1 343 ? 23.906 -17.234 10.328 1 60.53 343 GLU B C 1
ATOM 6068 O O . GLU B 1 343 ? 24.562 -16.25 9.984 1 60.53 343 GLU B O 1
ATOM 6073 N N . GLU B 1 344 ? 24.328 -18.312 10.961 1 73.06 344 GLU B N 1
ATOM 6074 C CA . GLU B 1 344 ? 25.75 -18.391 11.297 1 73.06 344 GLU B CA 1
ATOM 6075 C C . GLU B 1 344 ? 26.594 -18.719 10.07 1 73.06 344 GLU B C 1
ATOM 6077 O O . GLU B 1 344 ? 26.125 -19.391 9.148 1 73.06 344 GLU B O 1
ATOM 6082 N N . PHE B 1 345 ? 27.688 -18.141 9.984 1 80.06 345 PHE B N 1
ATOM 6083 C CA . PHE B 1 345 ? 28.656 -18.422 8.922 1 80.06 345 PHE B CA 1
ATOM 6084 C C . PHE B 1 345 ? 30.078 -18.484 9.477 1 80.06 345 PHE B C 1
ATOM 6086 O O . PHE B 1 345 ? 30.344 -17.938 10.539 1 80.06 345 PHE B O 1
ATOM 6093 N N . THR B 1 346 ? 30.938 -19.281 8.82 1 83.12 346 THR B N 1
ATOM 6094 C CA . THR B 1 346 ? 32.344 -19.328 9.172 1 83.12 346 THR B CA 1
ATOM 6095 C C . THR B 1 346 ? 33.188 -18.469 8.219 1 83.12 346 THR B C 1
ATOM 6097 O O . THR B 1 346 ? 32.688 -18.094 7.145 1 83.12 346 THR B O 1
ATOM 6100 N N . THR B 1 347 ? 34.375 -18.141 8.664 1 86.62 347 THR B N 1
ATOM 6101 C CA . THR B 1 347 ? 35.281 -17.359 7.84 1 86.62 347 THR B CA 1
ATOM 6102 C C . THR B 1 347 ? 35.562 -18.078 6.52 1 86.62 347 THR B C 1
ATOM 6104 O O . THR B 1 347 ? 35.594 -17.453 5.461 1 86.62 347 THR B O 1
ATOM 6107 N N . LYS B 1 348 ? 35.688 -19.359 6.613 1 82.75 348 LYS B N 1
ATOM 6108 C CA . LYS B 1 348 ? 35.938 -20.141 5.414 1 82.75 348 LYS B CA 1
ATOM 6109 C C . LYS B 1 348 ? 34.75 -20.125 4.473 1 82.75 348 LYS B C 1
ATOM 6111 O O . LYS B 1 348 ? 34.906 -20.031 3.252 1 82.75 348 LYS B O 1
ATOM 6116 N N . GLN B 1 349 ? 33.625 -20.281 5.09 1 80 349 GLN B N 1
ATOM 6117 C CA . GLN B 1 349 ? 32.406 -20.25 4.297 1 80 349 GLN B CA 1
ATOM 6118 C C . GLN B 1 349 ? 32.25 -18.906 3.59 1 80 349 GLN B C 1
ATOM 6120 O O . GLN B 1 349 ? 31.891 -18.859 2.41 1 80 349 GLN B O 1
ATOM 6125 N N . LEU B 1 350 ? 32.531 -17.875 4.336 1 82.56 350 LEU B N 1
ATOM 6126 C CA . LEU B 1 350 ? 32.406 -16.531 3.756 1 82.56 350 LEU B CA 1
ATOM 6127 C C . LEU B 1 350 ? 33.406 -16.344 2.635 1 82.56 350 LEU B C 1
ATOM 6129 O O . LEU B 1 350 ? 33.125 -15.727 1.611 1 82.56 350 LEU B O 1
ATOM 6133 N N . GLU B 1 351 ? 34.625 -16.828 2.795 1 80.75 351 GLU B N 1
ATOM 6134 C CA . GLU B 1 351 ? 35.625 -16.766 1.753 1 80.75 351 GLU B CA 1
ATOM 6135 C C . GLU B 1 351 ? 35.156 -17.453 0.476 1 80.75 351 GLU B C 1
ATOM 6137 O O . GLU B 1 351 ? 35.281 -16.906 -0.618 1 80.75 351 GLU B O 1
ATOM 6142 N N . LYS B 1 352 ? 34.594 -18.516 0.725 1 76.06 352 LYS B N 1
ATOM 6143 C CA . LYS B 1 352 ? 34.125 -19.312 -0.409 1 76.06 352 LYS B CA 1
ATOM 6144 C C . LYS B 1 352 ? 32.938 -18.656 -1.102 1 76.06 352 LYS B C 1
ATOM 6146 O O . LYS B 1 352 ? 32.844 -18.656 -2.33 1 76.06 352 LYS B O 1
ATOM 6151 N N . ASP B 1 353 ? 32.188 -18.109 -0.171 1 70.31 353 ASP B N 1
ATOM 6152 C CA . ASP B 1 353 ? 30.938 -17.578 -0.691 1 70.31 353 ASP B CA 1
ATOM 6153 C C . ASP B 1 353 ? 31.141 -16.219 -1.361 1 70.31 353 ASP B C 1
ATOM 6155 O O . ASP B 1 353 ? 30.547 -15.945 -2.408 1 70.31 353 ASP B O 1
ATOM 6159 N N . PHE B 1 354 ? 31.938 -15.32 -0.781 1 70.81 354 PHE B N 1
ATOM 6160 C CA . PHE B 1 354 ? 32.156 -13.969 -1.276 1 70.81 354 PHE B CA 1
ATOM 6161 C C . PHE B 1 354 ? 33.125 -13.984 -2.473 1 70.81 354 PHE B C 1
ATOM 6163 O O . PHE B 1 354 ? 32.969 -13.172 -3.389 1 70.81 354 PHE B O 1
ATOM 6170 N N . ARG B 1 355 ? 34.062 -14.828 -2.598 1 64.19 355 ARG B N 1
ATOM 6171 C CA . ARG B 1 355 ? 35 -15.203 -3.652 1 64.19 355 ARG B CA 1
ATOM 6172 C C . ARG B 1 355 ? 35.906 -14.031 -4.027 1 64.19 355 ARG B C 1
ATOM 6174 O O . ARG B 1 355 ? 36.875 -14.211 -4.73 1 64.19 355 ARG B O 1
ATOM 6181 N N . ASN B 1 356 ? 35.5 -12.852 -3.688 1 66.88 356 ASN B N 1
ATOM 6182 C CA . ASN B 1 356 ? 36.281 -11.711 -4.133 1 66.88 356 ASN B CA 1
ATOM 6183 C C . ASN B 1 356 ? 37.156 -11.148 -3.002 1 66.88 356 ASN B C 1
ATOM 6185 O O . ASN B 1 356 ? 37.438 -9.945 -2.963 1 66.88 356 ASN B O 1
ATOM 6189 N N . ALA B 1 357 ? 37.438 -11.906 -2.055 1 78.06 357 ALA B N 1
ATOM 6190 C CA . ALA B 1 357 ? 38.312 -11.477 -0.965 1 78.06 357 ALA B CA 1
ATOM 6191 C C . ALA B 1 357 ? 39.125 -12.648 -0.439 1 78.06 357 ALA B C 1
ATOM 6193 O O . ALA B 1 357 ? 38.625 -13.773 -0.333 1 78.06 357 ALA B O 1
ATOM 6194 N N . ALA B 1 358 ? 40.438 -12.352 -0.317 1 79.25 358 ALA B N 1
ATOM 6195 C CA . ALA B 1 358 ? 41.312 -13.367 0.257 1 79.25 358 ALA B CA 1
ATOM 6196 C C . ALA B 1 358 ? 40.938 -13.68 1.699 1 79.25 358 ALA B C 1
ATOM 6198 O O . ALA B 1 358 ? 40.25 -12.883 2.354 1 79.25 358 ALA B O 1
ATOM 6199 N N . TYR B 1 359 ? 41.375 -14.883 2.105 1 85.94 359 TYR B N 1
ATOM 6200 C CA . TYR B 1 359 ? 41.062 -15.359 3.445 1 85.94 359 TYR B CA 1
ATOM 6201 C C . TYR B 1 359 ? 41.469 -14.344 4.504 1 85.94 359 TYR B C 1
ATOM 6203 O O . TYR B 1 359 ? 40.719 -14.094 5.453 1 85.94 359 TYR B O 1
ATOM 6211 N N . ALA B 1 360 ? 42.594 -13.742 4.293 1 83.5 360 ALA B N 1
ATOM 6212 C CA . ALA B 1 360 ? 43.094 -12.781 5.262 1 83.5 360 ALA B CA 1
ATOM 6213 C C . ALA B 1 360 ? 42.188 -11.562 5.367 1 83.5 360 ALA B C 1
ATOM 6215 O O . ALA B 1 360 ? 41.938 -11.055 6.465 1 83.5 360 ALA B O 1
ATOM 6216 N N . THR B 1 361 ? 41.656 -11.188 4.293 1 83.62 361 THR B N 1
ATOM 6217 C CA . THR B 1 361 ? 40.75 -10.047 4.242 1 83.62 361 THR B CA 1
ATOM 6218 C C . THR B 1 361 ? 39.438 -10.359 4.957 1 83.62 361 THR B C 1
ATOM 6220 O O . THR B 1 361 ? 38.906 -9.531 5.699 1 83.62 361 THR B O 1
ATOM 6223 N N . ILE B 1 362 ? 39 -11.516 4.715 1 88 362 ILE B N 1
ATOM 6224 C CA . ILE B 1 362 ? 37.719 -11.953 5.305 1 88 362 ILE B CA 1
ATOM 6225 C C . ILE B 1 362 ? 37.875 -12.078 6.82 1 88 362 ILE B C 1
ATOM 6227 O O . ILE B 1 362 ? 37 -11.656 7.578 1 88 362 ILE B O 1
ATOM 6231 N N . ARG B 1 363 ? 39.031 -12.672 7.168 1 86.12 363 ARG B N 1
ATOM 6232 C CA . ARG B 1 363 ? 39.312 -12.828 8.594 1 86.12 363 ARG B CA 1
ATOM 6233 C C . ARG B 1 363 ? 39.375 -11.477 9.297 1 86.12 363 ARG B C 1
ATOM 6235 O O . ARG B 1 363 ? 38.812 -11.305 10.375 1 86.12 363 ARG B O 1
ATOM 6242 N N . THR B 1 364 ? 40 -10.539 8.688 1 87.12 364 THR B N 1
ATOM 6243 C CA . THR B 1 364 ? 40.094 -9.195 9.242 1 87.12 364 THR B CA 1
ATOM 6244 C C . THR B 1 364 ? 38.719 -8.539 9.336 1 87.12 364 THR B C 1
ATOM 6246 O O . THR B 1 364 ? 38.438 -7.863 10.32 1 87.12 364 THR B O 1
ATOM 6249 N N . PHE B 1 365 ? 37.969 -8.766 8.328 1 90.12 365 PHE B N 1
ATOM 6250 C CA . PHE B 1 365 ? 36.594 -8.234 8.281 1 90.12 365 PHE B CA 1
ATOM 6251 C C . PHE B 1 365 ? 35.75 -8.773 9.43 1 90.12 365 PHE B C 1
ATOM 6253 O O . PHE B 1 365 ? 35.156 -8 10.195 1 90.12 365 PHE B O 1
ATOM 6260 N N . VAL B 1 366 ? 35.812 -10.094 9.594 1 88.31 366 VAL B N 1
ATOM 6261 C CA . VAL B 1 366 ? 34.938 -10.695 10.586 1 88.31 366 VAL B CA 1
ATOM 6262 C C . VAL B 1 366 ? 35.375 -10.289 11.992 1 88.31 366 VAL B C 1
ATOM 6264 O O . VAL B 1 366 ? 34.562 -10.047 12.867 1 88.31 366 VAL B O 1
ATOM 6267 N N . MET B 1 367 ? 36.688 -10.156 12.141 1 85.81 367 MET B N 1
ATOM 6268 C CA . MET B 1 367 ? 37.188 -9.742 13.445 1 85.81 367 MET B CA 1
ATOM 6269 C C . MET B 1 367 ? 36.844 -8.297 13.742 1 85.81 367 MET B C 1
ATOM 6271 O O . MET B 1 367 ? 36.406 -7.977 14.844 1 85.81 367 MET B O 1
ATOM 6275 N N . LYS B 1 368 ? 36.969 -7.488 12.742 1 86.44 368 LYS B N 1
ATOM 6276 C CA . LYS B 1 368 ? 36.688 -6.066 12.898 1 86.44 368 LYS B CA 1
ATOM 6277 C C . LYS B 1 368 ? 35.188 -5.852 13.188 1 86.44 368 LYS B C 1
ATOM 6279 O O . LYS B 1 368 ? 34.844 -5.09 14.086 1 86.44 368 LYS B O 1
ATOM 6284 N N . PHE B 1 369 ? 34.438 -6.484 12.484 1 85.75 369 PHE B N 1
ATOM 6285 C CA . PHE B 1 369 ? 33 -6.309 12.617 1 85.75 369 PHE B CA 1
ATOM 6286 C C . PHE B 1 369 ? 32.469 -6.969 13.891 1 85.75 369 PHE B C 1
ATOM 6288 O O . PHE B 1 369 ? 31.453 -6.543 14.445 1 85.75 369 PHE B O 1
ATOM 6295 N N . HIS B 1 370 ? 33.25 -7.945 14.305 1 84.75 370 HIS B N 1
ATOM 6296 C CA . HIS B 1 370 ? 32.969 -8.516 15.625 1 84.75 370 HIS B CA 1
ATOM 6297 C C . HIS B 1 370 ? 33.312 -7.531 16.734 1 84.75 370 HIS B C 1
ATOM 6299 O O . HIS B 1 370 ? 32.531 -7.371 17.688 1 84.75 370 HIS B O 1
ATOM 6305 N N . GLU B 1 371 ? 34.375 -6.91 16.562 1 82.31 371 GLU B N 1
ATOM 6306 C CA . GLU B 1 371 ? 34.812 -5.914 17.531 1 82.31 371 GLU B CA 1
ATOM 6307 C C . GLU B 1 371 ? 33.812 -4.742 17.594 1 82.31 371 GLU B C 1
ATOM 6309 O O . GLU B 1 371 ? 33.594 -4.16 18.656 1 82.31 371 GLU B O 1
ATOM 6314 N N . MET B 1 372 ? 33.281 -4.523 16.391 1 80.25 372 MET B N 1
ATOM 6315 C CA . MET B 1 372 ? 32.344 -3.402 16.297 1 80.25 372 MET B CA 1
ATOM 6316 C C . MET B 1 372 ? 30.969 -3.799 16.812 1 80.25 372 MET B C 1
ATOM 6318 O O . MET B 1 372 ? 30.047 -2.971 16.859 1 80.25 372 MET B O 1
ATOM 6322 N N . GLY B 1 373 ? 30.781 -5.129 17.094 1 76.12 373 GLY B N 1
ATOM 6323 C CA . GLY B 1 373 ? 29.516 -5.629 17.594 1 76.12 373 GLY B CA 1
ATOM 6324 C C . GLY B 1 373 ? 28.5 -5.91 16.5 1 76.12 373 GLY B C 1
ATOM 6325 O O . GLY B 1 373 ? 27.328 -6.141 16.781 1 76.12 373 GLY B O 1
ATOM 6326 N N . LEU B 1 374 ? 28.969 -5.855 15.328 1 77.94 374 LEU B N 1
ATOM 6327 C CA . LEU B 1 374 ? 28.078 -6.086 14.195 1 77.94 374 LEU B CA 1
ATOM 6328 C C . LEU B 1 374 ? 27.938 -7.574 13.906 1 77.94 374 LEU B C 1
ATOM 6330 O O . LEU B 1 374 ? 26.953 -8.008 13.305 1 77.94 374 LEU B O 1
ATOM 6334 N N . LEU B 1 375 ? 28.969 -8.266 14.359 1 81.25 375 LEU B N 1
ATOM 6335 C CA . LEU B 1 375 ? 28.984 -9.727 14.289 1 81.25 375 LEU B CA 1
ATOM 6336 C C . LEU B 1 375 ? 29.219 -10.336 15.664 1 81.25 375 LEU B C 1
ATOM 6338 O O . LEU B 1 375 ? 29.953 -9.781 16.469 1 81.25 375 LEU B O 1
ATOM 6342 N N . THR B 1 376 ? 28.562 -11.344 15.953 1 81 376 THR B N 1
ATOM 6343 C CA . THR B 1 376 ? 28.844 -12.141 17.141 1 81 376 THR B CA 1
ATOM 6344 C C . THR B 1 376 ? 29.516 -13.461 16.766 1 81 376 THR B C 1
ATOM 6346 O O . THR B 1 376 ? 29.172 -14.062 15.734 1 81 376 THR B O 1
ATOM 6349 N N . ALA B 1 377 ? 30.469 -13.859 17.609 1 81.81 377 ALA B N 1
ATOM 6350 C CA . ALA B 1 377 ? 31.219 -15.078 17.344 1 81.81 377 ALA B CA 1
ATOM 6351 C C . ALA B 1 377 ? 30.891 -16.172 18.344 1 81.81 377 ALA B C 1
ATOM 6353 O O . ALA B 1 377 ? 30.688 -15.898 19.531 1 81.81 377 ALA B O 1
ATOM 6354 N N . ARG B 1 378 ? 30.609 -17.344 17.859 1 79.25 378 ARG B N 1
ATOM 6355 C CA . ARG B 1 378 ? 30.422 -18.547 18.672 1 79.25 378 ARG B CA 1
ATOM 6356 C C . ARG B 1 378 ? 31.406 -19.641 18.266 1 79.25 378 ARG B C 1
ATOM 6358 O O . ARG B 1 378 ? 31.453 -20.016 17.094 1 79.25 378 ARG B O 1
ATOM 6365 N N . LYS B 1 379 ? 32.156 -20.109 19.297 1 77.06 379 LYS B N 1
ATOM 6366 C CA . LYS B 1 379 ? 33.125 -21.172 19.016 1 77.06 379 LYS B CA 1
ATOM 6367 C C . LYS B 1 379 ? 32.469 -22.547 19.172 1 77.06 379 LYS B C 1
ATOM 6369 O O . LYS B 1 379 ? 31.766 -22.797 20.156 1 77.06 379 LYS B O 1
ATOM 6374 N N . ALA B 1 380 ? 32.469 -23.312 18.219 1 74.5 380 ALA B N 1
ATOM 6375 C CA . ALA B 1 380 ? 32.062 -24.703 18.266 1 74.5 380 ALA B CA 1
ATOM 6376 C C . ALA B 1 380 ? 33.188 -25.625 17.781 1 74.5 380 ALA B C 1
ATOM 6378 O O . ALA B 1 380 ? 33.406 -25.734 16.562 1 74.5 380 ALA B O 1
ATOM 6379 N N . GLY B 1 381 ? 33.812 -26.312 18.719 1 72 381 GLY B N 1
ATOM 6380 C CA . GLY B 1 381 ? 34.969 -27.141 18.359 1 72 381 GLY B CA 1
ATOM 6381 C C . GLY B 1 381 ? 36.125 -26.344 17.812 1 72 381 GLY B C 1
ATOM 6382 O O . GLY B 1 381 ? 36.594 -25.391 18.453 1 72 381 GLY B O 1
ATOM 6383 N N . ASN B 1 382 ? 36.562 -26.75 16.625 1 77.5 382 ASN B N 1
ATOM 6384 C CA . ASN B 1 382 ? 37.688 -26.094 15.984 1 77.5 382 ASN B CA 1
ATOM 6385 C C . ASN B 1 382 ? 37.219 -25.016 15.016 1 77.5 382 ASN B C 1
ATOM 6387 O O . ASN B 1 382 ? 38.031 -24.484 14.242 1 77.5 382 ASN B O 1
ATOM 6391 N N . ARG B 1 383 ? 35.938 -24.688 15.055 1 79.94 383 ARG B N 1
ATOM 6392 C CA . ARG B 1 383 ? 35.406 -23.688 14.133 1 79.94 383 ARG B CA 1
ATOM 6393 C C . ARG B 1 383 ? 34.75 -22.531 14.875 1 79.94 383 ARG B C 1
ATOM 6395 O O . ARG B 1 383 ? 34.25 -22.703 15.984 1 79.94 383 ARG B O 1
ATOM 6402 N N . VAL B 1 384 ? 34.906 -21.297 14.328 1 85.81 384 VAL B N 1
ATOM 6403 C CA . VAL B 1 384 ? 34.219 -20.125 14.852 1 85.81 384 VAL B CA 1
ATOM 6404 C C . VAL B 1 384 ? 33.062 -19.734 13.93 1 85.81 384 VAL B C 1
ATOM 6406 O O . VAL B 1 384 ? 33.25 -19.562 12.727 1 85.81 384 VAL B O 1
ATOM 6409 N N . PHE B 1 385 ? 31.875 -19.672 14.484 1 85.06 385 PHE B N 1
ATOM 6410 C CA . PHE B 1 385 ? 30.688 -19.25 13.75 1 85.06 385 PHE B CA 1
ATOM 6411 C C . PHE B 1 385 ? 30.359 -17.797 14.055 1 85.06 385 PHE B C 1
ATOM 6413 O O . PHE B 1 385 ? 30.453 -17.359 15.203 1 85.06 385 PHE B O 1
ATOM 6420 N N . TYR B 1 386 ? 30.078 -17.078 12.984 1 85.5 386 TYR B N 1
ATOM 6421 C CA . TYR B 1 386 ? 29.688 -15.68 13.133 1 85.5 386 TYR B CA 1
ATOM 6422 C C . TYR B 1 386 ? 28.219 -15.484 12.75 1 85.5 386 TYR B C 1
ATOM 6424 O O . TYR B 1 386 ? 27.688 -16.219 11.906 1 85.5 386 TYR B O 1
ATOM 6432 N N . CYS B 1 387 ? 27.531 -14.625 13.391 1 79.56 387 CYS B N 1
ATOM 6433 C CA . CYS B 1 387 ? 26.156 -14.242 13.031 1 79.56 387 CYS B CA 1
ATOM 6434 C C . CYS B 1 387 ? 25.953 -12.742 13.188 1 79.56 387 CYS B C 1
ATOM 6436 O O . CYS B 1 387 ? 26.594 -12.109 14.039 1 79.56 387 CYS B O 1
ATOM 6438 N N . VAL B 1 388 ? 25.172 -12.219 12.305 1 69.88 388 VAL B N 1
ATOM 6439 C CA . VAL B 1 388 ? 24.875 -10.789 12.391 1 69.88 388 VAL B CA 1
ATOM 6440 C C . VAL B 1 388 ? 24.109 -10.5 13.688 1 69.88 388 VAL B C 1
ATOM 6442 O O . VAL B 1 388 ? 23.188 -11.227 14.039 1 69.88 388 VAL B O 1
ATOM 6445 N N . GLY B 1 389 ? 24.469 -9.461 14.57 1 63.5 389 GLY B N 1
ATOM 6446 C CA . GLY B 1 389 ? 23.766 -9.039 15.773 1 63.5 389 GLY B CA 1
ATOM 6447 C C . GLY B 1 389 ? 24.656 -8.93 16.984 1 63.5 389 GLY B C 1
ATOM 6448 O O . GLY B 1 389 ? 25.734 -9.547 17.031 1 63.5 389 GLY B O 1
ATOM 6449 N N . GLY B 1 390 ? 24.672 -7.723 17.922 1 49.56 390 GLY B N 1
ATOM 6450 C CA . GLY B 1 390 ? 25.516 -7.246 19 1 49.56 390 GLY B CA 1
ATOM 6451 C C . GLY B 1 390 ? 25.656 -8.25 20.141 1 49.56 390 GLY B C 1
ATOM 6452 O O . GLY B 1 390 ? 26.719 -8.867 20.297 1 49.56 390 GLY B O 1
ATOM 6453 N N . THR B 1 391 ? 24.75 -8.07 21.328 1 40.88 391 THR B N 1
ATOM 6454 C CA . THR B 1 391 ? 25.234 -8.195 22.688 1 40.88 391 THR B CA 1
ATOM 6455 C C . THR B 1 391 ? 25.562 -9.648 23.016 1 40.88 391 THR B C 1
ATOM 6457 O O . THR B 1 391 ? 24.719 -10.531 22.859 1 40.88 391 THR B O 1
ATOM 6460 N N . SER B 1 392 ? 26.734 -9.961 22.938 1 35.56 392 SER B N 1
ATOM 6461 C CA . SER B 1 392 ? 27.281 -11.125 23.625 1 35.56 392 SER B CA 1
ATOM 6462 C C . SER B 1 392 ? 26.812 -11.164 25.078 1 35.56 392 SER B C 1
ATOM 6464 O O . SER B 1 392 ? 27.203 -10.312 25.891 1 35.56 392 SER B O 1
ATOM 6466 N N . ASP B 1 393 ? 25.547 -11.242 25.562 1 33.88 393 ASP B N 1
ATOM 6467 C CA . ASP B 1 393 ? 25.516 -11.602 26.969 1 33.88 393 ASP B CA 1
ATOM 6468 C C . ASP B 1 393 ? 26.406 -12.805 27.266 1 33.88 393 ASP B C 1
ATOM 6470 O O . ASP B 1 393 ? 26.062 -13.938 26.938 1 33.88 393 ASP B O 1
ATOM 6474 N N . GLY B 1 394 ? 27.656 -12.742 27.031 1 32.34 394 GLY B N 1
ATOM 6475 C CA . GLY B 1 394 ? 28.484 -13.766 27.656 1 32.34 394 GLY B CA 1
ATOM 6476 C C . GLY B 1 394 ? 28.281 -13.875 29.156 1 32.34 394 GLY B C 1
ATOM 6477 O O . GLY B 1 394 ? 29.25 -13.797 29.922 1 32.34 394 GLY B O 1
ATOM 6478 N N . ARG B 1 395 ? 27.297 -13.297 30 1 29.61 395 ARG B N 1
ATOM 6479 C CA . ARG B 1 395 ? 27.484 -13.773 31.359 1 29.61 395 ARG B CA 1
ATOM 6480 C C . ARG B 1 395 ? 27.484 -15.297 31.406 1 29.61 395 ARG B C 1
ATOM 6482 O O . ARG B 1 395 ? 26.656 -15.945 30.766 1 29.61 395 ARG B O 1
ATOM 6489 N N . PRO B 1 396 ? 28.594 -15.797 31.781 1 29.03 396 PRO B N 1
ATOM 6490 C CA . PRO B 1 396 ? 28.688 -17.188 32.219 1 29.03 396 PRO B CA 1
ATOM 6491 C C . PRO B 1 396 ? 27.547 -17.594 33.156 1 29.03 396 PRO B C 1
ATOM 6493 O O . PRO B 1 396 ? 26.984 -16.75 33.844 1 29.03 396 PRO B O 1
ATOM 6496 N N . ASN B 1 397 ? 26.719 -18.547 32.812 1 26.95 397 ASN B N 1
ATOM 6497 C CA . ASN B 1 397 ? 25.891 -19.328 33.719 1 26.95 397 ASN B CA 1
ATOM 6498 C C . ASN B 1 397 ? 26.625 -19.609 35.031 1 26.95 397 ASN B C 1
ATOM 6500 O O . ASN B 1 397 ? 27.562 -20.406 35.062 1 26.95 397 ASN B O 1
ATOM 6504 N N . GLU B 1 398 ? 27 -18.562 35.812 1 24.33 398 GLU B N 1
ATOM 6505 C CA . GLU B 1 398 ? 27.297 -18.969 37.156 1 24.33 398 GLU B CA 1
ATOM 6506 C C . GLU B 1 398 ? 26.172 -19.812 37.75 1 24.33 398 GLU B C 1
ATOM 6508 O O . GLU B 1 398 ? 25 -19.453 37.656 1 24.33 398 GLU B O 1
ATOM 6513 N N . SER B 1 399 ? 26.406 -21.219 37.875 1 23.75 399 SER B N 1
ATOM 6514 C CA . SER B 1 399 ? 25.797 -22.25 38.719 1 23.75 399 SER B CA 1
ATOM 6515 C C . SER B 1 399 ? 25.562 -21.75 40.125 1 23.75 399 SER B C 1
ATOM 6517 O O . SER B 1 399 ? 26.516 -21.547 40.875 1 23.75 399 SER B O 1
ATOM 6519 N N . LYS B 1 400 ? 24.875 -20.797 40.5 1 24.75 400 LYS B N 1
ATOM 6520 C CA . LYS B 1 400 ? 24.516 -20.766 41.906 1 24.75 400 LYS B CA 1
ATOM 6521 C C . LYS B 1 400 ? 23.875 -22.078 42.344 1 24.75 400 LYS B C 1
ATOM 6523 O O . LYS B 1 400 ? 22.859 -22.5 41.75 1 24.75 400 LYS B O 1
ATOM 6528 N N . ARG B 1 401 ? 24.688 -23 43 1 20.34 401 ARG B N 1
ATOM 6529 C CA . ARG B 1 401 ? 24.453 -24.141 43.875 1 20.34 401 ARG B CA 1
ATOM 6530 C C . ARG B 1 401 ? 23.406 -23.844 44.938 1 20.34 401 ARG B C 1
ATOM 6532 O O . ARG B 1 401 ? 23.656 -23.094 45.875 1 20.34 401 ARG B O 1
ATOM 6539 N N . ARG B 1 402 ? 22.203 -23.406 44.688 1 20.02 402 ARG B N 1
ATOM 6540 C CA . ARG B 1 402 ? 21.406 -23.688 45.875 1 20.02 402 ARG B CA 1
ATOM 6541 C C . ARG B 1 402 ? 21.469 -25.172 46.219 1 20.02 402 ARG B C 1
ATOM 6543 O O . ARG B 1 402 ? 21.25 -26.031 45.375 1 20.02 402 ARG B O 1
ATOM 6550 N N . THR B 1 403 ? 22.359 -25.453 47.188 1 20.84 403 THR B N 1
ATOM 6551 C CA . THR B 1 403 ? 22.438 -26.531 48.156 1 20.84 403 THR B CA 1
ATOM 6552 C C . THR B 1 403 ? 21.047 -26.828 48.75 1 20.84 403 THR B C 1
ATOM 6554 O O . THR B 1 403 ? 20.406 -25.953 49.312 1 20.84 403 THR B O 1
ATOM 6557 N N . LEU B 1 404 ? 20.203 -27.656 48 1 18.94 404 LEU B N 1
ATOM 6558 C CA . LEU B 1 404 ? 19.672 -28.672 48.875 1 18.94 404 LEU B CA 1
ATOM 6559 C C . LEU B 1 404 ? 20.75 -29.672 49.312 1 18.94 404 LEU B C 1
ATOM 6561 O O . LEU B 1 404 ? 21.594 -30.047 48.5 1 18.94 404 LEU B O 1
#

Sequence (808 aa):
MDGAQFAKMLSDKHLFELDRMEYKYSTVSVKEFAELLRQNFAQPLPLTDFSGNKLFYLLNLAQISTNGMKQLLSVPVSGQNFGLSAMTEEIYATFQIESIRSTRSSIRYILDGYAPRDEQEARIYGMKRGLEFIANRQNAITEENLHYLYQISTGDYLPDEDRLLPNHFYRHGEVFIVGGEEPRPGLPTERLPGAMKCLVGFANANDGINELHKAAILHFAFAYYHPYFDGNGRTARLFHLWYLVQQGYPAALFTPFSRYIAENKDAYYKVYERVERNALISGYTDATPFLFYFCNAVYNRLQVDAVPPKTDLEVYQTALAEGKITEKERLLWEYVLSAYGAEEFTTKQLEKDFRNAAYATIRTFVMKFHEMGLLTARKAGNRVFYCVGGTSDGRPNESKRRTLMDGAQFAKMLSDKHLFELDRMEYKYSTVSVKEFAELLRQNFAQPLPLTDFSGNKLFYLLNLAQISTNGMKQLLSVPVSGQNFGLSAMTEEIYATFQIESIRSTRSSIRYILDGYAPRDEQEARIYGMKRGLEFIANRQNAITEENLHYLYQISTGDYLPDEDRLLPNHFYRHGEVFIVGGEEPRPGLPTERLPGAMKCLVGFANANDGINELHKAAILHFAFAYYHPYFDGNGRTARLFHLWYLVQQGYPAALFTPFSRYIAENKDAYYKVYERVERNALISGYTDATPFLFYFCNAVYNRLQVDAVPPKTDLEVYQTALAEGKITEKERLLWEYVLSAYGAEEFTTKQLEKDFRNAAYATIRTFVMKFHEMGLLTARKAGNRVFYCVGGTSDGRPNESKRRTL

Radius of gyration: 30.08 Å; Cα contacts (8 Å, |Δi|>4): 1181; chains: 2; bounding box: 78×79×101 Å

Solvent-accessible surface area (backbone atoms only — not comparable to full-atom values): 43513 Å² total; per-residue (Å²): 109,40,24,66,57,44,46,49,49,71,60,36,95,50,59,69,37,51,72,61,40,25,75,74,69,33,62,70,47,46,36,51,48,42,47,49,42,50,75,57,50,41,42,79,44,80,43,60,47,91,84,67,41,58,26,28,34,52,71,61,71,52,64,73,42,58,59,19,49,48,46,40,48,33,70,63,70,79,65,63,30,35,38,52,39,20,44,38,42,24,52,49,20,46,29,52,64,69,73,43,82,80,50,67,68,60,42,46,47,39,76,73,67,49,80,60,89,47,72,63,42,41,44,50,45,14,43,50,49,32,52,56,49,38,68,38,66,81,61,56,85,38,71,68,49,50,42,48,41,39,32,56,24,42,47,76,69,46,57,75,91,53,40,68,57,89,96,46,83,48,35,89,61,90,51,66,48,76,74,49,98,59,71,36,71,36,48,56,52,89,49,41,65,62,53,51,51,32,49,43,48,54,74,68,51,90,76,83,65,50,62,69,58,48,28,47,48,51,25,49,49,46,44,58,38,32,55,46,74,59,56,32,65,58,44,16,56,49,48,26,43,31,48,37,37,65,73,62,34,61,17,46,68,45,46,37,60,37,40,43,43,41,78,42,43,66,61,57,37,45,33,57,50,38,30,54,54,38,18,72,63,50,73,49,44,45,50,37,52,47,44,36,48,46,24,59,53,32,46,45,55,46,58,64,68,72,59,65,53,70,66,40,46,48,49,47,50,52,35,46,72,69,61,72,47,48,72,68,48,48,50,48,48,43,26,43,52,22,59,38,31,78,40,70,43,34,62,65,52,46,28,65,68,66,63,80,46,55,62,68,55,43,48,51,44,55,50,49,35,32,72,68,28,41,24,31,79,45,78,57,89,97,43,57,31,31,24,54,43,50,85,73,76,68,72,71,82,77,79,79,77,76,74,127,109,39,25,65,57,44,46,49,49,71,58,35,94,51,58,71,36,50,74,61,40,26,75,75,69,32,64,67,49,47,37,53,49,42,48,50,42,50,76,56,50,42,40,79,44,82,43,59,47,89,84,66,43,59,26,26,35,52,71,62,71,52,64,71,42,58,58,20,49,49,44,40,47,34,70,67,70,77,51,86,48,40,30,51,42,24,42,39,42,23,53,49,20,46,29,51,62,70,71,44,82,80,50,65,67,58,42,46,46,41,75,73,67,48,78,60,88,48,72,63,42,41,43,49,44,15,43,51,49,31,52,56,50,39,68,37,65,82,61,56,86,38,71,65,49,50,41,48,42,39,34,56,24,44,47,76,68,45,58,76,91,52,40,68,57,89,97,44,86,49,37,90,62,90,52,68,48,77,73,49,96,59,73,36,70,35,48,57,53,87,50,40,68,62,52,51,51,31,48,42,47,55,73,70,52,90,76,82,66,49,63,68,59,48,27,46,48,50,25,48,49,43,45,58,38,32,54,44,75,62,55,33,64,60,43,16,55,49,49,27,43,30,47,37,36,64,73,64,33,61,17,45,67,48,45,37,59,37,39,43,44,40,77,40,43,66,62,59,36,45,34,57,52,37,31,53,53,38,17,71,64,52,72,50,43,44,50,37,51,46,44,34,46,47,24,57,53,32,46,45,55,45,57,65,66,75,58,60,52,72,66,38,46,50,47,48,49,51,34,48,74,69,62,72,48,48,70,68,48,47,45,48,48,47,32,43,52,33,56,39,34,79,39,70,42,34,62,66,54,45,29,66,68,66,63,79,46,56,63,69,55,42,48,51,45,53,50,50,35,32,74,67,27,41,25,30,78,44,78,56,90,95,43,57,32,32,24,52,42,48,86,70,76,67,72,71,81,74,78,76,75,75,78,123

Foldseek 3Di:
DDPVVLVCLCPDPCVLQLVVVCVVPNLVVSQVSLVCCCVPFWDWALFAALVRHTAIAGPPPADFDPQLVCLQQDADPPFDFLLVQLLLLLLVLLCLLVVQDDDSVLLSCVLVPDDDPDLSSQLSVLQSVLLVQLLPLVQAQDLVSLLVSCCSNPQVSDPPVFHDDPPDSFDPDWEWDDQAPDTDTARPQVCLVVRVNSLSVSLPDPPPPDLLLNLLVSLLSQLRRVRGSDCSNVSSLSSSLSSSSNVPRNCSSSHNQSSLCSVPVNLQVVLNVSQVVVCVSNVHGYCHSSSNCSSVRGSNPGHPLPPQPPLLVVLVVVCVVVVVADPVLVSLLSNCCSNANQHKDFLVRSCVSVVPDDSVRSVVSQVVSVVSQQWPWDDDPPTIIIGGGGDPPPPPPPPPPPDD/DDPVVLVCLCPDPCVLQLVVVCVVPNLVVSLVSLVCCCVPFWDWALFAALVRHTAIAGPPPADFDPQLVCLQQDAQDPFPLFQVVLLLLLLVLLCLLVVHDDDSVLLSCVLVPDDDPDLSSQLSVLQSVLLVQLLPLVQAQDLVSLLVSCCSNPQVSDPPVFHDDPPDSFDPDWEWDDQAPDTDTARDQVCLVVRVNSLSVSLPDPPPPDLLLNLLVSLLSQLRNVGGSDCSNVSSLSSSLSSSSNVPRNCSSNHNQSSLCSVPSNLQVVLNVSQVVVCVSNVHGYCHSSSNCSSVRGSNPRHPLPPAPPLLVVLVVVCVVVVVADPVLVSLLSNCCNVANQHKDFLVRSCVSVVPDDSVRSVVSQVVSVVSQQWPWDDDPPTIIIGGGGDPPPPDPPPPPPDD

pLDDT: mean 83.51, std 17.71, range [18.94, 98.56]